Protein 9EP6 (pdb70)

Radius of gyration: 33.97 Å; Cα contacts (8 Å, |Δi|>4): 1975; chains: 3; bounding box: 86×92×75 Å

Structure (mmCIF, N/CA/C/O backbone):
data_9EP6
#
_entry.id   9EP6
#
_cell.length_a   95.569
_cell.length_b   95.569
_cell.length_c   231.428
_cell.angle_alpha   90
_cell.angle_beta   90
_cell.angle_gamma   120
#
_symmetry.space_group_name_H-M   'P 31 2 1'
#
loop_
_entity.id
_entity.type
_entity.pdbx_description
1 polymer alpha-galactosidase
2 non-polymer 1,2-ETHANEDIOL
3 non-polymer DI(HYDROXYETHYL)ETHER
4 water water
#
loop_
_atom_site.group_PDB
_atom_site.id
_atom_site.type_symbol
_atom_site.label_atom_id
_atom_site.label_alt_id
_atom_site.label_comp_id
_atom_site.label_as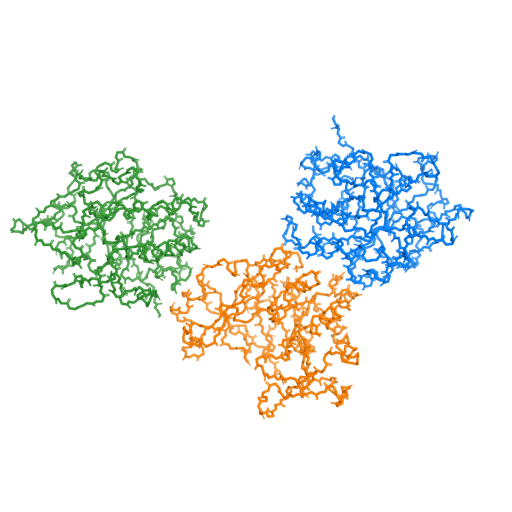ym_id
_atom_site.label_entity_id
_atom_site.label_seq_id
_atom_site.pdbx_PDB_ins_code
_atom_site.Cartn_x
_atom_site.Cartn_y
_atom_site.Cartn_z
_atom_site.occupancy
_atom_site.B_iso_or_equiv
_atom_site.auth_seq_id
_atom_site.auth_comp_id
_atom_site.auth_asym_id
_atom_site.auth_atom_id
_atom_site.pdbx_PDB_model_num
ATOM 1 N N . GLY A 1 10 ? 12.257 86.487 -4.188 1 54.029 31 GLY A N 1
ATOM 2 C CA . GLY A 1 10 ? 11.949 87.217 -2.95 1 56.147 31 GLY A CA 1
ATOM 3 C C . GLY A 1 10 ? 10.443 87.197 -2.741 1 53.954 31 GLY A C 1
ATOM 4 O O . GLY A 1 10 ? 9.735 87.978 -3.377 1 44.394 31 GLY A O 1
ATOM 8 N N . LEU A 1 11 ? 9.958 86.268 -1.892 1 49.362 32 LEU A N 1
ATOM 9 C CA . LEU A 1 11 ? 8.62 86.379 -1.31 1 49.413 32 LEU A CA 1
ATOM 10 C C . LEU A 1 11 ? 8.491 87.646 -0.46 1 51.237 32 LEU A C 1
ATOM 11 O O . LEU A 1 11 ? 7.378 88.157 -0.277 1 47.983 32 LEU A O 1
ATOM 27 N N . ALA A 1 12 ? 9.616 88.076 0.141 1 54.851 33 ALA A N 1
ATOM 28 C CA . ALA A 1 12 ? 9.68 89.304 0.928 1 57.753 33 ALA A CA 1
ATOM 29 C C . ALA A 1 12 ? 9.276 90.513 0.082 1 45.425 33 ALA A C 1
ATOM 30 O O . ALA A 1 12 ? 8.587 91.406 0.573 1 46.19 33 ALA A O 1
ATOM 37 N N . ASP A 1 13 ? 9.7 90.492 -1.188 1 39.9 34 ASP A N 1
ATOM 38 C CA . ASP A 1 13 ? 9.404 91.554 -2.109 1 40.584 34 ASP A CA 1
ATOM 39 C C . ASP A 1 13 ? 7.942 91.474 -2.575 1 31.598 34 ASP A C 1
ATOM 40 O O . ASP A 1 13 ? 7.536 92.407 -3.254 1 30.409 34 ASP A O 1
ATOM 49 N N . PHE A 1 14 ? 7.198 90.369 -2.304 1 28.369 35 PHE A N 1
ATOM 50 C CA . PHE A 1 14 ? 5.932 90.153 -2.984 1 24.592 35 PHE A CA 1
ATOM 51 C C . PHE A 1 14 ? 4.844 90.905 -2.224 1 26.507 35 PHE A C 1
ATOM 52 O O . PHE A 1 14 ? 4.051 90.327 -1.48 1 27.584 35 PHE A O 1
ATOM 69 N N . LYS A 1 15 ? 4.784 92.215 -2.457 1 24.952 36 LYS A N 1
ATOM 70 C CA . LYS A 1 15 ? 3.875 93.063 -1.708 1 25.645 36 LYS A CA 1
ATOM 71 C C . LYS A 1 15 ? 3.506 94.249 -2.578 1 23.896 36 LYS A C 1
ATOM 72 O O . LYS A 1 15 ? 4.189 94.526 -3.567 1 23.596 36 LYS A O 1
ATOM 91 N N . PRO A 1 16 ? 2.476 95.023 -2.179 1 23.405 37 PRO A N 1
ATOM 92 C CA . PRO A 1 16 ? 2.058 96.187 -2.966 1 23.26 37 PRO A CA 1
ATOM 93 C C . PRO A 1 16 ? 3.223 97.076 -3.387 1 23.931 37 PRO A C 1
ATOM 94 O O . PRO A 1 16 ? 4.093 97.394 -2.559 1 24.234 37 PRO A O 1
ATOM 105 N N . GLY A 1 17 ? 3.239 97.436 -4.681 1 24.139 38 GLY A N 1
ATOM 106 C CA . GLY A 1 17 ? 4.244 98.338 -5.207 1 24.231 38 GLY A CA 1
ATOM 107 C C . GLY A 1 17 ? 5.381 97.648 -5.956 1 24.146 38 GLY A C 1
ATOM 108 O O . GLY A 1 17 ? 6.158 98.334 -6.609 1 25.441 38 GLY A O 1
ATOM 112 N N . VAL A 1 18 ? 5.505 96.33 -5.81 1 22.772 39 VAL A N 1
ATOM 113 C CA . VAL A 1 18 ? 6.585 95.569 -6.435 1 24.228 39 VAL A CA 1
ATOM 114 C C . VAL A 1 18 ? 6.56 95.773 -7.959 1 23.192 39 VAL A C 1
ATOM 115 O O . VAL A 1 18 ? 5.479 95.822 -8.565 1 21.562 39 VAL A O 1
ATOM 128 N N . GLN A 1 19 ? 7.766 95.847 -8.572 1 23.836 40 GLN A N 1
ATOM 129 C CA . GLN A 1 19 ? 7.887 95.992 -10.021 1 23.527 40 GLN A CA 1
ATOM 130 C C . GLN A 1 19 ? 7.826 94.607 -10.674 1 21.323 40 GLN A C 1
ATOM 131 O O . GLN A 1 19 ? 8.336 93.624 -10.115 1 21.743 40 GLN A O 1
ATOM 145 N N . TRP A 1 20 ? 7.228 94.533 -11.87 1 22.077 41 TRP A N 1
ATOM 146 C CA . TRP A 1 20 ? 6.982 93.254 -12.518 1 20.112 41 TRP A CA 1
ATOM 147 C C . TRP A 1 20 ? 7.019 93.359 -14.047 1 20.104 41 TRP A C 1
ATOM 148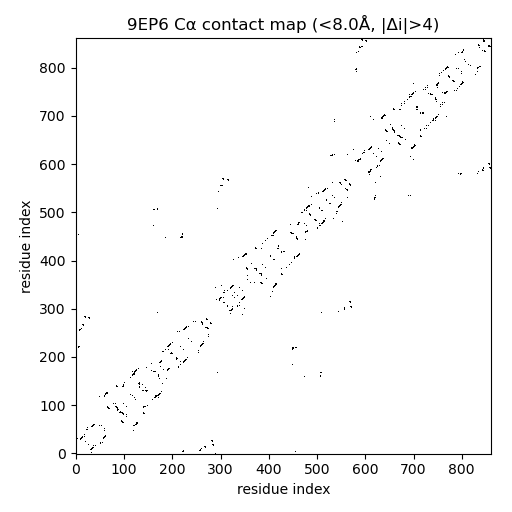 O O . TRP A 1 20 ? 6.939 94.433 -14.627 1 21.743 41 TRP A O 1
ATOM 169 N N . GLU A 1 21 ? 7.058 92.185 -14.662 1 20.113 42 GLU A N 1
ATOM 170 C CA . GLU A 1 21 ? 6.951 91.998 -16.112 1 22.622 42 GLU A CA 1
ATOM 171 C C . GLU A 1 21 ? 6.1 90.751 -16.337 1 21.985 42 GLU A C 1
ATOM 172 O O . GLU A 1 21 ? 6.198 89.779 -15.566 1 19.841 42 GLU A O 1
ATOM 184 N N . ILE A 1 22 ? 5.282 90.799 -17.374 1 21.434 43 ILE A N 1
ATOM 185 C CA . ILE A 1 22 ? 4.481 89.669 -17.826 1 20.764 43 ILE A CA 1
ATOM 186 C C . ILE A 1 22 ? 4.789 89.453 -19.296 1 20.96 43 ILE A C 1
ATOM 187 O O . ILE A 1 22 ? 4.866 90.404 -20.087 1 20.591 43 ILE A O 1
ATOM 203 N N . CYS A 1 23 ? 5.046 88.186 -19.67 1 20.145 44 CYS A N 1
ATOM 204 C CA . CYS A 1 23 ? 5.374 87.823 -21.041 1 21.645 44 CYS A CA 1
ATOM 205 C C . CYS A 1 23 ? 4.904 86.399 -21.252 1 21.822 44 CYS A C 1
ATOM 206 O O . CYS A 1 23 ? 5.631 85.484 -20.885 1 22.39 44 CYS A O 1
ATOM 213 N N . ILE A 1 24 ? 3.675 86.253 -21.744 1 21.689 45 ILE A N 1
ATOM 214 C CA . ILE A 1 24 ? 3.066 84.944 -21.929 1 22.281 45 ILE A CA 1
ATOM 215 C C . ILE A 1 24 ? 2.896 84.555 -23.394 1 23.054 45 ILE A C 1
ATOM 216 O O . ILE A 1 24 ? 2.637 83.386 -23.684 1 25.756 45 ILE A O 1
ATOM 232 N N . HIS A 1 25 ? 3.083 85.484 -24.344 1 23.085 46 HIS A N 1
ATOM 233 C CA . HIS A 1 25 ? 2.845 85.204 -25.743 1 26.247 46 HIS A CA 1
ATOM 234 C C . HIS A 1 25 ? 3.989 84.388 -26.341 1 25.935 46 HIS A C 1
ATOM 235 O O . HIS A 1 25 ? 3.785 83.74 -27.341 1 28.756 46 HIS A O 1
ATOM 248 N N . HIS A 1 26 ? 5.215 84.6 -25.834 1 25.798 47 HIS A N 1
ATOM 249 C CA . HIS A 1 26 ? 6.393 83.883 -26.271 1 25.751 47 HIS A CA 1
ATOM 250 C C . HIS A 1 26 ? 7.26 83.593 -25.054 1 24.887 47 HIS A C 1
ATOM 251 O O . HIS A 1 26 ? 7.177 84.311 -24.054 1 23.337 47 HIS A O 1
ATOM 264 N N . PRO A 1 27 ? 8.096 82.534 -25.089 1 25.403 48 PRO A N 1
ATOM 265 C CA . PRO A 1 27 ? 9.014 82.315 -23.974 1 23.963 48 PRO A CA 1
ATOM 266 C C . PRO A 1 27 ? 10.033 83.448 -23.867 1 25.556 48 PRO A C 1
ATOM 267 O O . PRO A 1 27 ? 10.524 83.964 -24.882 1 25.062 48 PRO A O 1
ATOM 278 N N . ILE A 1 28 ? 10.406 83.781 -22.629 1 24.141 49 ILE A N 1
ATOM 279 C CA . ILE A 1 28 ? 11.459 84.768 -22.421 1 24.577 49 ILE A CA 1
ATOM 280 C C . ILE A 1 28 ? 12.814 84.133 -22.685 1 25.593 49 ILE A C 1
ATOM 281 O O . ILE A 1 28 ? 13.014 82.948 -22.436 1 25.896 49 ILE A O 1
ATOM 297 N N . LYS A 1 29 ? 13.747 84.96 -23.18 1 27.386 50 LYS A N 1
ATOM 298 C CA . LYS A 1 29 ? 15.137 84.566 -23.307 1 28.574 50 LYS A CA 1
ATOM 299 C C . LYS A 1 29 ? 15.741 84.493 -21.907 1 28.311 50 LYS A C 1
ATOM 300 O O . LYS A 1 29 ? 15.409 85.317 -21.063 1 27.701 50 LYS A O 1
ATOM 319 N N . HIS A 1 30 ? 16.62 83.512 -21.676 1 27.226 51 HIS A N 1
ATOM 320 C CA . HIS A 1 30 ? 17.095 83.212 -20.335 1 27.826 51 HIS A CA 1
ATOM 321 C C . HIS A 1 30 ? 18.443 82.504 -20.338 1 30.104 51 HIS A C 1
ATOM 322 O O . HIS A 1 30 ? 18.706 81.648 -19.477 1 30.502 51 HIS A O 1
ATOM 335 N N . ASP A 1 31 ? 19.321 82.888 -21.271 1 31.785 52 ASP A N 1
ATOM 336 C CA . ASP A 1 31 ? 20.677 82.368 -21.3 1 35.493 52 ASP A CA 1
ATOM 337 C C . ASP A 1 31 ? 21.507 82.928 -20.141 1 36.05 52 ASP A C 1
ATOM 338 O O . ASP A 1 31 ? 22.415 82.271 -19.651 1 37.588 52 ASP A O 1
ATOM 347 N N . SER A 1 32 ? 21.236 84.165 -19.73 1 37.641 53 SER A N 1
ATOM 348 C CA . SER A 1 32 ? 21.886 84.754 -18.57 1 37.991 53 SER A CA 1
ATOM 349 C C . SER A 1 32 ? 20.969 85.795 -17.944 1 38.135 53 SER A C 1
ATOM 350 O O . SER A 1 32 ? 19.978 86.213 -18.539 1 35.6 53 SER A O 1
ATOM 357 N N . ALA A 1 33 ? 21.319 86.243 -16.735 1 36.806 54 ALA A N 1
ATOM 358 C CA . ALA A 1 33 ? 20.54 87.251 -16.04 1 36.159 54 ALA A CA 1
ATOM 359 C C . ALA A 1 33 ? 20.369 88.522 -16.877 1 34.957 54 ALA A C 1
ATOM 360 O O . ALA A 1 33 ? 19.355 89.201 -16.755 1 33.092 54 ALA A O 1
ATOM 367 N N . ALA A 1 34 ? 21.354 88.837 -17.738 1 34.953 55 ALA A N 1
ATOM 368 C CA . ALA A 1 34 ? 21.285 90.041 -18.564 1 35.911 55 ALA A CA 1
ATOM 369 C C . ALA A 1 34 ? 20.138 90.014 -19.585 1 33.768 55 ALA A C 1
ATOM 370 O O . ALA A 1 34 ? 19.703 91.092 -20.048 1 33.376 55 ALA A O 1
ATOM 377 N N . ASP A 1 35 ? 19.638 88.813 -19.925 1 31.413 56 ASP A N 1
ATOM 378 C CA . ASP A 1 35 ? 18.455 88.681 -20.78 1 31.686 56 ASP A CA 1
ATOM 379 C C . ASP A 1 35 ? 17.164 89.143 -20.116 1 30.194 56 ASP A C 1
ATOM 380 O O . ASP A 1 35 ? 16.184 89.378 -20.813 1 31.235 56 ASP A O 1
ATOM 389 N N . LEU A 1 36 ? 17.127 89.236 -18.763 1 29.746 57 LEU A N 1
ATOM 390 C CA . LEU A 1 36 ? 15.889 89.452 -18.016 1 28.835 57 LEU A CA 1
ATOM 391 C C . LEU A 1 36 ? 15.577 90.94 -17.966 1 30.37 57 LEU A C 1
ATOM 392 O O . LEU A 1 36 ? 15.496 91.561 -16.902 1 31.332 57 LEU A O 1
ATOM 408 N N . ILE A 1 37 ? 15.371 91.489 -19.163 1 28.11 58 ILE A N 1
ATOM 409 C CA . ILE A 1 37 ? 14.991 92.874 -19.368 1 29.343 58 ILE A CA 1
ATOM 410 C C . ILE A 1 37 ? 13.489 92.927 -19.193 1 28.017 58 ILE A C 1
ATOM 411 O O . ILE A 1 37 ? 12.8 92.124 -19.814 1 29.462 58 ILE A O 1
ATOM 427 N N . PRO A 1 38 ? 12.904 93.866 -18.413 1 27.022 59 PRO A N 1
ATOM 428 C CA . PRO A 1 38 ? 13.633 94.907 -17.668 1 27.667 59 PRO A CA 1
ATOM 429 C C . PRO A 1 38 ? 14.17 94.406 -16.331 1 26.588 59 PRO A C 1
ATOM 430 O O . PRO A 1 38 ? 13.443 93.718 -15.601 1 25.867 59 PRO A O 1
ATOM 441 N N . THR A 1 39 ? 15.419 94.785 -16.015 1 27.699 60 THR A N 1
ATOM 442 C CA . THR A 1 39 ? 16.132 94.252 -14.862 1 29.682 60 THR A CA 1
ATOM 443 C C . THR A 1 39 ? 15.474 94.697 -13.554 1 28.525 60 THR A C 1
ATOM 444 O O . THR A 1 39 ? 15.563 93.994 -12.546 1 28.334 60 THR A O 1
ATOM 454 N N . LYS A 1 40 ? 14.731 95.813 -13.558 1 28.19 61 LYS A N 1
ATOM 455 C CA . LYS A 1 40 ? 14.107 96.251 -12.317 1 29.446 61 LYS A CA 1
ATOM 456 C C . LYS A 1 40 ? 12.853 95.437 -11.998 1 26.76 61 LYS A C 1
ATOM 457 O O . LYS A 1 40 ? 12.334 95.545 -10.884 1 26.676 61 LYS A O 1
ATOM 476 N N . ALA A 1 41 ? 12.359 94.6 -12.927 1 24.604 62 ALA A N 1
ATOM 477 C CA . ALA A 1 41 ? 11.213 93.757 -12.603 1 23.497 62 ALA A CA 1
ATOM 478 C C . ALA A 1 41 ? 11.664 92.654 -11.644 1 23.385 62 ALA A C 1
ATOM 479 O O . ALA A 1 41 ? 12.571 91.894 -11.97 1 23.507 62 ALA A O 1
ATOM 486 N N . LYS A 1 42 ? 11.015 92.571 -10.47 1 23.149 63 LYS A N 1
ATOM 487 C CA . LYS A 1 42 ? 11.33 91.545 -9.49 1 24.9 63 LYS A CA 1
ATOM 488 C C . LYS A 1 42 ? 10.375 90.361 -9.615 1 22.947 63 LYS A C 1
ATOM 489 O O . LYS A 1 42 ? 10.745 89.238 -9.296 1 24.285 63 LYS A O 1
ATOM 508 N N . VAL A 1 43 ? 9.145 90.621 -10.051 1 21.724 64 VAL A N 1
ATOM 509 C CA . VAL A 1 43 ? 8.127 89.607 -10.277 1 21.284 64 VAL A CA 1
ATOM 510 C C . VAL A 1 43 ? 7.99 89.348 -11.778 1 21.447 64 VAL A C 1
ATOM 511 O O . VAL A 1 43 ? 7.858 90.299 -12.543 1 21.076 64 VAL A O 1
ATOM 524 N N . TRP A 1 44 ? 8.031 88.072 -12.173 1 20.343 65 TRP A N 1
ATOM 525 C CA . TRP A 1 44 ? 7.915 87.666 -13.567 1 21.142 65 TRP A CA 1
ATOM 526 C C . TRP A 1 44 ? 6.744 86.702 -13.714 1 20.405 65 TRP A C 1
ATOM 527 O O . TRP A 1 44 ? 6.709 85.668 -13.065 1 22.706 65 TRP A O 1
ATOM 548 N N . ASP A 1 45 ? 5.786 87.08 -14.568 1 19.952 66 ASP A N 1
ATOM 549 C CA . ASP A 1 45 ? 4.641 86.257 -14.901 1 19.931 66 ASP A CA 1
ATOM 550 C C . ASP A 1 45 ? 4.879 85.682 -16.297 1 20.958 66 ASP A C 1
ATOM 551 O O . ASP A 1 45 ? 4.917 86.408 -17.3 1 19.912 66 ASP A O 1
ATOM 560 N N . ILE A 1 46 ? 5.047 84.359 -16.325 1 20.717 67 ILE A N 1
ATOM 561 C CA . ILE A 1 46 ? 5.413 83.633 -17.54 1 20.458 67 ILE A CA 1
ATOM 562 C C . ILE A 1 46 ? 4.402 82.508 -17.734 1 18.963 67 ILE A C 1
ATOM 563 O O . ILE A 1 46 ? 3.794 82.035 -16.764 1 21.316 67 ILE A O 1
ATOM 579 N N . ASP A 1 47 ? 4.324 82.011 -18.963 1 20.764 68 ASP A N 1
ATOM 580 C CA . ASP A 1 47 ? 3.45 80.895 -19.272 1 20.554 68 ASP A CA 1
ATOM 581 C C . ASP A 1 47 ? 4.024 79.61 -18.656 1 22.405 68 ASP A C 1
ATOM 582 O O . ASP A 1 47 ? 5.195 79.291 -18.866 1 21.456 68 ASP A O 1
ATOM 591 N N . MET A 1 48 ? 3.188 78.87 -17.932 1 21.675 69 MET A N 1
ATOM 592 C CA . MET A 1 48 ? 3.642 77.643 -17.284 1 21.246 69 MET A CA 1
ATOM 593 C C . MET A 1 48 ? 4.169 76.636 -18.309 1 22.561 69 MET A C 1
ATOM 594 O O . MET A 1 48 ? 5.176 75.934 -18.081 1 22.273 69 MET A O 1
ATOM 608 N N . GLY A 1 49 ? 3.485 76.524 -19.457 1 22.644 70 GLY A N 1
ATOM 609 C CA . GLY A 1 49 ? 3.964 75.666 -20.534 1 23.958 70 GLY A CA 1
ATOM 610 C C . GLY A 1 49 ? 5.355 76.049 -21.044 1 23.743 70 GLY A C 1
ATOM 611 O O . GLY A 1 49 ? 6.209 75.171 -21.216 1 24.703 70 GLY A O 1
ATOM 615 N N . HIS A 1 50 ? 5.583 77.334 -21.305 1 22.25 71 HIS A N 1
ATOM 616 C CA . HIS A 1 50 ? 6.901 77.8 -21.752 1 22.66 71 HIS A CA 1
ATOM 617 C C . HIS A 1 50 ? 7.986 77.417 -20.733 1 21.687 71 HIS A C 1
ATOM 618 O O . HIS A 1 50 ? 9.08 77.008 -21.11 1 22.718 71 HIS A O 1
ATOM 631 N N . ALA A 1 51 ? 7.675 77.549 -19.44 1 21.419 72 ALA A N 1
ATOM 632 C CA . ALA A 1 51 ? 8.636 77.151 -18.408 1 22.501 72 ALA A CA 1
ATOM 633 C C . ALA A 1 51 ? 8.975 75.67 -18.485 1 25.824 72 ALA A C 1
ATOM 634 O O . ALA A 1 51 ? 10.116 75.291 -18.187 1 27.237 72 ALA A O 1
ATOM 641 N N . GLN A 1 52 ? 8.025 74.814 -18.863 1 24.242 73 GLN A N 1
ATOM 642 C CA . GLN A 1 52 ? 8.323 73.403 -19.033 1 24.544 73 GLN A CA 1
ATOM 643 C C . GLN A 1 52 ? 9.097 73.11 -20.311 1 25.435 73 GLN A C 1
ATOM 644 O O . GLN A 1 52 ? 9.842 72.137 -20.398 1 24.791 73 GLN A O 1
ATOM 658 N N . GLU A 1 53 ? 8.822 73.873 -21.395 1 23.529 74 GLU A N 1
ATOM 659 C CA . GLU A 1 53 ? 9.453 73.659 -22.686 1 23.944 74 GLU A CA 1
ATOM 660 C C . GLU A 1 53 ? 10.929 74.056 -22.649 1 24.545 74 GLU A C 1
ATOM 661 O O . GLU A 1 53 ? 11.711 73.601 -23.456 1 24.643 74 GLU A O 1
ATOM 673 N N . PHE A 1 54 ? 11.277 74.986 -21.742 1 24.689 75 PHE A N 1
ATOM 674 C CA . PHE A 1 54 ? 12.62 75.535 -21.611 1 25.527 75 PHE A CA 1
ATOM 675 C C . PHE A 1 54 ? 13.041 75.358 -20.15 1 24.805 75 PHE A C 1
ATOM 676 O O . PHE A 1 54 ? 12.867 76.245 -19.316 1 24.387 75 PHE A O 1
ATOM 693 N N . PRO A 1 55 ? 13.52 74.152 -19.776 1 26.939 76 PRO A N 1
ATOM 694 C CA . PRO A 1 55 ? 13.661 73.825 -18.357 1 27.39 76 PRO A CA 1
ATOM 695 C C . PRO A 1 55 ? 14.592 74.7 -17.512 1 28.567 76 PRO A C 1
ATOM 696 O O . PRO A 1 55 ? 14.465 74.682 -16.287 1 29.481 76 PRO A O 1
ATOM 707 N N . ASN A 1 56 ? 15.512 75.45 -18.121 1 28.6 77 ASN A N 1
ATOM 708 C CA . ASN A 1 56 ? 16.359 76.348 -17.336 1 29.356 77 ASN A CA 1
ATOM 709 C C . ASN A 1 56 ? 15.743 77.722 -17.129 1 26.377 77 ASN A C 1
ATOM 710 O O . ASN A 1 56 ? 16.375 78.549 -16.485 1 26.768 77 ASN A O 1
ATOM 721 N N . MET A 1 57 ? 14.506 77.977 -17.602 1 24.747 78 MET A N 1
ATOM 722 C CA . MET A 1 57 ? 13.917 79.291 -17.502 1 22.997 78 MET A CA 1
ATOM 723 C C . MET A 1 57 ? 13.671 79.678 -16.037 1 23.625 78 MET A C 1
ATOM 724 O O . MET A 1 57 ? 14.061 80.758 -15.587 1 23.397 78 MET A O 1
ATOM 738 N N . ILE A 1 58 ? 12.947 78.838 -15.294 1 22.743 79 ILE A N 1
ATOM 739 C CA . ILE A 1 58 ? 12.645 79.191 -13.9 1 22.753 79 ILE A CA 1
ATOM 740 C C . ILE A 1 58 ? 13.937 79.14 -13.077 1 23.625 79 ILE A C 1
ATOM 741 O O . ILE A 1 58 ? 14.187 80.066 -12.297 1 24.146 79 ILE A O 1
ATOM 757 N N . PRO A 1 59 ? 14.821 78.149 -13.231 1 25.339 80 PRO A N 1
ATOM 758 C CA . PRO A 1 59 ? 16.116 78.206 -12.548 1 27.42 80 PRO A CA 1
ATOM 759 C C . PRO A 1 59 ? 16.883 79.512 -12.765 1 29.438 80 PRO A C 1
ATOM 760 O O . PRO A 1 59 ? 17.453 80.062 -11.804 1 27.399 80 PRO A O 1
ATOM 771 N N . MET A 1 60 ? 16.866 80.02 -14.011 1 27.973 81 MET A N 1
ATOM 772 C CA . MET A 1 60 ? 17.531 81.281 -14.315 1 29.117 81 MET A CA 1
ATOM 773 C C . MET A 1 60 ? 16.856 82.419 -13.556 1 26.014 81 MET A C 1
ATOM 774 O O . MET A 1 60 ? 17.547 83.228 -12.94 1 28.304 81 MET A O 1
ATOM 788 N N . LEU A 1 61 ? 15.516 82.52 -13.626 1 25.109 82 LEU A N 1
ATOM 789 C CA . LEU A 1 61 ? 14.802 83.531 -12.878 1 24.514 82 LEU A CA 1
ATOM 790 C C . LEU A 1 61 ? 15.126 83.489 -11.372 1 25.925 82 LEU A C 1
ATOM 791 O O . LEU A 1 61 ? 15.373 84.538 -10.76 1 26.682 82 LEU A O 1
ATOM 807 N N A LYS A 1 62 ? 15.136 82.292 -10.78 0.5 25.714 83 LYS A N 1
ATOM 808 N N B LYS A 1 62 ? 15.136 82.292 -10.78 0.5 25.969 83 LYS A N 1
ATOM 809 C CA A LYS A 1 62 ? 15.398 82.157 -9.351 0.5 27.115 83 LYS A CA 1
ATOM 810 C CA B LYS A 1 62 ? 15.398 82.159 -9.352 0.5 27.6 83 LYS A CA 1
ATOM 811 C C A LYS A 1 62 ? 16.841 82.546 -9.028 0.5 28.034 83 LYS A C 1
ATOM 812 C C B LYS A 1 62 ? 16.841 82.545 -9.028 0.5 28.288 83 LYS A C 1
ATOM 813 O O A LYS A 1 62 ? 17.088 83.163 -7.987 0.5 28.167 83 LYS A O 1
ATOM 814 O O B LYS A 1 62 ? 17.088 83.163 -7.987 0.5 28.372 83 LYS A O 1
ATOM 851 N N . SER A 1 63 ? 17.794 82.218 -9.923 1 28.578 84 SER A N 1
ATOM 852 C CA . SER A 1 63 ? 19.189 82.57 -9.699 1 31.013 84 SER A CA 1
ATOM 853 C C . SER A 1 63 ? 19.368 84.096 -9.675 1 31.313 84 SER A C 1
ATOM 854 O O . SER A 1 63 ? 20.322 84.581 -9.061 1 32.432 84 SER A O 1
ATOM 862 N N . ALA A 1 64 ? 18.495 84.833 -10.376 1 29.64 85 ALA A N 1
ATOM 863 C CA . ALA A 1 64 ? 18.532 86.29 -10.434 1 30.385 85 ALA A CA 1
ATOM 864 C C . ALA A 1 64 ? 17.624 86.936 -9.388 1 29.293 85 ALA A C 1
ATOM 865 O O . ALA A 1 64 ? 17.36 88.15 -9.435 1 29.263 85 ALA A O 1
ATOM 872 N N . GLY A 1 65 ? 17.077 86.139 -8.476 1 29.855 86 GLY A N 1
ATOM 873 C CA . GLY A 1 65 ? 16.332 86.676 -7.344 1 28.614 86 GLY A CA 1
ATOM 874 C C . GLY A 1 65 ? 14.866 86.962 -7.648 1 26.995 86 GLY A C 1
ATOM 875 O O . GLY A 1 65 ? 14.226 87.691 -6.887 1 29.439 86 GLY A O 1
ATOM 879 N N . LYS A 1 66 ? 14.292 86.408 -8.718 1 24.377 87 LYS A N 1
ATOM 880 C CA . LYS A 1 66 ? 12.955 86.792 -9.14 1 22.789 87 LYS A CA 1
ATOM 881 C C . LYS A 1 66 ? 11.9 85.92 -8.451 1 22.746 87 LYS A C 1
ATOM 882 O O . LYS A 1 66 ? 12.153 84.772 -8.115 1 25.098 87 LYS A O 1
ATOM 901 N N . PHE A 1 67 ? 10.721 86.506 -8.255 1 22.04 88 PHE A N 1
ATOM 902 C CA . PHE A 1 67 ? 9.536 85.79 -7.842 1 21.191 88 PHE A CA 1
ATOM 903 C C . PHE A 1 67 ? 8.761 85.414 -9.091 1 21.733 88 PHE A C 1
ATOM 904 O O . PHE A 1 67 ? 8.457 86.292 -9.912 1 20.67 88 PHE A O 1
ATOM 921 N N . VAL A 1 68 ? 8.397 84.132 -9.206 1 21.815 89 VAL A N 1
ATOM 922 C CA . VAL A 1 68 ? 7.902 83.606 -10.471 1 21.151 89 VAL A CA 1
ATOM 923 C C . VAL A 1 68 ? 6.415 83.259 -10.334 1 20.577 89 VAL A C 1
ATOM 924 O O . VAL A 1 68 ? 6.023 82.389 -9.536 1 20.086 89 VAL A O 1
ATOM 937 N N . ILE A 1 69 ? 5.616 83.881 -11.198 1 18.513 90 ILE A N 1
ATOM 938 C CA . ILE A 1 69 ? 4.196 83.595 -11.336 1 19.305 90 ILE A CA 1
ATOM 939 C C . ILE A 1 69 ? 3.998 82.806 -12.631 1 19.559 90 ILE A C 1
ATOM 940 O O . ILE A 1 69 ? 4.525 83.208 -13.665 1 19.142 90 ILE A O 1
ATOM 956 N N . CYS A 1 70 ? 3.281 81.683 -12.549 1 18.606 91 CYS A N 1
ATOM 957 C CA . CYS A 1 70 ? 2.985 80.844 -13.707 1 20.13 91 CYS A CA 1
ATOM 958 C C . CYS A 1 70 ? 1.538 81.021 -14.169 1 19.607 91 CYS A C 1
ATOM 959 O O . CYS A 1 70 ? 0.6 80.656 -13.45 1 20.317 91 CYS A O 1
ATOM 966 N N . TYR A 1 71 ? 1.39 81.573 -15.363 1 19.737 92 TYR A N 1
ATOM 967 C CA . TYR A 1 71 ? 0.104 81.727 -16.016 1 18.961 92 TYR A CA 1
ATOM 968 C C . TYR A 1 71 ? -0.414 80.373 -16.492 1 20.565 92 TYR A C 1
ATOM 969 O O . TYR A 1 71 ? 0.328 79.609 -17.104 1 20.59 92 TYR A O 1
ATOM 986 N N . PHE A 1 72 ? -1.72 80.15 -16.319 1 19.557 93 PHE A N 1
ATOM 987 C CA . PHE A 1 72 ? -2.402 79.056 -16.98 1 21.753 93 PHE A CA 1
ATOM 988 C C . PHE A 1 72 ? -3.863 79.467 -17.141 1 21.968 93 PHE A C 1
ATOM 989 O O . PHE A 1 72 ? -4.302 80.467 -16.59 1 21.519 93 PHE A O 1
ATOM 1006 N N . ASN A 1 73 ? -4.606 78.679 -17.91 1 22.339 94 ASN A N 1
ATOM 1007 C CA . ASN A 1 73 ? -5.959 79.044 -18.286 1 23.244 94 ASN A CA 1
ATOM 1008 C C . ASN A 1 73 ? -6.91 78.182 -17.441 1 23.537 94 ASN A C 1
ATOM 1009 O O . ASN A 1 73 ? -7.095 77.005 -17.757 1 24.424 94 ASN A O 1
ATOM 1020 N N . ALA A 1 74 ? -7.498 78.762 -16.392 1 22.87 95 ALA A N 1
ATOM 1021 C CA . ALA A 1 74 ? -8.327 78.028 -15.444 1 23.9 95 ALA A CA 1
ATOM 1022 C C . ALA A 1 74 ? -9.769 77.873 -15.926 1 25.114 95 ALA A C 1
ATOM 1023 O O . ALA A 1 74 ? -10.457 76.934 -15.555 1 25.684 95 ALA A O 1
ATOM 1030 N N . GLY A 1 75 ? -10.261 78.845 -16.677 1 24.553 96 GLY A N 1
ATOM 1031 C CA . GLY A 1 75 ? -11.651 78.896 -17.051 1 25.398 96 GLY A CA 1
ATOM 1032 C C . GLY A 1 75 ? -11.917 78.486 -18.492 1 26.822 96 GLY A C 1
ATOM 1033 O O . GLY A 1 75 ? -13.086 78.469 -18.877 1 29.159 96 GLY A O 1
ATOM 1037 N N . ALA A 1 76 ? -10.869 78.207 -19.284 1 25.887 97 ALA A N 1
ATOM 1038 C CA . ALA A 1 76 ? -11.048 77.826 -20.682 1 27.205 97 ALA A CA 1
ATOM 1039 C C . ALA A 1 76 ? -10.006 76.789 -21.068 1 28.349 97 ALA A C 1
ATOM 1040 O O . ALA A 1 76 ? -8.886 76.77 -20.515 1 26.251 97 ALA A O 1
ATOM 1047 N N . LEU A 1 77 ? -10.426 75.899 -21.95 1 29.615 98 LEU A N 1
ATOM 1048 C CA . LEU A 1 77 ? -9.596 74.854 -22.521 1 32.292 98 LEU A CA 1
ATOM 1049 C C . LEU A 1 77 ? -9.059 75.36 -23.851 1 33.052 98 LEU A C 1
ATOM 1050 O O . LEU A 1 77 ? -9.79 76.023 -24.599 1 34.982 98 LEU A O 1
ATOM 1066 N N . GLN A 1 78 ? -7.818 74.966 -24.177 1 33.652 99 GLN A N 1
ATOM 1067 C CA . GLN A 1 78 ? -7.19 75.411 -25.422 1 34.901 99 GLN A CA 1
ATOM 1068 C C . GLN A 1 78 ? -6.82 74.194 -26.261 1 35.388 99 GLN A C 1
ATOM 1069 O O . GLN A 1 78 ? -6.423 73.159 -25.727 1 34.913 99 GLN A O 1
ATOM 1083 N N . ASP A 1 79 ? -6.897 74.36 -27.586 1 39.655 100 ASP A N 1
ATOM 1084 C CA . ASP A 1 79 ? -6.688 73.275 -28.53 1 43.207 100 ASP A CA 1
ATOM 1085 C C . ASP A 1 79 ? -5.304 72.641 -28.388 1 42.347 100 ASP A C 1
ATOM 1086 O O . ASP A 1 79 ? -5.169 71.458 -28.61 1 44.614 100 ASP A O 1
ATOM 1095 N N . TRP A 1 80 ? -4.3 73.411 -27.998 1 40.11 101 TRP A N 1
ATOM 1096 C CA . TRP A 1 80 ? -2.932 72.933 -27.838 1 41.175 101 TRP A CA 1
ATOM 1097 C C . TRP A 1 80 ? -2.612 72.391 -26.439 1 39.2 101 TRP A C 1
ATOM 1098 O O . TRP A 1 80 ? -1.465 72.004 -26.211 1 37.784 101 TRP A O 1
ATOM 1119 N N . ASP A 1 81 ? -3.555 72.411 -25.464 1 35.563 102 ASP A N 1
ATOM 1120 C CA . ASP A 1 81 ? -3.228 71.945 -24.119 1 33.606 102 ASP A CA 1
ATOM 1121 C C . ASP A 1 81 ? -2.832 70.466 -24.131 1 35.552 102 ASP A C 1
ATOM 1122 O O . ASP A 1 81 ? -3.499 69.649 -24.76 1 39.823 102 ASP A O 1
ATOM 1131 N N . ASP A 1 82 ? -1.746 70.13 -23.422 1 36.794 103 ASP A N 1
ATOM 1132 C CA . ASP A 1 82 ? -1.225 68.77 -23.353 1 39.032 103 ASP A CA 1
ATOM 1133 C C . ASP A 1 82 ? -2.288 67.8 -22.805 1 40.291 103 ASP A C 1
ATOM 1134 O O . ASP A 1 82 ? -2.272 66.621 -23.14 1 40.693 103 ASP A O 1
ATOM 1143 N N . ASP A 1 83 ? -3.179 68.296 -21.929 1 36.495 104 ASP A N 1
ATOM 1144 C CA . ASP A 1 83 ? -4.171 67.487 -21.241 1 36.853 104 ASP A CA 1
ATOM 1145 C C . ASP A 1 83 ? -5.572 67.596 -21.873 1 38.166 104 ASP A C 1
ATOM 1146 O O . ASP A 1 83 ? -6.548 67.144 -21.277 1 37.514 104 ASP A O 1
ATOM 1155 N N . LYS A 1 84 ? -5.681 68.134 -23.088 1 36.557 105 LYS A N 1
ATOM 1156 C CA . LYS A 1 84 ? -6.965 68.453 -23.682 1 38.581 105 LYS A CA 1
ATOM 1157 C C . LYS A 1 84 ? -7.839 67.198 -23.793 1 39.028 105 LYS A C 1
ATOM 1158 O O . LYS A 1 84 ? -9.025 67.261 -23.53 1 39.089 105 LYS A O 1
ATOM 1177 N N . SER A 1 85 ? -7.246 66.064 -24.148 1 39.121 106 SER A N 1
ATOM 1178 C CA . SER A 1 85 ? -7.996 64.839 -24.402 1 42.164 106 SER A CA 1
ATOM 1179 C C . SER A 1 85 ? -8.631 64.283 -23.12 1 42.763 106 SER A C 1
ATOM 1180 O O . SER A 1 85 ? -9.463 63.376 -23.188 1 40.983 106 SER A O 1
ATOM 1187 N N . LYS A 1 86 ? -8.2 64.781 -21.947 1 41.606 107 LYS A N 1
ATOM 1188 C CA . LYS A 1 86 ? -8.71 64.282 -20.671 1 42.333 107 LYS A CA 1
ATOM 1189 C C . LYS A 1 86 ? -10.009 64.975 -20.269 1 40.797 107 LYS A C 1
ATOM 1190 O O . LYS A 1 86 ? -10.661 64.547 -19.328 1 39.633 107 LYS A O 1
ATOM 1209 N N . PHE A 1 87 ? -10.341 66.104 -20.908 1 39.326 108 PHE A N 1
ATOM 1210 C CA . PHE A 1 87 ? -11.523 66.88 -20.561 1 39.251 108 PHE A CA 1
ATOM 1211 C C . PHE A 1 87 ? -12.724 66.307 -21.285 1 41.073 108 PHE A C 1
ATOM 1212 O O . PHE A 1 87 ? -12.666 66.167 -22.5 1 41.543 108 PHE A O 1
ATOM 1229 N N . PRO A 1 88 ? -13.809 65.889 -20.594 1 44.087 109 PRO A N 1
ATOM 1230 C CA . PRO A 1 88 ? -14.997 65.387 -21.287 1 44.73 109 PRO A CA 1
ATOM 1231 C C . PRO A 1 88 ? -15.688 66.48 -22.075 1 42.953 109 PRO A C 1
ATOM 1232 O O . PRO A 1 88 ? -15.715 67.619 -21.633 1 43.88 109 PRO A O 1
ATOM 1243 N N . LYS A 1 89 ? -16.347 66.097 -23.171 1 43.712 110 LYS A N 1
ATOM 1244 C CA . LYS A 1 89 ? -17.089 67.038 -23.993 1 44.548 110 LYS A CA 1
ATOM 1245 C C . LYS A 1 89 ? -18.141 67.776 -23.159 1 45.258 110 LYS A C 1
ATOM 1246 O O . LYS A 1 89 ? -18.386 68.952 -23.38 1 44.435 110 LYS A O 1
ATOM 1250 N N . GLU A 1 90 ? -18.724 67.115 -22.161 1 46.268 111 GLU A N 1
ATOM 1251 C CA . GLU A 1 90 ? -19.791 67.717 -21.381 1 47.546 111 GLU A CA 1
ATOM 1252 C C . GLU A 1 90 ? -19.378 68.944 -20.569 1 45.273 111 GLU A C 1
ATOM 1253 O O . GLU A 1 90 ? -20.253 69.732 -20.199 1 45.544 111 GLU A O 1
ATOM 1265 N N . VAL A 1 91 ? -18.075 69.133 -20.296 1 42.472 112 VAL A N 1
ATOM 1266 C CA . VAL A 1 91 ? -17.638 70.294 -19.524 1 40.78 112 VAL A CA 1
ATOM 1267 C C . VAL A 1 91 ? -17.061 71.391 -20.428 1 39.336 112 VAL A C 1
ATOM 1268 O O . VAL A 1 91 ? -16.606 72.399 -19.916 1 35.606 112 VAL A O 1
ATOM 1281 N N . ILE A 1 92 ? -17.086 71.192 -21.751 1 40.944 113 ILE A N 1
ATOM 1282 C CA . ILE A 1 92 ? -16.547 72.131 -22.717 1 40.273 113 ILE A CA 1
ATOM 1283 C C . ILE A 1 92 ? -17.724 72.887 -23.316 1 40.985 113 ILE A C 1
ATOM 1284 O O . ILE A 1 92 ? -18.598 72.29 -23.946 1 42.452 113 ILE A O 1
ATOM 1300 N N . GLY A 1 93 ? -17.718 74.207 -23.161 1 40.152 114 GLY A N 1
ATOM 1301 C CA . GLY A 1 93 ? -18.805 75.062 -23.589 1 43.85 114 GLY A CA 1
ATOM 1302 C C . GLY A 1 93 ? -18.425 75.887 -24.808 1 45.188 114 GLY A C 1
ATOM 1303 O O . GLY A 1 93 ? -17.641 75.446 -25.646 1 44.252 114 GLY A O 1
ATOM 1307 N N . HIS A 1 94 ? -18.989 77.089 -24.873 1 46.844 115 HIS A N 1
ATOM 1308 C CA . HIS A 1 94 ? -18.892 77.904 -26.061 1 49.015 115 HIS A CA 1
ATOM 1309 C C . HIS A 1 94 ? -17.446 78.344 -26.28 1 43.922 115 HIS A C 1
ATOM 1310 O O . HIS A 1 94 ? -16.674 78.647 -25.353 1 37.614 115 HIS A O 1
ATOM 1323 N N . SER A 1 95 ? -17.139 78.407 -27.579 1 44.876 116 SER A N 1
ATOM 1324 C CA . SER A 1 95 ? -15.946 79.036 -28.082 1 44.24 116 SER A CA 1
ATOM 1325 C C . SER A 1 95 ? -15.847 80.443 -27.517 1 44.606 116 SER A C 1
ATOM 1326 O O . SER A 1 95 ? -16.855 81.144 -27.402 1 46.186 116 SER A O 1
ATOM 1333 N N . LEU A 1 96 ? -14.623 80.91 -27.255 1 42.578 117 LEU A N 1
ATOM 1334 C CA . LEU A 1 96 ? -14.453 82.287 -26.824 1 43.593 117 LEU A CA 1
ATOM 1335 C C . LEU A 1 96 ? -14.798 83.266 -27.96 1 51.666 117 LEU A C 1
ATOM 1336 O O . LEU A 1 96 ? -14.87 84.445 -27.667 1 54.144 117 LEU A O 1
ATOM 1352 N N . SER A 1 97 ? -15.034 82.802 -29.214 1 60.012 118 SER A N 1
ATOM 1353 C CA . SER A 1 97 ? -15.685 83.562 -30.295 1 72.847 118 SER A CA 1
ATOM 1354 C C . SER A 1 97 ? -16.997 82.947 -30.843 1 78.109 118 SER A C 1
ATOM 1355 O O . SER A 1 97 ? -17.388 83.172 -31.994 1 89.797 118 SER A O 1
ATOM 1362 N N . TYR A 1 98 ? -17.735 82.228 -29.986 1 78.228 119 TYR A N 1
ATOM 1363 C CA . TYR A 1 98 ? -19.075 81.712 -30.266 1 81.28 119 TYR A CA 1
ATOM 1364 C C . TYR A 1 98 ? -19.885 82.788 -30.981 1 85.8 119 TYR A C 1
ATOM 1365 O O . TYR A 1 98 ? -19.889 83.929 -30.518 1 86.904 119 TYR A O 1
ATOM 1382 N N . PRO A 1 99 ? -20.598 82.5 -32.1 1 90.312 120 PRO A N 1
ATOM 1383 C CA . PRO A 1 99 ? -20.831 81.142 -32.615 1 91.341 120 PRO A CA 1
ATOM 1384 C C . PRO A 1 99 ? -19.745 80.475 -33.458 1 92.302 120 PRO A C 1
ATOM 1385 O O . PRO A 1 99 ? -19.943 79.335 -33.881 1 87.348 120 PRO A O 1
ATOM 1396 N N . TYR A 1 100 ? -18.619 81.172 -33.682 1 97.214 121 TYR A N 1
ATOM 1397 C CA . TYR A 1 100 ? -17.517 80.639 -34.475 1 97.718 121 TYR A CA 1
ATOM 1398 C C . TYR A 1 100 ? -16.691 79.658 -33.643 1 93.516 121 TYR A C 1
ATOM 1399 O O . TYR A 1 100 ? -16.357 79.967 -32.498 1 81.265 121 TYR A O 1
ATOM 1403 N N . ASP A 1 101 ? -16.369 78.495 -34.244 1 92.704 122 ASP A N 1
ATOM 1404 C CA . ASP A 1 101 ? -15.37 77.58 -33.718 1 90.798 122 ASP A CA 1
ATOM 1405 C C . ASP A 1 101 ? -14.052 78.34 -33.57 1 85.411 122 ASP A C 1
ATOM 1406 O O . ASP A 1 101 ? -13.781 79.28 -34.323 1 81.358 122 ASP A O 1
ATOM 1415 N N . SER A 1 102 ? -13.242 77.945 -32.577 1 76.776 123 SER A N 1
ATOM 1416 C CA . SER A 1 102 ? -11.938 78.552 -32.386 1 68.272 123 SER A CA 1
ATOM 1417 C C . SER A 1 102 ? -11.026 77.534 -31.711 1 65.89 123 SER A C 1
ATOM 1418 O O . SER A 1 102 ? -11.331 76.343 -31.737 1 73.199 123 SER A O 1
ATOM 1425 N N . GLU A 1 103 ? -9.904 77.995 -31.154 1 53.764 124 GLU A N 1
ATOM 1426 C CA . GLU A 1 103 ? -9 77.108 -30.448 1 53.749 124 GLU A CA 1
ATOM 1427 C C . GLU A 1 103 ? -9.19 77.24 -28.932 1 45.614 124 GLU A C 1
ATOM 1428 O O . GLU A 1 103 ? -8.388 76.675 -28.194 1 46.723 124 GLU A O 1
ATOM 1432 N N . GLU A 1 104 ? -10.219 77.971 -28.462 1 44.404 125 GLU A N 1
ATOM 1433 C CA . GLU A 1 104 ? -10.421 78.147 -27.026 1 41.53 125 GLU A CA 1
ATOM 1434 C C . GLU A 1 104 ? -11.904 78.12 -26.655 1 40.322 125 GLU A C 1
ATOM 1435 O O . GLU A 1 104 ? -12.721 78.766 -27.322 1 39.785 125 GLU A O 1
ATOM 1447 N N . TRP A 1 105 ? -12.229 77.364 -25.59 1 35.4 126 TRP A N 1
ATOM 1448 C CA . TRP A 1 105 ? -13.609 77.087 -25.198 1 36.996 126 TRP A CA 1
ATOM 1449 C C . TRP A 1 105 ? -13.728 77.208 -23.676 1 35.473 126 TRP A C 1
ATOM 1450 O O . TRP A 1 105 ? -12.894 76.673 -22.937 1 32.906 126 TRP A O 1
ATOM 1471 N N . TYR A 1 106 ? -14.806 77.837 -23.213 1 35.29 127 TYR A N 1
ATOM 1472 C CA . TYR A 1 106 ? -15.037 77.968 -21.779 1 33.643 127 TYR A CA 1
ATOM 1473 C C . TYR A 1 106 ? -15.329 76.599 -21.163 1 31.846 127 TYR A C 1
ATOM 1474 O O . TYR A 1 106 ? -15.91 75.715 -21.806 1 33.879 127 TYR A O 1
ATOM 1491 N N . LEU A 1 107 ? -14.909 76.444 -19.89 1 29.077 128 LEU A N 1
ATOM 1492 C CA . LEU A 1 107 ? -15.14 75.232 -19.117 1 30.503 128 LEU A CA 1
ATOM 1493 C C . LEU A 1 107 ? -16.275 75.419 -18.117 1 29.902 128 LEU A C 1
ATOM 1494 O O . LEU A 1 107 ? -16.461 76.504 -17.563 1 29.739 128 LEU A O 1
ATOM 1510 N N . ASP A 1 108 ? -16.974 74.322 -17.833 1 31.635 129 ASP A N 1
ATOM 1511 C CA . ASP A 1 108 ? -17.928 74.306 -16.744 1 32 129 ASP A CA 1
ATOM 1512 C C . ASP A 1 108 ? -17.159 74.14 -15.44 1 31.104 129 ASP A C 1
ATOM 1513 O O . ASP A 1 108 ? -16.918 73.02 -15.017 1 32.447 129 ASP A O 1
ATOM 1522 N N . ILE A 1 109 ? -16.826 75.261 -14.803 1 31.393 130 ILE A N 1
ATOM 1523 C CA . ILE A 1 109 ? -15.949 75.268 -13.634 1 30.973 130 ILE A CA 1
ATOM 1524 C C . ILE A 1 109 ? -16.713 74.908 -12.345 1 33.426 130 ILE A C 1
ATOM 1525 O O . ILE A 1 109 ? -16.11 74.853 -11.277 1 32.442 130 ILE A O 1
ATOM 1541 N N . ARG A 1 110 ? -17.991 74.532 -12.44 1 34.665 131 ARG A N 1
ATOM 1542 C CA . ARG A 1 110 ? -18.661 73.872 -11.322 1 35.354 131 ARG A CA 1
ATOM 1543 C C . ARG A 1 110 ? -18.276 72.402 -11.223 1 36.785 131 ARG A C 1
ATOM 1544 O O . ARG A 1 110 ? -18.514 71.769 -10.192 1 35.891 131 ARG A O 1
ATOM 1565 N N . ASP A 1 111 ? -17.764 71.808 -12.306 1 36.087 132 ASP A N 1
ATOM 1566 C CA . ASP A 1 111 ? -17.689 70.363 -12.424 1 37.169 132 ASP A CA 1
ATOM 1567 C C . ASP A 1 111 ? -16.453 69.807 -11.719 1 36.388 132 ASP A C 1
ATOM 1568 O O . ASP A 1 111 ? -15.351 70.327 -11.864 1 33.683 132 ASP A O 1
ATOM 1577 N N . SER A 1 112 ? -16.646 68.71 -10.96 1 36.165 133 SER A N 1
ATOM 1578 C CA . SER A 1 112 ? -15.574 68.112 -10.174 1 36.205 133 SER A CA 1
ATOM 1579 C C . SER A 1 112 ? -14.423 67.619 -11.057 1 36.439 133 SER A C 1
ATOM 1580 O O . SER A 1 112 ? -13.26 67.62 -10.625 1 34.368 133 SER A O 1
ATOM 1587 N N . ARG A 1 113 ? -14.749 67.207 -12.298 1 37.335 134 ARG A N 1
ATOM 1588 C CA . ARG A 1 113 ? -13.752 66.668 -13.209 1 36.57 134 ARG A CA 1
ATOM 1589 C C . ARG A 1 113 ? -12.828 67.799 -13.663 1 33.2 134 ARG A C 1
ATOM 1590 O O . ARG A 1 113 ? -11.617 67.597 -13.832 1 34.172 134 ARG A O 1
ATOM 1611 N N . VAL A 1 114 ? -13.389 69 -13.837 1 33.291 135 VAL A N 1
ATOM 1612 C CA . VAL A 1 114 ? -12.576 70.144 -14.228 1 31.326 135 VAL A CA 1
ATOM 1613 C C . VAL A 1 114 ? -11.629 70.504 -13.078 1 30.533 135 VAL A C 1
ATOM 1614 O O . VAL A 1 114 ? -10.434 70.723 -13.297 1 28.308 135 VAL A O 1
ATOM 1627 N N . LEU A 1 115 ? -12.164 70.551 -11.858 1 30.947 136 LEU A N 1
ATOM 1628 C CA . LEU A 1 115 ? -11.338 70.825 -10.691 1 29.955 136 LEU A CA 1
ATOM 1629 C C . LEU A 1 115 ? -10.167 69.848 -10.602 1 29.655 136 LEU A C 1
ATOM 1630 O O . LEU A 1 115 ? -9.058 70.294 -10.367 1 28.345 136 LEU A O 1
ATOM 1646 N N A GLU A 1 116 ? -10.408 68.543 -10.778 0.5 31.724 137 GLU A N 1
ATOM 1647 N N B GLU A 1 116 ? -10.412 68.544 -10.773 0.5 32.628 137 GLU A N 1
ATOM 1648 C CA A GLU A 1 116 ? -9.363 67.532 -10.648 0.5 31.998 137 GLU A CA 1
ATOM 1649 C CA B GLU A 1 116 ? -9.369 67.53 -10.646 0.5 33.565 137 GLU A CA 1
ATOM 1650 C C A GLU A 1 116 ? -8.256 67.802 -11.672 0.5 31.253 137 GLU A C 1
ATOM 1651 C C B GLU A 1 116 ? -8.259 67.802 -11.67 0.5 32.098 137 GLU A C 1
ATOM 1652 O O A GLU A 1 116 ? -7.073 67.764 -11.329 0.5 30.146 137 GLU A O 1
ATOM 1653 O O B GLU A 1 116 ? -7.076 67.765 -11.327 0.5 30.856 137 GLU A O 1
ATOM 1676 N N . LEU A 1 117 ? -8.649 68.077 -12.922 1 30.284 138 LEU A N 1
ATOM 1677 C CA . LEU A 1 117 ? -7.675 68.322 -13.972 1 31.195 138 LEU A CA 1
ATOM 1678 C C . LEU A 1 117 ? -6.876 69.599 -13.686 1 27.942 138 LEU A C 1
ATOM 1679 O O . LEU A 1 117 ? -5.668 69.631 -13.957 1 27.672 138 LEU A O 1
ATOM 1696 N N . GLN A 1 118 ? -7.545 70.641 -13.186 1 27.105 139 GLN A N 1
ATOM 1697 C CA . GLN A 1 118 ? -6.894 71.914 -12.92 1 26.498 139 GLN A CA 1
ATOM 1698 C C . GLN A 1 118 ? -5.951 71.791 -11.72 1 25.435 139 GLN A C 1
ATOM 1699 O O . GLN A 1 118 ? -4.876 72.381 -11.742 1 24.78 139 GLN A O 1
ATOM 1713 N N . THR A 1 119 ? -6.293 70.965 -10.726 1 26.403 140 THR A N 1
ATOM 1714 C CA . THR A 1 119 ? -5.39 70.777 -9.597 1 27.172 140 THR A CA 1
ATOM 1715 C C . THR A 1 119 ? -4.145 70.006 -10.023 1 27.438 140 THR A C 1
ATOM 1716 O O . THR A 1 119 ? -3.063 70.236 -9.486 1 27.567 140 THR A O 1
ATOM 1726 N N . ALA A 1 120 ? -4.241 69.125 -11.035 1 27.335 141 ALA A N 1
ATOM 1727 C CA . ALA A 1 120 ? -3.044 68.463 -11.527 1 26.932 141 ALA A CA 1
ATOM 1728 C C . ALA A 1 120 ? -2.107 69.49 -12.176 1 25.259 141 ALA A C 1
ATOM 1729 O O . ALA A 1 120 ? -0.884 69.344 -12.105 1 27.973 141 ALA A O 1
ATOM 1736 N N . ARG A 1 121 ? -2.669 70.55 -12.785 1 24.342 142 ARG A N 1
ATOM 1737 C CA . ARG A 1 121 ? -1.844 71.629 -13.319 1 22.402 142 ARG A CA 1
ATOM 1738 C C . ARG A 1 121 ? -1.156 72.39 -12.174 1 20.899 142 ARG A C 1
ATOM 1739 O O . ARG A 1 121 ? -0.019 72.828 -12.337 1 22.066 142 ARG A O 1
ATOM 1760 N N . LEU A 1 122 ? -1.848 72.624 -11.058 1 22.16 143 LEU A N 1
ATOM 1761 C CA . LEU A 1 122 ? -1.24 73.24 -9.884 1 21.287 143 LEU A CA 1
ATOM 1762 C C . LEU A 1 122 ? -0.079 72.397 -9.365 1 21.926 143 LEU A C 1
ATOM 1763 O O . LEU A 1 122 ? 0.923 72.967 -8.964 1 22.817 143 LEU A O 1
ATOM 1779 N N . ASP A 1 123 ? -0.209 71.07 -9.373 1 22.707 144 ASP A N 1
ATOM 1780 C CA . ASP A 1 123 ? 0.892 70.17 -9.009 1 24.844 144 ASP A CA 1
ATOM 1781 C C . ASP A 1 123 ? 2.119 70.423 -9.886 1 24.453 144 ASP A C 1
ATOM 1782 O O . ASP A 1 123 ? 3.232 70.477 -9.367 1 24.553 144 ASP A O 1
ATOM 1791 N N . ILE A 1 124 ? 1.916 70.598 -11.203 1 24.314 145 ILE A N 1
ATOM 1792 C CA . ILE A 1 124 ? 3.012 70.895 -12.107 1 23.305 145 ILE A CA 1
ATOM 1793 C C . ILE A 1 124 ? 3.649 72.227 -11.735 1 21.718 145 ILE A C 1
ATOM 1794 O O . ILE A 1 124 ? 4.87 72.312 -11.631 1 22.707 145 ILE A O 1
ATOM 1810 N N . ALA A 1 125 ? 2.828 73.259 -11.494 1 20.687 146 ALA A N 1
ATOM 1811 C CA . ALA A 1 125 ? 3.355 74.572 -11.143 1 21.48 146 ALA A CA 1
ATOM 1812 C C . ALA A 1 125 ? 4.274 74.467 -9.918 1 21.195 146 ALA A C 1
ATOM 1813 O O . ALA A 1 125 ? 5.384 75.036 -9.893 1 22.567 146 ALA A O 1
ATOM 1820 N N . ALA A 1 126 ? 3.817 73.726 -8.914 1 21.799 147 ALA A N 1
ATOM 1821 C CA . ALA A 1 126 ? 4.604 73.533 -7.695 1 23.433 147 ALA A CA 1
ATOM 1822 C C . ALA A 1 126 ? 5.899 72.767 -8.007 1 24.667 147 ALA A C 1
ATOM 1823 O O . ALA A 1 126 ? 6.976 73.127 -7.517 1 27.78 147 ALA A O 1
ATOM 1830 N N . LYS A 1 127 ? 5.82 71.711 -8.812 1 23.87 148 LYS A N 1
ATOM 1831 C CA . LYS A 1 127 ? 7.001 70.899 -9.112 1 24.442 148 LYS A CA 1
ATOM 1832 C C . LYS A 1 127 ? 8.076 71.692 -9.875 1 24.545 148 LYS A C 1
ATOM 1833 O O . LYS A 1 127 ? 9.276 71.41 -9.684 1 24.343 148 LYS A O 1
ATOM 1852 N N . ILE A 1 128 ? 7.681 72.59 -10.802 1 22.757 149 ILE A N 1
ATOM 1853 C CA . ILE A 1 128 ? 8.647 73.187 -11.73 1 23.468 149 ILE A CA 1
ATOM 1854 C C . ILE A 1 128 ? 9.294 74.461 -11.178 1 22.228 149 ILE A C 1
ATOM 1855 O O . ILE A 1 128 ? 10.217 74.978 -11.811 1 23.253 149 ILE A O 1
ATOM 1871 N N . GLY A 1 129 ? 8.851 74.951 -10.015 1 22.593 150 GLY A N 1
ATOM 1872 C CA . GLY A 1 129 ? 9.512 76.109 -9.407 1 23.171 150 GLY A CA 1
ATOM 1873 C C . GLY A 1 129 ? 8.671 77.378 -9.359 1 21.279 150 GLY A C 1
ATOM 1874 O O . GLY A 1 129 ? 9.165 78.434 -8.937 1 22.926 150 GLY A O 1
ATOM 1878 N N . CYS A 1 130 ? 7.428 77.352 -9.857 1 21.938 151 CYS A N 1
ATOM 1879 C CA . CYS A 1 130 ? 6.56 78.506 -9.749 1 21.381 151 CYS A CA 1
ATOM 1880 C C . CYS A 1 130 ? 6.344 78.846 -8.263 1 21.531 151 CYS A C 1
ATOM 1881 O O . CYS A 1 130 ? 6.166 77.928 -7.442 1 22.089 151 CYS A O 1
ATOM 1888 N N . ASP A 1 131 ? 6.378 80.143 -7.935 1 19.772 152 ASP A N 1
ATOM 1889 C CA . ASP A 1 131 ? 5.994 80.594 -6.603 1 20.098 152 ASP A CA 1
ATOM 1890 C C . ASP A 1 131 ? 4.487 80.812 -6.456 1 21.429 152 ASP A C 1
ATOM 1891 O O . ASP A 1 131 ? 3.958 80.861 -5.319 1 20.015 152 ASP A O 1
ATOM 1900 N N . ALA A 1 132 ? 3.825 81.046 -7.6 1 19.72 153 ALA A N 1
ATOM 1901 C CA . ALA A 1 132 ? 2.43 81.437 -7.647 1 20.793 153 ALA A CA 1
ATOM 1902 C C . ALA A 1 132 ? 1.868 81.067 -9.015 1 19.393 153 ALA A C 1
ATOM 1903 O O . ALA A 1 132 ? 2.644 80.825 -9.913 1 19.897 153 ALA A O 1
ATOM 1910 N N . VAL A 1 133 ? 0.539 81.083 -9.119 1 19.164 154 VAL A N 1
ATOM 1911 C CA . VAL A 1 133 ? -0.156 80.893 -10.375 1 19.631 154 VAL A CA 1
ATOM 1912 C C . VAL A 1 133 ? -1.12 82.055 -10.621 1 19.49 154 VAL A C 1
ATOM 1913 O O . VAL A 1 133 ? -1.695 82.6 -9.698 1 20.107 154 VAL A O 1
ATOM 1926 N N . ASP A 1 134 ? -1.304 82.339 -11.915 1 19.963 155 ASP A N 1
ATOM 1927 C CA . ASP A 1 134 ? -2.174 83.368 -12.444 1 18.646 155 ASP A CA 1
ATOM 1928 C C . ASP A 1 134 ? -3.251 82.725 -13.303 1 19.801 155 ASP A C 1
ATOM 1929 O O . ASP A 1 134 ? -3.031 82.505 -14.501 1 21.749 155 ASP A O 1
ATOM 1938 N N . PRO A 1 135 ? -4.4 82.323 -12.711 1 21.015 156 PRO A N 1
ATOM 1939 C CA . PRO A 1 135 ? -5.42 81.543 -13.426 1 20.839 156 PRO A CA 1
ATOM 1940 C C . PRO A 1 135 ? -6.348 82.428 -14.255 1 20.711 156 PRO A C 1
ATOM 1941 O O . PRO A 1 135 ? -7.055 83.272 -13.697 1 20.981 156 PRO A O 1
ATOM 1952 N N . ASP A 1 136 ? -6.438 82.127 -15.552 1 19.816 157 ASP A N 1
ATOM 1953 C CA . ASP A 1 136 ? -7.165 82.98 -16.479 1 21.05 157 ASP A CA 1
ATOM 1954 C C . ASP A 1 136 ? -8.636 82.59 -16.611 1 22.884 157 ASP A C 1
ATOM 1955 O O . ASP A 1 136 ? -9.017 81.451 -16.363 1 22.912 157 ASP A O 1
ATOM 1964 N N . ASN A 1 137 ? -9.434 83.539 -17.089 1 22.918 158 ASN A N 1
ATOM 1965 C CA . ASN A 1 137 ? -10.79 83.318 -17.576 1 24.213 158 ASN A CA 1
ATOM 1966 C C . ASN A 1 137 ? -11.734 82.838 -16.475 1 24.43 158 ASN A C 1
ATOM 1967 O O . ASN A 1 137 ? -12.485 81.902 -16.696 1 24.241 158 ASN A O 1
ATOM 1978 N N . VAL A 1 138 ? -11.759 83.558 -15.354 1 23.862 159 VAL A N 1
ATOM 1979 C CA . VAL A 1 138 ? -12.605 83.231 -14.214 1 25.487 159 VAL A CA 1
ATOM 1980 C C . VAL A 1 138 ? -13.674 84.301 -14.027 1 27.811 159 VAL A C 1
ATOM 1981 O O . VAL A 1 138 ? -14.082 84.583 -12.901 1 26.545 159 VAL A O 1
ATOM 1994 N N . ASP A 1 139 ? -14.195 84.835 -15.159 1 27.534 160 ASP A N 1
ATOM 1995 C CA . ASP A 1 139 ? -15.1 85.978 -15.135 1 28.221 160 ASP A CA 1
ATOM 1996 C C . ASP A 1 139 ? -16.275 85.834 -16.097 1 30.08 160 ASP A C 1
ATOM 1997 O O . ASP A 1 139 ? -16.896 86.836 -16.456 1 31.645 160 ASP A O 1
ATOM 2006 N N . ALA A 1 140 ? -16.602 84.613 -16.515 1 30.522 161 ALA A N 1
ATOM 2007 C CA . ALA A 1 140 ? -17.516 84.386 -17.629 1 31.761 161 ALA A CA 1
ATOM 2008 C C . ALA A 1 140 ? -18.899 83.896 -17.195 1 33.118 161 ALA A C 1
ATOM 2009 O O . ALA A 1 140 ? -19.567 83.152 -17.911 1 35.647 161 ALA A O 1
ATOM 2016 N N . TRP A 1 141 ? -19.387 84.4 -16.061 1 33.059 162 TRP A N 1
ATOM 2017 C CA . TRP A 1 141 ? -20.736 84.107 -15.622 1 34.765 162 TRP A CA 1
ATOM 2018 C C . TRP A 1 141 ? -21.742 84.836 -16.52 1 36.507 162 TRP A C 1
ATOM 2019 O O . TRP A 1 141 ? -21.414 85.824 -17.186 1 36.359 162 TRP A O 1
ATOM 2040 N N . GLN A 1 142 ? -22.965 84.334 -16.53 1 40.206 163 GLN A N 1
ATOM 2041 C CA . GLN A 1 142 ? -24.059 84.947 -17.279 1 44.905 163 GLN A CA 1
ATOM 2042 C C . GLN A 1 142 ? -24.328 86.332 -16.701 1 47.141 163 GLN A C 1
ATOM 2043 O O . GLN A 1 142 ? -24.403 86.477 -15.478 1 44.86 163 GLN A O 1
ATOM 2057 N N . GLN A 1 143 ? -24.408 87.346 -17.571 1 52.873 164 GLN A N 1
ATOM 2058 C CA . GLN A 1 143 ? -24.616 88.727 -17.16 1 63.45 164 GLN A CA 1
ATOM 2059 C C . GLN A 1 143 ? -25.626 89.349 -18.116 1 70.7 164 GLN A C 1
ATOM 2060 O O . GLN A 1 143 ? -25.414 89.252 -19.316 1 78.054 164 GLN A O 1
ATOM 2074 N N . ASP A 1 144 ? -26.703 89.942 -17.579 1 77.56 165 ASP A N 1
ATOM 2075 C CA . ASP A 1 144 ? -27.66 90.716 -18.364 1 82.624 165 ASP A CA 1
ATOM 2076 C C . ASP A 1 144 ? -28.194 89.877 -19.53 1 86.598 165 ASP A C 1
ATOM 2077 O O . ASP A 1 144 ? -28.223 90.335 -20.676 1 94.259 165 ASP A O 1
ATOM 2081 N N . ASP A 1 145 ? -28.577 88.626 -19.221 1 87.829 166 ASP A N 1
ATOM 2082 C CA . ASP A 1 145 ? -29.189 87.7 -20.169 1 91.129 166 ASP A CA 1
ATOM 2083 C C . ASP A 1 145 ? -28.275 87.374 -21.364 1 90.174 166 ASP A C 1
ATOM 2084 O O . ASP A 1 145 ? -28.779 86.984 -22.421 1 103.852 166 ASP A O 1
ATOM 2088 N N . GLU A 1 146 ? -26.941 87.501 -21.194 1 76.234 167 GLU A N 1
ATOM 2089 C CA . GLU A 1 146 ? -25.935 87.063 -22.157 1 65.693 167 GLU A CA 1
ATOM 2090 C C . GLU A 1 146 ? -25.023 86.065 -21.424 1 59.768 167 GLU A C 1
ATOM 2091 O O . GLU A 1 146 ? -24.543 86.363 -20.325 1 55.85 167 GLU A O 1
ATOM 2095 N N . ASP A 1 147 ? -24.851 84.868 -22.007 1 54.44 168 ASP A N 1
ATOM 2096 C CA . ASP A 1 147 ? -24.216 83.743 -21.349 1 51.871 168 ASP A CA 1
ATOM 2097 C C . ASP A 1 147 ? -22.97 83.346 -22.131 1 51.907 168 ASP A C 1
ATOM 2098 O O . ASP A 1 147 ? -23.076 82.611 -23.104 1 54.85 168 ASP A O 1
ATOM 2107 N N . PRO A 1 148 ? -21.757 83.761 -21.717 1 48.829 169 PRO A N 1
ATOM 2108 C CA . PRO A 1 148 ? -20.538 83.419 -22.463 1 45.824 169 PRO A CA 1
ATOM 2109 C C . PRO A 1 148 ? -20.236 81.931 -22.611 1 43.837 169 PRO A C 1
ATOM 2110 O O . PRO A 1 148 ? -19.655 81.528 -23.608 1 42.312 169 PRO A O 1
ATOM 2121 N N . THR A 1 149 ? -20.581 81.109 -21.607 1 40.718 170 THR A N 1
ATOM 2122 C CA . THR A 1 149 ? -20.059 79.753 -21.548 1 39.278 170 THR A CA 1
ATOM 2123 C C . THR A 1 149 ? -21.06 78.761 -22.116 1 41.436 170 THR A C 1
ATOM 2124 O O . THR A 1 149 ? -20.657 77.689 -22.567 1 40.132 170 THR A O 1
ATOM 2134 N N . GLY A 1 150 ? -22.36 79.077 -22.007 1 41.675 171 GLY A N 1
ATOM 2135 C CA . GLY A 1 150 ? -23.414 78.12 -22.272 1 45.679 171 GLY A CA 1
ATOM 2136 C C . GLY A 1 150 ? -23.896 77.353 -21.04 1 45.652 171 GLY A C 1
ATOM 2137 O O . GLY A 1 150 ? -24.901 76.652 -21.143 1 44.767 171 GLY A O 1
ATOM 2141 N N . PHE A 1 151 ? -23.192 77.481 -19.896 1 43.788 172 PHE A N 1
ATOM 2142 C CA . PHE A 1 151 ? -23.547 76.73 -18.699 1 44.302 172 PHE A CA 1
ATOM 2143 C C . PHE A 1 151 ? -24.368 77.575 -17.716 1 43.954 172 PHE A C 1
ATOM 2144 O O . PHE A 1 151 ? -24.687 77.077 -16.636 1 42.448 172 PHE A O 1
ATOM 2161 N N . LYS A 1 152 ? -24.7 78.828 -18.075 1 44.549 173 LYS A N 1
ATOM 2162 C CA . LYS A 1 152 ? -25.517 79.703 -17.243 1 46.526 173 LYS A CA 1
ATOM 2163 C C . LYS A 1 152 ? -24.914 79.833 -15.838 1 44.598 173 LYS A C 1
ATOM 2164 O O . LYS A 1 152 ? -25.617 79.754 -14.833 1 43.522 173 LYS A O 1
ATOM 2183 N N . LEU A 1 153 ? -23.601 80.05 -15.78 1 41.384 174 LEU A N 1
ATOM 2184 C CA . LEU A 1 153 ? -22.879 80.141 -14.519 1 38.931 174 LEU A CA 1
ATOM 2185 C C . LEU A 1 153 ? -23.206 81.444 -13.801 1 38.445 174 LEU A C 1
ATOM 2186 O O . LEU A 1 153 ? -23.571 82.445 -14.426 1 39.879 174 LEU A O 1
ATOM 2202 N N . LYS A 1 154 ? -23.125 81.396 -12.466 1 38.901 175 LYS A N 1
ATOM 2203 C CA . LYS A 1 154 ? -23.308 82.566 -11.614 1 39.111 175 LYS A CA 1
ATOM 2204 C C . LYS A 1 154 ? -21.94 83.062 -11.155 1 34.953 175 LYS A C 1
ATOM 2205 O O . LYS A 1 154 ? -20.975 82.288 -11.137 1 33.021 175 LYS A O 1
ATOM 2224 N N . SER A 1 155 ? -21.848 84.343 -10.776 1 33.781 176 SER A N 1
ATOM 2225 C CA . SER A 1 155 ? -20.568 84.841 -10.303 1 32.112 176 SER A CA 1
ATOM 2226 C C . SER A 1 155 ? -20.088 84.02 -9.105 1 30.384 176 SER A C 1
ATOM 2227 O O . SER A 1 155 ? -18.88 83.796 -8.955 1 28.857 176 SER A O 1
ATOM 2234 N N . SER A 1 156 ? -20.996 83.587 -8.233 1 32.316 177 SER A N 1
ATOM 2235 C CA . SER A 1 156 ? -20.605 82.784 -7.083 1 32.37 177 SER A CA 1
ATOM 2236 C C . SER A 1 156 ? -20.004 81.43 -7.474 1 32.992 177 SER A C 1
ATOM 2237 O O . SER A 1 156 ? -19.215 80.871 -6.71 1 32.227 177 SER A O 1
ATOM 2244 N N . ASP A 1 157 ? -20.352 80.877 -8.642 1 32.754 178 ASP A N 1
ATOM 2245 C CA . ASP A 1 157 ? -19.676 79.678 -9.122 1 32.204 178 ASP A CA 1
ATOM 2246 C C . ASP A 1 157 ? -18.18 79.908 -9.334 1 29.356 178 ASP A C 1
ATOM 2247 O O . ASP A 1 157 ? -17.373 79.015 -9.066 1 28.078 178 ASP A O 1
ATOM 2256 N N . TYR A 1 158 ? -17.8 81.083 -9.853 1 27.504 179 TYR A N 1
ATOM 2257 C CA . TYR A 1 158 ? -16.394 81.411 -10.03 1 26.241 179 TYR A CA 1
ATOM 2258 C C . TYR A 1 158 ? -15.728 81.655 -8.681 1 25.483 179 TYR A C 1
ATOM 2259 O O . TYR A 1 158 ? -14.602 81.192 -8.491 1 24.359 179 TYR A O 1
ATOM 2276 N N . THR A 1 159 ? -16.417 82.318 -7.743 1 26.566 180 THR A N 1
ATOM 2277 C CA . THR A 1 159 ? -15.872 82.481 -6.391 1 26.248 180 THR A CA 1
ATOM 2278 C C . THR A 1 159 ? -15.56 81.111 -5.782 1 26.187 180 THR A C 1
ATOM 2279 O O . THR A 1 159 ? -14.465 80.903 -5.266 1 24.85 180 THR A O 1
ATOM 2289 N N . ASN A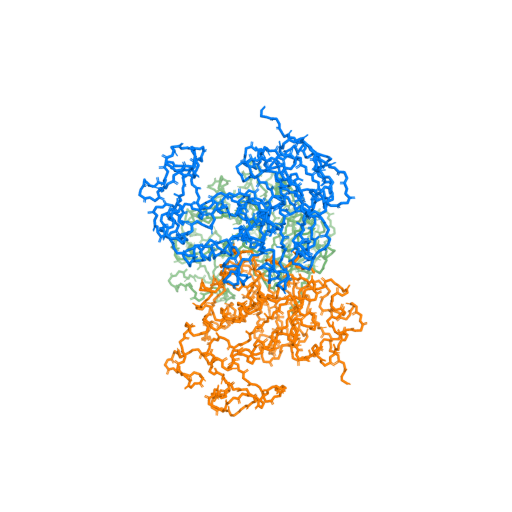 1 160 ? -16.515 80.172 -5.85 1 28.056 181 ASN A N 1
ATOM 2290 C CA . ASN A 1 160 ? -16.353 78.834 -5.294 1 28.681 181 ASN A CA 1
ATOM 2291 C C . ASN A 1 160 ? -15.204 78.067 -5.965 1 27.777 181 ASN A C 1
ATOM 2292 O O . ASN A 1 160 ? -14.43 77.353 -5.307 1 26.173 181 ASN A O 1
ATOM 2303 N N . TYR A 1 161 ? -15.118 78.17 -7.294 1 26.185 182 TYR A N 1
ATOM 2304 C CA . TYR A 1 161 ? -14.06 77.506 -8.026 1 26.272 182 TYR A CA 1
ATOM 2305 C C . TYR A 1 161 ? -12.692 78.032 -7.603 1 24.595 182 TYR A C 1
ATOM 2306 O O . TYR A 1 161 ? -11.75 77.264 -7.388 1 24.295 182 TYR A O 1
ATOM 2323 N N . LEU A 1 162 ? -12.553 79.366 -7.538 1 24.44 183 LEU A N 1
ATOM 2324 C CA . LEU A 1 162 ? -11.273 79.948 -7.156 1 23.769 183 LEU A CA 1
ATOM 2325 C C . LEU A 1 162 ? -10.93 79.576 -5.707 1 23.65 183 LEU A C 1
ATOM 2326 O O . LEU A 1 162 ? -9.776 79.303 -5.407 1 22.956 183 LEU A O 1
ATOM 2342 N N . LYS A 1 163 ? -11.929 79.534 -4.831 1 24.022 184 LYS A N 1
ATOM 2343 C CA . LYS A 1 163 ? -11.684 79.073 -3.472 1 25.266 184 LYS A CA 1
ATOM 2344 C C . LYS A 1 163 ? -11.177 77.64 -3.467 1 26.04 184 LYS A C 1
ATOM 2345 O O . LYS A 1 163 ? -10.306 77.302 -2.668 1 27.076 184 LYS A O 1
ATOM 2364 N N . ASN A 1 164 ? -11.714 76.781 -4.342 1 25.117 185 ASN A N 1
ATOM 2365 C CA . ASN A 1 164 ? -11.264 75.401 -4.451 1 25.954 185 ASN A CA 1
ATOM 2366 C C . ASN A 1 164 ? -9.835 75.291 -4.994 1 25.739 185 ASN A C 1
ATOM 2367 O O . ASN A 1 164 ? -9.044 74.459 -4.506 1 24.609 185 ASN A O 1
ATOM 2378 N N . LEU A 1 165 ? -9.504 76.103 -5.999 1 24.091 186 LEU A N 1
ATOM 2379 C CA . LEU A 1 165 ? -8.144 76.142 -6.535 1 23.321 186 LEU A CA 1
ATOM 2380 C C . LEU A 1 165 ? -7.189 76.606 -5.425 1 23.099 186 LEU A C 1
ATOM 2381 O O . LEU A 1 165 ? -6.129 75.998 -5.217 1 23.561 186 LEU A O 1
ATOM 2397 N N . ALA A 1 166 ? -7.586 77.656 -4.698 1 22.726 187 ALA A N 1
ATOM 2398 C CA . ALA A 1 166 ? -6.729 78.213 -3.653 1 23.377 187 ALA A CA 1
ATOM 2399 C C . ALA A 1 166 ? -6.531 77.22 -2.505 1 24.909 187 ALA A C 1
ATOM 2400 O O . ALA A 1 166 ? -5.42 77.114 -1.98 1 24.111 187 ALA A O 1
ATOM 2407 N N . LYS A 1 167 ? -7.6 76.525 -2.086 1 25.754 188 LYS A N 1
ATOM 2408 C CA . LYS A 1 167 ? -7.517 75.528 -1.029 1 28.313 188 LYS A CA 1
ATOM 2409 C C . LYS A 1 167 ? -6.468 74.478 -1.411 1 26.944 188 LYS A C 1
ATOM 2410 O O . LYS A 1 167 ? -5.699 73.994 -0.575 1 25.244 188 LYS A O 1
ATOM 2429 N N . TYR A 1 168 ? -6.468 74.052 -2.68 1 25.19 189 TYR A N 1
ATOM 2430 C CA . TYR A 1 168 ? -5.51 73.053 -3.134 1 25.266 189 TYR A CA 1
ATOM 2431 C C . TYR A 1 168 ? -4.078 73.631 -3.128 1 24.095 189 TYR A C 1
ATOM 2432 O O . TYR A 1 168 ? -3.142 73.021 -2.594 1 23.652 189 TYR A O 1
ATOM 2449 N N . ALA A 1 169 ? -3.884 74.778 -3.738 1 21.364 190 ALA A N 1
ATOM 2450 C CA . ALA A 1 169 ? -2.564 75.397 -3.86 1 22.166 190 ALA A CA 1
ATOM 2451 C C . ALA A 1 169 ? -1.969 75.684 -2.481 1 21.489 190 ALA A C 1
ATOM 2452 O O . ALA A 1 169 ? -0.78 75.439 -2.239 1 21.546 190 ALA A O 1
ATOM 2459 N N . HIS A 1 170 ? -2.825 76.121 -1.554 1 22.584 191 HIS A N 1
ATOM 2460 C CA . HIS A 1 170 ? -2.384 76.473 -0.205 1 22.92 191 HIS A CA 1
ATOM 2461 C C . HIS A 1 170 ? -2.074 75.251 0.646 1 22.961 191 HIS A C 1
ATOM 2462 O O . HIS A 1 170 ? -1.666 75.411 1.791 1 24.593 191 HIS A O 1
ATOM 2475 N N . SER A 1 171 ? -2.257 74.032 0.085 1 23.005 192 SER A N 1
ATOM 2476 C CA . SER A 1 171 ? -1.948 72.783 0.75 1 25.108 192 SER A CA 1
ATOM 2477 C C . SER A 1 171 ? -0.706 72.09 0.201 1 24.005 192 SER A C 1
ATOM 2478 O O . SER A 1 171 ? -0.349 71.019 0.738 1 24.295 192 SER A O 1
ATOM 2485 N N . ILE A 1 172 ? -0.027 72.692 -0.786 1 23.59 193 ILE A N 1
ATOM 2486 C CA . ILE A 1 172 ? 1.168 72.122 -1.387 1 24.372 193 ILE A CA 1
ATOM 2487 C C . ILE A 1 172 ? 2.296 73.152 -1.405 1 25.427 193 ILE A C 1
ATOM 2488 O O . ILE A 1 172 ? 2.085 74.344 -1.55 1 27.643 193 ILE A O 1
ATOM 2504 N N . LYS A 1 173 ? 3.53 72.683 -1.299 1 25.462 194 LYS A N 1
ATOM 2505 C CA . LYS A 1 173 ? 4.66 73.591 -1.226 1 24.941 194 LYS A CA 1
ATOM 2506 C C . LYS A 1 173 ? 5.323 73.751 -2.595 1 25.559 194 LYS A C 1
ATOM 2507 O O . LYS A 1 173 ? 5.297 72.858 -3.443 1 25.483 194 LYS A O 1
ATOM 2526 N N . THR A 1 174 ? 5.954 74.909 -2.746 1 23.994 195 THR A N 1
ATOM 2527 C CA . THR A 1 174 ? 6.765 75.26 -3.892 1 24.256 195 THR A CA 1
ATOM 2528 C C . THR A 1 174 ? 8.173 74.72 -3.689 1 26.088 195 THR A C 1
ATOM 2529 O O . THR A 1 174 ? 8.546 74.187 -2.629 1 24.488 195 THR A O 1
ATOM 2539 N N . LYS A 1 175 ? 8.993 74.894 -4.745 1 26.444 196 LYS A N 1
ATOM 2540 C CA . LYS A 1 175 ? 10.38 74.491 -4.639 1 29.399 196 LYS A CA 1
ATOM 2541 C C . LYS A 1 175 ? 11.168 75.33 -3.642 1 28.546 196 LYS A C 1
ATOM 2542 O O . LYS A 1 175 ? 12.159 74.82 -3.109 1 32.323 196 LYS A O 1
ATOM 2561 N N . ASP A 1 176 ? 10.714 76.538 -3.338 1 27.859 197 ASP A N 1
ATOM 2562 C CA . ASP A 1 176 ? 11.325 77.394 -2.344 1 31.496 197 ASP A CA 1
ATOM 2563 C C . ASP A 1 176 ? 10.746 77.119 -0.953 1 32.362 197 ASP A C 1
ATOM 2564 O O . ASP A 1 176 ? 11.035 77.874 -0.009 1 35.308 197 ASP A O 1
ATOM 2573 N N . GLY A 1 177 ? 9.882 76.096 -0.849 1 28.412 198 GLY A N 1
ATOM 2574 C CA . GLY A 1 177 ? 9.47 75.548 0.427 1 28.307 198 GLY A CA 1
ATOM 2575 C C . GLY A 1 177 ? 8.305 76.282 1.107 1 28.18 198 GLY A C 1
ATOM 2576 O O . GLY A 1 177 ? 8.072 76.005 2.301 1 27.878 198 GLY A O 1
ATOM 2580 N N . GLN A 1 178 ? 7.523 77.073 0.359 1 26.059 199 GLN A N 1
ATOM 2581 C CA . GLN A 1 178 ? 6.398 77.827 0.885 1 26.996 199 GLN A CA 1
ATOM 2582 C C . GLN A 1 178 ? 5.123 77.397 0.166 1 25.174 199 GLN A C 1
ATOM 2583 O O . GLN A 1 178 ? 5.18 76.721 -0.864 1 23.631 199 GLN A O 1
ATOM 2597 N N . PRO A 1 179 ? 3.93 77.783 0.662 1 23.655 200 PRO A N 1
ATOM 2598 C CA . PRO A 1 179 ? 2.675 77.445 -0.01 1 22.005 200 PRO A CA 1
ATOM 2599 C C . PRO A 1 179 ? 2.621 78.068 -1.395 1 21.863 200 PRO A C 1
ATOM 2600 O O . PRO A 1 179 ? 3.048 79.208 -1.575 1 23.087 200 PRO A O 1
ATOM 2611 N N . LEU A 1 180 ? 2.003 77.361 -2.366 1 21.837 201 LEU A N 1
ATOM 2612 C CA . LEU A 1 180 ? 1.78 77.937 -3.69 1 20.677 201 LEU A CA 1
ATOM 2613 C C . LEU A 1 180 ? 0.678 79.001 -3.633 1 21.407 201 LEU A C 1
ATOM 2614 O O . LEU A 1 180 ? -0.424 78.743 -3.138 1 21.534 201 LEU A O 1
ATOM 2630 N N . LEU A 1 181 ? 0.971 80.211 -4.161 1 20.25 202 LEU A N 1
ATOM 2631 C CA . LEU A 1 181 ? 0.037 81.338 -4.132 1 20.764 202 LEU A CA 1
ATOM 2632 C C . LEU A 1 181 ? -0.821 81.356 -5.388 1 19.937 202 LEU A C 1
ATOM 2633 O O . LEU A 1 181 ? -0.433 80.821 -6.435 1 20.235 202 LEU A O 1
ATOM 2649 N N . VAL A 1 182 ? -1.987 82.003 -5.284 1 19.973 203 VAL A N 1
ATOM 2650 C CA . VAL A 1 182 ? -3 82.021 -6.332 1 19.562 203 VAL A CA 1
ATOM 2651 C C . VAL A 1 182 ? -3.547 83.426 -6.481 1 19.979 203 VAL A C 1
ATOM 2652 O O . VAL A 1 182 ? -3.937 84.045 -5.474 1 20.002 203 VAL A O 1
ATOM 2665 N N . GLY A 1 183 ? -3.56 83.91 -7.722 1 18.754 204 GLY A N 1
ATOM 2666 C CA . GLY A 1 183 ? -4.067 85.243 -8.031 1 19.234 204 GLY A CA 1
ATOM 2667 C C . GLY A 1 183 ? -5.517 85.245 -8.495 1 20.339 204 GLY A C 1
ATOM 2668 O O . GLY A 1 183 ? -6.05 84.253 -8.974 1 21.358 204 GLY A O 1
ATOM 2672 N N . GLN A 1 184 ? -6.148 86.417 -8.36 1 19.775 205 GLN A N 1
ATOM 2673 C CA . GLN A 1 184 ? -7.416 86.739 -8.978 1 20.004 205 GLN A CA 1
ATOM 2674 C C . GLN A 1 184 ? -7.16 87.467 -10.286 1 21.529 205 GLN A C 1
ATOM 2675 O O . GLN A 1 184 ? -6.521 88.522 -10.285 1 21.561 205 GLN A O 1
ATOM 2689 N N . LYS A 1 185 ? -7.72 86.944 -11.381 1 21.885 206 LYS A N 1
ATOM 2690 C CA . LYS A 1 185 ? -7.608 87.596 -12.686 1 21.388 206 LYS A CA 1
ATOM 2691 C C . LYS A 1 185 ? -8.918 88.311 -13.004 1 22.864 206 LYS A C 1
ATOM 2692 O O . LYS A 1 185 ? -9.964 87.669 -13.193 1 21.364 206 LYS A O 1
ATOM 2711 N N . ASN A 1 186 ? -8.87 89.672 -13.038 1 21.653 207 ASN A N 1
ATOM 2712 C CA . ASN A 1 186 ? -10.069 90.454 -13.341 1 21.734 207 ASN A CA 1
ATOM 2713 C C . ASN A 1 186 ? -11.222 90.041 -12.401 1 22.12 207 ASN A C 1
ATOM 2714 O O . ASN A 1 186 ? -11.005 89.84 -11.188 1 22.24 207 ASN A O 1
ATOM 2725 N N . ALA A 1 187 ? -12.447 89.967 -12.931 1 21.795 208 ALA A N 1
ATOM 2726 C CA . ALA A 1 187 ? -13.63 89.628 -12.145 1 23.15 208 ALA A CA 1
ATOM 2727 C C . ALA A 1 187 ? -13.823 90.586 -10.967 1 24.184 208 ALA A C 1
ATOM 2728 O O . ALA A 1 187 ? -13.966 90.162 -9.808 1 24.275 208 ALA A O 1
ATOM 2735 N N . PRO A 1 188 ? -13.882 91.908 -11.203 1 24.928 209 PRO A N 1
ATOM 2736 C CA . PRO A 1 188 ? -14.003 92.857 -10.093 1 24.032 209 PRO A CA 1
ATOM 2737 C C . PRO A 1 188 ? -15.197 92.621 -9.172 1 25.816 209 PRO A C 1
ATOM 2738 O O . PRO A 1 188 ? -15.09 92.912 -8.001 1 25.396 209 PRO A O 1
ATOM 2749 N N . GLU A 1 189 ? -16.312 92.081 -9.706 1 26.687 210 GLU A N 1
ATOM 2750 C CA . GLU A 1 189 ? -17.532 91.929 -8.941 1 28.824 210 GLU A CA 1
ATOM 2751 C C . GLU A 1 189 ? -17.356 90.986 -7.749 1 27.919 210 GLU A C 1
ATOM 2752 O O . GLU A 1 189 ? -18.109 91.112 -6.778 1 27.973 210 GLU A O 1
ATOM 2764 N N . ILE A 1 190 ? -16.356 90.102 -7.804 1 25.808 211 ILE A N 1
ATOM 2765 C CA . ILE A 1 190 ? -16.135 89.117 -6.753 1 26.707 211 ILE A CA 1
ATOM 2766 C C . ILE A 1 190 ? -14.816 89.357 -6.02 1 25.589 211 ILE A C 1
ATOM 2767 O O . ILE A 1 190 ? -14.426 88.556 -5.192 1 25.064 211 ILE A O 1
ATOM 2783 N N . ALA A 1 191 ? -14.153 90.492 -6.25 1 25.653 212 ALA A N 1
ATOM 2784 C CA . ALA A 1 191 ? -12.951 90.801 -5.469 1 24.662 212 ALA A CA 1
ATOM 2785 C C . ALA A 1 191 ? -13.226 90.814 -3.97 1 27.35 212 ALA A C 1
ATOM 2786 O O . ALA A 1 191 ? -12.418 90.26 -3.208 1 27.524 212 ALA A O 1
ATOM 2793 N N A GLU A 1 192 ? -14.333 91.427 -3.519 0.5 28.416 213 GLU A N 1
ATOM 2794 N N B GLU A 1 192 ? -14.34 91.429 -3.531 0.5 28.855 213 GLU A N 1
ATOM 2795 C CA A GLU A 1 192 ? -14.579 91.515 -2.084 0.5 30.468 213 GLU A CA 1
ATOM 2796 C CA B GLU A 1 192 ? -14.644 91.529 -2.108 0.5 31.257 213 GLU A CA 1
ATOM 2797 C C A GLU A 1 192 ? -14.808 90.12 -1.5 0.5 30.672 213 GLU A C 1
ATOM 2798 C C B GLU A 1 192 ? -14.822 90.13 -1.508 0.5 31.047 213 GLU A C 1
ATOM 2799 O O A GLU A 1 192 ? -14.441 89.876 -0.349 0.5 31.758 213 GLU A O 1
ATOM 2800 O O B GLU A 1 192 ? -14.452 89.891 -0.358 0.5 31.939 213 GLU A O 1
ATOM 2823 N N . ASP A 1 193 ? -15.343 89.194 -2.308 1 29.369 214 ASP A N 1
ATOM 2824 C CA . ASP A 1 193 ? -15.584 87.83 -1.855 1 28.918 214 ASP A CA 1
ATOM 2825 C C . ASP A 1 193 ? -14.332 86.945 -1.844 1 25.917 214 ASP A C 1
ATOM 2826 O O . ASP A 1 193 ? -14.347 85.883 -1.208 1 26.645 214 ASP A O 1
ATOM 2836 N N . LEU A 1 194 ? -13.249 87.377 -2.528 1 24.889 215 LEU A N 1
ATOM 2837 C CA . LEU A 1 194 ? -12.058 86.566 -2.714 1 23.719 215 LEU A CA 1
ATOM 2838 C C . LEU A 1 194 ? -10.802 87.102 -2.035 1 22.561 215 LEU A C 1
ATOM 2839 O O . LEU A 1 194 ? -9.828 86.347 -1.924 1 22.792 215 LEU A O 1
ATOM 2855 N N . VAL A 1 195 ? -10.777 88.368 -1.63 1 23.131 216 VAL A N 1
ATOM 2856 C CA . VAL A 1 195 ? -9.56 88.996 -1.142 1 22.877 216 VAL A CA 1
ATOM 2857 C C . VAL A 1 195 ? -8.965 88.282 0.081 1 23.678 216 VAL A C 1
ATOM 2858 O O . VAL A 1 195 ? -7.759 88.282 0.241 1 25.281 216 VAL A O 1
ATOM 2871 N N A SER A 1 196 ? -9.794 87.701 0.944 0.5 22.985 217 SER A N 1
ATOM 2872 N N B SER A 1 196 ? -9.796 87.699 0.946 0.5 24.901 217 SER A N 1
ATOM 2873 C CA A SER A 1 196 ? -9.263 86.97 2.092 0.5 24.621 217 SER A CA 1
ATOM 2874 C CA B SER A 1 196 ? -9.245 86.986 2.095 0.5 28.548 217 SER A CA 1
ATOM 2875 C C A SER A 1 196 ? -8.585 85.675 1.656 0.5 27.705 217 SER A C 1
ATOM 2876 C C B SER A 1 196 ? -8.598 85.67 1.664 0.5 30.153 217 SER A C 1
ATOM 2877 O O A SER A 1 196 ? -7.657 85.178 2.309 0.5 32.383 217 SER A O 1
ATOM 2878 O O B SER A 1 196 ? -7.671 85.172 2.315 0.5 34.771 217 SER A O 1
ATOM 2891 N N . THR A 1 197 ? -9.079 85.097 0.558 1 24.911 218 THR A N 1
ATOM 2892 C CA . THR A 1 197 ? -8.633 83.785 0.121 1 24.433 218 THR A CA 1
ATOM 2893 C C . THR A 1 197 ? -7.398 83.883 -0.776 1 23.814 218 THR A C 1
ATOM 2894 O O . THR A 1 197 ? -6.421 83.164 -0.593 1 22.982 218 THR A O 1
ATOM 2905 N N . LEU A 1 198 ? -7.466 84.707 -1.807 1 21.242 219 LEU A N 1
ATOM 2906 C CA . LEU A 1 198 ? -6.439 84.772 -2.84 1 19.949 219 LEU A CA 1
ATOM 2907 C C . LEU A 1 198 ? -5.319 85.711 -2.433 1 20.803 219 LEU A C 1
ATOM 2908 O O . LEU A 1 198 ? -5.441 86.452 -1.459 1 20.878 219 LEU A O 1
ATOM 2924 N N . ASP A 1 199 ? -4.187 85.639 -3.135 1 19.93 220 ASP A N 1
ATOM 2925 C CA . ASP A 1 199 ? -2.915 86.174 -2.653 1 19.695 220 ASP A CA 1
ATOM 2926 C C . ASP A 1 199 ? -2.486 87.47 -3.354 1 19.091 220 ASP A C 1
ATOM 2927 O O . ASP A 1 199 ? -1.546 88.118 -2.925 1 20.145 220 ASP A O 1
ATOM 2936 N N . PHE A 1 200 ? -3.143 87.813 -4.468 1 19.051 221 PHE A N 1
ATOM 2937 C CA . PHE A 1 200 ? -2.803 88.957 -5.294 1 18.202 221 PHE A CA 1
ATOM 2938 C C . PHE A 1 200 ? -3.853 89.033 -6.384 1 19.082 221 PHE A C 1
ATOM 2939 O O . PHE A 1 200 ? -4.691 88.129 -6.521 1 18.55 221 PHE A O 1
ATOM 2956 N N . ALA A 1 201 ? -3.769 90.088 -7.202 1 20.083 222 ALA A N 1
ATOM 2957 C CA . ALA A 1 201 ? -4.666 90.254 -8.336 1 19.099 222 ALA A CA 1
ATOM 2958 C C . ALA A 1 201 ? -3.857 90.623 -9.557 1 19.212 222 ALA A C 1
ATOM 2959 O O . ALA A 1 201 ? -2.812 91.263 -9.425 1 21.459 222 ALA A O 1
ATOM 2966 N N . VAL A 1 202 ? -4.349 90.173 -10.725 1 19.234 223 VAL A N 1
ATOM 2967 C CA . VAL A 1 202 ? -3.822 90.578 -12.021 1 19.165 223 VAL A CA 1
ATOM 2968 C C . VAL A 1 202 ? -4.982 91.173 -12.801 1 19.374 223 VAL A C 1
ATOM 2969 O O . VAL A 1 202 ? -5.997 90.528 -12.941 1 19.72 223 VAL A O 1
ATOM 2982 N N . LEU A 1 203 ? -4.846 92.438 -13.233 1 18.515 224 LEU A N 1
ATOM 2983 C CA . LEU A 1 203 ? -5.939 93.143 -13.856 1 19.597 224 LEU A CA 1
ATOM 2984 C C . LEU A 1 203 ? -5.592 93.506 -15.301 1 19.714 224 LEU A C 1
ATOM 2985 O O . LEU A 1 203 ? -4.45 93.89 -15.578 1 20.892 224 LEU A O 1
ATOM 3001 N N . GLU A 1 204 ? -6.606 93.537 -16.161 1 21.155 225 GLU A N 1
ATOM 3002 C CA . GLU A 1 204 ? -6.495 94.085 -17.515 1 20.968 225 GLU A CA 1
ATOM 3003 C C . GLU A 1 204 ? -7.539 95.189 -17.666 1 22.331 225 GLU A C 1
ATOM 3004 O O . GLU A 1 204 ? -8.75 94.978 -17.497 1 23.179 225 GLU A O 1
ATOM 3016 N N . SER A 1 205 ? -7.063 96.377 -18.061 1 21.484 226 SER A N 1
ATOM 3017 C CA . SER A 1 205 ? -7.933 97.474 -18.405 1 22.66 226 SER A CA 1
ATOM 3018 C C . SER A 1 205 ? -8.846 97.867 -17.25 1 22.209 226 SER A C 1
ATOM 3019 O O . SER A 1 205 ? -9.959 98.323 -17.518 1 23.853 226 SER A O 1
ATOM 3026 N N . CYS A 1 206 ? -8.315 97.885 -16.007 1 22.279 227 CYS A N 1
ATOM 3027 C CA . CYS A 1 206 ? -9.09 98.42 -14.893 1 23.617 227 CYS A CA 1
ATOM 3028 C C . CYS A 1 206 ? -9.426 99.894 -15.118 1 25.084 227 CYS A C 1
ATOM 3029 O O . CYS A 1 206 ? -10.488 100.362 -14.687 1 24.976 227 CYS A O 1
ATOM 3036 N N . ARG A 1 207 ? -8.559 100.633 -15.826 1 24.888 228 ARG A N 1
ATOM 3037 C CA . ARG A 1 207 ? -8.847 102.027 -16.128 1 26.458 228 ARG A CA 1
ATOM 3038 C C . ARG A 1 207 ? -9.907 102.231 -17.207 1 25.607 228 ARG A C 1
ATOM 3039 O O . ARG A 1 207 ? -10.32 103.361 -17.438 1 26.588 228 ARG A O 1
ATOM 3060 N N . GLY A 1 208 ? -10.364 101.158 -17.847 1 24.658 229 GLY A N 1
ATOM 3061 C CA . GLY A 1 208 ? -11.396 101.223 -18.853 1 25.907 229 GLY A CA 1
ATOM 3062 C C . GLY A 1 208 ? -10.75 101.336 -20.227 1 27.578 229 GLY A C 1
ATOM 3063 O O . GLY A 1 208 ? -9.833 100.587 -20.528 1 29.058 229 GLY A O 1
ATOM 3067 N N . ASN A 1 209 ? -11.285 102.215 -21.054 1 27.417 230 ASN A N 1
ATOM 3068 C CA . ASN A 1 209 ? -10.806 102.381 -22.417 1 27.899 230 ASN A CA 1
ATOM 3069 C C . ASN A 1 209 ? -10.855 103.852 -22.795 1 28.016 230 ASN A C 1
ATOM 3070 O O . ASN A 1 209 ? -11.858 104.511 -22.568 1 27.877 230 ASN A O 1
ATOM 3081 N N . SER A 1 210 ? -9.772 104.381 -23.392 1 27.905 231 SER A N 1
ATOM 3082 C CA . SER A 1 210 ? -9.702 105.791 -23.75 1 28.282 231 SER A CA 1
ATOM 3083 C C . SER A 1 210 ? -10.675 106.132 -24.886 1 28.918 231 SER A C 1
ATOM 3084 O O . SER A 1 210 ? -10.965 107.303 -25.126 1 29.831 231 SER A O 1
ATOM 3091 N N . ASP A 1 211 ? -11.143 105.136 -25.653 1 29.001 232 ASP A N 1
ATOM 3092 C CA . ASP A 1 211 ? -12.286 105.323 -26.53 1 31.671 232 ASP A CA 1
ATOM 3093 C C . ASP A 1 211 ? -13.549 105.207 -25.68 1 30.695 232 ASP A C 1
ATOM 3094 O O . ASP A 1 211 ? -13.872 104.113 -25.215 1 29.965 232 ASP A O 1
ATOM 3103 N N . PRO A 1 212 ? -14.275 106.303 -25.394 1 31.313 233 PRO A N 1
ATOM 3104 C CA . PRO A 1 212 ? -15.409 106.193 -24.472 1 32.052 233 PRO A CA 1
ATOM 3105 C C . PRO A 1 212 ? -16.593 105.391 -25.025 1 33.88 233 PRO A C 1
ATOM 3106 O O . PRO A 1 212 ? -17.514 105.099 -24.287 1 35.312 233 PRO A O 1
ATOM 3117 N N . ASN A 1 213 ? -16.598 105.097 -26.35 1 34.538 234 ASN A N 1
ATOM 3118 C CA . ASN A 1 213 ? -17.637 104.289 -26.979 1 36.964 234 ASN A CA 1
ATOM 3119 C C . ASN A 1 213 ? -17.391 102.787 -26.809 1 38.081 234 ASN A C 1
ATOM 3120 O O . ASN A 1 213 ? -18.309 102.027 -27.067 1 40.695 234 ASN A O 1
ATOM 3131 N N . GLU A 1 214 ? -16.232 102.389 -26.324 1 36.887 235 GLU A N 1
ATOM 3132 C CA . GLU A 1 214 ? -15.99 100.994 -25.902 1 39.237 235 GLU A CA 1
ATOM 3133 C C . GLU A 1 214 ? -16.746 100.689 -24.6 1 43.143 235 GLU A C 1
ATOM 3134 O O . GLU A 1 214 ? -16.893 101.568 -23.754 1 45.692 235 GLU A O 1
ATOM 3146 N N . GLU A 1 215 ? -17.366 99.505 -24.502 1 46.57 236 GLU A N 1
ATOM 3147 C CA . GLU A 1 215 ? -18.063 99.126 -23.281 1 48.11 236 GLU A CA 1
ATOM 3148 C C . GLU A 1 215 ? -16.963 98.643 -22.339 1 47.268 236 GLU A C 1
ATOM 3149 O O . GLU A 1 215 ? -16.388 97.586 -22.559 1 54.981 236 GLU A O 1
ATOM 3153 N N . SER A 1 216 ? -16.547 99.494 -21.397 1 44.429 237 SER A N 1
ATOM 3154 C CA . SER A 1 216 ? -15.349 99.224 -20.623 1 41.069 237 SER A CA 1
ATOM 3155 C C . SER A 1 216 ? -15.401 100.007 -19.313 1 41.604 237 SER A C 1
ATOM 3156 O O . SER A 1 216 ? -14.606 100.928 -19.084 1 40.048 237 SER A O 1
ATOM 3163 N N . TRP A 1 217 ? -16.273 99.582 -18.378 1 35.575 238 TRP A N 1
ATOM 3164 C CA . TRP A 1 217 ? -16.463 100.376 -17.178 1 36.937 238 TRP A CA 1
ATOM 3165 C C . TRP A 1 217 ? -15.241 100.249 -16.307 1 32.081 238 TRP A C 1
ATOM 3166 O O . TRP A 1 217 ? -14.803 99.138 -16.072 1 32.103 238 TRP A O 1
ATOM 3187 N N . PRO A 1 218 ? -14.645 101.35 -15.818 1 30.358 239 PRO A N 1
ATOM 3188 C CA . PRO A 1 218 ? -13.46 101.237 -14.971 1 27.97 239 PRO A CA 1
ATOM 3189 C C . PRO A 1 218 ? -13.737 100.496 -13.667 1 27.121 239 PRO A C 1
ATOM 3190 O O . PRO A 1 218 ? -14.851 100.598 -13.132 1 27.616 239 PRO A O 1
ATOM 3201 N N . PHE A 1 219 ? -12.729 99.768 -13.166 1 25.477 240 PHE A N 1
ATOM 3202 C CA . PHE A 1 219 ? -12.92 98.951 -11.989 1 26.407 240 PHE A CA 1
ATOM 3203 C C . PHE A 1 219 ? -11.691 98.884 -11.103 1 25.937 240 PHE A C 1
ATOM 3204 O O . PHE A 1 219 ? -11.657 98.032 -10.21 1 25.803 240 PHE A O 1
ATOM 3221 N N . CYS A 1 220 ? -10.7 99.782 -11.289 1 25.249 241 CYS A N 1
ATOM 3222 C CA . CYS A 1 220 ? -9.501 99.725 -10.454 1 24.813 241 CYS A CA 1
ATOM 3223 C C . CYS A 1 220 ? -9.873 99.806 -8.961 1 25.113 241 CYS A C 1
ATOM 3224 O O . CYS A 1 220 ? -9.289 99.083 -8.139 1 22.556 241 CYS A O 1
ATOM 3231 N N . GLU A 1 221 ? -10.866 100.637 -8.626 1 26.295 242 GLU A N 1
ATOM 3232 C CA . GLU A 1 221 ? -11.228 100.867 -7.234 1 29.448 242 GLU A CA 1
ATOM 3233 C C . GLU A 1 221 ? -11.656 99.584 -6.518 1 26.853 242 GLU A C 1
ATOM 3234 O O . GLU A 1 221 ? -11.485 99.47 -5.3 1 27.904 242 GLU A O 1
ATOM 3246 N N . ASP A 1 222 ? -12.175 98.606 -7.259 1 26.446 243 ASP A N 1
ATOM 3247 C CA . ASP A 1 222 ? -12.627 97.347 -6.677 1 26.085 243 ASP A CA 1
ATOM 3248 C C . ASP A 1 222 ? -11.458 96.487 -6.168 1 23.597 243 ASP A C 1
ATOM 3249 O O . ASP A 1 222 ? -11.699 95.489 -5.461 1 24.316 243 ASP A O 1
ATOM 3258 N N . PHE A 1 223 ? -10.21 96.837 -6.517 1 22.068 244 PHE A N 1
ATOM 3259 C CA . PHE A 1 223 ? -9.073 96.058 -6.07 1 21.655 244 PHE A CA 1
ATOM 3260 C C . PHE A 1 223 ? -8.242 96.783 -5.018 1 22.318 244 PHE A C 1
ATOM 3261 O O . PHE A 1 223 ? -7.251 96.218 -4.559 1 21.922 244 PHE A O 1
ATOM 3278 N N . GLN A 1 224 ? -8.665 97.949 -4.55 1 22.777 245 GLN A N 1
ATOM 3279 C CA . GLN A 1 224 ? -8.005 98.596 -3.408 1 23.683 245 GLN A CA 1
ATOM 3280 C C . GLN A 1 224 ? -8.033 97.686 -2.166 1 24.241 245 GLN A C 1
ATOM 3281 O O . GLN A 1 224 ? -7.113 97.745 -1.35 1 23.052 245 GLN A O 1
ATOM 3295 N N . THR A 1 225 ? -9.063 96.826 -2.06 1 23.792 246 THR A N 1
ATOM 3296 C CA . THR A 1 225 ? -9.17 95.894 -0.955 1 23.774 246 THR A CA 1
ATOM 3297 C C . THR A 1 225 ? -7.97 94.954 -0.904 1 23.357 246 THR A C 1
ATOM 3298 O O . THR A 1 225 ? -7.564 94.584 0.208 1 22.969 246 THR A O 1
ATOM 3308 N N . TYR A 1 226 ? -7.379 94.595 -2.055 1 21.515 247 TYR A N 1
ATOM 3309 C CA . TYR A 1 226 ? -6.154 93.799 -2.041 1 20.53 247 TYR A CA 1
ATOM 3310 C C . TYR A 1 226 ? -4.961 94.573 -1.472 1 21.009 247 TYR A C 1
ATOM 3311 O O . TYR A 1 226 ? -4.198 94.039 -0.644 1 19.807 247 TYR A O 1
ATOM 3328 N N . ILE A 1 227 ? -4.808 95.839 -1.881 1 22.22 248 ILE A N 1
ATOM 3329 C CA . ILE A 1 227 ? -3.746 96.688 -1.324 1 22.076 248 ILE A CA 1
ATOM 3330 C C . ILE A 1 227 ? -3.891 96.796 0.205 1 22.877 248 ILE A C 1
ATOM 3331 O O . ILE A 1 227 ? -2.9 96.739 0.967 1 23.941 248 ILE A O 1
ATOM 3347 N N . ASP A 1 228 ? -5.14 96.94 0.693 1 23.04 249 ASP A N 1
ATOM 3348 C CA . ASP A 1 228 ? -5.455 97.025 2.11 1 23.668 249 ASP A CA 1
ATOM 3349 C C . ASP A 1 228 ? -4.998 95.762 2.865 1 23.204 249 ASP A C 1
ATOM 3350 O O . ASP A 1 228 ? -4.701 95.871 4.061 1 24.427 249 ASP A O 1
ATOM 3359 N N . ALA A 1 229 ? -5.022 94.619 2.159 1 22.592 250 ALA A N 1
ATOM 3360 C CA . ALA A 1 229 ? -4.645 93.323 2.715 1 22.205 250 ALA A CA 1
ATOM 3361 C C . ALA A 1 229 ? -3.149 93.072 2.604 1 23.28 250 ALA A C 1
ATOM 3362 O O . ALA A 1 229 ? -2.674 92.009 3.019 1 24.501 250 ALA A O 1
ATOM 3369 N N . GLY A 1 230 ? -2.371 94.008 2.018 1 22.046 251 GLY A N 1
ATOM 3370 C CA . GLY A 1 230 ? -0.943 93.759 1.858 1 23.163 251 GLY A CA 1
ATOM 3371 C C . GLY A 1 230 ? -0.665 92.787 0.705 1 23.244 251 GLY A C 1
ATOM 3372 O O . GLY A 1 230 ? 0.34 92.09 0.708 1 23.222 251 GLY A O 1
ATOM 3376 N N . LYS A 1 231 ? -1.539 92.781 -0.313 1 20.586 252 LYS A N 1
ATOM 3377 C CA . LYS A 1 231 ? -1.446 91.868 -1.448 1 20.209 252 LYS A CA 1
ATOM 3378 C C . LYS A 1 231 ? -1.26 92.7 -2.718 1 22.048 252 LYS A C 1
ATOM 3379 O O . LYS A 1 231 ? -1.996 93.647 -2.969 1 20.853 252 LYS A O 1
ATOM 3398 N N . PRO A 1 232 ? -0.259 92.376 -3.567 1 21.088 253 PRO A N 1
ATOM 3399 C CA . PRO A 1 232 ? -0.023 93.181 -4.766 1 21.98 253 PRO A CA 1
ATOM 3400 C C . PRO A 1 232 ? -1.165 93.13 -5.761 1 19.967 253 PRO A C 1
ATOM 3401 O O . PRO A 1 232 ? -1.817 92.094 -5.921 1 19.719 253 PRO A O 1
ATOM 3412 N N . VAL A 1 233 ? -1.328 94.239 -6.498 1 20.025 254 VAL A N 1
ATOM 3413 C CA . VAL A 1 233 ? -2.255 94.323 -7.614 1 20.98 254 VAL A CA 1
ATOM 3414 C C . VAL A 1 233 ? -1.412 94.606 -8.844 1 21.525 254 VAL A C 1
ATOM 3415 O O . VAL A 1 233 ? -0.853 95.693 -8.953 1 21.219 254 VAL A O 1
ATOM 3428 N N . LEU A 1 234 ? -1.336 93.607 -9.725 1 19.086 255 LEU A N 1
ATOM 3429 C CA . LEU A 1 234 ? -0.472 93.649 -10.89 1 19.12 255 LEU A CA 1
ATOM 3430 C C . LEU A 1 234 ? -1.354 94.105 -12.037 1 19.42 255 LEU A C 1
ATOM 3431 O O . LEU A 1 234 ? -2.187 93.349 -12.53 1 20.064 255 LEU A O 1
ATOM 3447 N N . GLN A 1 235 ? -1.149 95.351 -12.474 1 19.673 256 GLN A N 1
ATOM 3448 C CA . GLN A 1 235 ? -2.12 96.055 -13.314 1 19.599 256 GLN A CA 1
ATOM 3449 C C . GLN A 1 235 ? -1.601 96.207 -14.746 1 20.199 256 GLN A C 1
ATOM 3450 O O . GLN A 1 235 ? -0.588 96.874 -14.948 1 21.544 256 GLN A O 1
ATOM 3464 N N . ILE A 1 236 ? -2.312 95.598 -15.714 1 20.568 257 ILE A N 1
ATOM 3465 C CA . ILE A 1 236 ? -1.982 95.689 -17.132 1 20.495 257 ILE A CA 1
ATOM 3466 C C . ILE A 1 236 ? -2.923 96.672 -17.813 1 21.641 257 ILE A C 1
ATOM 3467 O O . ILE A 1 236 ? -4.145 96.554 -17.663 1 21.847 257 ILE A O 1
ATOM 3483 N N . GLU A 1 237 ? -2.353 97.625 -18.548 1 21.701 258 GLU A N 1
ATOM 3484 C CA . GLU A 1 237 ? -3.138 98.498 -19.409 1 22.795 258 GLU A CA 1
ATOM 3485 C C . GLU A 1 237 ? -2.659 98.349 -20.859 1 23.104 258 GLU A C 1
ATOM 3486 O O . GLU A 1 237 ? -1.466 98.162 -21.113 1 23.615 258 GLU A O 1
ATOM 3498 N N . TYR A 1 238 ? -3.622 98.406 -21.785 1 22.978 259 TYR A N 1
ATOM 3499 C CA . TYR A 1 238 ? -3.425 98.222 -23.219 1 24.438 259 TYR A CA 1
ATOM 3500 C C . TYR A 1 238 ? -3.918 99.48 -23.934 1 25.634 259 TYR A C 1
ATOM 3501 O O . TYR A 1 238 ? -5.041 99.551 -24.449 1 27.667 259 TYR A O 1
ATOM 3518 N N . PRO A 1 239 ? -3.102 100.542 -24.001 1 25.929 260 PRO A N 1
ATOM 3519 C CA . PRO A 1 239 ? -3.515 101.749 -24.717 1 28.046 260 PRO A CA 1
ATOM 3520 C C . PRO A 1 239 ? -3.814 101.379 -26.161 1 28.454 260 PRO A C 1
ATOM 3521 O O . PRO A 1 239 ? -2.96 100.804 -26.821 1 28.398 260 PRO A O 1
ATOM 3532 N N . PRO A 1 240 ? -5.002 101.694 -26.724 1 29.634 261 PRO A N 1
ATOM 3533 C CA . PRO A 1 240 ? -5.355 101.295 -28.087 1 30.002 261 PRO A CA 1
ATOM 3534 C C . PRO A 1 240 ? -4.356 101.715 -29.161 1 32.077 261 PRO A C 1
ATOM 3535 O O . PRO A 1 240 ? -4.22 101.041 -30.187 1 33.573 261 PRO A O 1
ATOM 3546 N N . SER A 1 241 ? -3.712 102.865 -28.946 1 30.941 262 SER A N 1
ATOM 3547 C CA . SER A 1 241 ? -2.715 103.387 -29.871 1 32.468 262 SER A CA 1
ATOM 3548 C C . SER A 1 241 ? -1.549 102.419 -30.092 1 33.179 262 SER A C 1
ATOM 3549 O O . SER A 1 241 ? -0.929 102.472 -31.16 1 34.851 262 SER A O 1
ATOM 3556 N N . VAL A 1 242 ? -1.215 101.569 -29.128 1 31.981 263 VAL A N 1
ATOM 3557 C CA . VAL A 1 242 ? -0.042 100.711 -29.281 1 32.893 263 VAL A CA 1
ATOM 3558 C C . VAL A 1 242 ? -0.316 99.669 -30.368 1 33.935 263 VAL A C 1
ATOM 3559 O O . VAL A 1 242 ? 0.478 99.524 -31.283 1 33.977 263 VAL A O 1
ATOM 3572 N N . GLU A 1 243 ? -1.418 98.936 -30.262 1 34.673 264 GLU A N 1
ATOM 3573 C CA . GLU A 1 243 ? -1.752 97.923 -31.254 1 40.513 264 GLU A CA 1
ATOM 3574 C C . GLU A 1 243 ? -1.874 98.54 -32.647 1 43.726 264 GLU A C 1
ATOM 3575 O O . GLU A 1 243 ? -1.461 97.928 -33.627 1 44.111 264 GLU A O 1
ATOM 3587 N N . LYS A 1 244 ? -2.391 99.77 -32.731 1 41.922 265 LYS A N 1
ATOM 3588 C CA . LYS A 1 244 ? -2.595 100.437 -34.004 1 46.46 265 LYS A CA 1
ATOM 3589 C C . LYS A 1 244 ? -1.323 101.019 -34.616 1 46.038 265 LYS A C 1
ATOM 3590 O O . LYS A 1 244 ? -1.209 100.999 -35.842 1 46.005 265 LYS A O 1
ATOM 3609 N N . THR A 1 245 ? -0.449 101.627 -33.797 1 43.02 266 THR A N 1
ATOM 3610 C CA . THR A 1 245 ? 0.648 102.46 -34.296 1 46.068 266 THR A CA 1
ATOM 3611 C C . THR A 1 245 ? 2.027 101.982 -33.831 1 43.031 266 THR A C 1
ATOM 3612 O O . THR A 1 245 ? 3.022 102.491 -34.338 1 45.439 266 THR A O 1
ATOM 3622 N N . GLY A 1 246 ? 2.078 101.102 -32.834 1 41.694 267 GLY A N 1
ATOM 3623 C CA . GLY A 1 246 ? 3.316 100.63 -32.222 1 40.704 267 GLY A CA 1
ATOM 3624 C C . GLY A 1 246 ? 3.832 101.545 -31.111 1 41.747 267 GLY A C 1
ATOM 3625 O O . GLY A 1 246 ? 4.853 101.208 -30.518 1 38.863 267 GLY A O 1
ATOM 3629 N N . LYS A 1 247 ? 3.104 102.637 -30.779 1 40.715 268 LYS A N 1
ATOM 3630 C CA . LYS A 1 247 ? 3.543 103.605 -29.774 1 42.238 268 LYS A CA 1
ATOM 3631 C C . LYS A 1 247 ? 2.339 104.113 -28.96 1 38.006 268 LYS A C 1
ATOM 3632 O O . LYS A 1 247 ? 1.22 104.155 -29.464 1 37.221 268 LYS A O 1
ATOM 3651 N N . VAL A 1 248 ? 2.596 104.512 -27.711 1 34.957 269 VAL A N 1
ATOM 3652 C CA . VAL A 1 248 ? 1.556 105.052 -26.842 1 34.198 269 VAL A CA 1
ATOM 3653 C C . VAL A 1 248 ? 1.37 106.515 -27.242 1 35.931 269 VAL A C 1
ATOM 3654 O O . VAL A 1 248 ? 2.313 107.311 -27.153 1 36.336 269 VAL A O 1
ATOM 3667 N N . SER A 1 249 ? 0.167 106.891 -27.7 1 35.494 270 SER A N 1
ATOM 3668 C CA . SER A 1 249 ? -0.105 108.275 -28.038 1 38.396 270 SER A CA 1
ATOM 3669 C C . SER A 1 249 ? -0.041 109.162 -26.8 1 37.232 270 SER A C 1
ATOM 3670 O O . SER A 1 249 ? -0.178 108.686 -25.668 1 35.848 270 SER A O 1
ATOM 3677 N N . ALA A 1 250 ? 0.1 110.466 -27.035 1 37.755 271 ALA A N 1
ATOM 3678 C CA . ALA A 1 250 ? 0.149 111.433 -25.945 1 38.513 271 ALA A CA 1
ATOM 3679 C C . ALA A 1 250 ? -1.156 111.376 -25.136 1 38.001 271 ALA A C 1
ATOM 3680 O O . ALA A 1 250 ? -1.119 111.368 -23.907 1 37.019 271 ALA A O 1
ATOM 3687 N N . SER A 1 251 ? -2.299 111.296 -25.843 1 37.712 272 SER A N 1
ATOM 3688 C CA . SER A 1 251 ? -3.592 111.252 -25.177 1 37.649 272 SER A CA 1
ATOM 3689 C C . SER A 1 251 ? -3.75 109.955 -24.381 1 35.242 272 SER A C 1
ATOM 3690 O O . SER A 1 251 ? -4.279 109.992 -23.273 1 34.806 272 SER A O 1
ATOM 3697 N N . ASP A 1 252 ? -3.243 108.828 -24.899 1 36.133 273 ASP A N 1
ATOM 3698 C CA . ASP A 1 252 ? -3.334 107.557 -24.176 1 33.258 273 ASP A CA 1
ATOM 3699 C C . ASP A 1 252 ? -2.428 107.566 -22.942 1 33.763 273 ASP A C 1
ATOM 3700 O O . ASP A 1 252 ? -2.741 106.994 -21.899 1 32.774 273 ASP A O 1
ATOM 3709 N N . ASN A 1 253 ? -1.257 108.204 -23.047 1 35.35 274 ASN A N 1
ATOM 3710 C CA . ASN A 1 253 ? -0.402 108.32 -21.877 1 33.837 274 ASN A CA 1
ATOM 3711 C C . ASN A 1 253 ? -1.123 109.085 -20.766 1 35.101 274 ASN A C 1
ATOM 3712 O O . ASN A 1 253 ? -1.061 108.676 -19.604 1 33.703 274 ASN A O 1
ATOM 3723 N N . LYS A 1 254 ? -1.832 110.163 -21.112 1 34.935 275 LYS A N 1
ATOM 3724 C CA . LYS A 1 254 ? -2.592 110.905 -20.12 1 36.393 275 LYS A CA 1
ATOM 3725 C C . LYS A 1 254 ? -3.674 110.021 -19.506 1 33.073 275 LYS A C 1
ATOM 3726 O O . LYS A 1 254 ? -3.867 110.002 -18.291 1 33.373 275 LYS A O 1
ATOM 3745 N N . TYR A 1 255 ? -4.407 109.281 -20.35 1 31.997 276 TYR A N 1
ATOM 3746 C CA . TYR A 1 255 ? -5.539 108.477 -19.88 1 30.647 276 TYR A CA 1
ATOM 3747 C C . TYR A 1 255 ? -5.088 107.371 -18.922 1 28.99 276 TYR A C 1
ATOM 3748 O O . TYR A 1 255 ? -5.747 107.141 -17.888 1 29.659 276 TYR A O 1
ATOM 3765 N N . TYR A 1 256 ? -4.006 106.674 -19.278 1 28.423 277 TYR A N 1
ATOM 3766 C CA . TYR A 1 256 ? -3.581 105.482 -18.554 1 26.706 277 TYR A CA 1
ATOM 3767 C C . TYR A 1 256 ? -2.54 105.751 -17.471 1 26.534 277 TYR A C 1
ATOM 3768 O O . TYR A 1 256 ? -2.476 104.941 -16.546 1 25.393 277 TYR A O 1
ATOM 3785 N N . CYS A 1 257 ? -1.737 106.829 -17.561 1 28.092 278 CYS A N 1
ATOM 3786 C CA . CYS A 1 257 ? -0.612 107.032 -16.646 1 29.274 278 CYS A CA 1
ATOM 3787 C C . CYS A 1 257 ? -0.816 108.177 -15.65 1 31.647 278 CYS A C 1
ATOM 3788 O O . CYS A 1 257 ? -0.147 108.181 -14.631 1 31.794 278 CYS A O 1
ATOM 3795 N N . THR A 1 258 ? -1.703 109.151 -15.91 1 33.352 279 THR A N 1
ATOM 3796 C CA . THR A 1 258 ? -1.886 110.256 -14.962 1 35.984 279 THR A CA 1
ATOM 3797 C C . THR A 1 258 ? -2.399 109.705 -13.622 1 36.557 279 THR A C 1
ATOM 3798 O O . THR A 1 258 ? -3.327 108.919 -13.586 1 34.263 279 THR A O 1
ATOM 3808 N N . ALA A 1 259 ? -1.745 110.102 -12.525 1 38.223 280 ALA A N 1
ATOM 3809 C CA . ALA A 1 259 ? -2.039 109.614 -11.187 1 38.101 280 ALA A CA 1
ATOM 3810 C C . ALA A 1 259 ? -3.516 109.795 -10.87 1 36.789 280 ALA A C 1
ATOM 3811 O O . ALA A 1 259 ? -4.058 110.896 -11.095 1 37.807 280 ALA A O 1
ATOM 3818 N N . GLU A 1 260 ? -4.119 108.749 -10.307 1 37.27 281 GLU A N 1
ATOM 3819 C CA . GLU A 1 260 ? -5.513 108.768 -9.899 1 37.727 281 GLU A CA 1
ATOM 3820 C C . GLU A 1 260 ? -5.615 107.918 -8.635 1 34.955 281 GLU A C 1
ATOM 3821 O O . GLU A 1 260 ? -4.851 106.973 -8.442 1 33.876 281 GLU A O 1
ATOM 3833 N N . ASP A 1 261 ? -6.58 108.243 -7.766 1 33.388 282 ASP A N 1
ATOM 3834 C CA . ASP A 1 261 ? -6.74 107.489 -6.529 1 33.708 282 ASP A CA 1
ATOM 3835 C C . ASP A 1 261 ? -7.069 106.01 -6.75 1 31.54 282 ASP A C 1
ATOM 3836 O O . ASP A 1 261 ? -6.65 105.149 -5.965 1 31.069 282 ASP A O 1
ATOM 3845 N N . GLU A 1 262 ? -7.848 105.711 -7.786 1 30.139 283 GLU A N 1
ATOM 3846 C CA . GLU A 1 262 ? -8.465 104.393 -7.913 1 30.545 283 GLU A CA 1
ATOM 3847 C C . GLU A 1 262 ? -7.449 103.253 -8.086 1 29.214 283 GLU A C 1
ATOM 3848 O O . GLU A 1 262 ? -7.714 102.135 -7.613 1 27.39 283 GLU A O 1
ATOM 3860 N N . ASP A 1 263 ? -6.31 103.527 -8.765 1 27.554 284 ASP A N 1
ATOM 3861 C CA . ASP A 1 263 ? -5.248 102.531 -8.939 1 25.859 284 ASP A CA 1
ATOM 3862 C C . ASP A 1 263 ? -3.978 102.911 -8.174 1 27.234 284 ASP A C 1
ATOM 3863 O O . ASP A 1 263 ? -2.909 102.388 -8.446 1 25.921 284 ASP A O 1
ATOM 3872 N N . LYS A 1 264 ? -4.086 103.811 -7.196 1 27.253 285 LYS A N 1
ATOM 3873 C CA . LYS A 1 264 ? -2.948 104.125 -6.348 1 29.555 285 LYS A CA 1
ATOM 3874 C C . LYS A 1 264 ? -2.44 102.86 -5.657 1 26.868 285 LYS A C 1
ATOM 3875 O O . LYS A 1 264 ? -3.205 102.095 -5.086 1 26.36 285 LYS A O 1
ATOM 3894 N N . GLY A 1 265 ? -1.124 102.641 -5.735 1 26.825 286 GLY A N 1
ATOM 3895 C CA . GLY A 1 265 ? -0.486 101.512 -5.079 1 25.518 286 GLY A CA 1
ATOM 3896 C C . GLY A 1 265 ? -0.426 100.245 -5.92 1 23.979 286 GLY A C 1
ATOM 3897 O O . GLY A 1 265 ? 0.274 99.292 -5.548 1 23.54 286 GLY A O 1
ATOM 3901 N N . PHE A 1 266 ? -1.086 100.266 -7.087 1 22.797 287 PHE A N 1
ATOM 3902 C CA . PHE A 1 266 ? -1.015 99.131 -7.998 1 21.384 287 PHE A CA 1
ATOM 3903 C C . PHE A 1 266 ? 0.347 99.153 -8.672 1 21.166 287 PHE A C 1
ATOM 3904 O O . PHE A 1 266 ? 1.029 100.194 -8.716 1 22.573 287 PHE A O 1
ATOM 3921 N N . SER A 1 267 ? 0.714 97.984 -9.194 1 21.018 288 SER A N 1
ATOM 3922 C CA . SER A 1 267 ? 1.929 97.825 -9.988 1 22.097 288 SER A CA 1
ATOM 3923 C C . SER A 1 267 ? 1.572 97.894 -11.471 1 22.363 288 SER A C 1
ATOM 3924 O O . SER A 1 267 ? 1.201 96.864 -12.052 1 20.972 288 SER A O 1
ATOM 3931 N N . LYS A 1 268 ? 1.655 99.09 -12.079 1 21.417 289 LYS A N 1
ATOM 3932 C CA . LYS A 1 268 ? 1.125 99.287 -13.424 1 22.457 289 LYS A CA 1
ATOM 3933 C C . LYS A 1 268 ? 2.183 99.048 -14.513 1 21.443 289 LYS A C 1
ATOM 3934 O O . LYS A 1 268 ? 3.333 99.498 -14.406 1 23.252 289 LYS A O 1
ATOM 3953 N N . ILE A 1 269 ? 1.771 98.338 -15.556 1 21.854 290 ILE A N 1
ATOM 3954 C CA . ILE A 1 269 ? 2.587 98.133 -16.749 1 22.06 290 ILE A CA 1
ATOM 3955 C C . ILE A 1 269 ? 1.702 98.318 -17.979 1 24.025 290 ILE A C 1
ATOM 3956 O O . ILE A 1 269 ? 0.549 97.891 -17.977 1 23.005 290 ILE A O 1
ATOM 3972 N N . ILE A 1 270 ? 2.28 98.936 -19.016 1 23.994 291 ILE A N 1
ATOM 3973 C CA . ILE A 1 270 ? 1.659 99.064 -20.325 1 24.066 291 ILE A CA 1
ATOM 3974 C C . ILE A 1 270 ? 2.184 97.944 -21.231 1 24.156 291 ILE A C 1
ATOM 3975 O O . ILE A 1 270 ? 3.396 97.72 -21.298 1 23.945 291 ILE A O 1
ATOM 3991 N N . LYS A 1 271 ? 1.253 97.265 -21.888 1 22.974 292 LYS A N 1
ATOM 3992 C CA . LYS A 1 271 ? 1.542 96.156 -22.784 1 23.393 292 LYS A CA 1
ATOM 3993 C C . LYS A 1 271 ? 0.803 96.357 -24.11 1 24.242 292 LYS A C 1
ATOM 3994 O O . LYS A 1 271 ? 0.012 97.295 -24.259 1 24.259 292 LYS A O 1
ATOM 4013 N N . TRP A 1 272 ? 1.14 95.498 -25.091 1 24.185 293 TRP A N 1
ATOM 4014 C CA . TRP A 1 272 ? 0.744 95.72 -26.482 1 26.142 293 TRP A CA 1
ATOM 4015 C C . TRP A 1 272 ? -0.752 95.475 -26.701 1 27.251 293 TRP A C 1
ATOM 4016 O O . TRP A 1 272 ? -1.431 96.376 -27.227 1 28.91 293 TRP A O 1
ATOM 4037 N N . ALA A 1 273 ? -1.266 94.297 -26.301 1 27.188 294 ALA A N 1
ATOM 4038 C CA . ALA A 1 273 ? -2.648 93.877 -26.521 1 29.198 294 ALA A CA 1
ATOM 4039 C C . ALA A 1 273 ? -2.881 92.604 -25.714 1 29.362 294 ALA A C 1
ATOM 4040 O O . ALA A 1 273 ? -1.933 91.918 -25.39 1 28.437 294 ALA A O 1
ATOM 4047 N N A SER A 1 274 ? -4.128 92.334 -25.315 0.5 31.402 295 SER A N 1
ATOM 4048 N N B SER A 1 274 ? -4.132 92.326 -25.307 0.5 30.358 295 SER A N 1
ATOM 4049 C CA A SER A 1 274 ? -4.434 91.176 -24.487 0.5 31.046 295 SER A CA 1
ATOM 4050 C CA B SER A 1 274 ? -4.418 91.158 -24.478 0.5 29.253 295 SER A CA 1
ATOM 4051 C C A SER A 1 274 ? -4.095 89.878 -25.226 0.5 30.794 295 SER A C 1
ATOM 4052 C C B SER A 1 274 ? -4.079 89.87 -25.228 0.5 29.859 295 SER A C 1
ATOM 4053 O O A SER A 1 274 ? -3.615 88.921 -24.613 0.5 32.672 295 SER A O 1
ATOM 4054 O O B SER A 1 274 ? -3.601 88.909 -24.619 0.5 31.72 295 SER A O 1
ATOM 4067 N N . ALA A 1 275 ? -4.258 89.883 -26.554 1 30.932 296 ALA A N 1
ATOM 4068 C CA . ALA A 1 275 ? -3.884 88.739 -27.397 1 32.916 296 ALA A CA 1
ATOM 4069 C C . ALA A 1 275 ? -2.413 88.795 -27.82 1 31.96 296 ALA A C 1
ATOM 4070 O O . ALA A 1 275 ? -1.983 87.999 -28.649 1 31.477 296 ALA A O 1
ATOM 4078 N N . GLN A 1 276 ? -1.616 89.749 -27.315 1 29.46 297 GLN A N 1
ATOM 4079 C CA . GLN A 1 276 ? -0.197 89.832 -27.651 1 30.253 297 GLN A CA 1
ATOM 4080 C C . GLN A 1 276 ? 0.612 90.333 -26.441 1 28.457 297 GLN A C 1
ATOM 4081 O O . GLN A 1 276 ? 1.245 91.396 -26.483 1 25.584 297 GLN A O 1
ATOM 4095 N N . LEU A 1 277 ? 0.572 89.546 -25.353 1 24.813 298 LEU A N 1
ATOM 4096 C CA . LEU A 1 277 ? 1.301 89.819 -24.141 1 23.966 298 LEU A CA 1
ATOM 4097 C C . LEU A 1 277 ? 2.724 89.298 -24.327 1 23.417 298 LEU A C 1
ATOM 4098 O O . LEU A 1 277 ? 3.157 88.327 -23.691 1 23.388 298 LEU A O 1
ATOM 4114 N N . ASP A 1 278 ? 3.43 89.969 -25.235 1 23.9 299 ASP A N 1
ATOM 4115 C CA . ASP A 1 278 ? 4.774 89.617 -25.64 1 25.413 299 ASP A CA 1
ATOM 4116 C C . ASP A 1 278 ? 5.748 90.411 -24.771 1 24.245 299 ASP A C 1
ATOM 4117 O O . ASP A 1 278 ? 5.377 90.877 -23.71 1 24.919 299 ASP A O 1
ATOM 4126 N N . GLY A 1 279 ? 7.003 90.519 -25.204 1 24.747 300 GLY A N 1
ATOM 4127 C CA . GLY A 1 279 ? 8.043 91.128 -24.394 1 25.28 300 GLY A CA 1
ATOM 4128 C C . GLY A 1 279 ? 8.008 92.654 -24.374 1 24.858 300 GLY A C 1
ATOM 4129 O O . GLY A 1 279 ? 8.655 93.259 -23.529 1 25.56 300 GLY A O 1
ATOM 4133 N N . TRP A 1 280 ? 7.285 93.278 -25.309 1 24.549 301 TRP A N 1
ATOM 4134 C CA . TRP A 1 280 ? 7.202 94.717 -25.369 1 24.668 301 TRP A CA 1
ATOM 4135 C C . TRP A 1 280 ? 6.491 95.196 -24.113 1 23.488 301 TRP A C 1
ATOM 4136 O O . TRP A 1 280 ? 5.53 94.577 -23.648 1 23.77 301 TRP A O 1
ATOM 4157 N N . GLY A 1 281 ? 6.97 96.302 -23.553 1 24.969 302 GLY A N 1
ATOM 4158 C CA . GLY A 1 281 ? 6.286 96.87 -22.401 1 23.967 302 GLY A CA 1
ATOM 4159 C C . GLY A 1 281 ? 6.788 98.26 -22.094 1 25.675 302 GLY A C 1
ATOM 4160 O O . GLY A 1 281 ? 7.755 98.73 -22.703 1 23.884 302 GLY A O 1
ATOM 4164 N N . GLN A 1 282 ? 6.062 98.946 -21.21 1 25.734 303 GLN A N 1
ATOM 4165 C CA . GLN A 1 282 ? 6.45 100.287 -20.835 1 26.48 303 GLN A CA 1
ATOM 4166 C C . GLN A 1 282 ? 5.933 100.59 -19.44 1 26.741 303 GLN A C 1
ATOM 4167 O O . GLN A 1 282 ? 4.775 100.258 -19.123 1 25.397 303 GLN A O 1
ATOM 4181 N N . TYR A 1 283 ? 6.777 101.262 -18.653 1 26.035 304 TYR A N 1
ATOM 4182 C CA . TYR A 1 283 ? 6.344 101.818 -17.379 1 27.033 304 TYR A CA 1
ATOM 4183 C C . TYR A 1 283 ? 6.008 103.291 -17.609 1 27.834 304 TYR A C 1
ATOM 4184 O O . TYR A 1 283 ? 6.646 103.995 -18.41 1 28.213 304 TYR A O 1
ATOM 4201 N N . CYS A 1 284 ? 5.01 103.763 -16.853 1 27.981 305 CYS A N 1
ATOM 4202 C CA . CYS A 1 284 ? 4.669 105.179 -16.873 1 30.765 305 CYS A CA 1
ATOM 4203 C C . CYS A 1 284 ? 5.908 105.997 -16.507 1 32.922 305 CYS A C 1
ATOM 4204 O O . CYS A 1 284 ? 6.661 105.636 -15.612 1 34.819 305 CYS A O 1
ATOM 4211 N N . GLY A 1 285 ? 6.149 107.039 -17.289 1 32.311 306 GLY A N 1
ATOM 4212 C CA . GLY A 1 285 ? 7.258 107.971 -17.111 1 35.029 306 GLY A CA 1
ATOM 4213 C C . GLY A 1 285 ? 8.572 107.443 -17.693 1 34.532 306 GLY A C 1
ATOM 4214 O O . GLY A 1 285 ? 9.62 108.012 -17.414 1 38.662 306 GLY A O 1
ATOM 4218 N N . GLU A 1 286 ? 8.525 106.381 -18.51 1 32.163 307 GLU A N 1
ATOM 4219 C CA . GLU A 1 286 ? 9.738 105.808 -19.071 1 34.163 307 GLU A CA 1
ATOM 4220 C C . GLU A 1 286 ? 9.494 105.489 -20.547 1 34.158 307 GLU A C 1
ATOM 4221 O O . GLU A 1 286 ? 8.36 105.361 -20.992 1 31.527 307 GLU A O 1
ATOM 4233 N N . GLU A 1 287 ? 10.597 105.387 -21.304 1 35.035 308 GLU A N 1
ATOM 4234 C CA . GLU A 1 287 ? 10.579 104.806 -22.633 1 34.911 308 GLU A CA 1
ATOM 4235 C C . GLU A 1 287 ? 10.253 103.329 -22.551 1 31.559 308 GLU A C 1
ATOM 4236 O O . GLU A 1 287 ? 10.532 102.658 -21.549 1 31.799 308 GLU A O 1
ATOM 4248 N N . PRO A 1 288 ? 9.742 102.727 -23.65 1 30.933 309 PRO A N 1
ATOM 4249 C CA . PRO A 1 288 ? 9.49 101.295 -23.664 1 29.118 309 PRO A CA 1
ATOM 4250 C C . PRO A 1 288 ? 10.764 100.457 -23.513 1 29.352 309 PRO A C 1
ATOM 4251 O O . PRO A 1 288 ? 11.907 100.939 -23.694 1 29.387 309 PRO A O 1
ATOM 4262 N N . PHE A 1 289 ? 10.531 99.177 -23.225 1 27.865 310 PHE A N 1
ATOM 4263 C CA . PHE A 1 289 ? 11.528 98.127 -23.239 1 28.946 310 PHE A CA 1
ATOM 4264 C C . PHE A 1 289 ? 10.993 96.948 -24.048 1 28.496 310 PHE A C 1
ATOM 4265 O O . PHE A 1 289 ? 9.817 96.914 -24.427 1 28.297 310 PHE A O 1
ATOM 4282 N N . ARG A 1 290 ? 11.848 95.934 -24.233 1 26.571 311 ARG A N 1
ATOM 4283 C CA . ARG A 1 290 ? 11.402 94.682 -24.815 1 27.204 311 ARG A CA 1
ATOM 4284 C C . ARG A 1 290 ? 12.141 93.528 -24.158 1 25.741 311 ARG A C 1
ATOM 4285 O O . ARG A 1 290 ? 13.344 93.422 -24.312 1 28.869 311 ARG A O 1
ATOM 4306 N N . THR A 1 291 ? 11.405 92.655 -23.479 1 25.237 312 THR A N 1
ATOM 4307 C CA . THR A 1 291 ? 11.955 91.384 -23.033 1 25.164 312 THR A CA 1
ATOM 4308 C C . THR A 1 291 ? 12.23 90.543 -24.279 1 26.616 312 THR A C 1
ATOM 4309 O O . THR A 1 291 ? 11.301 90.224 -25.031 1 24.705 312 THR A O 1
ATOM 4319 N N . PRO A 1 292 ? 13.488 90.111 -24.518 1 26.766 313 PRO A N 1
ATOM 4320 C CA . PRO A 1 292 ? 13.789 89.278 -25.676 1 27.817 313 PRO A CA 1
ATOM 4321 C C . PRO A 1 292 ? 13.147 87.899 -25.567 1 28.654 313 PRO A C 1
ATOM 4322 O O . PRO A 1 292 ? 12.82 87.443 -24.484 1 26.736 313 PRO A O 1
ATOM 4333 N N . ALA A 1 293 ? 12.959 87.253 -26.724 1 29.543 314 ALA A N 1
ATOM 4334 C CA . ALA A 1 293 ? 12.375 85.93 -26.819 1 29.075 314 ALA A CA 1
ATOM 4335 C C . ALA A 1 293 ? 13.452 84.845 -26.9 1 29.462 314 ALA A C 1
ATOM 4336 O O . ALA A 1 293 ? 14.487 84.987 -27.569 1 30.443 314 ALA A O 1
ATOM 4343 N N . ALA A 1 294 ? 13.162 83.714 -26.261 1 29.501 315 ALA A N 1
ATOM 4344 C CA . ALA A 1 294 ? 13.866 82.468 -26.515 1 33.351 315 ALA A CA 1
ATOM 4345 C C . ALA A 1 294 ? 13.555 81.972 -27.933 1 35.878 315 ALA A C 1
ATOM 4346 O O . ALA A 1 294 ? 12.485 82.221 -28.458 1 34.442 315 ALA A O 1
ATOM 4353 N N . LYS A 1 295 ? 14.472 81.205 -28.512 1 39.114 316 LYS A N 1
ATOM 4354 C CA . LYS A 1 295 ? 14.291 80.638 -29.843 1 42.718 316 LYS A CA 1
ATOM 4355 C C . LYS A 1 295 ? 13.977 79.151 -29.719 1 41.025 316 LYS A C 1
ATOM 4356 O O . LYS A 1 295 ? 14.636 78.476 -28.942 1 38.391 316 LYS A O 1
ATOM 4375 N N . TYR A 1 296 ? 12.95 78.665 -30.433 1 40.971 317 TYR A N 1
ATOM 4376 C CA . TYR A 1 296 ? 12.653 77.237 -30.522 1 41.234 317 TYR A CA 1
ATOM 4377 C C . TYR A 1 296 ? 13.675 76.536 -31.479 1 44.907 317 TYR A C 1
ATOM 4378 O O . TYR A 1 296 ? 14.292 77.199 -32.317 1 45.5 317 TYR A O 1
ATOM 4396 N N . GLY B 1 10 ? 12.037 88.528 8.371 1 57.265 31 GLY B N 1
ATOM 4397 C CA . GLY B 1 10 ? 12.08 87.627 7.215 1 59.006 31 GLY B CA 1
ATOM 4398 C C . GLY B 1 10 ? 10.829 86.752 7.2 1 60.584 31 GLY B C 1
ATOM 4399 O O . GLY B 1 10 ? 10.802 85.721 7.88 1 53.039 31 GLY B O 1
ATOM 4403 N N . LEU B 1 11 ? 9.803 87.177 6.431 1 49.827 32 LEU B N 1
ATOM 4404 C CA . LEU B 1 11 ? 8.76 86.274 5.956 1 50.795 32 LEU B CA 1
ATOM 4405 C C . LEU B 1 11 ? 9.356 85.177 5.08 1 52.009 32 LEU B C 1
ATOM 4406 O O . LEU B 1 11 ? 8.757 84.104 4.954 1 49.093 32 LEU B O 1
ATOM 4422 N N . ALA B 1 12 ? 10.46 85.495 4.379 1 53.768 33 ALA B N 1
ATOM 4423 C CA . ALA B 1 12 ? 11.175 84.537 3.544 1 57.237 33 ALA B CA 1
ATOM 4424 C C . ALA B 1 12 ? 11.649 83.351 4.38 1 48.022 33 ALA B C 1
ATOM 4425 O O . ALA B 1 12 ? 11.649 82.218 3.916 1 47.614 33 ALA B O 1
ATOM 4432 N N . ASP B 1 13 ? 12.075 83.641 5.614 1 44.896 34 ASP B N 1
ATOM 4433 C CA . ASP B 1 13 ? 12.533 82.614 6.519 1 41.996 34 ASP B CA 1
ATOM 4434 C C . ASP B 1 13 ? 11.353 81.827 7.111 1 29.645 34 ASP B C 1
ATOM 4435 O O . ASP B 1 13 ? 11.638 80.831 7.757 1 27.57 34 ASP B O 1
ATOM 4444 N N . PHE B 1 14 ? 10.084 82.261 6.931 1 26.474 35 PHE B N 1
ATOM 4445 C CA . PHE B 1 14 ? 8.979 81.663 7.689 1 23.546 35 PHE B CA 1
ATOM 4446 C C . PHE B 1 14 ? 8.512 80.396 6.954 1 26.204 35 PHE B C 1
ATOM 4447 O O . PHE B 1 14 ? 7.508 80.361 6.232 1 27.27 35 PHE B O 1
ATOM 4464 N N . LYS B 1 15 ? 9.277 79.328 7.116 1 25.159 36 LYS B N 1
ATOM 4465 C CA . LYS B 1 15 ? 8.968 78.086 6.422 1 25.294 36 LYS B CA 1
ATOM 4466 C C . LYS B 1 15 ? 9.442 76.923 7.271 1 22.93 36 LYS B C 1
ATOM 4467 O O . LYS B 1 15 ? 10.193 77.138 8.198 1 22.004 36 LYS B O 1
ATOM 4486 N N . PRO B 1 16 ? 9.057 75.676 6.927 1 22.409 37 PRO B N 1
ATOM 4487 C CA . PRO B 1 16 ? 9.474 74.523 7.695 1 22.57 37 PRO B CA 1
ATOM 4488 C C . PRO B 1 16 ? 10.958 74.531 8.021 1 20.821 37 PRO B C 1
ATOM 4489 O O . PRO B 1 16 ? 11.786 74.76 7.124 1 21.628 37 PRO B O 1
ATOM 4500 N N . GLY B 1 17 ? 11.248 74.249 9.285 1 21.242 38 GLY B N 1
ATOM 4501 C CA . GLY B 1 17 ? 12.608 74.081 9.79 1 23.082 38 GLY B CA 1
ATOM 4502 C C . GLY B 1 17 ? 13.151 75.337 10.471 1 22.575 38 GLY B C 1
ATOM 4503 O O . GLY B 1 17 ? 14.228 75.267 11.078 1 23.966 38 GLY B O 1
ATOM 4507 N N . VAL B 1 18 ? 12.447 76.47 10.331 1 21.703 39 VAL B N 1
ATOM 4508 C CA . VAL B 1 18 ? 12.911 77.731 10.898 1 23.506 39 VAL B CA 1
ATOM 4509 C C . VAL B 1 18 ? 13.088 77.577 12.421 1 23.214 39 VAL B C 1
ATOM 4510 O O . VAL B 1 18 ? 12.307 76.891 13.086 1 21.422 39 VAL B O 1
ATOM 4523 N N . GLN B 1 19 ? 14.129 78.231 12.976 1 22.407 40 GLN B N 1
ATOM 4524 C CA . GLN B 1 19 ? 14.378 78.166 14.408 1 21.891 40 GLN B CA 1
ATOM 4525 C C . GLN B 1 19 ? 13.572 79.258 15.122 1 20.555 40 GLN B C 1
ATOM 4526 O O . GLN B 1 19 ? 13.336 80.333 14.566 1 19.909 40 GLN B O 1
ATOM 4540 N N . TRP B 1 20 ? 13.127 78.934 16.34 1 19.888 41 TRP B N 1
ATOM 4541 C CA . TRP B 1 20 ? 12.196 79.814 17.056 1 19.624 41 TRP B CA 1
ATOM 4542 C C . TRP B 1 20 ? 12.39 79.779 18.566 1 20.523 41 TRP B C 1
ATOM 4543 O O . TRP B 1 20 ? 13.031 78.881 19.131 1 20.405 41 TRP B O 1
ATOM 4564 N N . GLU B 1 21 ? 11.777 80.766 19.222 1 20.174 42 GLU B N 1
ATOM 4565 C CA . GLU B 1 21 ? 11.67 80.86 20.692 1 19.841 42 GLU B CA 1
ATOM 4566 C C . GLU B 1 21 ? 10.261 81.348 20.99 1 20.806 42 GLU B C 1
ATOM 4567 O O . GLU B 1 21 ? 9.73 82.188 20.252 1 20.589 42 GLU B O 1
ATOM 4579 N N . ILE B 1 22 ? 9.68 80.82 22.063 1 19.023 43 ILE B N 1
ATOM 4580 C CA . ILE B 1 22 ? 8.421 81.286 22.609 1 20.088 43 ILE B CA 1
ATOM 4581 C C . ILE B 1 22 ? 8.658 81.668 24.068 1 19.636 43 ILE B C 1
ATOM 4582 O O . ILE B 1 22 ? 9.295 80.928 24.851 1 19.785 43 ILE B O 1
ATOM 4598 N N . CYS B 1 23 ? 8.133 82.844 24.451 1 19.773 44 CYS B N 1
ATOM 4599 C CA . CYS B 1 23 ? 8.284 83.361 25.81 1 20.581 44 CYS B CA 1
ATOM 4600 C C . CYS B 1 23 ? 7.097 84.266 26.087 1 21.62 44 CYS B C 1
ATOM 4601 O O . CYS B 1 23 ? 7.105 85.441 25.687 1 21.633 44 CYS B O 1
ATOM 4608 N N . ILE B 1 24 ? 6.04 83.683 26.643 1 20.969 45 ILE B N 1
ATOM 4609 C CA . ILE B 1 24 ? 4.786 84.407 26.852 1 22.539 45 ILE B CA 1
ATOM 4610 C C . ILE B 1 24 ? 4.504 84.623 28.333 1 22.303 45 ILE B C 1
ATOM 4611 O O . ILE B 1 24 ? 3.609 85.425 28.669 1 23.227 45 ILE B O 1
ATOM 4627 N N . HIS B 1 25 ? 5.23 83.958 29.248 1 21.087 46 HIS B N 1
ATOM 4628 C CA . HIS B 1 25 ? 4.952 84.115 30.68 1 21.42 46 HIS B CA 1
ATOM 4629 C C . HIS B 1 25 ? 5.407 85.463 31.221 1 22.265 46 HIS B C 1
ATOM 4630 O O . HIS B 1 25 ? 4.805 85.992 32.161 1 24.695 46 HIS B O 1
ATOM 4643 N N . HIS B 1 26 ? 6.498 86.004 30.656 1 22.496 47 HIS B N 1
ATOM 4644 C CA . HIS B 1 26 ? 7.035 87.299 31.036 1 23.444 47 HIS B CA 1
ATOM 4645 C C . HIS B 1 26 ? 7.488 88.021 29.77 1 24.002 47 HIS B C 1
ATOM 4646 O O . HIS B 1 26 ? 7.779 87.372 28.756 1 21.359 47 HIS B O 1
ATOM 4659 N N . PRO B 1 27 ? 7.537 89.365 29.768 1 23.725 48 PRO B N 1
ATOM 4660 C CA . PRO B 1 27 ? 8.064 90.078 28.603 1 23.999 48 PRO B CA 1
ATOM 4661 C C . PRO B 1 27 ? 9.546 89.79 28.401 1 24.351 48 PRO B C 1
ATOM 4662 O O . PRO B 1 27 ? 10.297 89.639 29.376 1 27.145 48 PRO B O 1
ATOM 4673 N N . ILE B 1 28 ? 9.968 89.695 27.136 1 24.07 49 ILE B N 1
ATOM 4674 C CA . ILE B 1 28 ? 11.378 89.497 26.834 1 24.273 49 ILE B CA 1
ATOM 4675 C C . ILE B 1 28 ? 12.127 90.816 26.995 1 25.617 49 ILE B C 1
ATOM 4676 O O . ILE B 1 28 ? 11.591 91.899 26.748 1 26.673 49 ILE B O 1
ATOM 4692 N N . LYS B 1 29 ? 13.382 90.704 27.416 1 25.831 50 LYS B N 1
ATOM 4693 C CA . LYS B 1 29 ? 14.284 91.843 27.469 1 28.717 50 LYS B CA 1
ATOM 4694 C C . LYS B 1 29 ? 14.648 92.242 26.037 1 29.393 50 LYS B C 1
ATOM 4695 O O . LYS B 1 29 ? 14.801 91.367 25.18 1 26.755 50 LYS B O 1
ATOM 4714 N N . HIS B 1 30 ? 14.758 93.553 25.791 1 30.15 51 HIS B N 1
ATOM 4715 C CA . HIS B 1 30 ? 14.851 94.029 24.407 1 31.397 51 HIS B CA 1
ATOM 4716 C C . HIS B 1 30 ? 15.632 95.336 24.304 1 32.659 51 HIS B C 1
ATOM 4717 O O . HIS B 1 30 ? 15.317 96.179 23.463 1 34.383 51 HIS B O 1
ATOM 4730 N N . ASP B 1 31 ? 16.673 95.477 25.126 1 35.111 52 ASP B N 1
ATOM 4731 C CA . ASP B 1 31 ? 17.525 96.656 25.084 1 37.456 52 ASP B CA 1
ATOM 4732 C C . ASP B 1 31 ? 18.456 96.6 23.868 1 39.255 52 ASP B C 1
ATOM 4733 O O . ASP B 1 31 ? 18.847 97.641 23.349 1 42.234 52 ASP B O 1
ATOM 4742 N N . SER B 1 32 ? 18.83 95.402 23.42 1 37.271 53 SER B N 1
ATOM 4743 C CA . SER B 1 32 ? 19.679 95.228 22.249 1 36.53 53 SER B CA 1
ATOM 4744 C C . SER B 1 32 ? 19.48 93.834 21.658 1 35.478 53 SER B C 1
ATOM 4745 O O . SER B 1 32 ? 18.91 92.951 22.31 1 34.839 53 SER B O 1
ATOM 4752 N N . ALA B 1 33 ? 19.991 93.622 20.44 1 33.378 54 ALA B N 1
ATOM 4753 C CA . ALA B 1 33 ? 19.884 92.318 19.792 1 33.254 54 ALA B CA 1
ATOM 4754 C C . ALA B 1 33 ? 20.518 91.206 20.641 1 31.711 54 ALA B C 1
ATOM 4755 O O . ALA B 1 33 ? 20.064 90.075 20.573 1 30.113 54 ALA B O 1
ATOM 4762 N N . ALA B 1 34 ? 21.528 91.531 21.447 1 33.003 55 ALA B N 1
ATOM 4763 C CA . ALA B 1 34 ? 22.191 90.535 22.28 1 35.6 55 ALA B CA 1
ATOM 4764 C C . ALA B 1 34 ? 21.29 89.995 23.406 1 33.34 55 ALA B C 1
ATOM 4765 O O . ALA B 1 34 ? 21.564 88.915 23.94 1 35.119 55 ALA B O 1
ATOM 4772 N N . ASP B 1 35 ? 20.209 90.702 23.747 1 30.896 56 ASP B N 1
ATOM 4773 C CA . ASP B 1 35 ? 19.213 90.221 24.704 1 31.399 56 ASP B CA 1
ATOM 4774 C C . ASP B 1 35 ? 18.354 89.108 24.114 1 27.581 56 ASP B C 1
ATOM 4775 O O . ASP B 1 35 ? 17.68 88.376 24.849 1 27.81 56 ASP B O 1
ATOM 4784 N N . LEU B 1 36 ? 18.319 88.98 22.783 1 27.891 57 LEU B N 1
ATOM 4785 C CA . LEU B 1 36 ? 17.411 88.083 22.083 1 26.822 57 LEU B CA 1
ATOM 4786 C C . LEU B 1 36 ? 18.028 86.692 22.047 1 26.717 57 LEU B C 1
ATOM 4787 O O . LEU B 1 36 ? 18.312 86.132 20.987 1 27.821 57 LEU B O 1
ATOM 4803 N N . ILE B 1 37 ? 18.188 86.141 23.242 1 26.361 58 ILE B N 1
ATOM 4804 C CA . ILE B 1 37 ? 18.738 84.819 23.447 1 27.765 58 ILE B CA 1
ATOM 4805 C C . ILE B 1 37 ? 17.566 83.886 23.313 1 25.235 58 ILE B C 1
ATOM 4806 O O . ILE B 1 37 ? 16.553 84.113 24.016 1 27.055 58 ILE B O 1
ATOM 4822 N N . PRO B 1 38 ? 17.646 82.807 22.501 1 26.055 59 PRO B N 1
ATOM 4823 C CA . PRO B 1 38 ? 18.82 82.398 21.719 1 26.976 59 PRO B CA 1
ATOM 4824 C C . PRO B 1 38 ? 18.934 83.122 20.38 1 25.946 59 PRO B C 1
ATOM 4825 O O . PRO B 1 38 ? 17.91 83.259 19.687 1 24.864 59 PRO B O 1
ATOM 4836 N N . THR B 1 39 ? 20.146 83.572 20.019 1 27.003 60 THR B N 1
ATOM 4837 C CA . THR B 1 39 ? 20.339 84.429 18.85 1 29.696 60 THR B CA 1
ATOM 4838 C C . THR B 1 39 ? 19.965 83.705 17.547 1 28.165 60 THR B C 1
ATOM 4839 O O . THR B 1 39 ? 19.536 84.357 16.592 1 27.859 60 THR B O 1
ATOM 4849 N N . LYS B 1 40 ? 20.076 82.377 17.512 1 27.901 61 LYS B N 1
ATOM 4850 C CA . LYS B 1 40 ? 19.716 81.61 16.327 1 29.788 61 LYS B CA 1
ATOM 4851 C C . LYS B 1 40 ? 18.208 81.567 16.061 1 25.778 61 LYS B C 1
ATOM 4852 O O . LYS B 1 40 ? 17.804 81.185 14.952 1 26.176 61 LYS B O 1
ATOM 4871 N N . ALA B 1 41 ? 17.37 81.922 17.041 1 23.748 62 ALA B N 1
ATOM 4872 C CA . ALA B 1 41 ? 15.926 81.943 16.819 1 22.84 62 ALA B CA 1
ATOM 4873 C C . ALA B 1 41 ? 15.585 83.08 15.857 1 23.315 62 ALA B C 1
ATOM 4874 O O . ALA B 1 41 ? 15.902 84.23 16.145 1 23.721 62 ALA B O 1
ATOM 4881 N N . LYS B 1 42 ? 14.915 82.745 14.751 1 22.002 63 LYS B N 1
ATOM 4882 C CA . LYS B 1 42 ? 14.498 83.746 13.768 1 23.098 63 LYS B CA 1
ATOM 4883 C C . LYS B 1 42 ? 13.046 84.154 14.001 1 22.074 63 LYS B C 1
ATOM 4884 O O . LYS B 1 42 ? 12.662 85.271 13.678 1 23.85 63 LYS B O 1
ATOM 4903 N N . VAL B 1 43 ? 12.236 83.227 14.512 1 20.815 64 VAL B N 1
ATOM 4904 C CA . VAL B 1 43 ? 10.833 83.438 14.819 1 22.088 64 VAL B CA 1
ATOM 4905 C C . VAL B 1 43 ? 10.679 83.558 16.337 1 21.307 64 VAL B C 1
ATOM 4906 O O . VAL B 1 43 ? 11.159 82.705 17.09 1 20.201 64 VAL B O 1
ATOM 4919 N N . TRP B 1 44 ? 9.985 84.617 16.773 1 20.18 65 TRP B N 1
ATOM 4920 C CA . TRP B 1 44 ? 9.728 84.89 18.175 1 19.612 65 TRP B CA 1
ATOM 4921 C C . TRP B 1 44 ? 8.223 84.951 18.438 1 20.747 65 TRP B C 1
ATOM 4922 O O . TRP B 1 44 ? 7.528 85.742 17.78 1 20.86 65 TRP B O 1
ATOM 4943 N N . ASP B 1 45 ? 7.741 84.096 19.337 1 19.222 66 ASP B N 1
ATOM 4944 C CA . ASP B 1 45 ? 6.347 84.08 19.761 1 19.975 66 ASP B CA 1
ATOM 4945 C C . ASP B 1 45 ? 6.27 84.719 21.153 1 20.004 66 ASP B C 1
ATOM 4946 O O . ASP B 1 45 ? 6.803 84.169 22.147 1 19.176 66 ASP B O 1
ATOM 4955 N N . ILE B 1 46 ? 5.643 85.896 21.202 1 19.293 67 ILE B N 1
ATOM 4956 C CA . ILE B 1 46 ? 5.554 86.746 22.383 1 20.438 67 ILE B CA 1
ATOM 4957 C C . ILE B 1 46 ? 4.099 87.106 22.658 1 20.57 67 ILE B C 1
ATOM 4958 O O . ILE B 1 46 ? 3.24 87.061 21.782 1 21.098 67 ILE B O 1
ATOM 4974 N N . ASP B 1 47 ? 3.802 87.459 23.913 1 20.987 68 ASP B N 1
ATOM 4975 C CA . ASP B 1 47 ? 2.458 87.834 24.3 1 21.096 68 ASP B CA 1
ATOM 4976 C C . ASP B 1 47 ? 2.116 89.209 23.73 1 21.364 68 ASP B C 1
ATOM 4977 O O . ASP B 1 47 ? 2.876 90.178 23.883 1 22.256 68 ASP B O 1
ATOM 4986 N N . MET B 1 48 ? 0.962 89.289 23.042 1 22.004 69 MET B N 1
ATOM 4987 C CA . MET B 1 48 ? 0.549 90.565 22.447 1 21.946 69 MET B CA 1
ATOM 4988 C C . MET B 1 48 ? 0.428 91.673 23.501 1 23.298 69 MET B C 1
ATOM 4989 O O . MET B 1 48 ? 0.747 92.84 23.239 1 24.33 69 MET B O 1
ATOM 5003 N N . GLY B 1 49 ? -0.084 91.334 24.689 1 22.921 70 GLY B N 1
ATOM 5004 C CA . GLY B 1 49 ? -0.186 92.316 25.768 1 23.285 70 GLY B CA 1
ATOM 5005 C C . GLY B 1 49 ? 1.173 92.88 26.196 1 24.134 70 GLY B C 1
ATOM 5006 O O . GLY B 1 49 ? 1.321 94.094 26.392 1 26.238 70 GLY B O 1
ATOM 5010 N N . HIS B 1 50 ? 2.175 91.991 26.363 1 22.711 71 HIS B N 1
ATOM 5011 C CA . HIS B 1 50 ? 3.527 92.415 26.662 1 22.715 71 HIS B CA 1
ATOM 5012 C C . HIS B 1 50 ? 4.036 93.395 25.603 1 24.335 71 HIS B C 1
ATOM 5013 O O . HIS B 1 50 ? 4.684 94.388 25.92 1 24.755 71 HIS B O 1
ATOM 5026 N N . ALA B 1 51 ? 3.769 93.104 24.327 1 24.085 72 ALA B N 1
ATOM 5027 C CA . ALA B 1 51 ? 4.224 93.978 23.265 1 24.905 72 ALA B CA 1
ATOM 5028 C C . ALA B 1 51 ? 3.554 95.35 23.357 1 25.665 72 ALA B C 1
ATOM 5029 O O . ALA B 1 51 ? 4.192 96.346 23.028 1 26.983 72 ALA B O 1
ATOM 5036 N N . GLN B 1 52 ? 2.297 95.42 23.816 1 25.929 73 GLN B N 1
ATOM 5037 C CA . GLN B 1 52 ? 1.644 96.712 24.009 1 28.203 73 GLN B CA 1
ATOM 5038 C C . GLN B 1 52 ? 2.214 97.471 25.203 1 29.478 73 GLN B C 1
ATOM 5039 O O . GLN B 1 52 ? 2.303 98.702 25.158 1 30.694 73 GLN B O 1
ATOM 5053 N N . GLU B 1 53 ? 2.593 96.747 26.274 1 29.336 74 GLU B N 1
ATOM 5054 C CA . GLU B 1 53 ? 3.169 97.356 27.465 1 31.091 74 GLU B CA 1
ATOM 5055 C C . GLU B 1 53 ? 4.563 97.93 27.185 1 29.533 74 GLU B C 1
ATOM 5056 O O . GLU B 1 53 ? 5.006 98.82 27.882 1 30.454 74 GLU B O 1
ATOM 5068 N N . PHE B 1 54 ? 5.277 97.351 26.207 1 28.229 75 PHE B N 1
ATOM 5069 C CA . PHE B 1 54 ? 6.666 97.662 25.924 1 28.829 75 PHE B CA 1
ATOM 5070 C C . PHE B 1 54 ? 6.798 98.034 24.448 1 29.984 75 PHE B C 1
ATOM 5071 O O . PHE B 1 54 ? 7.159 97.195 23.597 1 27.716 75 PHE B O 1
ATOM 5088 N N . PRO B 1 55 ? 6.464 99.279 24.062 1 31.823 76 PRO B N 1
ATOM 5089 C CA . PRO B 1 55 ? 6.497 99.635 22.644 1 32.725 76 PRO B CA 1
ATOM 5090 C C . PRO B 1 55 ? 7.833 99.566 21.908 1 32.648 76 PRO B C 1
ATOM 5091 O O . PRO B 1 55 ? 7.809 99.607 20.688 1 33.633 76 PRO B O 1
ATOM 5102 N N . ASN B 1 56 ? 8.974 99.437 22.594 1 30.831 77 ASN B N 1
ATOM 5103 C CA . ASN B 1 56 ? 10.229 99.2 21.892 1 31.979 77 ASN B CA 1
ATOM 5104 C C . ASN B 1 56 ? 10.483 97.73 21.541 1 27.816 77 ASN B C 1
ATOM 5105 O O . ASN B 1 56 ? 11.457 97.417 20.835 1 27.556 77 ASN B O 1
ATOM 5116 N N . MET B 1 57 ? 9.661 96.819 22.071 1 27.426 78 MET B N 1
ATOM 5117 C CA . MET B 1 57 ? 9.938 95.392 21.979 1 25.068 78 MET B CA 1
ATOM 5118 C C . MET B 1 57 ? 9.86 94.879 20.529 1 24.417 78 MET B C 1
ATOM 5119 O O . MET B 1 57 ? 10.807 94.237 20.018 1 23.186 78 MET B O 1
ATOM 5133 N N . ILE B 1 58 ? 8.723 95.097 19.869 1 23.649 79 ILE B N 1
ATOM 5134 C CA . ILE B 1 58 ? 8.595 94.597 18.498 1 24.39 79 ILE B CA 1
ATOM 5135 C C . ILE B 1 58 ? 9.568 95.358 17.586 1 25.169 79 ILE B C 1
ATOM 5136 O O . ILE B 1 58 ? 10.239 94.732 16.746 1 24.875 79 ILE B O 1
ATOM 5152 N N . PRO B 1 59 ? 9.725 96.684 17.687 1 26.741 80 PRO B N 1
ATOM 5153 C CA . PRO B 1 59 ? 10.756 97.377 16.916 1 28.791 80 PRO B CA 1
ATOM 5154 C C . PRO B 1 59 ? 12.144 96.759 17.05 1 28.451 80 PRO B C 1
ATOM 5155 O O . PRO B 1 59 ? 12.842 96.627 16.039 1 28.29 80 PRO B O 1
ATOM 5166 N N . MET B 1 60 ? 12.522 96.367 18.276 1 28.866 81 MET B N 1
ATOM 5167 C CA . MET B 1 60 ? 13.802 95.697 18.479 1 29.098 81 MET B CA 1
ATOM 5168 C C . MET B 1 60 ? 13.856 94.369 17.732 1 26.765 81 MET B C 1
ATOM 5169 O O . MET B 1 60 ? 14.83 94.106 17.035 1 26.493 81 MET B O 1
ATOM 5183 N N . LEU B 1 61 ? 12.829 93.533 17.87 1 24.792 82 LEU B N 1
ATOM 5184 C CA . LEU B 1 61 ? 12.771 92.276 17.139 1 24.441 82 LEU B CA 1
ATOM 5185 C C . LEU B 1 61 ? 12.917 92.504 15.62 1 25.342 82 LEU B C 1
ATOM 5186 O O . LEU B 1 61 ? 13.678 91.79 14.946 1 26.426 82 LEU B O 1
ATOM 5202 N N A LYS B 1 62 ? 12.185 93.479 15.071 0.5 25.309 83 LYS B N 1
ATOM 5203 N N B LYS B 1 62 ? 12.191 93.481 15.075 0.5 25.786 83 LYS B N 1
ATOM 5204 C CA A LYS B 1 62 ? 12.215 93.705 13.636 0.5 26.123 83 LYS B CA 1
ATOM 5205 C CA B LYS B 1 62 ? 12.225 93.686 13.638 0.5 26.991 83 LYS B CA 1
ATOM 5206 C C A LYS B 1 62 ? 13.584 94.228 13.197 0.5 27.335 83 LYS B C 1
ATOM 5207 C C B LYS B 1 62 ? 13.587 94.224 13.199 0.5 27.796 83 LYS B C 1
ATOM 5208 O O A LYS B 1 62 ? 14.08 93.847 12.138 0.5 28.394 83 LYS B O 1
ATOM 5209 O O B LYS B 1 62 ? 14.082 93.841 12.142 0.5 28.819 83 LYS B O 1
ATOM 5246 N N . SER B 1 63 ? 14.206 95.096 14.009 1 28.868 84 SER B N 1
ATOM 5247 C CA . SER B 1 63 ? 15.539 95.613 13.707 1 30.378 84 SER B CA 1
ATOM 5248 C C . SER B 1 63 ? 16.581 94.482 13.635 1 30.216 84 SER B C 1
ATOM 5249 O O . SER B 1 63 ? 17.584 94.596 12.901 1 29.69 84 SER B O 1
ATOM 5257 N N . ALA B 1 64 ? 16.371 93.417 14.415 1 29.223 85 ALA B N 1
ATOM 5258 C CA . ALA B 1 64 ? 17.26 92.259 14.446 1 31.012 85 ALA B CA 1
ATOM 5259 C C . ALA B 1 64 ? 16.861 91.179 13.433 1 29.845 85 ALA B C 1
ATOM 5260 O O . ALA B 1 64 ? 17.404 90.087 13.462 1 30.914 85 ALA B O 1
ATOM 5267 N N . GLY B 1 65 ? 15.876 91.448 12.576 1 28.787 86 GLY B N 1
ATOM 5268 C CA . GLY B 1 65 ? 15.528 90.576 11.473 1 28.445 86 GLY B CA 1
ATOM 5269 C C . GLY B 1 65 ? 14.552 89.47 11.85 1 28.181 86 GLY B C 1
ATOM 5270 O O . GLY B 1 65 ? 14.373 88.526 11.077 1 30.05 86 GLY B O 1
ATOM 5274 N N . LYS B 1 66 ? 13.837 89.594 12.974 1 25.13 87 LYS B N 1
ATOM 5275 C CA . LYS B 1 66 ? 13.005 88.507 13.435 1 23.079 87 LYS B CA 1
ATOM 5276 C C . LYS B 1 66 ? 11.599 88.608 12.834 1 23.354 87 LYS B C 1
ATOM 5277 O O . LYS B 1 66 ? 11.099 89.692 12.529 1 25.127 87 LYS B O 1
ATOM 5296 N N . PHE B 1 67 ? 10.963 87.44 12.726 1 22.658 88 PHE B N 1
ATOM 5297 C CA . PHE B 1 67 ? 9.564 87.316 12.391 1 22.274 88 PHE B CA 1
ATOM 5298 C C . PHE B 1 67 ? 8.803 87.174 13.701 1 21.532 88 PHE B C 1
ATOM 5299 O O . PHE B 1 67 ? 9.113 86.289 14.529 1 21.073 88 PHE B O 1
ATOM 5316 N N . VAL B 1 68 ? 7.769 88.017 13.875 1 21.523 89 VAL B N 1
ATOM 5317 C CA . VAL B 1 68 ? 7.107 88.149 15.161 1 22.326 89 VAL B CA 1
ATOM 5318 C C . VAL B 1 68 ? 5.709 87.542 15.156 1 21.644 89 VAL B C 1
ATOM 5319 O O . VAL B 1 68 ? 4.84 87.986 14.403 1 21.623 89 VAL B O 1
ATOM 5332 N N . ILE B 1 69 ? 5.496 86.595 16.06 1 20.112 90 ILE B N 1
ATOM 5333 C CA . ILE B 1 69 ? 4.192 85.962 16.296 1 19.827 90 ILE B CA 1
ATOM 5334 C C . ILE B 1 69 ? 3.653 86.494 17.618 1 19.922 90 ILE B C 1
ATOM 5335 O O . ILE B 1 69 ? 4.367 86.457 18.612 1 20.286 90 ILE B O 1
ATOM 5351 N N . CYS B 1 70 ? 2.406 86.965 17.604 1 19.54 91 CYS B N 1
ATOM 5352 C CA . CYS B 1 70 ? 1.744 87.498 18.787 1 20.309 91 CYS B CA 1
ATOM 5353 C C . CYS B 1 70 ? 0.707 86.497 19.319 1 19.478 91 CYS B C 1
ATOM 5354 O O . CYS B 1 70 ? -0.296 86.209 18.678 1 20.042 91 CYS B O 1
ATOM 5361 N N . TYR B 1 71 ? 0.995 85.966 20.502 1 20.584 92 TYR B N 1
ATOM 5362 C CA . TYR B 1 71 ? 0.102 85.111 21.244 1 20.468 92 TYR B CA 1
ATOM 5363 C C . TYR B 1 71 ? -1.091 85.916 21.755 1 19.075 92 TYR B C 1
ATOM 5364 O O . TYR B 1 71 ? -0.923 86.996 22.319 1 19.865 92 TYR B O 1
ATOM 5381 N N . PHE B 1 72 ? -2.286 85.311 21.653 1 20.048 93 PHE B N 1
ATOM 5382 C CA . PHE B 1 72 ? -3.446 85.8 22.381 1 20.541 93 PHE B CA 1
ATOM 5383 C C . PHE B 1 72 ? -4.36 84.618 22.645 1 20.741 93 PHE B C 1
ATOM 5384 O O . PHE B 1 72 ? -4.131 83.536 22.095 1 21.207 93 PHE B O 1
ATOM 5401 N N . ASN B 1 73 ? -5.414 84.845 23.446 1 20.637 94 ASN B N 1
ATOM 5402 C CA . ASN B 1 73 ? -6.31 83.762 23.858 1 20.414 94 ASN B CA 1
ATOM 5403 C C . ASN B 1 73 ? -7.626 83.906 23.074 1 20.653 94 ASN B C 1
ATOM 5404 O O . ASN B 1 73 ? -8.427 84.773 23.364 1 22.012 94 ASN B O 1
ATOM 5415 N N . ALA B 1 74 ? -7.814 83.089 22.035 1 19.923 95 ALA B N 1
ATOM 5416 C CA . ALA B 1 74 ? -8.984 83.204 21.154 1 20.686 95 ALA B CA 1
ATOM 5417 C C . ALA B 1 74 ? -10.19 82.456 21.715 1 21.096 95 ALA B C 1
ATOM 5418 O O . ALA B 1 74 ? -11.334 82.836 21.452 1 23.763 95 ALA B O 1
ATOM 5425 N N . GLY B 1 75 ? -9.947 81.374 22.453 1 20.873 96 GLY B N 1
ATOM 5426 C CA . GLY B 1 75 ? -11.029 80.517 22.928 1 21.882 96 GLY B CA 1
ATOM 5427 C C . GLY B 1 75 ? -11.468 80.786 24.356 1 22.739 96 GLY B C 1
ATOM 5428 O O . GLY B 1 75 ? -12.464 80.196 24.803 1 22.722 96 GLY B O 1
ATOM 5432 N N . ALA B 1 76 ? -10.766 81.685 25.072 1 21.485 97 ALA B N 1
ATOM 5433 C CA . ALA B 1 76 ? -11.111 81.968 26.453 1 22.694 97 ALA B CA 1
ATOM 5434 C C . ALA B 1 76 ? -10.87 83.44 26.765 1 22.621 97 ALA B C 1
ATOM 5435 O O . ALA B 1 76 ? -9.939 84.055 26.243 1 22.622 97 ALA B O 1
ATOM 5442 N N . LEU B 1 77 ? -11.738 83.967 27.624 1 23.423 98 LEU B N 1
ATOM 5443 C CA . LEU B 1 77 ? -11.64 85.311 28.16 1 24.208 98 LEU B CA 1
ATOM 5444 C C . LEU B 1 77 ? -10.796 85.269 29.425 1 26.637 98 LEU B C 1
ATOM 5445 O O . LEU B 1 77 ? -10.889 84.305 30.184 1 26.843 98 LEU B O 1
ATOM 5461 N N . GLN B 1 78 ? -10.048 86.349 29.685 1 25.285 99 GLN B N 1
ATOM 5462 C CA . GLN B 1 78 ? -9.144 86.388 30.828 1 25.234 99 GLN B CA 1
ATOM 5463 C C . GLN B 1 78 ? -9.502 87.594 31.679 1 26.834 99 GLN B C 1
ATOM 5464 O O . GLN B 1 78 ? -9.867 88.651 31.157 1 27.14 99 GLN B O 1
ATOM 5478 N N . ASP B 1 79 ? -9.32 87.45 33.009 1 27.74 100 ASP B N 1
ATOM 5479 C CA . ASP B 1 79 ? -9.709 88.486 33.945 1 30.807 100 ASP B CA 1
ATOM 5480 C C . ASP B 1 79 ? -8.999 89.813 33.665 1 29.484 100 ASP B C 1
ATOM 5481 O O . ASP B 1 79 ? -9.569 90.87 33.912 1 33.896 100 ASP B O 1
ATOM 5490 N N . TRP B 1 80 ? -7.777 89.744 33.176 1 30.522 101 TRP B N 1
ATOM 5491 C CA . TRP B 1 80 ? -6.958 90.932 32.946 1 34.281 101 TRP B CA 1
ATOM 5492 C C . TRP B 1 80 ? -7.13 91.497 31.526 1 32.969 101 TRP B C 1
ATOM 5493 O O . TRP B 1 80 ? -6.431 92.449 31.189 1 32.65 101 TRP B O 1
ATOM 5514 N N . ASP B 1 81 ? -7.982 90.896 30.659 1 30.88 102 ASP B N 1
ATOM 5515 C CA . ASP B 1 81 ? -8.138 91.419 29.311 1 28.048 102 ASP B CA 1
ATOM 5516 C C . ASP B 1 81 ? -8.676 92.851 29.341 1 28.173 102 ASP B C 1
ATOM 5517 O O . ASP B 1 81 ? -9.644 93.162 30.021 1 29.68 102 ASP B O 1
ATOM 5526 N N . ASP B 1 82 ? -8.06 93.711 28.516 1 27.871 103 ASP B N 1
ATOM 5527 C CA . ASP B 1 82 ? -8.447 95.104 28.378 1 30.591 103 ASP B CA 1
ATOM 5528 C C . ASP B 1 82 ? -9.892 95.261 27.926 1 30.468 103 ASP B C 1
ATOM 5529 O O . ASP B 1 82 ? -10.541 96.236 28.269 1 31.589 103 ASP B O 1
ATOM 5538 N N . ASP B 1 83 ? -10.386 94.305 27.151 1 28.944 104 ASP B N 1
ATOM 5539 C CA . ASP B 1 83 ? -11.712 94.349 26.552 1 29.363 104 ASP B CA 1
ATOM 5540 C C . ASP B 1 83 ? -12.72 93.45 27.278 1 29.468 104 ASP B C 1
ATOM 5541 O O . ASP B 1 83 ? -13.822 93.22 26.76 1 27.776 104 ASP B O 1
ATOM 5550 N N . LYS B 1 84 ? -12.382 92.971 28.487 1 29.287 105 LYS B N 1
ATOM 5551 C CA . LYS B 1 84 ? -13.224 92.023 29.206 1 31.059 105 LYS B CA 1
ATOM 5552 C C . LYS B 1 84 ? -14.658 92.519 29.356 1 32.321 105 LYS B C 1
ATOM 5553 O O . LYS B 1 84 ? -15.598 91.761 29.163 1 32.607 105 LYS B O 1
ATOM 5572 N N . SER B 1 85 ? -14.821 93.804 29.673 1 32.635 106 SER B N 1
ATOM 5573 C CA . SER B 1 85 ? -16.13 94.344 29.988 1 36.017 106 SER B CA 1
ATOM 5574 C C . SER B 1 85 ? -17.048 94.399 28.765 1 34.87 106 SER B C 1
ATOM 5575 O O . SER B 1 85 ? -18.253 94.617 28.928 1 35.525 106 SER B O 1
ATOM 5582 N N . LYS B 1 86 ? -16.497 94.215 27.557 1 32.048 107 LYS B N 1
ATOM 5583 C CA . LYS B 1 86 ? -17.278 94.281 26.328 1 32.774 107 LYS B CA 1
ATOM 5584 C C . LYS B 1 86 ? -17.946 92.947 26.001 1 32.261 107 LYS B C 1
ATOM 5585 O O . LYS B 1 86 ? -18.769 92.875 25.089 1 33.161 107 LYS B O 1
ATOM 5604 N N . PHE B 1 87 ? -17.525 91.849 26.651 1 30.413 108 PHE B N 1
ATOM 5605 C CA . PHE B 1 87 ? -18.056 90.526 26.347 1 29.807 108 PHE B CA 1
ATOM 5606 C C . PHE B 1 87 ? -19.382 90.332 27.077 1 33.409 108 PHE B C 1
ATOM 5607 O O . PHE B 1 87 ? -19.431 90.533 28.282 1 34.117 108 PHE B O 1
ATOM 5624 N N . PRO B 1 88 ? -20.479 89.947 26.385 1 33.75 109 PRO B N 1
ATOM 5625 C CA . PRO B 1 88 ? -21.746 89.67 27.057 1 36.144 109 PRO B CA 1
ATOM 5626 C C . PRO B 1 88 ? -21.641 88.462 27.986 1 34.423 109 PRO B C 1
ATOM 5627 O O . PRO B 1 88 ? -20.944 87.502 27.671 1 30.965 109 PRO B O 1
ATOM 5638 N N . LYS B 1 89 ? -22.413 88.482 29.087 1 33.59 110 LYS B N 1
ATOM 5639 C CA . LYS B 1 89 ? -22.319 87.422 30.095 1 32.893 110 LYS B CA 1
ATOM 5640 C C . LYS B 1 89 ? -22.666 86.077 29.451 1 33.411 110 LYS B C 1
ATOM 5641 O O . LYS B 1 89 ? -22.077 85.044 29.764 1 31.17 110 LYS B O 1
ATOM 5645 N N . GLU B 1 90 ? -23.605 86.122 28.494 1 34.567 111 GLU B N 1
ATOM 5646 C CA . GLU B 1 90 ? -24.179 84.952 27.847 1 37.16 111 GLU B CA 1
ATOM 5647 C C . GLU B 1 90 ? -23.133 84.151 27.059 1 33.18 111 GLU B C 1
ATOM 5648 O O . GLU B 1 90 ? -23.397 82.988 26.761 1 32.757 111 GLU B O 1
ATOM 5660 N N . VAL B 1 91 ? -21.999 84.746 26.671 1 30.002 112 VAL B N 1
ATOM 5661 C CA . VAL B 1 91 ? -20.99 84.016 25.899 1 29.248 112 VAL B CA 1
ATOM 5662 C C . VAL B 1 91 ? -19.822 83.519 26.771 1 27.816 112 VAL B C 1
ATOM 5663 O O . VAL B 1 91 ? -18.848 82.99 26.222 1 27.578 112 VAL B O 1
ATOM 5676 N N . ILE B 1 92 ? -19.885 83.732 28.093 1 29.02 113 ILE B N 1
ATOM 5677 C CA . ILE B 1 92 ? -18.801 83.333 28.987 1 27.646 113 ILE B CA 1
ATOM 5678 C C . ILE B 1 92 ? -19.207 82.045 29.697 1 27.439 113 ILE B C 1
ATOM 5679 O O . ILE B 1 92 ? -20.227 82.023 30.394 1 28.395 113 ILE B O 1
ATOM 5695 N N . GLY B 1 93 ? -18.393 81.004 29.551 1 26.396 114 GLY B N 1
ATOM 5696 C CA . GLY B 1 93 ? -18.697 79.679 30.063 1 28.12 114 GLY B CA 1
ATOM 5697 C C . GLY B 1 93 ? -17.716 79.27 31.173 1 28.659 114 GLY B C 1
ATOM 5698 O O . GLY B 1 93 ? -17.327 80.113 31.984 1 26.84 114 GLY B O 1
ATOM 5702 N N . HIS B 1 94 ? -17.425 77.959 31.251 1 26.776 115 HIS B N 1
ATOM 5703 C CA . HIS B 1 94 ? -16.764 77.426 32.431 1 28.739 115 HIS B CA 1
ATOM 5704 C C . HIS B 1 94 ? -15.317 77.926 32.538 1 26.332 115 HIS B C 1
ATOM 5705 O O . HIS B 1 94 ? -14.612 78.153 31.553 1 25.786 115 HIS B O 1
ATOM 5718 N N . SER B 1 95 ? -14.879 78.05 33.811 1 26.961 116 SER B N 1
ATOM 5719 C CA . SER B 1 95 ? -13.464 78.178 34.124 1 25.688 116 SER B CA 1
ATOM 5720 C C . SER B 1 95 ? -12.633 77.12 33.41 1 24.871 116 SER B C 1
ATOM 5721 O O . SER B 1 95 ? -13.019 75.954 33.366 1 25.456 116 SER B O 1
ATOM 5728 N N . LEU B 1 96 ? -11.457 77.519 32.897 1 24.941 117 LEU B N 1
ATOM 5729 C CA . LEU B 1 96 ? -10.541 76.559 32.304 1 25.28 117 LEU B CA 1
ATOM 5730 C C . LEU B 1 96 ? -10.024 75.549 33.309 1 24.773 117 LEU B C 1
ATOM 5731 O O . LEU B 1 96 ? -9.512 74.5 32.882 1 27.394 117 LEU B O 1
ATOM 5747 N N . SER B 1 97 ? -10.111 75.869 34.603 1 25.203 118 SER B N 1
ATOM 5748 C CA . SER B 1 97 ? -9.648 75 35.679 1 26.268 118 SER B CA 1
ATOM 5749 C C . SER B 1 97 ? -10.8 74.253 36.348 1 26.591 118 SER B C 1
ATOM 5750 O O . SER B 1 97 ? -10.592 73.709 37.435 1 27.082 118 SER B O 1
ATOM 5757 N N . TYR B 1 98 ? -12.017 74.297 35.768 1 27.439 119 TYR B N 1
ATOM 5758 C CA . TYR B 1 98 ? -13.2 73.625 36.291 1 30.033 119 TYR B CA 1
ATOM 5759 C C . TYR B 1 98 ? -12.823 72.267 36.879 1 30.208 119 TYR B C 1
ATOM 5760 O O . TYR B 1 98 ? -12.128 71.507 36.187 1 29.179 119 TYR B O 1
ATOM 5777 N N . PRO B 1 99 ? -13.219 71.905 38.123 1 32.201 120 PRO B N 1
ATOM 5778 C CA . PRO B 1 99 ? -14.182 72.659 38.944 1 31.998 120 PRO B CA 1
ATOM 5779 C C . PRO B 1 99 ? -13.677 73.866 39.742 1 30.291 120 PRO B C 1
ATOM 5780 O O . PRO B 1 99 ? -14.455 74.467 40.441 1 32.809 120 PRO B O 1
ATOM 5791 N N . TYR B 1 100 ? -12.394 74.177 39.656 1 30.015 121 TYR B N 1
ATOM 5792 C CA . TYR B 1 100 ? -11.8 75.329 40.343 1 30.648 121 TYR B CA 1
ATOM 5793 C C . TYR B 1 100 ? -12.132 76.629 39.617 1 30.62 121 TYR B C 1
ATOM 5794 O O . TYR B 1 100 ? -12.011 76.704 38.392 1 30.205 121 TYR B O 1
ATOM 5811 N N . ASP B 1 101 ? -12.518 77.647 40.381 1 29.784 122 ASP B N 1
ATOM 5812 C CA . ASP B 1 101 ? -12.598 79.011 39.88 1 30.248 122 ASP B CA 1
ATOM 5813 C C . ASP B 1 101 ? -11.223 79.441 39.411 1 29.023 122 ASP B C 1
ATOM 5814 O O . ASP B 1 101 ? -10.216 78.948 39.898 1 28.86 122 ASP B O 1
ATOM 5823 N N . SER B 1 102 ? -11.172 80.345 38.423 1 28.155 123 SER B N 1
ATOM 5824 C CA . SER B 1 102 ? -9.912 80.836 37.9 1 28.009 123 SER B CA 1
ATOM 5825 C C . SER B 1 102 ? -10.144 82.199 37.229 1 28.583 123 SER B C 1
ATOM 5826 O O . SER B 1 102 ? -11.214 82.775 37.318 1 30.481 123 SER B O 1
ATOM 5833 N N . GLU B 1 103 ? -9.1 82.705 36.607 1 29.952 124 GLU B N 1
ATOM 5834 C CA . GLU B 1 103 ? -9.161 83.979 35.898 1 33.727 124 GLU B CA 1
ATOM 5835 C C . GLU B 1 103 ? -9.313 83.76 34.385 1 31.09 124 GLU B C 1
ATOM 5836 O O . GLU B 1 103 ? -9.13 84.718 33.622 1 28.775 124 GLU B O 1
ATOM 5848 N N . GLU B 1 104 ? -9.585 82.517 33.927 1 29.43 125 GLU B N 1
ATOM 5849 C CA . GLU B 1 104 ? -9.832 82.257 32.517 1 26.65 125 GLU B CA 1
ATOM 5850 C C . GLU B 1 104 ? -11.094 81.399 32.316 1 27.945 125 GLU B C 1
ATOM 5851 O O . GLU B 1 104 ? -11.281 80.37 33.003 1 25.477 125 GLU B O 1
ATOM 5863 N N . TRP B 1 105 ? -11.943 81.826 31.365 1 24.79 126 TRP B N 1
ATOM 5864 C CA . TRP B 1 105 ? -13.24 81.226 31.12 1 26.264 126 TRP B CA 1
ATOM 5865 C C . TRP B 1 105 ? -13.442 81.017 29.62 1 23.806 126 TRP B C 1
ATOM 5866 O O . TRP B 1 105 ? -13.18 81.908 28.828 1 23.301 126 TRP B O 1
ATOM 5887 N N . TYR B 1 106 ? -13.913 79.84 29.233 1 24.345 127 TYR B N 1
ATOM 5888 C CA . TYR B 1 106 ? -14.165 79.532 27.837 1 22.86 127 TYR B CA 1
ATOM 5889 C C . TYR B 1 106 ? -15.27 80.415 27.267 1 23.278 127 TYR B C 1
ATOM 5890 O O . TYR B 1 106 ? -16.206 80.785 27.952 1 26.007 127 TYR B O 1
ATOM 5907 N N . LEU B 1 107 ? -15.091 80.788 25.991 1 22.258 128 LEU B N 1
ATOM 5908 C CA . LEU B 1 107 ? -16.047 81.589 25.243 1 22.366 128 LEU B CA 1
ATOM 5909 C C . LEU B 1 107 ? -16.875 80.72 24.315 1 22.575 128 LEU B C 1
ATOM 5910 O O . LEU B 1 107 ? -16.415 79.703 23.79 1 22.157 128 LEU B O 1
ATOM 5926 N N . ASP B 1 108 ? -18.099 81.194 24.089 1 23.451 129 ASP B N 1
ATOM 5927 C CA . ASP B 1 108 ? -18.922 80.632 23.041 1 24.968 129 ASP B CA 1
ATOM 5928 C C . ASP B 1 108 ? -18.449 81.169 21.703 1 24.611 129 ASP B C 1
ATOM 5929 O O . ASP B 1 108 ? -18.929 82.243 21.266 1 24.552 129 ASP B O 1
ATOM 5938 N N . ILE B 1 109 ? -17.562 80.402 21.06 1 23.101 130 ILE B N 1
ATOM 5939 C CA . ILE B 1 109 ? -16.903 80.874 19.846 1 24.036 130 ILE B CA 1
ATOM 5940 C C . ILE B 1 109 ? -17.778 80.723 18.592 1 25.514 130 ILE B C 1
ATOM 5941 O O . ILE B 1 109 ? -17.341 81.109 17.5 1 25.403 130 ILE B O 1
ATOM 5957 N N . ARG B 1 110 ? -19.031 80.295 18.763 1 26.14 131 ARG B N 1
ATOM 5958 C CA . ARG B 1 110 ? -20.006 80.392 17.68 1 27.221 131 ARG B CA 1
ATOM 5959 C C . ARG B 1 110 ? -20.528 81.821 17.537 1 28.473 131 ARG B C 1
ATOM 5960 O O . ARG B 1 110 ? -21.112 82.14 16.499 1 30.185 131 ARG B O 1
ATOM 5981 N N . ASP B 1 111 ? -20.439 82.635 18.594 1 26.559 132 ASP B N 1
ATOM 5982 C CA . ASP B 1 111 ? -21.213 83.867 18.675 1 28.811 132 ASP B CA 1
ATOM 5983 C C . ASP B 1 111 ? -20.548 84.999 17.89 1 29.253 132 ASP B C 1
ATOM 5984 O O . ASP B 1 111 ? -19.334 85.242 17.983 1 27.297 132 ASP B O 1
ATOM 5993 N N . SER B 1 112 ? -21.368 85.721 17.107 1 30.066 133 SER B N 1
ATOM 5994 C CA . SER B 1 112 ? -20.84 86.746 16.214 1 29.577 133 SER B CA 1
ATOM 5995 C C . SER B 1 112 ? -20.218 87.915 16.989 1 29.174 133 SER B C 1
ATOM 5996 O O . SER B 1 112 ? -19.302 88.58 16.49 1 29.166 133 SER B O 1
ATOM 6003 N N . ARG B 1 113 ? -20.709 88.172 18.194 1 29.077 134 ARG B N 1
ATOM 6004 C CA . ARG B 1 113 ? -20.178 89.241 19.03 1 29.706 134 ARG B CA 1
ATOM 6005 C C . ARG B 1 113 ? -18.769 88.895 19.51 1 28.862 134 ARG B C 1
ATOM 6006 O O . ARG B 1 113 ? -17.927 89.785 19.594 1 27.609 134 ARG B O 1
ATOM 6027 N N . VAL B 1 114 ? -18.515 87.609 19.761 1 27.043 135 VAL B N 1
ATOM 6028 C CA . VAL B 1 114 ? -17.181 87.18 20.139 1 25.078 135 VAL B CA 1
ATOM 6029 C C . VAL B 1 114 ? -16.235 87.403 18.954 1 24.921 135 VAL B C 1
ATOM 6030 O O . VAL B 1 114 ? -15.124 87.914 19.104 1 25.193 135 VAL B O 1
ATOM 6043 N N . LEU B 1 115 ? -16.658 86.967 17.763 1 26.151 136 LEU B N 1
ATOM 6044 C CA . LEU B 1 115 ? -15.835 87.147 16.577 1 24.791 136 LEU B CA 1
ATOM 6045 C C . LEU B 1 115 ? -15.481 88.625 16.386 1 26.039 136 LEU B C 1
ATOM 6046 O O . LEU B 1 115 ? -14.325 88.926 16.1 1 24.065 136 LEU B O 1
ATOM 6062 N N . GLU B 1 116 ? -16.458 89.531 16.509 1 27.477 137 GLU B N 1
ATOM 6063 C CA . GLU B 1 116 ? -16.207 90.95 16.288 1 30.706 137 GLU B CA 1
ATOM 6064 C C . GLU B 1 116 ? -15.164 91.452 17.288 1 29.05 137 GLU B C 1
ATOM 6065 O O . GLU B 1 116 ? -14.26 92.199 16.912 1 27.44 137 GLU B O 1
ATOM 6077 N N . LEU B 1 117 ? -15.283 91.057 18.566 1 24.717 138 LEU B N 1
ATOM 6078 C CA . LEU B 1 117 ? -14.316 91.471 19.574 1 26.828 138 LEU B CA 1
ATOM 6079 C C . LEU B 1 117 ? -12.914 90.938 19.249 1 25.684 138 LEU B C 1
ATOM 6080 O O . LEU B 1 117 ? -11.918 91.644 19.444 1 25.881 138 LEU B O 1
ATOM 6096 N N . GLN B 1 118 ? -12.834 89.688 18.798 1 23.976 139 GLN B N 1
ATOM 6097 C CA . GLN B 1 118 ? -11.55 89.067 18.484 1 23.729 139 GLN B CA 1
ATOM 6098 C C . GLN B 1 118 ? -10.934 89.733 17.253 1 25.754 139 GLN B C 1
ATOM 6099 O O . GLN B 1 118 ? -9.724 89.899 17.211 1 23.346 139 GLN B O 1
ATOM 6113 N N . THR B 1 119 ? -11.747 90.185 16.263 1 24.466 140 THR B N 1
ATOM 6114 C CA . THR B 1 119 ? -11.167 90.876 15.116 1 25.173 140 THR B CA 1
ATOM 6115 C C . THR B 1 119 ? -10.573 92.225 15.53 1 24.742 140 THR B C 1
ATOM 6116 O O . THR B 1 119 ? -9.575 92.661 14.933 1 23.618 140 THR B O 1
ATOM 6126 N N . ALA B 1 120 ? -11.107 92.89 16.575 1 24.706 141 ALA B N 1
ATOM 6127 C CA . ALA B 1 120 ? -10.492 94.108 17.055 1 24.686 141 ALA B CA 1
ATOM 6128 C C . ALA B 1 120 ? -9.094 93.822 17.616 1 24.582 141 ALA B C 1
ATOM 6129 O O . ALA B 1 120 ? -8.192 94.662 17.481 1 24.626 141 ALA B O 1
ATOM 6136 N N . ARG B 1 121 ? -8.903 92.645 18.201 1 24.077 142 ARG B N 1
ATOM 6137 C CA . ARG B 1 121 ? -7.599 92.235 18.713 1 23.266 142 ARG B CA 1
ATOM 6138 C C . ARG B 1 121 ? -6.641 91.978 17.545 1 23.555 142 ARG B C 1
ATOM 6139 O O . ARG B 1 121 ? -5.457 92.287 17.647 1 23.673 142 ARG B O 1
ATOM 6160 N N . LEU B 1 122 ? -7.144 91.395 16.445 1 22.563 143 LEU B N 1
ATOM 6161 C CA . LEU B 1 122 ? -6.336 91.235 15.239 1 22.462 143 LEU B CA 1
ATOM 6162 C C . LEU B 1 122 ? -5.892 92.585 14.706 1 22.942 143 LEU B C 1
ATOM 6163 O O . LEU B 1 122 ? -4.754 92.693 14.247 1 23.066 143 LEU B O 1
ATOM 6179 N N . ASP B 1 123 ? -6.76 93.603 14.734 1 22.928 144 ASP B N 1
ATOM 6180 C CA . ASP B 1 123 ? -6.388 94.957 14.339 1 23.295 144 ASP B CA 1
ATOM 6181 C C . ASP B 1 123 ? -5.205 95.449 15.164 1 24.343 144 ASP B C 1
ATOM 6182 O O . ASP B 1 123 ? -4.303 96.089 14.612 1 24.417 144 ASP B O 1
ATOM 6191 N N . ILE B 1 124 ? -5.231 95.203 16.497 1 23.875 145 ILE B N 1
ATOM 6192 C CA . ILE B 1 124 ? -4.132 95.621 17.366 1 24.217 145 ILE B CA 1
ATOM 6193 C C . ILE B 1 124 ? -2.859 94.895 16.936 1 23.281 145 ILE B C 1
ATOM 6194 O O . ILE B 1 124 ? -1.816 95.556 16.764 1 23.966 145 ILE B O 1
ATOM 6210 N N . ALA B 1 125 ? -2.943 93.587 16.696 1 23.612 146 ALA B N 1
ATOM 6211 C CA . ALA B 1 125 ? -1.761 92.806 16.312 1 23.197 146 ALA B CA 1
ATOM 6212 C C . ALA B 1 125 ? -1.132 93.429 15.057 1 24.262 146 ALA B C 1
ATOM 6213 O O . ALA B 1 125 ? 0.095 93.637 14.983 1 24.311 146 ALA B O 1
ATOM 6220 N N . ALA B 1 126 ? -1.98 93.762 14.073 1 22.481 147 ALA B N 1
ATOM 6221 C CA . ALA B 1 126 ? -1.494 94.365 12.834 1 23.097 147 ALA B CA 1
ATOM 6222 C C . ALA B 1 126 ? -0.86 95.722 13.095 1 25.496 147 ALA B C 1
ATOM 6223 O O . ALA B 1 126 ? 0.189 96.053 12.529 1 27.078 147 ALA B O 1
ATOM 6230 N N . LYS B 1 127 ? -1.508 96.562 13.916 1 24.623 148 LYS B N 1
ATOM 6231 C CA . LYS B 1 127 ? -1.028 97.906 14.185 1 25.915 148 LYS B CA 1
ATOM 6232 C C . LYS B 1 127 ? 0.323 97.915 14.897 1 24.911 148 LYS B C 1
ATOM 6233 O O . LYS B 1 127 ? 1.143 98.779 14.574 1 25.146 148 LYS B O 1
ATOM 6252 N N . ILE B 1 128 ? 0.552 96.991 15.847 1 24.007 149 ILE B N 1
ATOM 6253 C CA . ILE B 1 128 ? 1.734 97.061 16.705 1 24.784 149 ILE B CA 1
ATOM 6254 C C . ILE B 1 128 ? 2.968 96.387 16.104 1 24.732 149 ILE B C 1
ATOM 6255 O O . ILE B 1 128 ? 4.05 96.507 16.678 1 25.66 149 ILE B O 1
ATOM 6271 N N . GLY B 1 129 ? 2.829 95.676 14.973 1 23.347 150 GLY B N 1
ATOM 6272 C CA . GLY B 1 129 ? 3.999 95.143 14.272 1 23.876 150 GLY B CA 1
ATOM 6273 C C . GLY B 1 129 ? 4.065 93.62 14.25 1 22.493 150 GLY B C 1
ATOM 6274 O O . GLY B 1 129 ? 5.046 93.089 13.724 1 24.853 150 GLY B O 1
ATOM 6278 N N . CYS B 1 130 ? 3.053 92.91 14.794 1 21.275 151 CYS B N 1
ATOM 6279 C CA . CYS B 1 130 ? 3.024 91.47 14.692 1 21.91 151 CYS B CA 1
ATOM 6280 C C . CYS B 1 130 ? 2.955 91.047 13.213 1 21.1 151 CYS B C 1
ATOM 6281 O O . CYS B 1 130 ? 2.248 91.669 12.424 1 21.569 151 CYS B O 1
ATOM 6288 N N . ASP B 1 131 ? 3.726 90.015 12.844 1 20.309 152 ASP B N 1
ATOM 6289 C CA . ASP B 1 131 ? 3.603 89.411 11.529 1 21.504 152 ASP B CA 1
ATOM 6290 C C . ASP B 1 131 ? 2.525 88.319 11.462 1 21.009 152 ASP B C 1
ATOM 6291 O O . ASP B 1 131 ? 2.085 87.95 10.36 1 20.75 152 ASP B O 1
ATOM 6300 N N . ALA B 1 132 ? 2.141 87.796 12.625 1 20.891 153 ALA B N 1
ATOM 6301 C CA . ALA B 1 132 ? 1.263 86.648 12.76 1 20.105 153 ALA B CA 1
ATOM 6302 C C . ALA B 1 132 ? 0.685 86.637 14.157 1 19.188 153 ALA B C 1
ATOM 6303 O O . ALA B 1 132 ? 1.22 87.299 15.039 1 20.541 153 ALA B O 1
ATOM 6310 N N . VAL B 1 133 ? -0.369 85.842 14.338 1 18.964 154 VAL B N 1
ATOM 6311 C CA . VAL B 1 133 ? -0.964 85.58 15.634 1 19.772 154 VAL B CA 1
ATOM 6312 C C . VAL B 1 133 ? -1.025 84.081 15.905 1 20.102 154 VAL B C 1
ATOM 6313 O O . VAL B 1 133 ? -1.226 83.281 14.971 1 19.87 154 VAL B O 1
ATOM 6326 N N . ASP B 1 134 ? -0.92 83.754 17.211 1 19.187 155 ASP B N 1
ATOM 6327 C CA . ASP B 1 134 ? -0.964 82.409 17.767 1 19.529 155 ASP B CA 1
ATOM 6328 C C . ASP B 1 134 ? -2.171 82.306 18.705 1 19.253 155 ASP B C 1
ATOM 6329 O O . ASP B 1 134 ? -2.058 82.638 19.88 1 20.028 155 ASP B O 1
ATOM 6338 N N . PRO B 1 135 ? -3.365 81.915 18.181 1 20.459 156 PRO B N 1
ATOM 6339 C CA . PRO B 1 135 ? -4.614 81.992 18.955 1 20.105 156 PRO B CA 1
ATOM 6340 C C . PRO B 1 135 ? -4.795 80.745 19.809 1 19.295 156 PRO B C 1
ATOM 6341 O O . PRO B 1 135 ? -4.89 79.61 19.289 1 20.168 156 PRO B O 1
ATOM 6352 N N . ASP B 1 136 ? -4.978 80.947 21.109 1 19.514 157 ASP B N 1
ATOM 6353 C CA . ASP B 1 136 ? -4.998 79.84 22.055 1 19.969 157 ASP B CA 1
ATOM 6354 C C . ASP B 1 136 ? -6.414 79.299 22.284 1 20.112 157 ASP B C 1
ATOM 6355 O O . ASP B 1 136 ? -7.408 79.997 22.077 1 20.327 157 ASP B O 1
ATOM 6364 N N . ASN B 1 137 ? -6.464 78.042 22.759 1 18.985 158 ASN B N 1
ATOM 6365 C CA . ASN B 1 137 ? -7.662 77.429 23.327 1 20.249 158 ASN B CA 1
ATOM 6366 C C . ASN B 1 137 ? -8.775 77.24 22.287 1 20.633 158 ASN B C 1
ATOM 6367 O O . ASN B 1 137 ? -9.921 77.609 22.517 1 21.893 158 ASN B O 1
ATOM 6378 N N . VAL B 1 138 ? -8.422 76.586 21.181 1 19.485 159 VAL B N 1
ATOM 6379 C CA . VAL B 1 138 ? -9.352 76.317 20.091 1 21.581 159 VAL B CA 1
ATOM 6380 C C . VAL B 1 138 ? -9.627 74.821 19.985 1 21.692 159 VAL B C 1
ATOM 6381 O O . VAL B 1 138 ? -9.866 74.299 18.874 1 22.296 159 VAL B O 1
ATOM 6394 N N . ASP B 1 139 ? -9.703 74.137 21.154 1 20.812 160 ASP B N 1
ATOM 6395 C CA . ASP B 1 139 ? -9.744 72.689 21.194 1 22.654 160 ASP B CA 1
ATOM 6396 C C . ASP B 1 139 ? -10.749 72.156 22.218 1 23.17 160 ASP B C 1
ATOM 6397 O O . ASP B 1 139 ? -10.647 70.988 22.615 1 23.062 160 ASP B O 1
ATOM 6406 N N . ALA B 1 140 ? -11.727 72.977 22.625 1 22.61 161 ALA B N 1
ATOM 6407 C CA . ALA B 1 140 ? -12.532 72.671 23.794 1 23.453 161 ALA B CA 1
ATOM 6408 C C . ALA B 1 140 ? -13.966 72.26 23.445 1 22.889 161 ALA B C 1
ATOM 6409 O O . ALA B 1 140 ? -14.886 72.445 24.223 1 24.894 161 ALA B O 1
ATOM 6416 N N . TRP B 1 141 ? -14.118 71.516 22.356 1 23.323 162 TRP B N 1
ATOM 6417 C CA . TRP B 1 141 ? -15.393 70.929 22.014 1 24.279 162 TRP B CA 1
ATOM 6418 C C . TRP B 1 141 ? -15.721 69.781 22.963 1 25.834 162 TRP B C 1
ATOM 6419 O O . TRP B 1 141 ? -14.832 69.204 23.612 1 24.931 162 TRP B O 1
ATOM 6440 N N . GLN B 1 142 ? -17.013 69.463 23.05 1 27.86 163 GLN B N 1
ATOM 6441 C CA . GLN B 1 142 ? -17.507 68.351 23.858 1 30.392 163 GLN B CA 1
ATOM 6442 C C . GLN B 1 142 ? -16.82 67.059 23.422 1 31.601 163 GLN B C 1
ATOM 6443 O O . GLN B 1 142 ? -16.8 66.747 22.252 1 34.479 163 GLN B O 1
ATOM 6457 N N . GLN B 1 143 ? -16.306 66.278 24.376 1 34.079 164 GLN B N 1
ATOM 6458 C CA . GLN B 1 143 ? -15.444 65.136 24.046 1 37.524 164 GLN B CA 1
ATOM 6459 C C . GLN B 1 143 ? -15.244 64.313 25.309 1 40.795 164 GLN B C 1
ATOM 6460 O O . GLN B 1 143 ? -15.288 64.862 26.398 1 35.967 164 GLN B O 1
ATOM 6474 N N . ASP B 1 144 ? -15.035 62.98 25.147 1 38.72 165 ASP B N 1
ATOM 6475 C CA . ASP B 1 144 ? -14.78 62.082 26.26 1 39.963 165 ASP B CA 1
ATOM 6476 C C . ASP B 1 144 ? -15.883 62.219 27.307 1 39.658 165 ASP B C 1
ATOM 6477 O O . ASP B 1 144 ? -15.599 62.279 28.512 1 38.025 165 ASP B O 1
ATOM 6486 N N . ASP B 1 145 ? -17.146 62.273 26.83 1 36.81 166 ASP B N 1
ATOM 6487 C CA . ASP B 1 145 ? -18.326 62.333 27.671 1 39.958 166 ASP B CA 1
ATOM 6488 C C . ASP B 1 145 ? -18.353 63.556 28.602 1 39.303 166 ASP B C 1
ATOM 6489 O O . ASP B 1 145 ? -19.09 63.506 29.587 1 40.155 166 ASP B O 1
ATOM 6498 N N . GLU B 1 146 ? -17.638 64.653 28.262 1 38.74 167 GLU B N 1
ATOM 6499 C CA . GLU B 1 146 ? -17.622 65.881 29.057 1 38.869 167 GLU B CA 1
ATOM 6500 C C . GLU B 1 146 ? -17.721 67.104 28.139 1 35.914 167 GLU B C 1
ATOM 6501 O O . GLU B 1 146 ? -17.374 67.031 26.969 1 33.349 167 GLU B O 1
ATOM 6513 N N . ASP B 1 147 ? -18.151 68.239 28.694 1 32.033 168 ASP B N 1
ATOM 6514 C CA . ASP B 1 147 ? -18.28 69.481 27.944 1 30.247 168 ASP B CA 1
ATOM 6515 C C . ASP B 1 147 ? -17.419 70.543 28.614 1 28.369 168 ASP B C 1
ATOM 6516 O O . ASP B 1 147 ? -17.858 71.136 29.578 1 30.514 168 ASP B O 1
ATOM 6525 N N . PRO B 1 148 ? -16.211 70.849 28.127 1 27.68 169 PRO B N 1
ATOM 6526 C CA . PRO B 1 148 ? -15.347 71.834 28.771 1 26.591 169 PRO B CA 1
ATOM 6527 C C . PRO B 1 148 ? -15.906 73.259 28.89 1 27.502 169 PRO B C 1
ATOM 6528 O O . PRO B 1 148 ? -15.607 73.949 29.854 1 25.945 169 PRO B O 1
ATOM 6539 N N . THR B 1 149 ? -16.712 73.71 27.919 1 26.919 170 THR B N 1
ATOM 6540 C CA . THR B 1 149 ? -17.071 75.122 27.867 1 26.995 170 THR B CA 1
ATOM 6541 C C . THR B 1 149 ? -18.425 75.375 28.509 1 28.228 170 THR B C 1
ATOM 6542 O O . THR B 1 149 ? -18.685 76.467 29.03 1 28.53 170 THR B O 1
ATOM 6552 N N . GLY B 1 150 ? -19.32 74.379 28.433 1 29.599 171 GLY B N 1
ATOM 6553 C CA . GLY B 1 150 ? -20.708 74.543 28.807 1 30.594 171 GLY B CA 1
ATOM 6554 C C . GLY B 1 150 ? -21.615 74.87 27.623 1 30.384 171 GLY B C 1
ATOM 6555 O O . GLY B 1 150 ? -22.84 74.863 27.806 1 32.116 171 GLY B O 1
ATOM 6559 N N . PHE B 1 151 ? -21.044 75.115 26.431 1 28.615 172 PHE B N 1
ATOM 6560 C CA . PHE B 1 151 ? -21.847 75.483 25.269 1 28.837 172 PHE B CA 1
ATOM 6561 C C . PHE B 1 151 ? -22.071 74.301 24.331 1 30.024 172 PHE B C 1
ATOM 6562 O O . PHE B 1 151 ? -22.662 74.501 23.277 1 29.884 172 PHE B O 1
ATOM 6579 N N . LYS B 1 152 ? -21.607 73.096 24.701 1 30.975 173 LYS B N 1
ATOM 6580 C CA . LYS B 1 152 ? -21.816 71.894 23.888 1 32.425 173 LYS B CA 1
ATOM 6581 C C . LYS B 1 152 ? -21.298 72.098 22.457 1 30.166 173 LYS B C 1
ATOM 6582 O O . LYS B 1 152 ? -21.949 71.744 21.482 1 30.005 173 LYS B O 1
ATOM 6601 N N . LEU B 1 153 ? -20.117 72.677 22.34 1 27.56 174 LEU B N 1
ATOM 6602 C CA . LEU B 1 153 ? -19.513 72.97 21.049 1 25.875 174 LEU B CA 1
ATOM 6603 C C . LEU B 1 153 ? -19.033 71.678 20.37 1 26.852 174 LEU B C 1
ATOM 6604 O O . LEU B 1 153 ? -18.728 70.672 21.032 1 26.795 174 LEU B O 1
ATOM 6620 N N . LYS B 1 154 ? -19.042 71.716 19.031 1 27.655 175 LYS B N 1
ATOM 6621 C CA . LYS B 1 154 ? -18.56 70.625 18.19 1 27.718 175 LYS B CA 1
ATOM 6622 C C . LYS B 1 154 ? -17.203 71.016 17.622 1 24.788 175 LYS B C 1
ATOM 6623 O O . LYS B 1 154 ? -16.871 72.186 17.555 1 24.533 175 LYS B O 1
ATOM 6642 N N . SER B 1 155 ? -16.394 70.024 17.227 1 24.257 176 SER B N 1
ATOM 6643 C CA . SER B 1 155 ? -15.088 70.334 16.673 1 23.805 176 SER B CA 1
ATOM 6644 C C . SER B 1 155 ? -15.229 71.289 15.47 1 25.252 176 SER B C 1
ATOM 6645 O O . SER B 1 155 ? -14.384 72.187 15.285 1 25.653 176 SER B O 1
ATOM 6652 N N . SER B 1 156 ? -16.269 71.094 14.653 1 25.472 177 SER B N 1
ATOM 6653 C CA . SER B 1 156 ? -16.485 71.971 13.494 1 25.763 177 SER B CA 1
ATOM 6654 C C . SER B 1 156 ? -16.757 73.422 13.881 1 24.798 177 SER B C 1
ATOM 6655 O O . SER B 1 156 ? -16.526 74.319 13.077 1 23.662 177 SER B O 1
ATOM 6662 N N . ASP B 1 157 ? -17.28 73.677 15.092 1 24.77 178 ASP B N 1
ATOM 6663 C CA . ASP B 1 157 ? -17.432 75.046 15.563 1 25.202 178 ASP B CA 1
ATOM 6664 C C . ASP B 1 157 ? -16.082 75.755 15.643 1 23.157 178 ASP B C 1
ATOM 6665 O O . ASP B 1 157 ? -15.972 76.945 15.326 1 22.628 178 ASP B O 1
ATOM 6674 N N . TYR B 1 158 ? -15.054 75.04 16.128 1 24.041 179 TYR B N 1
ATOM 6675 C CA . TYR B 1 158 ? -13.728 75.623 16.218 1 21.804 179 TYR B CA 1
ATOM 6676 C C . TYR B 1 158 ? -13.13 75.791 14.824 1 20.362 179 TYR B C 1
ATOM 6677 O O . TYR B 1 158 ? -12.481 76.805 14.58 1 21.901 179 TYR B O 1
ATOM 6694 N N . THR B 1 159 ? -13.337 74.81 13.912 1 20.823 180 THR B N 1
ATOM 6695 C CA . THR B 1 159 ? -12.864 74.972 12.541 1 21.685 180 THR B CA 1
ATOM 6696 C C . THR B 1 159 ? -13.437 76.25 11.922 1 21.798 180 THR B C 1
ATOM 6697 O O . THR B 1 159 ? -12.703 77.072 11.354 1 22.572 180 THR B O 1
ATOM 6707 N N . ASN B 1 160 ? -14.747 76.44 12.062 1 22.828 181 ASN B N 1
ATOM 6708 C CA . ASN B 1 160 ? -15.423 77.595 11.487 1 23.273 181 ASN B CA 1
ATOM 6709 C C . ASN B 1 160 ? -14.941 78.902 12.104 1 23.628 181 ASN B C 1
ATOM 6710 O O . ASN B 1 160 ? -14.782 79.924 11.403 1 24.905 181 ASN B O 1
ATOM 6721 N N . TYR B 1 161 ? -14.732 78.899 13.42 1 22.657 182 TYR B N 1
ATOM 6722 C CA . TYR B 1 161 ? -14.238 80.077 14.101 1 22.12 182 TYR B CA 1
ATOM 6723 C C . TYR B 1 161 ? -12.854 80.458 13.616 1 22.21 182 TYR B C 1
ATOM 6724 O O . TYR B 1 161 ? -12.597 81.637 13.311 1 22.13 182 TYR B O 1
ATOM 6741 N N . LEU B 1 162 ? -11.955 79.481 13.539 1 21.616 183 LEU B N 1
ATOM 6742 C CA . LEU B 1 162 ? -10.599 79.774 13.072 1 22.277 183 LEU B CA 1
ATOM 6743 C C . LEU B 1 162 ? -10.615 80.235 11.607 1 24.439 183 LEU B C 1
ATOM 6744 O O . LEU B 1 162 ? -9.855 81.126 11.234 1 23.903 183 LEU B O 1
ATOM 6760 N N . LYS B 1 163 ? -11.472 79.631 10.778 1 23.547 184 LYS B N 1
ATOM 6761 C CA . LYS B 1 163 ? -11.6 80.116 9.406 1 25.034 184 LYS B CA 1
ATOM 6762 C C . LYS B 1 163 ? -12.044 81.572 9.385 1 26.212 184 LYS B C 1
ATOM 6763 O O . LYS B 1 163 ? -11.599 82.331 8.513 1 26.385 184 LYS B O 1
ATOM 6782 N N . ASN B 1 164 ? -12.93 81.965 10.301 1 23.272 185 ASN B N 1
ATOM 6783 C CA . ASN B 1 164 ? -13.416 83.34 10.334 1 24.843 185 ASN B CA 1
ATOM 6784 C C . ASN B 1 164 ? -12.308 84.293 10.819 1 24.058 185 ASN B C 1
ATOM 6785 O O . ASN B 1 164 ? -12.221 85.425 10.322 1 23.884 185 ASN B O 1
ATOM 6796 N N . LEU B 1 165 ? -11.523 83.872 11.833 1 22.605 186 LEU B N 1
ATOM 6797 C CA . LEU B 1 165 ? -10.397 84.671 12.285 1 21.491 186 LEU B CA 1
ATOM 6798 C C . LEU B 1 165 ? -9.388 84.849 11.137 1 21.592 186 LEU B C 1
ATOM 6799 O O . LEU B 1 165 ? -8.916 85.966 10.882 1 21.045 186 LEU B O 1
ATOM 6815 N N . ALA B 1 166 ? -9.134 83.773 10.396 1 22.099 187 ALA B N 1
ATOM 6816 C CA . ALA B 1 166 ? -8.168 83.813 9.299 1 22.673 187 ALA B CA 1
ATOM 6817 C C . ALA B 1 166 ? -8.659 84.68 8.161 1 23.267 187 ALA B C 1
ATOM 6818 O O . ALA B 1 166 ? -7.865 85.429 7.57 1 24.779 187 ALA B O 1
ATOM 6825 N N . LYS B 1 167 ? -9.959 84.608 7.846 1 23.847 188 LYS B N 1
ATOM 6826 C CA . LYS B 1 167 ? -10.542 85.435 6.794 1 24.775 188 LYS B CA 1
ATOM 6827 C C . LYS B 1 167 ? -10.3 86.919 7.128 1 24.74 188 LYS B C 1
ATOM 6828 O O . LYS B 1 167 ? -9.977 87.727 6.264 1 25.126 188 LYS B O 1
ATOM 6847 N N . TYR B 1 168 ? -10.467 87.284 8.394 1 22.059 189 TYR B N 1
ATOM 6848 C CA . TYR B 1 168 ? -10.248 88.666 8.794 1 22.652 189 TYR B CA 1
ATOM 6849 C C . TYR B 1 168 ? -8.747 89.025 8.699 1 21.813 189 TYR B C 1
ATOM 6850 O O . TYR B 1 168 ? -8.382 90.042 8.129 1 22.767 189 TYR B O 1
ATOM 6867 N N . ALA B 1 169 ? -7.883 88.224 9.331 1 21.478 190 ALA B N 1
ATOM 6868 C CA . ALA B 1 169 ? -6.453 88.501 9.336 1 21.367 190 ALA B CA 1
ATOM 6869 C C . ALA B 1 169 ? -5.89 88.623 7.909 1 21.892 190 ALA B C 1
ATOM 6870 O O . ALA B 1 169 ? -5.077 89.517 7.639 1 22.973 190 ALA B O 1
ATOM 6877 N N . HIS B 1 170 ? -6.361 87.744 6.994 1 22.302 191 HIS B N 1
ATOM 6878 C CA . HIS B 1 170 ? -5.869 87.695 5.626 1 22.814 191 HIS B CA 1
ATOM 6879 C C . HIS B 1 170 ? -6.399 88.847 4.777 1 22.434 191 HIS B C 1
ATOM 6880 O O . HIS B 1 170 ? -5.965 88.989 3.64 1 23.349 191 HIS B O 1
ATOM 6893 N N . SER B 1 171 ? -7.227 89.736 5.372 1 21.541 192 SER B N 1
ATOM 6894 C CA . SER B 1 171 ? -7.768 90.919 4.732 1 22.411 192 SER B CA 1
ATOM 6895 C C . SER B 1 171 ? -7.131 92.229 5.23 1 21.638 192 SER B C 1
ATOM 6896 O O . SER B 1 171 ? -7.457 93.264 4.676 1 22.854 192 SER B O 1
ATOM 6903 N N . ILE B 1 172 ? -6.17 92.159 6.176 1 22.93 193 ILE B N 1
ATOM 6904 C CA . ILE B 1 172 ? -5.513 93.342 6.716 1 24.826 193 ILE B CA 1
ATOM 6905 C C . ILE B 1 172 ? -3.99 93.168 6.644 1 26.471 193 ILE B C 1
ATOM 6906 O O . ILE B 1 172 ? -3.46 92.07 6.796 1 28.717 193 ILE B O 1
ATOM 6922 N N . LYS B 1 173 ? -3.28 94.276 6.507 1 27.505 194 LYS B N 1
ATOM 6923 C CA . LYS B 1 173 ? -1.846 94.24 6.331 1 26.936 194 LYS B CA 1
ATOM 6924 C C . LYS B 1 173 ? -1.138 94.527 7.659 1 25.851 194 LYS B C 1
ATOM 6925 O O . LYS B 1 173 ? -1.642 95.272 8.514 1 25.232 194 LYS B O 1
ATOM 6944 N N . THR B 1 174 ? 0.046 93.942 7.775 1 25.776 195 THR B N 1
ATOM 6945 C CA . THR B 1 174 ? 0.974 94.177 8.856 1 25.369 195 THR B CA 1
ATOM 6946 C C . THR B 1 174 ? 1.803 95.435 8.572 1 27.439 195 THR B C 1
ATOM 6947 O O . THR B 1 174 ? 1.747 96.063 7.512 1 27.908 195 THR B O 1
ATOM 6957 N N . LYS B 1 175 ? 2.644 95.766 9.556 1 29.6 196 LYS B N 1
ATOM 6958 C CA . LYS B 1 175 ? 3.595 96.853 9.43 1 33.281 196 LYS B CA 1
ATOM 6959 C C . LYS B 1 175 ? 4.656 96.578 8.373 1 33.36 196 LYS B C 1
ATOM 6960 O O . LYS B 1 175 ? 5.169 97.53 7.807 1 36.114 196 LYS B O 1
ATOM 6979 N N . ASP B 1 176 ? 4.948 95.31 8.076 1 32.63 197 ASP B N 1
ATOM 6980 C CA . ASP B 1 176 ? 5.855 94.967 6.988 1 34.592 197 ASP B CA 1
ATOM 6981 C C . ASP B 1 176 ? 5.129 94.887 5.65 1 33.557 197 ASP B C 1
ATOM 6982 O O . ASP B 1 176 ? 5.762 94.534 4.636 1 33.577 197 ASP B O 1
ATOM 6991 N N . GLY B 1 177 ? 3.83 95.204 5.645 1 28.844 198 GLY B N 1
ATOM 6992 C CA . GLY B 1 177 ? 3.089 95.427 4.403 1 30.493 198 GLY B CA 1
ATOM 6993 C C . GLY B 1 177 ? 2.539 94.141 3.765 1 29.114 198 GLY B C 1
ATOM 6994 O O . GLY B 1 177 ? 2.193 94.186 2.573 1 30.325 198 GLY B O 1
ATOM 6998 N N . GLN B 1 178 ? 2.422 93.059 4.55 1 26.945 199 GLN B N 1
ATOM 6999 C CA . GLN B 1 178 ? 1.941 91.765 4.075 1 28.439 199 GLN B CA 1
ATOM 7000 C C . GLN B 1 178 ? 0.699 91.386 4.869 1 26.676 199 GLN B C 1
ATOM 7001 O O . GLN B 1 178 ? 0.392 92.001 5.898 1 24.625 199 GLN B O 1
ATOM 7015 N N . PRO B 1 179 ? -0.071 90.369 4.435 1 24.169 200 PRO B N 1
ATOM 7016 C CA . PRO B 1 179 ? -1.24 89.924 5.198 1 24.316 200 PRO B CA 1
ATOM 7017 C C . PRO B 1 179 ? -0.82 89.408 6.565 1 23.22 200 PRO B C 1
ATOM 7018 O O . PRO B 1 179 ? 0.203 88.734 6.685 1 23.173 200 PRO B O 1
ATOM 7029 N N . LEU B 1 180 ? -1.686 89.604 7.58 1 21.848 201 LEU B N 1
ATOM 7030 C CA . LEU B 1 180 ? -1.468 89.019 8.893 1 21.253 201 LEU B CA 1
ATOM 7031 C C . LEU B 1 180 ? -1.75 87.518 8.875 1 22.221 201 LEU B C 1
ATOM 7032 O O . LEU B 1 180 ? -2.808 87.08 8.41 1 22.169 201 LEU B O 1
ATOM 7048 N N . LEU B 1 181 ? -0.788 86.716 9.359 1 21.062 202 LEU B N 1
ATOM 7049 C CA . LEU B 1 181 ? -0.91 85.26 9.365 1 20.624 202 LEU B CA 1
ATOM 7050 C C . LEU B 1 181 ? -1.495 84.747 10.676 1 21.292 202 LEU B C 1
ATOM 7051 O O . LEU B 1 181 ? -1.454 85.443 11.696 1 20.153 202 LEU B O 1
ATOM 7067 N N . VAL B 1 182 ? -2.077 83.54 10.616 1 19.694 203 VAL B N 1
ATOM 7068 C CA . VAL B 1 182 ? -2.802 82.945 11.727 1 19.912 203 VAL B CA 1
ATOM 7069 C C . VAL B 1 182 ? -2.415 81.483 11.878 1 19.669 203 VAL B C 1
ATOM 7070 O O . VAL B 1 182 ? -2.428 80.734 10.883 1 19.288 203 VAL B O 1
ATOM 7083 N N . GLY B 1 183 ? -2.077 81.091 13.115 1 19.52 204 GLY B N 1
ATOM 7084 C CA . GLY B 1 183 ? -1.661 79.713 13.403 1 19.618 204 GLY B CA 1
ATOM 7085 C C . GLY B 1 183 ? -2.79 78.85 13.966 1 20.108 204 GLY B C 1
ATOM 7086 O O . GLY B 1 183 ? -3.806 79.332 14.46 1 20.491 204 GLY B O 1
ATOM 7090 N N . GLN B 1 184 ? -2.587 77.537 13.872 1 19.362 205 GLN B N 1
ATOM 7091 C CA . GLN B 1 184 ? -3.388 76.538 14.552 1 18.6 205 GLN B CA 1
ATOM 7092 C C . GLN B 1 184 ? -2.647 76.127 15.824 1 20.061 205 GLN B C 1
ATOM 7093 O O . GLN B 1 184 ? -1.506 75.679 15.769 1 21.374 205 GLN B O 1
ATOM 7107 N N . LYS B 1 185 ? -3.337 76.204 16.96 1 18.949 206 LYS B N 1
ATOM 7108 C CA . LYS B 1 185 ? -2.786 75.78 18.24 1 18.7 206 LYS B CA 1
ATOM 7109 C C . LYS B 1 185 ? -3.397 74.434 18.609 1 19.518 206 LYS B C 1
ATOM 7110 O O . LYS B 1 185 ? -4.598 74.337 18.908 1 18.789 206 LYS B O 1
ATOM 7129 N N . ASN B 1 186 ? -2.573 73.379 18.599 1 18.815 207 ASN B N 1
ATOM 7130 C CA . ASN B 1 186 ? -3.017 72.042 18.982 1 19.511 207 ASN B CA 1
ATOM 7131 C C . ASN B 1 186 ? -4.241 71.661 18.131 1 20.085 207 ASN B C 1
ATOM 7132 O O . ASN B 1 186 ? -4.269 71.925 16.927 1 19.815 207 ASN B O 1
ATOM 7143 N N . ALA B 1 187 ? -5.236 71.003 18.749 1 19.285 208 ALA B N 1
ATOM 7144 C CA . ALA B 1 187 ? -6.424 70.525 18.052 1 20.909 208 ALA B CA 1
ATOM 7145 C C . ALA B 1 187 ? -6.053 69.663 16.831 1 21.674 208 ALA B C 1
ATOM 7146 O O . ALA B 1 187 ? -6.508 69.913 15.712 1 20.609 208 ALA B O 1
ATOM 7153 N N . PRO B 1 188 ? -5.311 68.553 17.021 1 20.481 209 PRO B N 1
ATOM 7154 C CA . PRO B 1 188 ? -4.943 67.708 15.888 1 20.889 209 PRO B CA 1
ATOM 7155 C C . PRO B 1 188 ? -6.116 67.237 15.062 1 21.585 209 PRO B C 1
ATOM 7156 O O . PRO B 1 188 ? -5.96 67.04 13.851 1 22.201 209 PRO B O 1
ATOM 7167 N N . GLU B 1 189 ? -7.28 66.981 15.705 1 20.54 210 GLU B N 1
ATOM 7168 C CA . GLU B 1 189 ? -8.424 66.397 15.029 1 24.383 210 GLU B CA 1
ATOM 7169 C C . GLU B 1 189 ? -8.917 67.257 13.856 1 22.907 210 GLU B C 1
ATOM 7170 O O . GLU B 1 189 ? -9.507 66.711 12.912 1 24.788 210 GLU B O 1
ATOM 7182 N N . ILE B 1 190 ? -8.636 68.567 13.886 1 21.504 211 ILE B N 1
ATOM 7183 C CA . ILE B 1 190 ? -9.133 69.474 12.849 1 22.363 211 ILE B CA 1
ATOM 7184 C C . ILE B 1 190 ? -7.981 70.033 11.993 1 21.947 211 ILE B C 1
ATOM 7185 O O . ILE B 1 190 ? -8.213 70.915 11.157 1 22.111 211 ILE B O 1
ATOM 7201 N N . ALA B 1 191 ? -6.748 69.53 12.162 1 21.015 212 ALA B N 1
ATOM 7202 C CA . ALA B 1 191 ? -5.644 69.969 11.308 1 21.965 212 ALA B CA 1
ATOM 7203 C C . ALA B 1 191 ? -5.952 69.787 9.812 1 23.291 212 ALA B C 1
ATOM 7204 O O . ALA B 1 191 ? -5.651 70.681 9.019 1 24.19 212 ALA B O 1
ATOM 7211 N N A GLU B 1 192 ? -6.522 68.64 9.412 0.5 24.644 213 GLU B N 1
ATOM 7212 N N B GLU B 1 192 ? -6.542 68.635 9.444 0.5 24.132 213 GLU B N 1
ATOM 7213 C CA A GLU B 1 192 ? -6.72 68.402 7.99 0.5 26.341 213 GLU B CA 1
ATOM 7214 C CA B GLU B 1 192 ? -6.792 68.312 8.05 0.5 25.395 213 GLU B CA 1
ATOM 7215 C C A GLU B 1 192 ? -7.753 69.382 7.439 0.5 26.239 213 GLU B C 1
ATOM 7216 C C B GLU B 1 192 ? -7.77 69.326 7.456 0.5 25.607 213 GLU B C 1
ATOM 7217 O O A GLU B 1 192 ? -7.689 69.748 6.274 0.5 28.337 213 GLU B O 1
ATOM 7218 O O B GLU B 1 192 ? -7.696 69.642 6.274 0.5 27.37 213 GLU B O 1
ATOM 7241 N N . ASP B 1 193 ? -8.684 69.831 8.284 1 24.683 214 ASP B N 1
ATOM 7242 C CA . ASP B 1 193 ? -9.714 70.777 7.863 1 23.711 214 ASP B CA 1
ATOM 7243 C C . ASP B 1 193 ? -9.227 72.226 7.821 1 23.948 214 ASP B C 1
ATOM 7244 O O . ASP B 1 193 ? -9.934 73.059 7.253 1 23.703 214 ASP B O 1
ATOM 7254 N N . LEU B 1 194 ? -8.08 72.528 8.431 1 21.263 215 LEU B N 1
ATOM 7255 C CA . LEU B 1 194 ? -7.584 73.885 8.597 1 20.953 215 LEU B CA 1
ATOM 7256 C C . LEU B 1 194 ? -6.322 74.184 7.801 1 21.695 215 LEU B C 1
ATOM 7257 O O . LEU B 1 194 ? -6.04 75.347 7.6 1 21.124 215 LEU B O 1
ATOM 7273 N N . VAL B 1 195 ? -5.569 73.154 7.38 1 21.176 216 VAL B N 1
ATOM 7274 C CA . VAL B 1 195 ? -4.25 73.384 6.806 1 22.832 216 VAL B CA 1
ATOM 7275 C C . VAL B 1 195 ? -4.288 74.273 5.56 1 22.53 216 VAL B C 1
ATOM 7276 O O . VAL B 1 195 ? -3.307 74.967 5.322 1 24.601 216 VAL B O 1
ATOM 7289 N N A SER B 1 196 ? -5.344 74.228 4.739 0.5 21.042 217 SER B N 1
ATOM 7290 N N B SER B 1 196 ? -5.37 74.212 4.774 0.5 21.651 217 SER B N 1
ATOM 7291 C CA A SER B 1 196 ? -5.384 75.108 3.571 0.5 22.784 217 SER B CA 1
ATOM 7292 C CA B SER B 1 196 ? -5.473 74.99 3.554 0.5 24.025 217 SER B CA 1
ATOM 7293 C C A SER B 1 196 ? -5.559 76.574 3.981 0.5 23.162 217 SER B C 1
ATOM 7294 C C B SER B 1 196 ? -5.906 76.429 3.81 0.5 24.695 217 SER B C 1
ATOM 7295 O O A SER B 1 196 ? -5.108 77.53 3.305 0.5 23.124 217 SER B O 1
ATOM 7296 O O B SER B 1 196 ? -6.018 77.154 2.805 0.5 23.893 217 SER B O 1
ATOM 7309 N N . THR B 1 197 ? -6.278 76.757 5.061 1 22.091 218 THR B N 1
ATOM 7310 C CA . THR B 1 197 ? -6.642 78.099 5.524 1 23.504 218 THR B CA 1
ATOM 7311 C C . THR B 1 197 ? -5.541 78.735 6.382 1 24.374 218 THR B C 1
ATOM 7312 O O . THR B 1 197 ? -5.199 79.893 6.162 1 23.957 218 THR B O 1
ATOM 7323 N N . LEU B 1 198 ? -5.055 78.036 7.399 1 20.733 219 LEU B N 1
ATOM 7324 C CA . LEU B 1 198 ? -4.126 78.61 8.363 1 20.655 219 LEU B CA 1
ATOM 7325 C C . LEU B 1 198 ? -2.679 78.527 7.88 1 20.656 219 LEU B C 1
ATOM 7326 O O . LEU B 1 198 ? -2.406 77.853 6.903 1 20.883 219 LEU B O 1
ATOM 7342 N N . ASP B 1 199 ? -1.778 79.272 8.533 1 19.349 220 ASP B N 1
ATOM 7343 C CA . ASP B 1 199 ? -0.47 79.577 7.985 1 19.739 220 ASP B CA 1
ATOM 7344 C C . ASP B 1 199 ? 0.677 78.789 8.63 1 19.426 220 ASP B C 1
ATOM 7345 O O . ASP B 1 199 ? 1.779 78.827 8.104 1 19.597 220 ASP B O 1
ATOM 7354 N N . PHE B 1 200 ? 0.417 78.148 9.772 1 18.824 221 PHE B N 1
ATOM 7355 C CA . PHE B 1 200 ? 1.419 77.454 10.566 1 17.893 221 PHE B CA 1
ATOM 7356 C C . PHE B 1 200 ? 0.695 76.778 11.695 1 18.329 221 PHE B C 1
ATOM 7357 O O . PHE B 1 200 ? -0.516 77.016 11.889 1 19.078 221 PHE B O 1
ATOM 7374 N N . ALA B 1 201 ? 1.425 75.969 12.464 1 17.426 222 ALA B N 1
ATOM 7375 C CA . ALA B 1 201 ? 0.851 75.359 13.655 1 18.288 222 ALA B CA 1
ATOM 7376 C C . ALA B 1 201 ? 1.823 75.522 14.819 1 19.157 222 ALA B C 1
ATOM 7377 O O . ALA B 1 201 ? 3.035 75.622 14.609 1 19.123 222 ALA B O 1
ATOM 7384 N N . VAL B 1 202 ? 1.252 75.592 16.031 1 18.899 223 VAL B N 1
ATOM 7385 C CA . VAL B 1 202 ? 2.001 75.579 17.284 1 19.311 223 VAL B CA 1
ATOM 7386 C C . VAL B 1 202 ? 1.485 74.394 18.079 1 18.43 223 VAL B C 1
ATOM 7387 O O . VAL B 1 202 ? 0.266 74.315 18.34 1 18.831 223 VAL B O 1
ATOM 7400 N N . LEU B 1 203 ? 2.384 73.472 18.447 1 17.886 224 LEU B N 1
ATOM 7401 C CA . LEU B 1 203 ? 1.986 72.228 19.102 1 19.409 224 LEU B CA 1
ATOM 7402 C C . LEU B 1 203 ? 2.617 72.109 20.482 1 18.825 224 LEU B C 1
ATOM 7403 O O . LEU B 1 203 ? 3.752 72.522 20.697 1 18.285 224 LEU B O 1
ATOM 7419 N N . GLU B 1 204 ? 1.865 71.502 21.41 1 17.775 225 GLU B N 1
ATOM 7420 C CA . GLU B 1 204 ? 2.385 71.153 22.726 1 19.142 225 GLU B CA 1
ATOM 7421 C C . GLU B 1 204 ? 2.287 69.649 22.943 1 18.814 225 GLU B C 1
ATOM 7422 O O . GLU B 1 204 ? 1.211 69.059 22.884 1 19.45 225 GLU B O 1
ATOM 7434 N N . SER B 1 205 ? 3.427 69.005 23.243 1 19.83 226 SER B N 1
ATOM 7435 C CA . SER B 1 205 ? 3.47 67.596 23.588 1 20.304 226 SER B CA 1
ATOM 7436 C C . SER B 1 205 ? 2.872 66.713 22.498 1 20.086 226 SER B C 1
ATOM 7437 O O . SER B 1 205 ? 2.262 65.672 22.81 1 20.503 226 SER B O 1
ATOM 7444 N N . CYS B 1 206 ? 3.174 67.019 21.222 1 19.239 227 CYS B N 1
ATOM 7445 C CA . CYS B 1 206 ? 2.754 66.106 20.177 1 19.691 227 CYS B CA 1
ATOM 7446 C C . CYS B 1 206 ? 3.404 64.73 20.326 1 20.247 227 CYS B C 1
ATOM 7447 O O . CYS B 1 206 ? 2.806 63.746 19.965 1 21.28 227 CYS B O 1
ATOM 7454 N N . ARG B 1 207 ? 4.605 64.643 20.885 1 21.274 228 ARG B N 1
ATOM 7455 C CA . ARG B 1 207 ? 5.252 63.356 21.131 1 21.696 228 ARG B CA 1
ATOM 7456 C C . ARG B 1 207 ? 4.646 62.565 22.295 1 24.626 228 ARG B C 1
ATOM 7457 O O . ARG B 1 207 ? 5.027 61.409 22.505 1 26.837 228 ARG B O 1
ATOM 7478 N N . GLY B 1 208 ? 3.75 63.183 23.063 1 24.39 229 GLY B N 1
ATOM 7479 C CA . GLY B 1 208 ? 3.192 62.575 24.261 1 27.518 229 GLY B CA 1
ATOM 7480 C C . GLY B 1 208 ? 4.101 62.792 25.472 1 30.147 229 GLY B C 1
ATOM 7481 O O . GLY B 1 208 ? 5.139 63.449 25.428 1 31.815 229 GLY B O 1
ATOM 7485 N N . ASN B 1 209 ? 3.784 62.058 26.517 1 33.123 230 ASN B N 1
ATOM 7486 C CA . ASN B 1 209 ? 4.535 62.014 27.756 1 37.075 230 ASN B CA 1
ATOM 7487 C C . ASN B 1 209 ? 5.393 60.736 27.79 1 38.032 230 ASN B C 1
ATOM 7488 O O . ASN B 1 209 ? 4.958 59.628 27.405 1 40.862 230 ASN B O 1
ATOM 7499 N N . SER B 1 210 ? 6.655 60.914 28.229 1 33.047 231 SER B N 1
ATOM 7500 C CA . SER B 1 210 ? 7.652 59.85 28.177 1 35.216 231 SER B CA 1
ATOM 7501 C C . SER B 1 210 ? 7.364 58.689 29.126 1 42.384 231 SER B C 1
ATOM 7502 O O . SER B 1 210 ? 7.967 57.615 28.985 1 44.603 231 SER B O 1
ATOM 7509 N N . ASP B 1 211 ? 6.486 58.904 30.098 1 38.8 232 ASP B N 1
ATOM 7510 C CA . ASP B 1 211 ? 6.021 57.794 30.917 1 45.409 232 ASP B CA 1
ATOM 7511 C C . ASP B 1 211 ? 5.132 56.843 30.097 1 46.498 232 ASP B C 1
ATOM 7512 O O . ASP B 1 211 ? 4.031 57.242 29.687 1 44.496 232 ASP B O 1
ATOM 7521 N N . PRO B 1 212 ? 5.528 55.57 29.847 1 47.785 233 PRO B N 1
ATOM 7522 C CA . PRO B 1 212 ? 4.674 54.654 29.075 1 49.317 233 PRO B CA 1
ATOM 7523 C C . PRO B 1 212 ? 3.356 54.283 29.778 1 54.324 233 PRO B C 1
ATOM 7524 O O . PRO B 1 212 ? 2.454 53.749 29.12 1 46.487 233 PRO B O 1
ATOM 7535 N N . ASN B 1 213 ? 3.277 54.523 31.108 1 51.876 234 ASN B N 1
ATOM 7536 C CA . ASN B 1 213 ? 2.085 54.243 31.886 1 58 234 ASN B CA 1
ATOM 7537 C C . ASN B 1 213 ? 1.089 55.395 31.841 1 60.042 234 ASN B C 1
ATOM 7538 O O . ASN B 1 213 ? -0.08 55.167 32.167 1 61.714 234 ASN B O 1
ATOM 7549 N N . GLU B 1 214 ? 1.55 56.602 31.473 1 61.12 235 GLU B N 1
ATOM 7550 C CA . GLU B 1 214 ? 0.718 57.798 31.512 1 67.678 235 GLU B CA 1
ATOM 7551 C C . GLU B 1 214 ? -0.235 57.755 30.308 1 73.053 235 GLU B C 1
ATOM 7552 O O . GLU B 1 214 ? 0.098 57.192 29.252 1 55.872 235 GLU B O 1
ATOM 7556 N N . GLU B 1 215 ? -1.456 58.266 30.526 1 75.459 236 GLU B N 1
ATOM 7557 C CA . GLU B 1 215 ? -2.4 58.469 29.447 1 75.83 236 GLU B CA 1
ATOM 7558 C C . GLU B 1 215 ? -1.946 59.751 28.752 1 66.781 236 GLU B C 1
ATOM 7559 O O . GLU B 1 215 ? -2.156 60.847 29.242 1 65.003 236 GLU B O 1
ATOM 7571 N N . SER B 1 216 ? -1.224 59.592 27.656 1 61.755 237 SER B N 1
ATOM 7572 C CA . SER B 1 216 ? -1.158 60.604 26.631 1 58.92 237 SER B CA 1
ATOM 7573 C C . SER B 1 216 ? -1.334 59.85 25.324 1 49.658 237 SER B C 1
ATOM 7574 O O . SER B 1 216 ? -1.364 58.611 25.297 1 51.322 237 SER B O 1
ATOM 7581 N N . TRP B 1 217 ? -1.501 60.592 24.238 1 39.035 238 TRP B N 1
ATOM 7582 C CA . TRP B 1 217 ? -1.374 59.957 22.936 1 37.431 238 TRP B CA 1
ATOM 7583 C C . TRP B 1 217 ? -0.571 60.91 22.071 1 29.889 238 TRP B C 1
ATOM 7584 O O . TRP B 1 217 ? -0.805 62.096 22.088 1 26.663 238 TRP B O 1
ATOM 7605 N N . PRO B 1 218 ? 0.402 60.414 21.287 1 31.816 239 PRO B N 1
ATOM 7606 C CA . PRO B 1 218 ? 1.096 61.312 20.364 1 29.995 239 PRO B CA 1
ATOM 7607 C C . PRO B 1 218 ? 0.176 61.751 19.224 1 28.745 239 PRO B C 1
ATOM 7608 O O . PRO B 1 218 ? -0.713 61.02 18.8 1 29.176 239 PRO B O 1
ATOM 7619 N N . PHE B 1 219 ? 0.453 62.921 18.67 1 24.368 240 PHE B N 1
ATOM 7620 C CA . PHE B 1 219 ? -0.28 63.438 17.524 1 22.576 240 PHE B CA 1
ATOM 7621 C C . PHE B 1 219 ? 0.601 64.207 16.545 1 22.068 240 PHE B C 1
ATOM 7622 O O . PHE B 1 219 ? 0.056 64.941 15.688 1 22.082 240 PHE B O 1
ATOM 7639 N N . CYS B 1 220 ? 1.929 64.054 16.611 1 22.37 241 CYS B N 1
ATOM 7640 C CA . CYS B 1 220 ? 2.783 64.812 15.684 1 22.766 241 CYS B CA 1
ATOM 7641 C C . CYS B 1 220 ? 2.39 64.548 14.233 1 22 241 CYS B C 1
ATOM 7642 O O . CYS B 1 220 ? 2.349 65.47 13.416 1 21.41 241 CYS B O 1
ATOM 7649 N N . GLU B 1 221 ? 2.069 63.285 13.902 1 22.787 242 GLU B N 1
ATOM 7650 C CA . GLU B 1 221 ? 1.8 62.859 12.53 1 24.597 242 GLU B CA 1
ATOM 7651 C C . GLU B 1 221 ? 0.645 63.667 11.917 1 24.143 242 GLU B C 1
ATOM 7652 O O . GLU B 1 221 ? 0.609 63.849 10.703 1 24.593 242 GLU B O 1
ATOM 7664 N N . ASP B 1 222 ? -0.293 64.171 12.738 1 21.662 243 ASP B N 1
ATOM 7665 C CA . ASP B 1 222 ? -1.45 64.891 12.233 1 23.355 243 ASP B CA 1
ATOM 7666 C C . ASP B 1 222 ? -1.057 66.271 11.685 1 22.694 243 ASP B C 1
ATOM 7667 O O . ASP B 1 222 ? -1.897 66.942 11.07 1 22.925 243 ASP B O 1
ATOM 7676 N N . PHE B 1 223 ? 0.176 66.733 11.957 1 19.055 244 PHE B N 1
ATOM 7677 C CA . PHE B 1 223 ? 0.616 68.024 11.462 1 20.792 244 PHE B CA 1
ATOM 7678 C C . PHE B 1 223 ? 1.65 67.912 10.341 1 18.743 244 PHE B C 1
ATOM 7679 O O . PHE B 1 223 ? 2.107 68.942 9.841 1 20.264 244 PHE B O 1
ATOM 7696 N N . GLN B 1 224 ? 1.957 66.712 9.855 1 19.331 245 GLN B N 1
ATOM 7697 C CA . GLN B 1 224 ? 2.789 66.571 8.656 1 19.324 245 GLN B CA 1
ATOM 7698 C C . GLN B 1 224 ? 2.124 67.26 7.452 1 20.009 245 GLN B C 1
ATOM 7699 O O . GLN B 1 224 ? 2.828 67.74 6.576 1 22.436 245 GLN B O 1
ATOM 7713 N N . THR B 1 225 ? 0.805 67.354 7.441 1 20.49 246 THR B N 1
ATOM 7714 C CA . THR B 1 225 ? 0.084 68.021 6.365 1 20.564 246 THR B CA 1
ATOM 7715 C C . THR B 1 225 ? 0.508 69.49 6.267 1 21.613 246 THR B C 1
ATOM 7716 O O . THR B 1 225 ? 0.545 70.029 5.157 1 20.931 246 THR B O 1
ATOM 7726 N N . TYR B 1 226 ? 0.854 70.146 7.4 1 20.501 247 TYR B N 1
ATOM 7727 C CA . TYR B 1 226 ? 1.354 71.51 7.336 1 19.514 247 TYR B CA 1
ATOM 7728 C C . TYR B 1 226 ? 2.729 71.578 6.669 1 19.87 247 TYR B C 1
ATOM 7729 O O . TYR B 1 226 ? 2.993 72.424 5.829 1 20.113 247 TYR B O 1
ATOM 7746 N N . ILE B 1 227 ? 3.622 70.662 7.051 1 20.539 248 ILE B N 1
ATOM 7747 C CA . ILE B 1 227 ? 4.935 70.572 6.411 1 20.726 248 ILE B CA 1
ATOM 7748 C C . ILE B 1 227 ? 4.806 70.36 4.892 1 22.32 248 ILE B C 1
ATOM 7749 O O . ILE B 1 227 ? 5.52 70.984 4.091 1 22.967 248 ILE B O 1
ATOM 7765 N N . ASP B 1 228 ? 3.852 69.504 4.46 1 22.09 249 ASP B N 1
ATOM 7766 C CA . ASP B 1 228 ? 3.563 69.234 3.07 1 24.245 249 ASP B CA 1
ATOM 7767 C C . ASP B 1 228 ? 3.122 70.506 2.318 1 22.934 249 ASP B C 1
ATOM 7768 O O . ASP B 1 228 ? 3.386 70.589 1.121 1 23.723 249 ASP B O 1
ATOM 7777 N N . ALA B 1 229 ? 2.49 71.445 3.055 1 22.474 250 ALA B N 1
ATOM 7778 C CA . ALA B 1 229 ? 2.008 72.707 2.498 1 22.662 250 ALA B CA 1
ATOM 7779 C C . ALA B 1 229 ? 3.072 73.801 2.549 1 23.256 250 ALA B C 1
ATOM 7780 O O . ALA B 1 229 ? 2.799 74.937 2.147 1 22.581 250 ALA B O 1
ATOM 7787 N N . GLY B 1 230 ? 4.277 73.504 3.06 1 21.505 251 GLY B N 1
ATOM 7788 C CA . GLY B 1 230 ? 5.295 74.543 3.169 1 21.468 251 GLY B CA 1
ATOM 7789 C C . GLY B 1 230 ? 5.011 75.523 4.31 1 21.77 251 GLY B C 1
ATOM 7790 O O . GLY B 1 230 ? 5.439 76.692 4.262 1 21.625 251 GLY B O 1
ATOM 7794 N N . LYS B 1 231 ? 4.339 75.037 5.358 1 19.847 252 LYS B N 1
ATOM 7795 C CA . LYS B 1 231 ? 3.972 75.834 6.518 1 19.859 252 LYS B CA 1
ATOM 7796 C C . LYS B 1 231 ? 4.689 75.31 7.746 1 20.452 252 LYS B C 1
ATOM 7797 O O . LYS B 1 231 ? 4.634 74.119 8.03 1 20.398 252 LYS B O 1
ATOM 7816 N N . PRO B 1 232 ? 5.358 76.162 8.546 1 20.661 253 PRO B N 1
ATOM 7817 C CA . PRO B 1 232 ? 6.125 75.661 9.687 1 19.407 253 PRO B CA 1
ATOM 7818 C C . PRO B 1 232 ? 5.222 75.08 10.779 1 19.557 253 PRO B C 1
ATOM 7819 O O . PRO B 1 232 ? 4.077 75.494 10.964 1 19.574 253 PRO B O 1
ATOM 7830 N N . VAL B 1 233 ? 5.776 74.118 11.492 1 19.09 254 VAL B N 1
ATOM 7831 C CA . VAL B 1 233 ? 5.134 73.514 12.663 1 18.798 254 VAL B CA 1
ATOM 7832 C C . VAL B 1 233 ? 6.073 73.768 13.819 1 19.169 254 VAL B C 1
ATOM 7833 O O . VAL B 1 233 ? 7.191 73.24 13.844 1 20.209 254 VAL B O 1
ATOM 7846 N N . LEU B 1 234 ? 5.628 74.66 14.719 1 18.256 255 LEU B N 1
ATOM 7847 C CA . LEU B 1 234 ? 6.433 75.113 15.831 1 18.875 255 LEU B CA 1
ATOM 7848 C C . LEU B 1 234 ? 6.074 74.215 17.009 1 18.547 255 LEU B C 1
ATOM 7849 O O . LEU B 1 234 ? 5.007 74.332 17.606 1 18.058 255 LEU B O 1
ATOM 7865 N N . GLN B 1 235 ? 7.005 73.328 17.364 1 17.487 256 GLN B N 1
ATOM 7866 C CA . GLN B 1 235 ? 6.724 72.176 18.212 1 18.956 256 GLN B CA 1
ATOM 7867 C C . GLN B 1 235 ? 7.374 72.36 19.581 1 18.413 256 GLN B C 1
ATOM 7868 O O . GLN B 1 235 ? 8.616 72.472 19.681 1 20.027 256 GLN B O 1
ATOM 7882 N N . ILE B 1 236 ? 6.531 72.426 20.631 1 17.694 257 ILE B N 1
ATOM 7883 C CA . ILE B 1 236 ? 7.006 72.527 22.014 1 18.143 257 ILE B CA 1
ATOM 7884 C C . ILE B 1 236 ? 6.895 71.16 22.668 1 18.953 257 ILE B C 1
ATOM 7885 O O . ILE B 1 236 ? 5.832 70.534 22.654 1 20.125 257 ILE B O 1
ATOM 7901 N N . GLU B 1 237 ? 7.985 70.719 23.304 1 19.724 258 GLU B N 1
ATOM 7902 C CA . GLU B 1 237 ?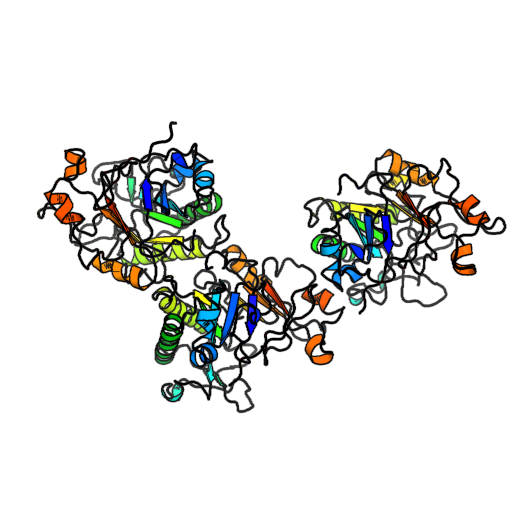 7.962 69.525 24.131 1 18.721 258 GLU B CA 1
ATOM 7903 C C . GLU B 1 237 ? 8.381 69.903 25.545 1 20.533 258 GLU B C 1
ATOM 7904 O O . GLU B 1 237 ? 9.219 70.799 25.723 1 19.574 258 GLU B O 1
ATOM 7916 N N . TYR B 1 238 ? 7.744 69.251 26.527 1 20.717 259 TYR B N 1
ATOM 7917 C CA . TYR B 1 238 ? 7.919 69.508 27.943 1 21.216 259 TYR B CA 1
ATOM 7918 C C . TYR B 1 238 ? 8.398 68.225 28.61 1 20.774 259 TYR B C 1
ATOM 7919 O O . TYR B 1 238 ? 7.628 67.511 29.263 1 21.506 259 TYR B O 1
ATOM 7936 N N . PRO B 1 239 ? 9.698 67.884 28.504 1 20.516 260 PRO B N 1
ATOM 7937 C CA . PRO B 1 239 ? 10.202 66.652 29.109 1 22.023 260 PRO B CA 1
ATOM 7938 C C . PRO B 1 239 ? 9.969 66.723 30.62 1 22.754 260 PRO B C 1
ATOM 7939 O O . PRO B 1 239 ? 10.374 67.687 31.271 1 20.703 260 PRO B O 1
ATOM 7950 N N . PRO B 1 240 ? 9.314 65.703 31.226 1 23.828 261 PRO B N 1
ATOM 7951 C CA . PRO B 1 240 ? 8.966 65.817 32.658 1 25.894 261 PRO B CA 1
ATOM 7952 C C . PRO B 1 240 ? 10.192 65.954 33.563 1 24.802 261 PRO B C 1
ATOM 7953 O O . PRO B 1 240 ? 10.103 66.442 34.683 1 24.941 261 PRO B O 1
ATOM 7964 N N . SER B 1 241 ? 11.353 65.44 33.123 1 24.3 262 SER B N 1
ATOM 7965 C CA . SER B 1 241 ? 12.596 65.576 33.861 1 24.909 262 SER B CA 1
ATOM 7966 C C . SER B 1 241 ? 12.993 67.022 34.174 1 24.518 262 SER B C 1
ATOM 7967 O O . SER B 1 241 ? 13.719 67.226 35.157 1 26.535 262 SER B O 1
ATOM 7974 N N . VAL B 1 242 ? 12.572 67.984 33.35 1 25.355 263 VAL B N 1
ATOM 7975 C CA . VAL B 1 242 ? 13.018 69.352 33.59 1 24.746 263 VAL B CA 1
ATOM 7976 C C . VAL B 1 242 ? 12.402 69.89 34.898 1 27.211 263 VAL B C 1
ATOM 7977 O O . VAL B 1 242 ? 13.107 70.39 35.773 1 28.364 263 VAL B O 1
ATOM 7990 N N . GLU B 1 243 ? 11.078 69.797 34.999 1 27.969 264 GLU B N 1
ATOM 7991 C CA . GLU B 1 243 ? 10.403 70.224 36.228 1 28.003 264 GLU B CA 1
ATOM 7992 C C . GLU B 1 243 ? 10.961 69.503 37.454 1 30.17 264 GLU B C 1
ATOM 7993 O O . GLU B 1 243 ? 11.093 70.1 38.54 1 33.044 264 GLU B O 1
ATOM 8005 N N . LYS B 1 244 ? 11.301 68.211 37.336 1 30.213 265 LYS B N 1
ATOM 8006 C CA . LYS B 1 244 ? 11.719 67.416 38.468 1 34.497 265 LYS B CA 1
ATOM 8007 C C . LYS B 1 244 ? 13.169 67.638 38.863 1 34.95 265 LYS B C 1
ATOM 8008 O O . LYS B 1 244 ? 13.456 67.585 40.067 1 34.315 265 LYS B O 1
ATOM 8027 N N . THR B 1 245 ? 14.079 67.805 37.886 1 33.06 266 THR B N 1
ATOM 8028 C CA . THR B 1 245 ? 15.522 67.771 38.128 1 33.727 266 THR B CA 1
ATOM 8029 C C . THR B 1 245 ? 16.232 69.057 37.683 1 33.12 266 THR B C 1
ATOM 8030 O O . THR B 1 245 ? 17.407 69.216 38.008 1 37.164 266 THR B O 1
ATOM 8040 N N . GLY B 1 246 ? 15.568 69.923 36.931 1 32.077 267 GLY B N 1
ATOM 8041 C CA . GLY B 1 246 ? 16.179 71.129 36.386 1 33.267 267 GLY B CA 1
ATOM 8042 C C . GLY B 1 246 ? 16.894 70.913 35.046 1 31.79 267 GLY B C 1
ATOM 8043 O O . GLY B 1 246 ? 17.436 71.857 34.477 1 33.864 267 GLY B O 1
ATOM 8047 N N . LYS B 1 247 ? 16.901 69.679 34.522 1 30.665 268 LYS B N 1
ATOM 8048 C CA . LYS B 1 247 ? 17.562 69.396 33.249 1 29.907 268 LYS B CA 1
ATOM 8049 C C . LYS B 1 247 ? 16.836 68.273 32.52 1 27.864 268 LYS B C 1
ATOM 8050 O O . LYS B 1 247 ? 16.087 67.501 33.125 1 28.186 268 LYS B O 1
ATOM 8069 N N . VAL B 1 248 ? 17.086 68.178 31.217 1 26.358 269 VAL B N 1
ATOM 8070 C CA . VAL B 1 248 ? 16.561 67.085 30.419 1 26.209 269 VAL B CA 1
ATOM 8071 C C . VAL B 1 248 ? 17.363 65.829 30.732 1 26.166 269 VAL B C 1
ATOM 8072 O O . VAL B 1 248 ? 18.567 65.815 30.565 1 26.919 269 VAL B O 1
ATOM 8085 N N . SER B 1 249 ? 16.71 64.77 31.207 1 24.691 270 SER B N 1
ATOM 8086 C CA . SER B 1 249 ? 17.386 63.53 31.532 1 25.608 270 SER B CA 1
ATOM 8087 C C . SER B 1 249 ? 17.894 62.849 30.255 1 24.095 270 SER B C 1
ATOM 8088 O O . SER B 1 249 ? 17.383 63.103 29.171 1 24.357 270 SER B O 1
ATOM 8095 N N . ALA B 1 250 ? 18.833 61.931 30.447 1 25.113 271 ALA B N 1
ATOM 8096 C CA . ALA B 1 250 ? 19.298 61.093 29.331 1 24.732 271 ALA B CA 1
ATOM 8097 C C . ALA B 1 250 ? 18.127 60.348 28.674 1 24.815 271 ALA B C 1
ATOM 8098 O O . ALA B 1 250 ? 18.025 60.29 27.442 1 23.75 271 ALA B O 1
ATOM 8105 N N A SER B 1 251 ? 17.245 59.751 29.491 0.5 25.766 272 SER B N 1
ATOM 8106 N N B SER B 1 251 ? 17.239 59.758 29.494 0.5 25.031 272 SER B N 1
ATOM 8107 C CA A SER B 1 251 ? 16.1 59.015 28.98 0.5 26.004 272 SER B CA 1
ATOM 8108 C CA B SER B 1 251 ? 16.107 59.013 28.968 0.5 24.715 272 SER B CA 1
ATOM 8109 C C A SER B 1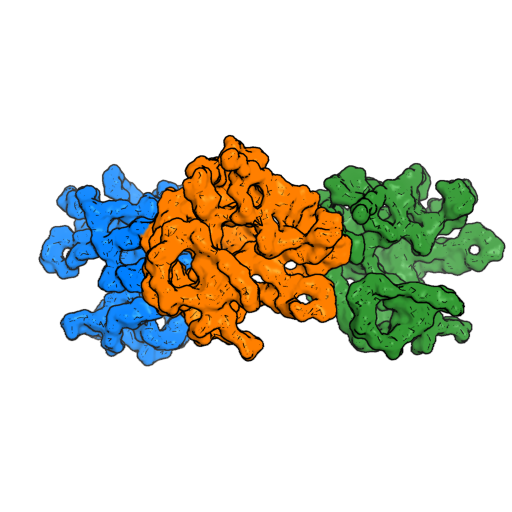 251 ? 15.149 59.93 28.214 0.5 24.145 272 SER B C 1
ATOM 8110 C C B SER B 1 251 ? 15.149 59.93 28.213 0.5 23.477 272 SER B C 1
ATOM 8111 O O A SER B 1 251 ? 14.585 59.526 27.198 0.5 24.688 272 SER B O 1
ATOM 8112 O O B SER B 1 251 ? 14.594 59.525 27.191 0.5 24.007 272 SER B O 1
ATOM 8125 N N . ASP B 1 252 ? 14.945 61.173 28.691 1 22.911 273 ASP B N 1
ATOM 8126 C CA . ASP B 1 252 ? 14.066 62.105 28.008 1 22.333 273 ASP B CA 1
ATOM 8127 C C . ASP B 1 252 ? 14.705 62.565 26.691 1 21.883 273 ASP B C 1
ATOM 8128 O O . ASP B 1 252 ? 14.006 62.805 25.719 1 22.067 273 ASP B O 1
ATOM 8138 N N . ASN B 1 253 ? 16.025 62.711 26.656 1 22.504 274 ASN B N 1
ATOM 8139 C CA . ASN B 1 253 ? 16.685 62.967 25.367 1 22.563 274 ASN B CA 1
ATOM 8140 C C . ASN B 1 253 ? 16.374 61.866 24.342 1 22.415 274 ASN B C 1
ATOM 8141 O O . ASN B 1 253 ? 16.042 62.154 23.182 1 21.917 274 ASN B O 1
ATOM 8152 N N . LYS B 1 254 ? 16.423 60.607 24.766 1 23.165 275 LYS B N 1
ATOM 8153 C CA . LYS B 1 254 ? 16.082 59.49 23.88 1 23.548 275 LYS B CA 1
ATOM 8154 C C . LYS B 1 254 ? 14.632 59.61 23.399 1 25.441 275 LYS B C 1
ATOM 8155 O O . LYS B 1 254 ? 14.329 59.478 22.212 1 24.837 275 LYS B O 1
ATOM 8174 N N . TYR B 1 255 ? 13.706 59.921 24.33 1 23.748 276 TYR B N 1
ATOM 8175 C CA . TYR B 1 255 ? 12.294 59.951 23.967 1 23.833 276 TYR B CA 1
ATOM 8176 C C . TYR B 1 255 ? 11.955 61.135 23.075 1 22.121 276 TYR B C 1
ATOM 8177 O O . TYR B 1 255 ? 11.173 60.984 22.134 1 22.605 276 TYR B O 1
ATOM 8194 N N . TYR B 1 256 ? 12.474 62.331 23.389 1 20.743 277 TYR B N 1
ATOM 8195 C CA . TYR B 1 256 ? 12.029 63.554 22.745 1 19.847 277 TYR B CA 1
ATOM 8196 C C . TYR B 1 256 ? 12.896 63.992 21.566 1 20.863 277 TYR B C 1
ATOM 8197 O O . TYR B 1 256 ? 12.377 64.72 20.723 1 21.545 277 TYR B O 1
ATOM 8214 N N . CYS B 1 257 ? 14.179 63.595 21.521 1 21.267 278 CYS B N 1
ATOM 8215 C CA . CYS B 1 257 ? 15.143 64.142 20.563 1 21.992 278 CYS B CA 1
ATOM 8216 C C . CYS B 1 257 ? 15.529 63.138 19.469 1 22.908 278 CYS B C 1
ATOM 8217 O O . CYS B 1 257 ? 16.105 63.579 18.457 1 24.808 278 CYS B O 1
ATOM 8224 N N . THR B 1 258 ? 15.252 61.85 19.639 1 21.073 279 THR B N 1
ATOM 8225 C CA . THR B 1 258 ? 15.581 60.851 18.625 1 21.614 279 THR B CA 1
ATOM 8226 C C . THR B 1 258 ? 14.669 61.105 17.415 1 22.566 279 THR B C 1
ATOM 8227 O O . THR B 1 258 ? 13.46 61.11 17.55 1 21.645 279 THR B O 1
ATOM 8237 N N . ALA B 1 259 ? 15.258 61.362 16.223 1 21.608 280 ALA B N 1
ATOM 8238 C CA . ALA B 1 259 ? 14.481 61.696 15.038 1 21.883 280 ALA B CA 1
ATOM 8239 C C . ALA B 1 259 ? 13.48 60.586 14.748 1 21.542 280 ALA B C 1
ATOM 8240 O O . ALA B 1 259 ? 13.803 59.408 14.79 1 22.505 280 ALA B O 1
ATOM 8247 N N . GLU B 1 260 ? 12.266 61.022 14.387 1 22.325 281 GLU B N 1
ATOM 8248 C CA . GLU B 1 260 ? 11.196 60.104 14.037 1 23.568 281 GLU B CA 1
ATOM 8249 C C . GLU B 1 260 ? 10.449 60.7 12.855 1 23.706 281 GLU B C 1
ATOM 8250 O O . GLU B 1 260 ? 10.393 61.899 12.758 1 22.309 281 GLU B O 1
ATOM 8262 N N . ASP B 1 261 ? 9.832 59.87 12.025 1 24.549 282 ASP B N 1
ATOM 8263 C CA . ASP B 1 261 ? 9.086 60.382 10.87 1 26.291 282 ASP B CA 1
ATOM 8264 C C . ASP B 1 261 ? 7.976 61.346 11.267 1 23.566 282 ASP B C 1
ATOM 8265 O O . ASP B 1 261 ? 7.657 62.316 10.538 1 23.725 282 ASP B O 1
ATOM 8274 N N . GLU B 1 262 ? 7.323 61.082 12.413 1 23.8 283 GLU B N 1
ATOM 8275 C CA . GLU B 1 262 ? 6.096 61.796 12.748 1 24.02 283 GLU B CA 1
ATOM 8276 C C . GLU B 1 262 ? 6.27 63.306 12.932 1 22.153 283 GLU B C 1
ATOM 8277 O O . GLU B 1 262 ? 5.353 64.061 12.589 1 22.408 283 GLU B O 1
ATOM 8289 N N . ASP B 1 263 ? 7.418 63.751 13.467 1 20.949 284 ASP B N 1
ATOM 8290 C CA . ASP B 1 263 ? 7.706 65.165 13.639 1 20.162 284 ASP B CA 1
ATOM 8291 C C . ASP B 1 263 ? 8.848 65.622 12.742 1 20.132 284 ASP B C 1
ATOM 8292 O O . ASP B 1 263 ? 9.438 66.664 12.983 1 21.324 284 ASP B O 1
ATOM 8301 N N . LYS B 1 264 ? 9.139 64.88 11.684 1 21.174 285 LYS B N 1
ATOM 8302 C CA . LYS B 1 264 ? 10.189 65.281 10.752 1 21.377 285 LYS B CA 1
ATOM 8303 C C . LYS B 1 264 ? 9.827 66.645 10.144 1 21.062 285 LYS B C 1
ATOM 8304 O O . LYS B 1 264 ? 8.712 66.855 9.685 1 21.028 285 LYS B O 1
ATOM 8323 N N . GLY B 1 265 ? 10.788 67.58 10.168 1 21.224 286 GLY B N 1
ATOM 8324 C CA . GLY B 1 265 ? 10.603 68.887 9.582 1 20.81 286 GLY B CA 1
ATOM 8325 C C . GLY B 1 265 ? 10.019 69.908 10.542 1 19.412 286 GLY B C 1
ATOM 8326 O O . GLY B 1 265 ? 9.947 71.094 10.173 1 21.054 286 GLY B O 1
ATOM 8330 N N . PHE B 1 266 ? 9.541 69.474 11.723 1 18.729 287 PHE B N 1
ATOM 8331 C CA . PHE B 1 266 ? 9.034 70.41 12.716 1 18.237 287 PHE B CA 1
ATOM 8332 C C . PHE B 1 266 ? 10.2 71.208 13.282 1 18.713 287 PHE B C 1
ATOM 8333 O O . PHE B 1 266 ? 11.37 70.778 13.228 1 19.982 287 PHE B O 1
ATOM 8350 N N . SER B 1 267 ? 9.834 72.334 13.876 1 17.667 288 SER B N 1
ATOM 8351 C CA . SER B 1 267 ? 10.783 73.21 14.576 1 19.397 288 SER B CA 1
ATOM 8352 C C . SER B 1 267 ? 10.649 72.918 16.073 1 18.814 288 SER B C 1
ATOM 8353 O O . SER B 1 267 ? 9.783 73.496 16.747 1 18.421 288 SER B O 1
ATOM 8360 N N . LYS B 1 268 ? 11.523 72.04 16.585 1 18.685 289 LYS B N 1
ATOM 8361 C CA . LYS B 1 268 ? 11.354 71.538 17.949 1 18.943 289 LYS B CA 1
ATOM 8362 C C . LYS B 1 268 ? 12.123 72.371 18.968 1 19.656 289 LYS B C 1
ATOM 8363 O O . LYS B 1 268 ? 13.301 72.706 18.781 1 19.241 289 LYS B O 1
ATOM 8382 N N . ILE B 1 269 ? 11.425 72.719 20.064 1 19.172 290 ILE B N 1
ATOM 8383 C CA . ILE B 1 269 ? 12.04 73.363 21.207 1 18.848 290 ILE B CA 1
ATOM 8384 C C . ILE B 1 269 ? 11.57 72.65 22.475 1 20.1 290 ILE B C 1
ATOM 8385 O O . ILE B 1 269 ? 10.42 72.215 22.542 1 19.954 290 ILE B O 1
ATOM 8401 N N . ILE B 1 270 ? 12.495 72.514 23.428 1 19.405 291 ILE B N 1
ATOM 8402 C CA . ILE B 1 270 ? 12.201 72.012 24.757 1 19.51 291 ILE B CA 1
ATOM 8403 C C . ILE B 1 270 ? 11.97 73.211 25.681 1 19.144 291 ILE B C 1
ATOM 8404 O O . ILE B 1 270 ? 12.785 74.123 25.756 1 19.513 291 ILE B O 1
ATOM 8420 N N . LYS B 1 271 ? 10.86 73.137 26.406 1 19.551 292 LYS B N 1
ATOM 8421 C CA . LYS B 1 271 ? 10.515 74.089 27.464 1 20.384 292 LYS B CA 1
ATOM 8422 C C . LYS B 1 271 ? 10.139 73.271 28.703 1 20.057 292 LYS B C 1
ATOM 8423 O O . LYS B 1 271 ? 10.059 72.054 28.652 1 22.182 292 LYS B O 1
ATOM 8442 N N . TRP B 1 272 ? 9.921 73.909 29.858 1 21.302 293 TRP B N 1
ATOM 8443 C CA . TRP B 1 272 ? 9.768 73.095 31.068 1 22.483 293 TRP B CA 1
ATOM 8444 C C . TRP B 1 272 ? 8.324 72.912 31.515 1 22.609 293 TRP B C 1
ATOM 8445 O O . TRP B 1 272 ? 8.054 71.94 32.218 1 24.27 293 TRP B O 1
ATOM 8466 N N . ALA B 1 273 ? 7.418 73.835 31.168 1 23.588 294 ALA B N 1
ATOM 8467 C CA . ALA B 1 273 ? 6.039 73.743 31.661 1 23.652 294 ALA B CA 1
ATOM 8468 C C . ALA B 1 273 ? 5.057 74.533 30.811 1 22.457 294 ALA B C 1
ATOM 8469 O O . ALA B 1 273 ? 5.266 75.725 30.55 1 21.679 294 ALA B O 1
ATOM 8476 N N A SER B 1 274 ? 3.96 73.863 30.438 0.5 23.516 295 SER B N 1
ATOM 8477 N N B SER B 1 274 ? 3.954 73.876 30.431 0.5 23.062 295 SER B N 1
ATOM 8478 C CA A SER B 1 274 ? 2.91 74.468 29.646 0.5 23.964 295 SER B CA 1
ATOM 8479 C CA B SER B 1 274 ? 2.927 74.519 29.633 0.5 23.093 295 SER B CA 1
ATOM 8480 C C A SER B 1 274 ? 2.294 75.672 30.354 0.5 24.679 295 SER B C 1
ATOM 8481 C C B SER B 1 274 ? 2.316 75.712 30.358 0.5 24.195 295 SER B C 1
ATOM 8482 O O A SER B 1 274 ? 1.946 76.637 29.684 0.5 24.687 295 SER B O 1
ATOM 8483 O O B SER B 1 274 ? 1.949 76.685 29.709 0.5 24.325 295 SER B O 1
ATOM 8496 N N . ALA B 1 275 ? 2.216 75.614 31.693 1 24.608 296 ALA B N 1
ATOM 8497 C CA . ALA B 1 275 ? 1.614 76.686 32.494 1 25.681 296 ALA B CA 1
ATOM 8498 C C . ALA B 1 275 ? 2.601 77.82 32.765 1 24.953 296 ALA B C 1
ATOM 8499 O O . ALA B 1 275 ? 2.229 78.832 33.39 1 25.815 296 ALA B O 1
ATOM 8507 N N . GLN B 1 276 ? 3.871 77.686 32.345 1 23.11 297 GLN B N 1
ATOM 8508 C CA . GLN B 1 276 ? 4.856 78.74 32.58 1 22.691 297 GLN B CA 1
ATOM 8509 C C . GLN B 1 276 ? 5.864 78.735 31.421 1 21.19 297 GLN B C 1
ATOM 8510 O O . GLN B 1 276 ? 7.01 78.309 31.58 1 21.825 297 GLN B O 1
ATOM 8524 N N . LEU B 1 277 ? 5.434 79.301 30.294 1 20.245 298 LEU B N 1
ATOM 8525 C CA . LEU B 1 277 ? 6.268 79.42 29.105 1 21.025 298 LEU B CA 1
ATOM 8526 C C . LEU B 1 277 ? 7.133 80.667 29.236 1 19.677 298 LEU B C 1
ATOM 8527 O O . LEU B 1 277 ? 6.918 81.709 28.592 1 20.394 298 LEU B O 1
ATOM 8543 N N . ASP B 1 278 ? 8.135 80.521 30.103 1 20.77 299 ASP B N 1
ATOM 8544 C CA . ASP B 1 278 ? 9.099 81.569 30.412 1 20.733 299 ASP B CA 1
ATOM 8545 C C . ASP B 1 278 ? 10.29 81.469 29.469 1 20.785 299 ASP B C 1
ATOM 8546 O O . ASP B 1 278 ? 10.213 80.817 28.44 1 22.183 299 ASP B O 1
ATOM 8555 N N . GLY B 1 279 ? 11.399 82.118 29.835 1 21.67 300 GLY B N 1
ATOM 8556 C CA . GLY B 1 279 ? 12.527 82.236 28.927 1 22.706 300 GLY B CA 1
ATOM 8557 C C . GLY B 1 279 ? 13.416 80.995 28.841 1 23.859 300 GLY B C 1
ATOM 8558 O O . GLY B 1 279 ? 14.24 80.925 27.923 1 23.474 300 GLY B O 1
ATOM 8562 N N . TRP B 1 280 ? 13.279 80.047 29.764 1 21.93 301 TRP B N 1
ATOM 8563 C CA . TRP B 1 280 ? 14.113 78.866 29.758 1 22.709 301 TRP B CA 1
ATOM 8564 C C . TRP B 1 280 ? 13.792 78.037 28.521 1 20.885 301 TRP B C 1
ATOM 8565 O O . TRP B 1 280 ? 12.641 77.889 28.145 1 20.666 301 TRP B O 1
ATOM 8586 N N . GLY B 1 281 ? 14.819 77.488 27.879 1 21.244 302 GLY B N 1
ATOM 8587 C CA . GLY B 1 281 ? 14.571 76.578 26.773 1 20.496 302 GLY B CA 1
ATOM 8588 C C . GLY B 1 281 ? 15.831 75.836 26.359 1 20.105 302 GLY B C 1
ATOM 8589 O O . GLY B 1 281 ? 16.908 76.086 26.857 1 22.677 302 GLY B O 1
ATOM 8593 N N . GLN B 1 282 ? 15.639 74.881 25.468 1 20.893 303 GLN B N 1
ATOM 8594 C CA . GLN B 1 282 ? 16.743 74.086 24.977 1 22.014 303 GLN B CA 1
ATOM 8595 C C . GLN B 1 282 ? 16.397 73.499 23.617 1 21.196 303 GLN B C 1
ATOM 8596 O O . GLN B 1 282 ? 15.269 73.109 23.394 1 21.569 303 GLN B O 1
ATOM 8610 N N . TYR B 1 283 ? 17.388 73.463 22.7 1 19.577 304 TYR B N 1
ATOM 8611 C CA . TYR B 1 283 ? 17.269 72.704 21.474 1 20.221 304 TYR B CA 1
ATOM 8612 C C . TYR B 1 283 ? 17.974 71.365 21.656 1 20.585 304 TYR B C 1
ATOM 8613 O O . TYR B 1 283 ? 18.943 71.254 22.426 1 21.893 304 TYR B O 1
ATOM 8630 N N . CYS B 1 284 ? 17.517 70.33 20.945 1 21.685 305 CYS B N 1
ATOM 8631 C CA . CYS B 1 284 ? 18.067 69.001 21.109 1 21.546 305 CYS B CA 1
ATOM 8632 C C . CYS B 1 284 ? 19.576 69.006 20.856 1 24.819 305 CYS B C 1
ATOM 8633 O O . CYS B 1 284 ? 20.024 69.545 19.85 1 26.37 305 CYS B O 1
ATOM 8640 N N . GLY B 1 285 ? 20.326 68.446 21.805 1 27.594 306 GLY B N 1
ATOM 8641 C CA . GLY B 1 285 ? 21.77 68.324 21.72 1 30.418 306 GLY B CA 1
ATOM 8642 C C . GLY B 1 285 ? 22.535 69.6 22.104 1 34.167 306 GLY B C 1
ATOM 8643 O O . GLY B 1 285 ? 23.755 69.659 21.949 1 37.979 306 GLY B O 1
ATOM 8647 N N . GLU B 1 286 ? 21.86 70.621 22.618 1 28.264 307 GLU B N 1
ATOM 8648 C CA . GLU B 1 286 ? 22.51 71.894 22.88 1 30.42 307 GLU B CA 1
ATOM 8649 C C . GLU B 1 286 ? 22.349 72.236 24.352 1 30.363 307 GLU B C 1
ATOM 8650 O O . GLU B 1 286 ? 21.476 71.718 25.025 1 26.335 307 GLU B O 1
ATOM 8662 N N . GLU B 1 287 ? 23.243 73.098 24.852 1 31.186 308 GLU B N 1
ATOM 8663 C CA . GLU B 1 287 ? 23.135 73.572 26.215 1 32.297 308 GLU B CA 1
ATOM 8664 C C . GLU B 1 287 ? 21.864 74.411 26.323 1 27.786 308 GLU B C 1
ATOM 8665 O O . GLU B 1 287 ? 21.507 75.16 25.406 1 26.401 308 GLU B O 1
ATOM 8677 N N . PRO B 1 288 ? 21.141 74.323 27.446 1 26.669 309 PRO B N 1
ATOM 8678 C CA . PRO B 1 288 ? 19.978 75.18 27.642 1 26.94 309 PRO B CA 1
ATOM 8679 C C . PRO B 1 288 ? 20.357 76.662 27.669 1 26.704 309 PRO B C 1
ATOM 8680 O O . PRO B 1 288 ? 21.498 77.029 27.967 1 26.811 309 PRO B O 1
ATOM 8691 N N . PHE B 1 289 ? 19.359 77.479 27.368 1 24.628 310 PHE B N 1
ATOM 8692 C CA . PHE B 1 289 ? 19.481 78.922 27.381 1 24.74 310 PHE B CA 1
ATOM 8693 C C . PHE B 1 289 ? 18.356 79.506 28.223 1 25.862 310 PHE B C 1
ATOM 8694 O O . PHE B 1 289 ? 17.424 78.816 28.605 1 25.68 310 PHE B O 1
ATOM 8711 N N . ARG B 1 290 ? 18.415 80.822 28.44 1 26.448 311 ARG B N 1
ATOM 8712 C CA . ARG B 1 290 ? 17.325 81.521 29.091 1 27.537 311 ARG B CA 1
ATOM 8713 C C . ARG B 1 290 ? 17.177 82.895 28.456 1 26.228 311 ARG B C 1
ATOM 8714 O O . ARG B 1 290 ? 18.086 83.7 28.549 1 27.293 311 ARG B O 1
ATOM 8735 N N . THR B 1 291 ? 16.031 83.13 27.826 1 24.466 312 THR B N 1
ATOM 8736 C CA . THR B 1 291 ? 15.683 84.439 27.347 1 24.014 312 THR B CA 1
ATOM 8737 C C . THR B 1 291 ? 15.473 85.324 28.574 1 25.027 312 THR B C 1
ATOM 8738 O O . THR B 1 291 ? 14.581 85.056 29.381 1 24.537 312 THR B O 1
ATOM 8748 N N . PRO B 1 292 ? 16.235 86.424 28.71 1 26.352 313 PRO B N 1
ATOM 8749 C CA . PRO B 1 292 ? 16.096 87.293 29.884 1 28.431 313 PRO B CA 1
ATOM 8750 C C . PRO B 1 292 ? 14.761 88.038 29.829 1 28.283 313 PRO B C 1
ATOM 8751 O O . PRO B 1 292 ? 14.145 88.183 28.776 1 26.509 313 PRO B O 1
ATOM 8762 N N . ALA B 1 293 ? 14.319 88.506 30.995 1 28.94 314 ALA B N 1
ATOM 8763 C CA . ALA B 1 293 ? 13.067 89.233 31.154 1 29.214 314 ALA B CA 1
ATOM 8764 C C . ALA B 1 293 ? 13.283 90.747 31.128 1 29.497 314 ALA B C 1
ATOM 8765 O O . ALA B 1 293 ? 14.254 91.265 31.653 1 29.733 314 ALA B O 1
ATOM 8772 N N . ALA B 1 294 ? 12.318 91.461 30.554 1 27.722 315 ALA B N 1
ATOM 8773 C CA . ALA B 1 294 ? 12.215 92.9 30.71 1 30.795 315 ALA B CA 1
ATOM 8774 C C . ALA B 1 294 ? 11.862 93.262 32.148 1 34.533 315 ALA B C 1
ATOM 8775 O O . ALA B 1 294 ? 11.232 92.483 32.85 1 34.623 315 ALA B O 1
ATOM 8782 N N . LYS B 1 295 ? 12.242 94.479 32.538 1 37.543 316 LYS B N 1
ATOM 8783 C CA . LYS B 1 295 ? 11.956 95.005 33.863 1 39.841 316 LYS B CA 1
ATOM 8784 C C . LYS B 1 295 ? 10.742 95.938 33.788 1 43.284 316 LYS B C 1
ATOM 8785 O O . LYS B 1 295 ? 10.688 96.795 32.913 1 41.866 316 LYS B O 1
ATOM 8789 N N . TYR B 1 296 ? 9.76 95.753 34.693 1 45.737 317 TYR B N 1
ATOM 8790 C CA . TYR B 1 296 ? 8.685 96.721 34.872 1 47.038 317 TYR B CA 1
ATOM 8791 C C . TYR B 1 296 ? 9.2 97.926 35.703 1 49.385 317 TYR B C 1
ATOM 8792 O O . TYR B 1 296 ? 10.209 97.798 36.392 1 51.411 317 TYR B O 1
ATOM 8810 N N . GLY C 1 10 ? 33.598 59.827 5.986 1 59.767 31 GLY C N 1
ATOM 8811 C CA . GLY C 1 10 ? 33.948 59.347 4.63 1 64.983 31 GLY C CA 1
ATOM 8812 C C . GLY C 1 10 ? 33.648 57.858 4.493 1 61.59 31 GLY C C 1
ATOM 8813 O O . GLY C 1 10 ? 34.277 57.058 5.167 1 70.407 31 GLY C O 1
ATOM 8817 N N . LEU C 1 11 ? 32.65 57.505 3.683 1 63.399 32 LEU C N 1
ATOM 8818 C CA . LEU C 1 11 ? 32.441 56.116 3.287 1 60.631 32 LEU C CA 1
ATOM 8819 C C . LEU C 1 11 ? 33.584 55.656 2.373 1 64.878 32 LEU C C 1
ATOM 8820 O O . LEU C 1 11 ? 33.857 54.447 2.281 1 45.589 32 LEU C O 1
ATOM 8836 N N . ALA C 1 12 ? 34.18 56.597 1.614 1 73.687 33 ALA C N 1
ATOM 8837 C CA . ALA C 1 12 ? 35.326 56.269 0.763 1 72.945 33 ALA C CA 1
ATOM 8838 C C . ALA C 1 12 ? 36.506 55.823 1.629 1 56.71 33 ALA C C 1
ATOM 8839 O O . ALA C 1 12 ? 37.271 54.958 1.22 1 52.061 33 ALA C O 1
ATOM 8846 N N . ASP C 1 13 ? 36.624 56.414 2.824 1 50.684 34 ASP C N 1
ATOM 8847 C CA . ASP C 1 13 ? 37.639 56.045 3.784 1 47.56 34 ASP C CA 1
ATOM 8848 C C . ASP C 1 13 ? 37.313 54.719 4.478 1 35.507 34 ASP C C 1
ATOM 8849 O O . ASP C 1 13 ? 38.186 54.227 5.201 1 30.266 34 ASP C O 1
ATOM 8858 N N . PHE C 1 14 ? 36.076 54.173 4.322 1 27.512 35 PHE C N 1
ATOM 8859 C CA . PHE C 1 14 ? 35.716 53.01 5.119 1 23.175 35 PHE C CA 1
ATOM 8860 C C . PHE C 1 14 ? 36.208 51.771 4.374 1 24.575 35 PHE C C 1
ATOM 8861 O O . PHE C 1 14 ? 35.465 51.097 3.65 1 26.399 35 PHE C O 1
ATOM 8878 N N . LYS C 1 15 ? 37.51 51.512 4.515 1 24.522 36 LYS C N 1
ATOM 8879 C CA . LYS C 1 15 ? 38.112 50.417 3.777 1 23.808 36 LYS C CA 1
ATOM 8880 C C . LYS C 1 15 ? 39.245 49.857 4.598 1 22.358 36 LYS C C 1
ATOM 8881 O O . LYS C 1 15 ? 39.656 50.5 5.579 1 21.605 36 LYS C O 1
ATOM 8900 N N . PRO C 1 16 ? 39.782 48.68 4.222 1 20.17 37 PRO C N 1
ATOM 8901 C CA . PRO C 1 16 ? 40.86 48.084 5.016 1 20.232 37 PRO C CA 1
ATOM 8902 C C . PRO C 1 16 ? 41.971 49.072 5.349 1 21.253 37 PRO C C 1
ATOM 8903 O O . PRO C 1 16 ? 42.404 49.841 4.471 1 20.978 37 PRO C O 1
ATOM 8914 N N . GLY C 1 17 ? 42.389 49.042 6.624 1 20.104 38 GLY C N 1
ATOM 8915 C CA . GLY C 1 17 ? 43.508 49.826 7.138 1 21.642 38 GLY C CA 1
ATOM 8916 C C . GLY C 1 17 ? 43.06 51.114 7.832 1 23.268 38 GLY C C 1
ATOM 8917 O O . GLY C 1 17 ? 43.897 51.761 8.451 1 24.293 38 GLY C O 1
ATOM 8921 N N . VAL C 1 18 ? 41.776 51.486 7.712 1 21.597 39 VAL C N 1
ATOM 8922 C CA . VAL C 1 18 ? 41.283 52.731 8.312 1 20.452 39 VAL C CA 1
ATOM 8923 C C . VAL C 1 18 ? 41.561 52.712 9.824 1 21.028 39 VAL C C 1
ATOM 8924 O O . VAL C 1 18 ? 41.408 51.665 10.468 1 19.452 39 VAL C O 1
ATOM 8937 N N . GLN C 1 19 ? 41.843 53.891 10.41 1 21.272 40 GLN C N 1
ATOM 8938 C CA . GLN C 1 19 ? 42.104 54.02 11.829 1 21.598 40 GLN C CA 1
ATOM 8939 C C . GLN C 1 19 ? 40.771 54.25 12.553 1 21.008 40 GLN C C 1
ATOM 8940 O O . GLN C 1 19 ? 39.869 54.883 12.019 1 21.282 40 GLN C O 1
ATOM 8954 N N . TRP C 1 20 ? 40.644 53.685 13.755 1 20.112 41 TRP C N 1
ATOM 8955 C CA . TRP C 1 20 ? 39.379 53.699 14.468 1 19.386 41 TRP C CA 1
ATOM 8956 C C . TRP C 1 20 ? 39.558 53.785 15.983 1 19.826 41 TRP C C 1
ATOM 8957 O O . TRP C 1 20 ? 40.631 53.516 16.528 1 20.037 41 TRP C O 1
ATOM 8978 N N . GLU C 1 21 ? 38.449 54.087 16.672 1 19.632 42 GLU C N 1
ATOM 8979 C CA . GLU C 1 21 ? 38.323 54.019 18.129 1 18.406 42 GLU C CA 1
ATOM 8980 C C . GLU C 1 21 ? 36.96 53.387 18.432 1 18.86 42 GLU C C 1
ATOM 8981 O O . GLU C 1 21 ? 35.986 53.655 17.732 1 19.327 42 GLU C O 1
ATOM 8993 N N . ILE C 1 22 ? 36.888 52.631 19.515 1 19.219 43 ILE C N 1
ATOM 8994 C CA . ILE C 1 22 ? 35.65 52.094 20.052 1 18.771 43 ILE C CA 1
ATOM 8995 C C . ILE C 1 22 ? 35.555 52.526 21.514 1 18.795 43 ILE C C 1
ATOM 8996 O O . ILE C 1 22 ? 36.522 52.418 22.284 1 18.038 43 ILE C O 1
ATOM 9012 N N . CYS C 1 23 ? 34.378 53.036 21.898 1 18.18 44 CYS C N 1
ATOM 9013 C CA . CYS C 1 23 ? 34.119 53.486 23.246 1 18.863 44 CYS C CA 1
ATOM 9014 C C . CYS C 1 23 ? 32.62 53.333 23.506 1 19.796 44 CYS C C 1
ATOM 9015 O O . CYS C 1 23 ? 31.847 54.213 23.14 1 20.157 44 CYS C O 1
ATOM 9022 N N . ILE C 1 24 ? 32.245 52.152 24.003 1 18.759 45 ILE C N 1
ATOM 9023 C CA . ILE C 1 24 ? 30.855 51.81 24.23 1 19.094 45 ILE C CA 1
ATOM 9024 C C . ILE C 1 24 ? 30.481 51.78 25.696 1 20.469 45 ILE C C 1
ATOM 9025 O O . ILE C 1 24 ? 29.274 51.717 25.984 1 20.777 45 ILE C O 1
ATOM 9041 N N . HIS C 1 25 ? 31.459 51.773 26.62 1 19.992 46 HIS C N 1
ATOM 9042 C CA . HIS C 1 25 ? 31.164 51.664 28.038 1 21.254 46 HIS C CA 1
ATOM 9043 C C . HIS C 1 25 ? 30.581 52.953 28.601 1 20.659 46 HIS C C 1
ATOM 9044 O O . HIS C 1 25 ? 29.747 52.909 29.498 1 21.651 46 HIS C O 1
ATOM 9057 N N . HIS C 1 26 ? 31.05 54.105 28.085 1 20.704 47 HIS C N 1
ATOM 9058 C CA . HIS C 1 26 ? 30.569 55.397 28.496 1 20.934 47 HIS C CA 1
ATOM 9059 C C . HIS C 1 26 ? 30.373 56.273 27.27 1 20.876 47 HIS C C 1
ATOM 9060 O O . HIS C 1 26 ? 31.047 56.054 26.247 1 20.09 47 HIS C O 1
ATOM 9073 N N . PRO C 1 27 ? 29.497 57.293 27.335 1 21.893 48 PRO C N 1
ATOM 9074 C CA . PRO C 1 27 ? 29.393 58.232 26.203 1 21.661 48 PRO C CA 1
ATOM 9075 C C . PRO C 1 27 ? 30.693 58.996 25.996 1 21.215 48 PRO C C 1
ATOM 9076 O O . PRO C 1 27 ? 31.371 59.364 26.956 1 22.004 48 PRO C O 1
ATOM 9087 N N . ILE C 1 28 ? 31.062 59.248 24.742 1 21.267 49 ILE C N 1
ATOM 9088 C CA . ILE C 1 28 ? 32.218 60.064 24.457 1 22.352 49 ILE C CA 1
ATOM 9089 C C . ILE C 1 28 ? 31.872 61.535 24.67 1 23.3 49 ILE C C 1
ATOM 9090 O O . ILE C 1 28 ? 30.743 61.972 24.448 1 24.555 49 ILE C O 1
ATOM 9106 N N . LYS C 1 29 ? 32.884 62.296 25.101 1 24.005 50 LYS C N 1
ATOM 9107 C CA . LYS C 1 29 ? 32.767 63.74 25.215 1 25.718 50 LYS C CA 1
ATOM 9108 C C . LYS C 1 29 ? 32.747 64.337 23.805 1 25.128 50 LYS C C 1
ATOM 9109 O O . LYS C 1 29 ? 33.432 63.812 22.922 1 25.312 50 LYS C O 1
ATOM 9128 N N . HIS C 1 30 ? 31.953 65.378 23.602 1 25.225 51 HIS C N 1
ATOM 9129 C CA . HIS C 1 30 ? 31.7 65.872 22.245 1 26.51 51 HIS C CA 1
ATOM 9130 C C . HIS C 1 30 ? 31.298 67.341 22.218 1 29.437 51 HIS C C 1
ATOM 9131 O O . HIS C 1 30 ? 30.455 67.759 21.412 1 30.156 51 HIS C O 1
ATOM 9144 N N . ASP C 1 31 ? 31.904 68.147 23.086 1 30.013 52 ASP C N 1
ATOM 9145 C CA . ASP C 1 31 ? 31.649 69.584 23.102 1 32.479 52 ASP C CA 1
ATOM 9146 C C . ASP C 1 31 ? 32.309 70.26 21.903 1 33.443 52 ASP C C 1
ATOM 9147 O O . ASP C 1 31 ? 31.804 71.266 21.424 1 35.385 52 ASP C O 1
ATOM 9156 N N . SER C 1 32 ? 33.438 69.73 21.442 1 32.801 53 SER C N 1
ATOM 9157 C CA . SER C 1 32 ? 34.09 70.202 20.236 1 34.812 53 SER C CA 1
ATOM 9158 C C . SER C 1 32 ? 34.909 69.076 19.616 1 34.942 53 SER C C 1
ATOM 9159 O O . SER C 1 32 ? 35.13 68.022 20.217 1 32.557 53 SER C O 1
ATOM 9166 N N . ALA C 1 33 ? 35.395 69.299 18.392 1 35.486 54 ALA C N 1
ATOM 9167 C CA . ALA C 1 33 ? 36.15 68.261 17.689 1 34.262 54 ALA C CA 1
ATOM 9168 C C . ALA C 1 33 ? 37.416 67.895 18.467 1 32.63 54 ALA C C 1
ATOM 9169 O O . ALA C 1 33 ? 37.896 66.775 18.352 1 30.31 54 ALA C O 1
ATOM 9176 N N . ALA C 1 34 ? 37.934 68.816 19.291 1 34.729 55 ALA C N 1
ATOM 9177 C CA . ALA C 1 34 ? 39.134 68.544 20.082 1 36.4 55 ALA C CA 1
ATOM 9178 C C . ALA C 1 34 ? 38.911 67.468 21.159 1 33.215 55 ALA C C 1
ATOM 9179 O O . ALA C 1 34 ? 39.872 66.89 21.67 1 33.582 55 ALA C O 1
ATOM 9186 N N . ASP C 1 35 ? 37.649 67.186 21.508 1 30.535 56 ASP C N 1
ATOM 9187 C CA . ASP C 1 35 ? 37.324 66.111 22.427 1 29.325 56 ASP C CA 1
ATOM 9188 C C . ASP C 1 35 ? 37.512 64.738 21.804 1 28.294 56 ASP C C 1
ATOM 9189 O O . ASP C 1 35 ? 37.566 63.754 22.542 1 29.112 56 ASP C O 1
ATOM 9198 N N . LEU C 1 36 ? 37.518 64.653 20.462 1 26.903 57 LEU C N 1
ATOM 9199 C CA . LEU C 1 36 ? 37.493 63.383 19.748 1 27.79 57 LEU C CA 1
ATOM 9200 C C . LEU C 1 36 ? 38.897 62.795 19.668 1 29.452 57 LEU C C 1
ATOM 9201 O O . LEU C 1 36 ? 39.448 62.569 18.588 1 30.402 57 LEU C O 1
ATOM 9217 N N . ILE C 1 37 ? 39.442 62.515 20.847 1 27.35 58 ILE C N 1
ATOM 9218 C CA . ILE C 1 37 ? 40.73 61.882 21.012 1 28.477 58 ILE C CA 1
ATOM 9219 C C . ILE C 1 37 ? 40.488 60.387 20.908 1 27.256 58 ILE C C 1
ATOM 9220 O O . ILE C 1 37 ? 39.605 59.88 21.605 1 25.556 58 ILE C O 1
ATOM 9236 N N . PRO C 1 38 ? 41.239 59.608 20.109 1 25.809 59 PRO C N 1
ATOM 9237 C CA . PRO C 1 38 ? 42.369 60.093 19.288 1 27.267 59 PRO C CA 1
ATOM 9238 C C . PRO C 1 38 ? 41.94 60.71 17.964 1 26.364 59 PRO C C 1
ATOM 9239 O O . PRO C 1 38 ? 41.097 60.1 17.272 1 24.754 59 PRO C O 1
ATOM 9250 N N . THR C 1 39 ? 42.544 61.86 17.598 1 27.359 60 THR C N 1
ATOM 9251 C CA . THR C 1 39 ? 42.108 62.625 16.437 1 29.354 60 THR C CA 1
ATOM 9252 C C . THR C 1 39 ? 42.371 61.842 15.143 1 27.515 60 THR C C 1
ATOM 9253 O O . THR C 1 39 ? 41.659 62.027 14.172 1 27.72 60 THR C O 1
ATOM 9263 N N . LYS C 1 40 ? 43.344 60.94 15.142 1 26.728 61 LYS C N 1
ATOM 9264 C CA . LYS C 1 40 ? 43.631 60.157 13.944 1 28.512 61 LYS C CA 1
ATOM 9265 C C . LYS C 1 40 ? 42.573 59.094 13.663 1 26.554 61 LYS C C 1
ATOM 9266 O O . LYS C 1 40 ? 42.571 58.554 12.554 1 24.409 61 LYS C O 1
ATOM 9285 N N . ALA C 1 41 ? 41.69 58.775 14.63 1 23.526 62 ALA C N 1
ATOM 9286 C CA . ALA C 1 41 ? 40.654 57.786 14.386 1 23.039 62 ALA C CA 1
ATOM 9287 C C . ALA C 1 41 ? 39.622 58.387 13.448 1 22.528 62 ALA C C 1
ATOM 9288 O O . ALA C 1 41 ? 39.073 59.451 13.714 1 22.884 62 ALA C O 1
ATOM 9295 N N . LYS C 1 42 ? 39.394 57.701 12.311 1 21.435 63 LYS C N 1
ATOM 9296 C CA . LYS C 1 42 ? 38.395 58.162 11.344 1 22.282 63 LYS C CA 1
ATOM 9297 C C . LYS C 1 42 ? 37.055 57.49 11.572 1 20.46 63 LYS C C 1
ATOM 9298 O O . LYS C 1 42 ? 36.02 58.083 11.272 1 23.549 63 LYS C O 1
ATOM 9317 N N . VAL C 1 43 ? 37.097 56.248 12.029 1 19.747 64 VAL C N 1
ATOM 9318 C CA . VAL C 1 43 ? 35.921 55.467 12.358 1 19.636 64 VAL C CA 1
ATOM 9319 C C . VAL C 1 43 ? 35.733 55.441 13.867 1 19.706 64 VAL C C 1
ATOM 9320 O O . VAL C 1 43 ? 36.671 55.163 14.607 1 19.356 64 VAL C O 1
ATOM 9333 N N . TRP C 1 44 ? 34.499 55.714 14.315 1 19.181 65 TRP C N 1
ATOM 9334 C CA . TRP C 1 44 ? 34.142 55.726 15.718 1 19.124 65 TRP C CA 1
ATOM 9335 C C . TRP C 1 44 ? 33.009 54.728 15.934 1 20.564 65 TRP C C 1
ATOM 9336 O O . TRP C 1 44 ? 31.951 54.869 15.305 1 19.345 65 TRP C O 1
ATOM 9357 N N . ASP C 1 45 ? 33.221 53.779 16.85 1 18.495 66 ASP C N 1
ATOM 9358 C CA . ASP C 1 45 ? 32.22 52.786 17.215 1 17.775 66 ASP C CA 1
ATOM 9359 C C . ASP C 1 45 ? 31.729 53.161 18.608 1 19.387 66 ASP C C 1
ATOM 9360 O O . ASP C 1 45 ? 32.493 53.118 19.59 1 19.106 66 ASP C O 1
ATOM 9369 N N . ILE C 1 46 ? 30.454 53.595 18.679 1 18.191 67 ILE C N 1
ATOM 9370 C CA . ILE C 1 46 ? 29.881 54.155 19.886 1 18.11 67 ILE C CA 1
ATOM 9371 C C . ILE C 1 46 ? 28.571 53.415 20.161 1 18.304 67 ILE C C 1
ATOM 9372 O O . ILE C 1 46 ? 27.963 52.831 19.264 1 18.82 67 ILE C O 1
ATOM 9388 N N . ASP C 1 47 ? 28.106 53.493 21.407 1 18.721 68 ASP C N 1
ATOM 9389 C CA . ASP C 1 47 ? 26.838 52.849 21.754 1 17.44 68 ASP C CA 1
ATOM 9390 C C . ASP C 1 47 ? 25.669 53.658 21.177 1 17.349 68 ASP C C 1
ATOM 9391 O O . ASP C 1 47 ? 25.582 54.887 21.333 1 18.251 68 ASP C O 1
ATOM 9400 N N . MET C 1 48 ? 24.773 52.95 20.495 1 17.94 69 MET C N 1
ATOM 9401 C CA . MET C 1 48 ? 23.618 53.617 19.86 1 18.798 69 MET C CA 1
ATOM 9402 C C . MET C 1 48 ? 22.775 54.382 20.902 1 18.805 69 MET C C 1
ATOM 9403 O O . MET C 1 48 ? 22.244 55.489 20.633 1 19.12 69 MET C O 1
ATOM 9417 N N . GLY C 1 49 ? 22.582 53.777 22.092 1 18.075 70 GLY C N 1
ATOM 9418 C CA . GLY C 1 49 ? 21.853 54.432 23.16 1 18.819 70 GLY C CA 1
ATOM 9419 C C . GLY C 1 49 ? 22.483 55.735 23.624 1 19.111 70 GLY C C 1
ATOM 9420 O O . GLY C 1 49 ? 21.788 56.739 23.775 1 19.973 70 GLY C O 1
ATOM 9424 N N . HIS C 1 50 ? 23.819 55.734 23.832 1 19.03 71 HIS C N 1
ATOM 9425 C CA . HIS C 1 50 ? 24.537 56.947 24.198 1 19.386 71 HIS C CA 1
ATOM 9426 C C . HIS C 1 50 ? 24.332 58.04 23.154 1 18.968 71 HIS C C 1
ATOM 9427 O O . HIS C 1 50 ? 24.141 59.198 23.519 1 20.123 71 HIS C O 1
ATOM 9440 N N . ALA C 1 51 ? 24.324 57.665 21.864 1 18.569 72 ALA C N 1
ATOM 9441 C CA . ALA C 1 51 ? 24.095 58.653 20.82 1 19.691 72 ALA C CA 1
ATOM 9442 C C . ALA C 1 51 ? 22.711 59.292 20.933 1 21.593 72 ALA C C 1
ATOM 9443 O O . ALA C 1 51 ? 22.549 60.454 20.616 1 22.63 72 ALA C O 1
ATOM 9450 N N . GLN C 1 52 ? 21.696 58.558 21.397 1 19.61 73 GLN C N 1
ATOM 9451 C CA . GLN C 1 52 ? 20.369 59.11 21.597 1 20.45 73 GLN C CA 1
ATOM 9452 C C . GLN C 1 52 ? 20.277 59.95 22.87 1 20.488 73 GLN C C 1
ATOM 9453 O O . GLN C 1 52 ? 19.535 60.897 22.937 1 20.454 73 GLN C O 1
ATOM 9467 N N . GLU C 1 53 ? 21.012 59.557 23.917 1 20.371 74 GLU C N 1
ATOM 9468 C CA . GLU C 1 53 ? 21.015 60.271 25.191 1 20.706 74 GLU C CA 1
ATOM 9469 C C . GLU C 1 53 ? 21.683 61.637 25.099 1 20.866 74 GLU C C 1
ATOM 9470 O O . GLU C 1 53 ? 21.373 62.576 25.879 1 21.529 74 GLU C O 1
ATOM 9482 N N . PHE C 1 54 ? 22.599 61.76 24.129 1 20.557 75 PHE C N 1
ATOM 9483 C CA . PHE C 1 54 ? 23.41 62.943 23.939 1 22.422 75 PHE C CA 1
ATOM 9484 C C . PHE C 1 54 ? 23.281 63.377 22.477 1 22.231 75 PHE C C 1
ATOM 9485 O O . PHE C 1 54 ? 24.081 62.985 21.616 1 22.398 75 PHE C O 1
ATOM 9502 N N . PRO C 1 55 ? 22.19 64.087 22.139 1 21.994 76 PRO C N 1
ATOM 9503 C CA . PRO C 1 55 ? 21.816 64.222 20.72 1 22.566 76 PRO C CA 1
ATOM 9504 C C . PRO C 1 55 ? 22.809 64.922 19.792 1 24.048 76 PRO C C 1
ATOM 9505 O O . PRO C 1 55 ? 22.712 64.709 18.595 1 26.124 76 PRO C O 1
ATOM 9516 N N . ASN C 1 56 ? 23.742 65.705 20.33 1 23.362 77 ASN C N 1
ATOM 9517 C CA . ASN C 1 56 ? 24.746 66.344 19.497 1 26.584 77 ASN C CA 1
ATOM 9518 C C . ASN C 1 56 ? 25.96 65.464 19.251 1 23.878 77 ASN C C 1
ATOM 9519 O O . ASN C 1 56 ? 26.885 65.899 18.539 1 24.091 77 ASN C O 1
ATOM 9530 N N . MET C 1 57 ? 26.019 64.251 19.799 1 21.146 78 MET C N 1
ATOM 9531 C CA . MET C 1 57 ? 27.196 63.398 19.676 1 20.503 78 MET C CA 1
ATOM 9532 C C . MET C 1 57 ? 27.487 63.039 18.197 1 20.96 78 MET C C 1
ATOM 9533 O O . MET C 1 57 ? 28.604 63.234 17.704 1 20.468 78 MET C O 1
ATOM 9547 N N . ILE C 1 58 ? 26.493 62.462 17.511 1 21.043 79 ILE C N 1
ATOM 9548 C CA . ILE C 1 58 ? 26.724 62.064 16.129 1 20.849 79 ILE C CA 1
ATOM 9549 C C . ILE C 1 58 ? 26.898 63.312 15.265 1 20.879 79 ILE C C 1
ATOM 9550 O O . ILE C 1 58 ? 27.828 63.349 14.448 1 22.193 79 ILE C O 1
ATOM 9566 N N . PRO C 1 59 ? 26.095 64.387 15.386 1 21.714 80 PRO C N 1
ATOM 9567 C CA . PRO C 1 59 ? 26.388 65.623 14.647 1 23.145 80 PRO C CA 1
ATOM 9568 C C . PRO C 1 59 ? 27.823 66.125 14.803 1 25.189 80 PRO C C 1
ATOM 9569 O O . PRO C 1 59 ? 28.451 66.535 13.818 1 24.46 80 PRO C O 1
ATOM 9580 N N . MET C 1 60 ? 28.352 66.07 16.037 1 24.281 81 MET C N 1
ATOM 9581 C CA . MET C 1 60 ? 29.737 66.473 16.27 1 25.464 81 MET C CA 1
ATOM 9582 C C . MET C 1 60 ? 30.711 65.558 15.528 1 23.313 81 MET C C 1
ATOM 9583 O O . MET C 1 60 ? 31.611 66.062 14.843 1 24.523 81 MET C O 1
ATOM 9597 N N . LEU C 1 61 ? 30.531 64.24 15.615 1 21.1 82 LEU C N 1
ATOM 9598 C CA . LEU C 1 61 ? 31.359 63.297 14.885 1 22.211 82 LEU C CA 1
ATOM 9599 C C . LEU C 1 61 ? 31.335 63.578 13.374 1 23.199 82 LEU C C 1
ATOM 9600 O O . LEU C 1 61 ? 32.372 63.593 12.697 1 23.154 82 LEU C O 1
ATOM 9616 N N A LYS C 1 62 ? 30.14 63.804 12.825 0.5 23.774 83 LYS C N 1
ATOM 9617 N N B LYS C 1 62 ? 30.139 63.81 12.832 0.5 24.097 83 LYS C N 1
ATOM 9618 C CA A LYS C 1 62 ? 30.016 64.027 11.385 0.5 24.555 83 LYS C CA 1
ATOM 9619 C CA B LYS C 1 62 ? 30.015 64.047 11.395 0.5 25.194 83 LYS C CA 1
ATOM 9620 C C A LYS C 1 62 ? 30.641 65.367 10.991 0.5 26.17 83 LYS C C 1
ATOM 9621 C C B LYS C 1 62 ? 30.671 65.368 11.002 0.5 26.513 83 LYS C C 1
ATOM 9622 O O A LYS C 1 62 ? 31.241 65.464 9.922 0.5 26.797 83 LYS C O 1
ATOM 9623 O O B LYS C 1 62 ? 31.33 65.452 9.961 0.5 26.977 83 LYS C O 1
ATOM 9660 N N . SER C 1 63 ? 30.54 66.391 11.847 1 26.28 84 SER C N 1
ATOM 9661 C CA . SER C 1 63 ? 31.171 67.676 11.576 1 27.873 84 SER C CA 1
ATOM 9662 C C . SER C 1 63 ? 32.7 67.554 11.477 1 27.755 84 SER C C 1
ATOM 9663 O O . SER C 1 63 ? 33.332 68.365 10.809 1 28.389 84 SER C O 1
ATOM 9671 N N . ALA C 1 64 ? 33.286 66.575 12.173 1 26.135 85 ALA C N 1
ATOM 9672 C CA . ALA C 1 64 ? 34.718 66.322 12.159 1 27.798 85 ALA C CA 1
ATOM 9673 C C . ALA C 1 64 ? 35.117 65.27 11.115 1 28.435 85 ALA C C 1
ATOM 9674 O O . ALA C 1 64 ? 36.242 64.788 11.117 1 27.593 85 ALA C O 1
ATOM 9681 N N . GLY C 1 65 ? 34.185 64.891 10.235 1 26.715 86 GLY C N 1
ATOM 9682 C CA . GLY C 1 65 ? 34.461 63.98 9.135 1 28.012 86 GLY C CA 1
ATOM 9683 C C . GLY C 1 65 ? 34.529 62.51 9.516 1 25.826 86 GLY C C 1
ATOM 9684 O O . GLY C 1 65 ? 35.065 61.711 8.741 1 26.533 86 GLY C O 1
ATOM 9688 N N . LYS C 1 66 ? 33.904 62.093 10.643 1 22.977 87 LYS C N 1
ATOM 9689 C CA . LYS C 1 66 ? 34.061 60.724 11.091 1 22.614 87 LYS C CA 1
ATOM 9690 C C . LYS C 1 66 ? 32.965 59.825 10.508 1 22.738 87 LYS C C 1
ATOM 9691 O O . LYS C 1 66 ? 31.863 60.283 10.201 1 23.964 87 LYS C O 1
ATOM 9710 N N . PHE C 1 67 ? 33.314 58.558 10.346 1 20.213 88 PHE C N 1
ATOM 9711 C CA . PHE C 1 67 ? 32.376 57.503 10.002 1 20.142 88 PHE C CA 1
ATOM 9712 C C . PHE C 1 67 ? 31.908 56.87 11.298 1 18.725 88 PHE C C 1
ATOM 9713 O O . PHE C 1 67 ? 32.726 56.433 12.093 1 19.754 88 PHE C O 1
ATOM 9730 N N . VAL C 1 68 ? 30.588 56.749 11.463 1 19.47 89 VAL C N 1
ATOM 9731 C CA . VAL C 1 68 ? 30.01 56.395 12.753 1 19.027 89 VAL C CA 1
ATOM 9732 C C . VAL C 1 68 ? 29.384 55.009 12.692 1 18.091 89 VAL C C 1
ATOM 9733 O O . VAL C 1 68 ? 28.451 54.764 11.922 1 18.236 89 VAL C O 1
ATOM 9746 N N . ILE C 1 69 ? 29.893 54.123 13.545 1 17.736 90 ILE C N 1
ATOM 9747 C CA . ILE C 1 69 ? 29.344 52.792 13.752 1 18.141 90 ILE C CA 1
ATOM 9748 C C . ILE C 1 69 ? 28.609 52.796 15.09 1 19.11 90 ILE C C 1
ATOM 9749 O O . ILE C 1 69 ? 29.18 53.231 16.088 1 19.063 90 ILE C O 1
ATOM 9765 N N . CYS C 1 70 ? 27.368 52.286 15.092 1 17.389 91 CYS C N 1
ATOM 9766 C CA . CYS C 1 70 ? 26.539 52.213 16.269 1 17.747 91 CYS C CA 1
ATOM 9767 C C . CYS C 1 70 ? 26.434 50.771 16.755 1 16.962 91 CYS C C 1
ATOM 9768 O O . CYS C 1 70 ? 25.894 49.877 16.084 1 17.374 91 CYS C O 1
ATOM 9775 N N . TYR C 1 71 ? 26.997 50.561 17.94 1 16.911 92 TYR C N 1
ATOM 9776 C CA . TYR C 1 71 ? 26.914 49.289 18.646 1 16.196 92 TYR C CA 1
ATOM 9777 C C . TYR C 1 71 ? 25.505 49.058 19.157 1 16.355 92 TYR C C 1
ATOM 9778 O O . TYR C 1 71 ? 24.908 49.972 19.738 1 17.649 92 TYR C O 1
ATOM 9795 N N . PHE C 1 72 ? 25.047 47.82 19.03 1 16.266 93 PHE C N 1
ATOM 9796 C CA . PHE C 1 72 ? 23.885 47.328 19.758 1 17.248 93 PHE C CA 1
ATOM 9797 C C . PHE C 1 72 ? 24.056 45.818 19.933 1 17.86 93 PHE C C 1
ATOM 9798 O O . PHE C 1 72 ? 24.936 45.186 19.376 1 18.481 93 PHE C O 1
ATOM 9815 N N . ASN C 1 73 ? 23.204 45.255 20.787 1 17.192 94 ASN C N 1
ATOM 9816 C CA . ASN C 1 73 ? 23.31 43.868 21.209 1 18.225 94 ASN C CA 1
ATOM 9817 C C . ASN C 1 73 ? 22.245 43.092 20.427 1 18.867 94 ASN C C 1
ATOM 9818 O O . ASN C 1 73 ? 21.059 43.135 20.808 1 19.072 94 ASN C O 1
ATOM 9829 N N . ALA C 1 74 ? 22.673 42.358 19.379 1 17.499 95 ALA C N 1
ATOM 9830 C CA . ALA C 1 74 ? 21.745 41.655 18.498 1 17.806 95 ALA C CA 1
ATOM 9831 C C . ALA C 1 74 ? 21.355 40.285 19.046 1 18.702 95 ALA C C 1
ATOM 9832 O O . ALA C 1 74 ? 20.259 39.775 18.792 1 20.02 95 ALA C O 1
ATOM 9839 N N . GLY C 1 75 ? 22.269 39.657 19.784 1 17.22 96 GLY C N 1
ATOM 9840 C CA . GLY C 1 75 ? 22.084 38.271 20.213 1 19.115 96 GLY C CA 1
ATOM 9841 C C . GLY C 1 75 ? 21.668 38.145 21.67 1 18.067 96 GLY C C 1
ATOM 9842 O O . GLY C 1 75 ? 21.432 37.035 22.129 1 18.98 96 GLY C O 1
ATOM 9846 N N . ALA C 1 76 ? 21.565 39.276 22.401 1 18.06 97 ALA C N 1
ATOM 9847 C CA . ALA C 1 76 ? 21.206 39.241 23.81 1 18.154 97 ALA C CA 1
ATOM 9848 C C . ALA C 1 76 ? 20.395 40.475 24.181 1 17.987 97 ALA C C 1
ATOM 9849 O O . ALA C 1 76 ? 20.582 41.545 23.59 1 19.388 97 ALA C O 1
ATOM 9856 N N . LEU C 1 77 ? 19.451 40.253 25.071 1 18.592 98 LEU C N 1
ATOM 9857 C CA . LEU C 1 77 ? 18.647 41.301 25.677 1 18.39 98 LEU C CA 1
ATOM 9858 C C . LEU C 1 77 ? 19.361 41.838 26.902 1 20.794 98 LEU C C 1
ATOM 9859 O O . LEU C 1 77 ? 19.986 41.068 27.652 1 20.157 98 LEU C O 1
ATOM 9875 N N . GLN C 1 78 ? 19.161 43.126 27.185 1 20.789 99 GLN C N 1
ATOM 9876 C CA . GLN C 1 78 ? 19.796 43.763 28.341 1 20.899 99 GLN C CA 1
ATOM 9877 C C . GLN C 1 78 ? 18.737 44.381 29.226 1 22.525 99 GLN C C 1
ATOM 9878 O O . GLN C 1 78 ? 17.731 44.924 28.743 1 21.17 99 GLN C O 1
ATOM 9892 N N . ASP C 1 79 ? 19.012 44.384 30.54 1 21.216 100 ASP C N 1
ATOM 9893 C CA . ASP C 1 79 ? 18.07 44.872 31.514 1 24.897 100 ASP C CA 1
ATOM 9894 C C . ASP C 1 79 ? 17.711 46.35 31.266 1 24.188 100 ASP C C 1
ATOM 9895 O O . ASP C 1 79 ? 16.61 46.737 31.576 1 26.122 100 ASP C O 1
ATOM 9904 N N . TRP C 1 80 ? 18.634 47.124 30.719 1 24.269 101 TRP C N 1
ATOM 9905 C CA . TRP C 1 80 ? 18.433 48.566 30.548 1 25.621 101 TRP C CA 1
ATOM 9906 C C . TRP C 1 80 ? 17.884 48.892 29.154 1 25.934 101 TRP C C 1
ATOM 9907 O O . TRP C 1 80 ? 17.727 50.069 28.829 1 24.762 101 TRP C O 1
ATOM 9928 N N . ASP C 1 81 ? 17.619 47.888 28.294 1 21.246 102 ASP C N 1
ATOM 9929 C CA . ASP C 1 81 ? 17.05 48.18 26.977 1 20.422 102 ASP C CA 1
ATOM 9930 C C . ASP C 1 81 ? 15.69 48.862 27.08 1 20.976 102 ASP C C 1
ATOM 9931 O O . ASP C 1 81 ? 14.796 48.408 27.801 1 22.841 102 ASP C O 1
ATOM 9940 N N . ASP C 1 82 ? 15.527 49.941 26.306 1 23.276 103 ASP C N 1
ATOM 9941 C CA . ASP C 1 82 ? 14.263 50.694 26.259 1 24.348 103 ASP C CA 1
ATOM 9942 C C . ASP C 1 82 ? 13.094 49.819 25.803 1 23.201 103 ASP C C 1
ATOM 9943 O O . ASP C 1 82 ? 11.943 50.072 26.17 1 24.949 103 ASP C O 1
ATOM 9952 N N . ASP C 1 83 ? 13.372 48.817 24.98 1 21.259 104 ASP C N 1
ATOM 9953 C CA . ASP C 1 83 ? 12.36 47.93 24.407 1 22.623 104 ASP C CA 1
ATOM 9954 C C . ASP C 1 83 ? 12.267 46.574 25.118 1 22.712 104 ASP C C 1
ATOM 9955 O O . ASP C 1 83 ? 11.618 45.646 24.601 1 21.303 104 ASP C O 1
ATOM 9964 N N . LYS C 1 84 ? 12.857 46.442 26.302 1 22.745 105 LYS C N 1
ATOM 9965 C CA . LYS C 1 84 ? 12.937 45.139 26.971 1 23.063 105 LYS C CA 1
ATOM 9966 C C . LYS C 1 84 ? 11.546 44.535 27.181 1 23.487 105 LYS C C 1
ATOM 9967 O O . LYS C 1 84 ? 11.36 43.343 26.982 1 24.135 105 LYS C O 1
ATOM 9986 N N . SER C 1 85 ? 10.576 45.362 27.537 1 23.842 106 SER C N 1
ATOM 9987 C CA . SER C 1 85 ? 9.243 44.874 27.897 1 25.496 106 SER C CA 1
ATOM 9988 C C . SER C 1 85 ? 8.512 44.261 26.69 1 24.491 106 SER C C 1
ATOM 9989 O O . SER C 1 85 ? 7.471 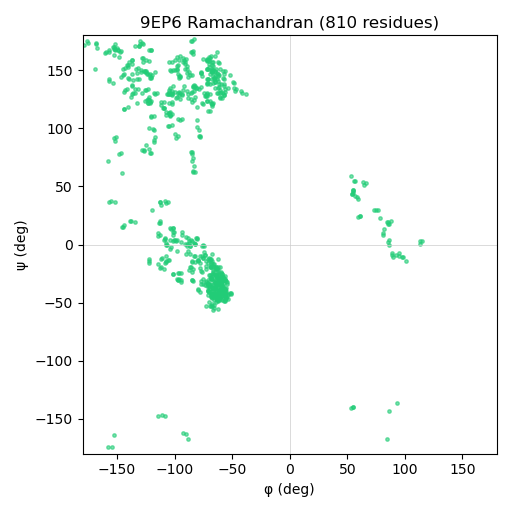43.626 26.858 1 25.72 106 SER C O 1
ATOM 9996 N N . LYS C 1 86 ? 8.99 44.548 25.479 1 22.617 107 LYS C N 1
ATOM 9997 C CA . LYS C 1 86 ? 8.357 44.11 24.243 1 22.706 107 LYS C CA 1
ATOM 9998 C C . LYS C 1 86 ? 8.73 42.677 23.877 1 22.695 107 LYS C C 1
ATOM 9999 O O . LYS C 1 86 ? 8.089 42.093 23 1 23.25 107 LYS C O 1
ATOM 10018 N N . PHE C 1 87 ? 9.776 42.13 24.51 1 20.952 108 PHE C N 1
ATOM 10019 C CA . PHE C 1 87 ? 10.288 40.812 24.181 1 21.311 108 PHE C CA 1
ATOM 10020 C C . PHE C 1 87 ? 9.544 39.757 25.003 1 22.512 108 PHE C C 1
ATOM 10021 O O . PHE C 1 87 ? 9.394 39.885 26.209 1 24.009 108 PHE C O 1
ATOM 10038 N N . PRO C 1 88 ? 9.024 38.689 24.361 1 23.118 109 PRO C N 1
ATOM 10039 C CA . PRO C 1 88 ? 8.401 37.592 25.093 1 24.246 109 PRO C CA 1
ATOM 10040 C C . PRO C 1 88 ? 9.415 36.812 25.927 1 23.044 109 PRO C C 1
ATOM 10041 O O . PRO C 1 88 ? 10.491 36.545 25.437 1 22.768 109 PRO C O 1
ATOM 10052 N N . LYS C 1 89 ? 8.928 36.269 27.047 1 24.281 110 LYS C N 1
ATOM 10053 C CA . LYS C 1 89 ? 9.733 35.412 27.907 1 26.059 110 LYS C CA 1
ATOM 10054 C C . LYS C 1 89 ? 10.226 34.191 27.133 1 26.79 110 LYS C C 1
ATOM 10055 O O . LYS C 1 89 ? 11.34 33.715 27.318 1 26.505 110 LYS C O 1
ATOM 10065 N N . GLU C 1 90 ? 9.42 33.706 26.202 1 27.295 111 GLU C N 1
ATOM 10066 C CA . GLU C 1 90 ? 9.699 32.527 25.401 1 30.298 111 GLU C CA 1
ATOM 10067 C C . GLU C 1 90 ? 10.979 32.629 24.564 1 25.935 111 GLU C C 1
ATOM 10068 O O . GLU C 1 90 ? 11.54 31.6 24.193 1 26.134 111 GLU C O 1
ATOM 10080 N N . VAL C 1 91 ? 11.452 33.841 24.248 1 23.026 112 VAL C N 1
ATOM 10081 C CA . VAL C 1 91 ? 12.623 34.021 23.41 1 21.853 112 VAL C CA 1
ATOM 10082 C C . VAL C 1 91 ? 13.852 34.413 24.247 1 21.159 112 VAL C C 1
ATOM 10083 O O . VAL C 1 91 ? 14.904 34.722 23.675 1 20.127 112 VAL C O 1
ATOM 10096 N N . ILE C 1 92 ? 13.716 34.457 25.558 1 21.388 113 ILE C N 1
ATOM 10097 C CA . ILE C 1 92 ? 14.8 34.909 26.44 1 21.196 113 ILE C CA 1
ATOM 10098 C C . ILE C 1 92 ? 15.379 33.668 27.108 1 21.386 113 ILE C C 1
ATOM 10099 O O . ILE C 1 92 ? 14.663 32.97 27.831 1 23.235 113 ILE C O 1
ATOM 10115 N N . GLY C 1 93 ? 16.68 33.458 26.902 1 21.465 114 GLY C N 1
ATOM 10116 C CA . GLY C 1 93 ? 17.376 32.283 27.375 1 23.414 114 GLY C CA 1
ATOM 10117 C C . GLY C 1 93 ? 18.354 32.633 28.496 1 24.643 114 GLY C C 1
ATOM 10118 O O . GLY C 1 93 ? 18.07 33.509 29.337 1 24.197 114 GLY C O 1
ATOM 10122 N N . HIS C 1 94 ? 19.463 31.883 28.527 1 24.291 115 HIS C N 1
ATOM 10123 C CA . HIS C 1 94 ? 20.343 31.933 29.695 1 24.388 115 HIS C CA 1
ATOM 10124 C C . HIS C 1 94 ? 21.028 33.299 29.83 1 22.102 115 HIS C C 1
ATOM 10125 O O . HIS C 1 94 ? 21.387 33.947 28.855 1 21.388 115 HIS C O 1
ATOM 10138 N N . SER C 1 95 ? 21.278 33.664 31.084 1 23.844 116 SER C N 1
ATOM 10139 C CA . SER C 1 95 ? 22.226 34.708 31.432 1 22.232 116 SER C CA 1
ATOM 10140 C C . SER C 1 95 ? 23.555 34.498 30.708 1 22.225 116 SER C C 1
ATOM 10141 O O . SER C 1 95 ? 24.071 33.378 30.663 1 23.189 116 SER C O 1
ATOM 10148 N N . LEU C 1 96 ? 24.139 35.588 30.237 1 21.588 117 LEU C N 1
ATOM 10149 C CA . LEU C 1 96 ? 25.468 35.549 29.645 1 21.892 117 LEU C CA 1
ATOM 10150 C C . LEU C 1 96 ? 26.526 35.145 30.668 1 23.982 117 LEU C C 1
ATOM 10151 O O . LEU C 1 96 ? 27.635 34.801 30.239 1 26.576 117 LEU C O 1
ATOM 10167 N N . SER C 1 97 ? 26.226 35.268 31.966 1 23.076 118 SER C N 1
ATOM 10168 C CA . SER C 1 97 ? 27.142 34.923 33.042 1 24.496 118 SER C CA 1
ATOM 10169 C C . SER C 1 97 ? 26.776 33.596 33.702 1 25.541 118 SER C C 1
ATOM 10170 O O . SER C 1 97 ? 27.263 33.306 34.801 1 24.585 118 SER C O 1
ATOM 10177 N N . TYR C 1 98 ? 25.908 32.801 33.062 1 24.408 119 TYR C N 1
ATOM 10178 C CA . TYR C 1 98 ? 25.466 31.517 33.562 1 25.971 119 TYR C CA 1
ATOM 10179 C C . TYR C 1 98 ? 26.65 30.76 34.171 1 26.078 119 TYR C C 1
ATOM 10180 O O . TYR C 1 98 ? 27.707 30.688 33.512 1 26.163 119 TYR C O 1
ATOM 10197 N N . PRO C 1 99 ? 26.551 30.224 35.395 1 26.315 120 PRO C N 1
ATOM 10198 C CA . PRO C 1 99 ? 25.321 30.077 36.181 1 27.137 120 PRO C CA 1
ATOM 10199 C C . PRO C 1 99 ? 24.845 31.277 37 1 26.856 120 PRO C C 1
ATOM 10200 O O . PRO C 1 99 ? 23.836 31.156 37.685 1 28.486 120 PRO C O 1
ATOM 10211 N N . TYR C 1 100 ? 25.565 32.392 36.934 1 27.117 121 TYR C N 1
ATOM 10212 C CA . TYR C 1 100 ? 25.218 33.61 37.678 1 26.879 121 TYR C CA 1
ATOM 10213 C C . TYR C 1 100 ? 24.124 34.381 36.953 1 25.322 121 TYR C C 1
ATOM 10214 O O . TYR C 1 100 ? 24.2 34.542 35.738 1 27.568 121 TYR C O 1
ATOM 10231 N N . ASP C 1 101 ? 23.131 34.835 37.72 1 25.156 122 ASP C N 1
ATOM 10232 C CA . ASP C 1 101 ? 22.159 35.819 37.234 1 25.329 122 ASP C CA 1
ATOM 10233 C C . ASP C 1 101 ? 22.891 37.068 36.787 1 24.683 122 ASP C C 1
ATOM 10234 O O . ASP C 1 101 ? 23.969 37.368 37.299 1 25.84 122 ASP C O 1
ATOM 10243 N N . SER C 1 102 ? 22.353 37.785 35.794 1 23.622 123 SER C N 1
ATOM 10244 C CA . SER C 1 102 ? 23.02 38.975 35.282 1 23.008 123 SER C CA 1
ATOM 10245 C C . SER C 1 102 ? 21.963 39.909 34.659 1 22.958 123 SER C C 1
ATOM 10246 O O . SER C 1 102 ? 20.784 39.63 34.764 1 23.957 123 SER C O 1
ATOM 10253 N N . GLU C 1 103 ? 22.44 40.978 34.049 1 24.65 124 GLU C N 1
ATOM 10254 C CA . GLU C 1 103 ? 21.563 41.898 33.322 1 27.278 124 GLU C CA 1
ATOM 10255 C C . GLU C 1 103 ? 21.548 41.647 31.816 1 24.873 124 GLU C C 1
ATOM 10256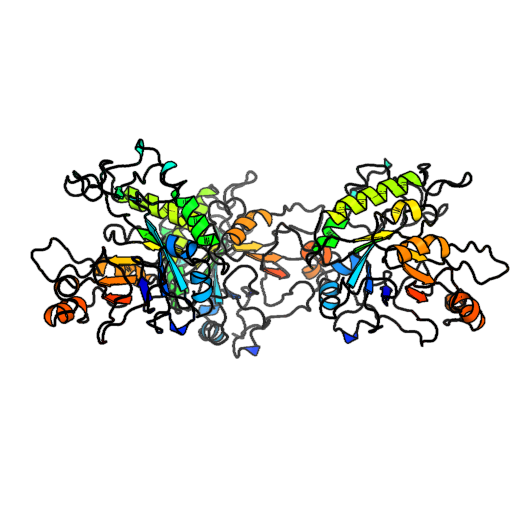 O O . GLU C 1 103 ? 21.054 42.515 31.08 1 22.746 124 GLU C O 1
ATOM 10268 N N A GLU C 1 104 ? 22.163 40.542 31.328 0.5 22.955 125 GLU C N 1
ATOM 10269 N N B GLU C 1 104 ? 22.023 40.472 31.35 0.5 23.174 125 GLU C N 1
ATOM 10270 C CA A GLU C 1 104 ? 22.168 40.208 29.905 0.5 22.904 125 GLU C CA 1
ATOM 10271 C CA B GLU C 1 104 ? 22.175 40.2 29.931 0.5 23.213 125 GLU C CA 1
ATOM 10272 C C A GLU C 1 104 ? 21.808 38.735 29.7 0.5 21.909 125 GLU C C 1
ATOM 10273 C C B GLU C 1 104 ? 21.842 38.734 29.664 0.5 21.965 125 GLU C C 1
ATOM 10274 O O A GLU C 1 104 ? 22.347 37.851 30.376 0.5 22.393 125 GLU C O 1
ATOM 10275 O O B GLU C 1 104 ? 22.399 37.852 30.306 0.5 22.337 125 GLU C O 1
ATOM 10298 N N . TRP C 1 105 ? 20.904 38.49 28.735 1 19.648 126 TRP C N 1
ATOM 10299 C CA . TRP C 1 105 ? 20.335 37.165 28.499 1 20.245 126 TRP C CA 1
ATOM 10300 C C . TRP C 1 105 ? 20.298 36.905 26.993 1 20.457 126 TRP C C 1
ATOM 10301 O O . TRP C 1 105 ? 19.85 37.757 26.231 1 18.73 126 TRP C O 1
ATOM 10323 N N . TYR C 1 106 ? 20.677 35.714 26.575 1 20.279 127 TYR C N 1
ATOM 10324 C CA . TYR C 1 106 ? 20.708 35.379 25.167 1 18.94 127 TYR C CA 1
ATOM 10325 C C . TYR C 1 106 ? 19.281 35.287 24.621 1 19.203 127 TYR C C 1
ATOM 10326 O O . TYR C 1 106 ? 18.348 34.909 25.333 1 21.083 127 TYR C O 1
ATOM 10343 N N . LEU C 1 107 ? 19.14 35.672 23.343 1 19.289 128 LEU C N 1
ATOM 10344 C CA . LEU C 1 107 ? 17.868 35.63 22.644 1 19.217 128 LEU C CA 1
ATOM 10345 C C . LEU C 1 107 ? 17.808 34.451 21.68 1 19.352 128 LEU C C 1
ATOM 10346 O O . LEU C 1 107 ? 18.79 34.066 21.079 1 19.426 128 LEU C O 1
ATOM 10362 N N . ASP C 1 108 ? 16.586 33.955 21.477 1 19.518 129 ASP C N 1
ATOM 10363 C CA . ASP C 1 108 ? 16.317 33.019 20.402 1 19.236 129 ASP C CA 1
ATOM 10364 C C . ASP C 1 108 ? 16.21 33.784 19.091 1 20.481 129 ASP C C 1
ATOM 10365 O O . ASP C 1 108 ? 15.117 34.221 18.717 1 20.159 129 ASP C O 1
ATOM 10374 N N . ILE C 1 109 ? 17.353 33.881 18.391 1 19.776 130 ILE C N 1
ATOM 10375 C CA . ILE C 1 109 ? 17.445 34.709 17.203 1 20.419 130 ILE C CA 1
ATOM 10376 C C . ILE C 1 109 ? 16.872 34.012 15.955 1 20.802 130 ILE C C 1
ATOM 10377 O O . ILE C 1 109 ? 16.877 34.628 14.88 1 20.955 130 ILE C O 1
ATOM 10393 N N . ARG C 1 110 ? 16.27 32.835 16.116 1 20.68 131 ARG C N 1
ATOM 10394 C CA . ARG C 1 110 ? 15.455 32.253 15.054 1 22.055 131 ARG C CA 1
ATOM 10395 C C . ARG C 1 110 ? 14.084 32.944 14.972 1 23.225 131 ARG C C 1
ATOM 10396 O O . ARG C 1 110 ? 13.397 32.822 13.944 1 22.274 131 ARG C O 1
ATOM 10417 N N . ASP C 1 111 ? 13.623 33.555 16.071 1 21.046 132 ASP C N 1
ATOM 10418 C CA . ASP C 1 111 ? 12.2 33.861 16.232 1 23.531 132 ASP C CA 1
ATOM 10419 C C . ASP C 1 111 ? 11.867 35.194 15.534 1 22.924 132 ASP C C 1
ATOM 10420 O O . ASP C 1 111 ? 12.609 36.183 15.649 1 22.278 132 ASP C O 1
ATOM 10429 N N . SER C 1 112 ? 10.734 35.214 14.795 1 22.588 133 SER C N 1
ATOM 10430 C CA . SER C 1 112 ? 10.385 36.378 13.996 1 21.573 133 SER C CA 1
ATOM 10431 C C . SER C 1 112 ? 10.155 37.614 14.847 1 22.314 133 SER C C 1
ATOM 10432 O O . SER C 1 112 ? 10.337 38.733 14.357 1 24.284 133 SER C O 1
ATOM 10439 N N . ARG C 1 113 ? 9.706 37.423 16.114 1 20.525 134 ARG C N 1
ATOM 10440 C CA . ARG C 1 113 ? 9.438 38.549 16.994 1 21.928 134 ARG C CA 1
ATOM 10441 C C . ARG C 1 113 ? 10.733 39.264 17.36 1 21.252 134 ARG C C 1
ATOM 10442 O O . ARG C 1 113 ? 10.769 40.501 17.49 1 21.804 134 ARG C O 1
ATOM 10463 N N . VAL C 1 114 ? 11.807 38.485 17.539 1 20.588 135 VAL C N 1
ATOM 10464 C CA . VAL C 1 114 ? 13.104 39.064 17.811 1 19.737 135 VAL C CA 1
ATOM 10465 C C . VAL C 1 114 ? 13.583 39.861 16.594 1 19.331 135 VAL C C 1
ATOM 10466 O O . VAL C 1 114 ? 14.07 40.985 16.727 1 19.622 135 VAL C O 1
ATOM 10479 N N . LEU C 1 115 ? 13.439 39.265 15.413 1 19.45 136 LEU C N 1
ATOM 10480 C CA . LEU C 1 115 ? 13.853 39.951 14.189 1 18.936 136 LEU C CA 1
ATOM 10481 C C . LEU C 1 115 ? 13.135 41.3 14.074 1 19.947 136 LEU C C 1
ATOM 10482 O O . LEU C 1 115 ? 13.784 42.294 13.739 1 19.771 136 LEU C O 1
ATOM 10498 N N A GLU C 1 116 ? 11.819 41.323 14.303 0.5 20.979 137 GLU C N 1
ATOM 10499 N N B GLU C 1 116 ? 11.811 41.301 14.293 0.5 20.437 137 GLU C N 1
ATOM 10500 C CA A GLU C 1 116 ? 11.042 42.542 14.143 0.5 22.165 137 GLU C CA 1
ATOM 10501 C CA B GLU C 1 116 ? 10.979 42.501 14.194 0.5 21.164 137 GLU C CA 1
ATOM 10502 C C A GLU C 1 116 ? 11.55 43.611 15.103 0.5 21.288 137 GLU C C 1
ATOM 10503 C C B GLU C 1 116 ? 11.512 43.596 15.121 0.5 20.869 137 GLU C C 1
ATOM 10504 O O A GLU C 1 116 ? 11.73 44.76 14.685 0.5 21.086 137 GLU C O 1
ATOM 10505 O O B GLU C 1 116 ? 11.67 44.751 14.716 0.5 20.942 137 GLU C O 1
ATOM 10528 N N . LEU C 1 117 ? 11.786 43.236 16.38 1 18.906 138 LEU C N 1
ATOM 10529 C CA . LEU C 1 117 ? 12.269 44.193 17.355 1 18.28 138 LEU C CA 1
ATOM 10530 C C . LEU C 1 117 ? 13.656 44.718 16.949 1 17.821 138 LEU C C 1
ATOM 10531 O O . LEU C 1 117 ? 13.947 45.887 17.185 1 18.831 138 LEU C O 1
ATOM 10548 N N . GLN C 1 118 ? 14.525 43.831 16.458 1 18.664 139 GLN C N 1
ATOM 10549 C CA . GLN C 1 118 ? 15.89 44.223 16.122 1 20.267 139 GLN C CA 1
ATOM 10550 C C . GLN C 1 118 ? 15.889 45.122 14.872 1 22.239 139 GLN C C 1
ATOM 10551 O O . GLN C 1 118 ? 16.676 46.07 14.806 1 18.841 139 GLN C O 1
ATOM 10565 N N . THR C 1 119 ? 14.967 44.883 13.914 1 20.186 140 THR C N 1
ATOM 10566 C CA . THR C 1 119 ? 14.906 45.765 12.737 1 22.315 140 THR C CA 1
ATOM 10567 C C . THR C 1 119 ? 14.412 47.157 13.136 1 21.76 140 THR C C 1
ATOM 10568 O O . THR C 1 119 ? 14.817 48.164 12.543 1 23.086 140 THR C O 1
ATOM 10578 N N . ALA C 1 120 ? 13.58 47.27 14.162 1 20.481 141 ALA C N 1
ATOM 10579 C CA . ALA C 1 120 ? 13.176 48.582 14.637 1 19.982 141 ALA C CA 1
ATOM 10580 C C . ALA C 1 120 ? 14.38 49.353 15.182 1 19.371 141 ALA C C 1
ATOM 10581 O O . ALA C 1 120 ? 14.428 50.582 15.062 1 20.162 141 ALA C O 1
ATOM 10588 N N . ARG C 1 121 ? 15.342 48.637 15.791 1 18.259 142 ARG C N 1
ATOM 10589 C CA . ARG C 1 121 ? 16.564 49.242 16.273 1 17.677 142 ARG C CA 1
ATOM 10590 C C . ARG C 1 121 ? 17.409 49.741 15.086 1 18.46 142 ARG C C 1
ATOM 10591 O O . ARG C 1 121 ? 18.019 50.811 15.191 1 18.281 142 ARG C O 1
ATOM 10612 N N . LEU C 1 122 ? 17.418 48.984 13.976 1 17.187 143 LEU C N 1
ATOM 10613 C CA . LEU C 1 122 ? 18.096 49.429 12.766 1 16.658 143 LEU C CA 1
ATOM 10614 C C . LEU C 1 122 ? 17.483 50.718 12.235 1 18.042 143 LEU C C 1
ATOM 10615 O O . LEU C 1 122 ? 18.211 51.586 11.765 1 17.929 143 LEU C O 1
ATOM 10631 N N . ASP C 1 123 ? 16.157 50.85 12.272 1 17.421 144 ASP C N 1
ATOM 10632 C CA . ASP C 1 123 ? 15.487 52.084 11.885 1 18.69 144 ASP C CA 1
ATOM 10633 C C . ASP C 1 123 ? 15.985 53.274 12.721 1 19.887 144 ASP C C 1
ATOM 10634 O O . ASP C 1 123 ? 16.2 54.371 12.181 1 19.292 144 ASP C O 1
ATOM 10643 N N . ILE C 1 124 ? 16.16 53.07 14.029 1 18.39 145 ILE C N 1
ATOM 10644 C CA . ILE C 1 124 ? 16.677 54.129 14.909 1 19.371 145 ILE C CA 1
ATOM 10645 C C . ILE C 1 124 ? 18.102 54.495 14.473 1 18.567 145 ILE C C 1
ATOM 10646 O O . ILE C 1 124 ? 18.403 55.683 14.311 1 18.882 145 ILE C O 1
ATOM 10662 N N . ALA C 1 125 ? 18.935 53.491 14.232 1 17.75 146 ALA C N 1
ATOM 10663 C CA . ALA C 1 125 ? 20.312 53.738 13.826 1 18.292 146 ALA C CA 1
ATOM 10664 C C . ALA C 1 125 ? 20.35 54.622 12.57 1 18.682 146 ALA C C 1
ATOM 10665 O O . ALA C 1 125 ? 21.104 55.575 12.485 1 17.91 146 ALA C O 1
ATOM 10672 N N . ALA C 1 126 ? 19.513 54.289 11.592 1 18.474 147 ALA C N 1
ATOM 10673 C CA . ALA C 1 126 ? 19.401 55.066 10.366 1 18.833 147 ALA C CA 1
ATOM 10674 C C . ALA C 1 126 ? 18.922 56.492 10.655 1 20.703 147 ALA C C 1
ATOM 10675 O O . ALA C 1 126 ? 19.447 57.457 10.108 1 22.082 147 ALA C O 1
ATOM 10682 N N . LYS C 1 127 ? 17.914 56.638 11.503 1 19.063 148 LYS C N 1
ATOM 10683 C CA . LYS C 1 127 ? 17.37 57.95 11.786 1 20.642 148 LYS C CA 1
ATOM 10684 C C . LYS C 1 127 ? 18.378 58.875 12.494 1 19.55 148 LYS C C 1
ATOM 10685 O O . LYS C 1 127 ? 18.314 60.09 12.261 1 21.337 148 LYS C O 1
ATOM 10704 N N . ILE C 1 128 ? 19.228 58.34 13.376 1 19.542 149 ILE C N 1
ATOM 10705 C CA . ILE C 1 128 ? 20.021 59.204 14.271 1 20.114 149 ILE C CA 1
ATOM 10706 C C . ILE C 1 128 ? 21.367 59.606 13.666 1 20.741 149 ILE C C 1
ATOM 10707 O O . ILE C 1 128 ? 22.069 60.425 14.26 1 20.129 149 ILE C O 1
ATOM 10723 N N . GLY C 1 129 ? 21.735 59.015 12.522 1 18.331 150 GLY C N 1
ATOM 10724 C CA . GLY C 1 129 ? 22.972 59.398 11.86 1 19.256 150 GLY C CA 1
ATOM 10725 C C . GLY C 1 129 ? 24.041 58.322 11.837 1 20.028 150 GLY C C 1
ATOM 10726 O O . GLY C 1 129 ? 25.142 58.58 11.326 1 20.027 150 GLY C O 1
ATOM 10730 N N . CYS C 1 130 ? 23.76 57.119 12.342 1 18.239 151 CYS C N 1
ATOM 10731 C CA . CYS C 1 130 ? 24.744 56.048 12.231 1 17.876 151 CYS C CA 1
ATOM 10732 C C . CYS C 1 130 ? 25.006 55.727 10.74 1 18.57 151 CYS C C 1
ATOM 10733 O O . CYS C 1 130 ? 24.063 55.74 9.968 1 18.681 151 CYS C O 1
ATOM 10740 N N . ASP C 1 131 ? 26.256 55.47 10.385 1 18.362 152 ASP C N 1
ATOM 10741 C CA . ASP C 1 131 ? 26.596 54.967 9.041 1 18.602 152 ASP C CA 1
ATOM 10742 C C . ASP C 1 131 ? 26.528 53.457 8.971 1 18.818 152 ASP C C 1
ATOM 10743 O O . ASP C 1 131 ? 26.431 52.898 7.852 1 17.692 152 ASP C O 1
ATOM 10752 N N . ALA C 1 132 ? 26.637 52.79 10.131 1 17.819 153 ALA C N 1
ATOM 10753 C CA . ALA C 1 132 ? 26.763 51.342 10.206 1 17.139 153 ALA C CA 1
ATOM 10754 C C . ALA C 1 132 ? 26.356 50.901 11.593 1 17.614 153 ALA C C 1
ATOM 10755 O O . ALA C 1 132 ? 26.278 51.747 12.494 1 17.285 153 ALA C O 1
ATOM 10762 N N . VAL C 1 133 ? 26.126 49.605 11.742 1 16.423 154 VAL C N 1
ATOM 10763 C CA . VAL C 1 133 ? 25.864 48.992 13.046 1 17.668 154 VAL C CA 1
ATOM 10764 C C . VAL C 1 133 ? 26.82 47.84 13.285 1 18.652 154 VAL C C 1
ATOM 10765 O O . VAL C 1 133 ? 27.192 47.122 12.346 1 17.962 154 VAL C O 1
ATOM 10778 N N . ASP C 1 134 ? 27.139 47.651 14.572 1 18.191 155 ASP C N 1
ATOM 10779 C CA . ASP C 1 134 ? 28.028 46.626 15.096 1 17.833 155 ASP C CA 1
ATOM 10780 C C . ASP C 1 134 ? 27.211 45.717 16.014 1 18.111 155 ASP C C 1
ATOM 10781 O O . ASP C 1 134 ? 27.093 46.037 17.216 1 18.417 155 ASP C O 1
ATOM 10790 N N . PRO C 1 135 ? 26.642 44.602 15.493 1 16.496 156 PRO C N 1
ATOM 10791 C CA . PRO C 1 135 ? 25.674 43.812 16.261 1 16.335 156 PRO C CA 1
ATOM 10792 C C . PRO C 1 135 ? 26.401 42.77 17.091 1 16.676 156 PRO C C 1
ATOM 10793 O O . PRO C 1 135 ? 27.012 41.86 16.535 1 18.286 156 PRO C O 1
ATOM 10804 N N . ASP C 1 136 ? 26.14 42.753 18.396 1 16.537 157 ASP C N 1
ATOM 10805 C CA . ASP C 1 136 ? 26.912 41.905 19.304 1 16.517 157 ASP C CA 1
ATOM 10806 C C . ASP C 1 136 ? 26.253 40.536 19.509 1 17.348 157 ASP C C 1
ATOM 10807 O O . ASP C 1 136 ? 25.045 40.379 19.326 1 18.009 157 ASP C O 1
ATOM 10816 N N . ASN C 1 137 ? 27.054 39.576 19.973 1 17.923 158 ASN C N 1
ATOM 10817 C CA . ASN C 1 137 ? 26.594 38.302 20.503 1 17.695 158 ASN C CA 1
ATOM 10818 C C . ASN C 1 137 ? 25.88 37.459 19.436 1 18.864 158 ASN C C 1
ATOM 10819 O O . ASN C 1 137 ? 24.821 36.896 19.713 1 19.357 158 ASN C O 1
ATOM 10830 N N . VAL C 1 138 ? 26.554 37.239 18.307 1 18.495 159 VAL C N 1
ATOM 10831 C CA . VAL C 1 138 ? 26.039 36.43 17.223 1 18.546 159 VAL C CA 1
ATOM 10832 C C . VAL C 1 138 ? 26.851 35.144 17.073 1 19.485 159 VAL C C 1
ATOM 10833 O O . VAL C 1 138 ? 26.985 34.61 15.953 1 20.712 159 VAL C O 1
ATOM 10846 N N . ASP C 1 139 ? 27.346 34.609 18.215 1 18.791 160 ASP C N 1
ATOM 10847 C CA . ASP C 1 139 ? 28.301 33.516 18.2 1 20.613 160 ASP C CA 1
ATOM 10848 C C . ASP C 1 139 ? 27.958 32.414 19.205 1 21.123 160 ASP C C 1
ATOM 10849 O O . ASP C 1 139 ? 28.832 31.61 19.544 1 23.557 160 ASP C O 1
ATOM 10858 N N . ALA C 1 140 ? 26.705 32.335 19.669 1 20.254 161 ALA C N 1
ATOM 10859 C CA . ALA C 1 140 ? 26.348 31.53 20.816 1 20.962 161 ALA C CA 1
ATOM 10860 C C . ALA C 1 140 ? 25.568 30.257 20.465 1 21.209 161 ALA C C 1
ATOM 10861 O O . ALA C 1 140 ? 24.809 29.737 21.278 1 21.448 161 ALA C O 1
ATOM 10868 N N . TRP C 1 141 ? 25.912 29.647 19.331 1 20.951 162 TRP C N 1
ATOM 10869 C CA . TRP C 1 141 ? 25.346 28.357 18.976 1 22.082 162 TRP C CA 1
ATOM 10870 C C . TRP C 1 141 ? 25.927 27.263 19.86 1 23.816 162 TRP C C 1
ATOM 10871 O O . TRP C 1 141 ? 26.999 27.416 20.457 1 24.009 162 TRP C O 1
ATOM 10892 N N . GLN C 1 142 ? 25.171 26.165 19.95 1 25.512 163 GLN C N 1
ATOM 10893 C CA . GLN C 1 142 ? 25.581 25.005 20.704 1 28.058 163 GLN C CA 1
ATOM 10894 C C . GLN C 1 142 ? 26.819 24.42 20.032 1 30.338 163 GLN C C 1
ATOM 10895 O O . GLN C 1 142 ? 26.842 24.281 18.81 1 29.442 163 GLN C O 1
ATOM 10909 N N . GLN C 1 143 ? 27.827 24.084 20.839 1 31.889 164 GLN C N 1
ATOM 10910 C CA . GLN C 1 143 ? 29.089 23.541 20.34 1 39.924 164 GLN C CA 1
ATOM 10911 C C . GLN C 1 143 ? 29.564 22.504 21.347 1 44.186 164 GLN C C 1
ATOM 10912 O O . GLN C 1 143 ? 29.616 22.843 22.512 1 43.515 164 GLN C O 1
ATOM 10926 N N . ASP C 1 144 ? 29.944 21.3 20.892 1 49.661 165 ASP C N 1
ATOM 10927 C CA . ASP C 1 144 ? 30.634 20.321 21.732 1 52.887 165 ASP C CA 1
ATOM 10928 C C . ASP C 1 144 ? 29.827 20.045 23.008 1 54.66 165 ASP C C 1
ATOM 10929 O O . ASP C 1 144 ? 30.371 20.063 24.116 1 58.576 165 ASP C O 1
ATOM 10933 N N . ASP C 1 145 ? 28.512 19.825 22.832 1 57.55 166 ASP C N 1
ATOM 10934 C CA . ASP C 1 145 ? 27.589 19.488 23.91 1 58.413 166 ASP C CA 1
ATOM 10935 C C . ASP C 1 145 ? 27.5 20.582 24.992 1 53.971 166 ASP C C 1
ATOM 10936 O O . ASP C 1 145 ? 27.127 20.283 26.127 1 63.14 166 ASP C O 1
ATOM 10945 N N . GLU C 1 146 ? 27.805 21.844 24.644 1 44.837 167 GLU C N 1
ATOM 10946 C CA . GLU C 1 146 ? 27.65 23.002 25.52 1 42.211 167 GLU C CA 1
ATOM 10947 C C . GLU C 1 146 ? 26.761 24.007 24.781 1 33.784 167 GLU C C 1
ATOM 10948 O O . GLU C 1 146 ? 27.077 24.355 23.655 1 32.631 167 GLU C O 1
ATOM 10960 N N . ASP C 1 147 ? 25.653 24.42 25.42 1 30.728 168 ASP C N 1
ATOM 10961 C CA . ASP C 1 147 ? 24.645 25.27 24.797 1 27.683 168 ASP C CA 1
ATOM 10962 C C . ASP C 1 147 ? 24.556 26.593 25.559 1 25.847 168 ASP C C 1
ATOM 10963 O O . ASP C 1 147 ? 23.865 26.653 26.57 1 27.827 168 ASP C O 1
ATOM 10972 N N . PRO C 1 148 ? 25.197 27.67 25.102 1 25.186 169 PRO C N 1
ATOM 10973 C CA . PRO C 1 148 ? 25.138 28.953 25.817 1 25.833 169 PRO C CA 1
ATOM 10974 C C . PRO C 1 148 ? 23.75 29.561 26.006 1 25.401 169 PRO C C 1
ATOM 10975 O O . PRO C 1 148 ? 23.518 30.209 27.021 1 23.522 169 PRO C O 1
ATOM 10986 N N . THR C 1 149 ? 22.84 29.385 25.032 1 24.281 170 THR C N 1
ATOM 10987 C CA . THR C 1 149 ? 21.589 30.139 25.071 1 22.861 170 THR C CA 1
ATOM 10988 C C . THR C 1 149 ? 20.466 29.354 25.744 1 24.015 170 THR C C 1
ATOM 10989 O O . THR C 1 149 ? 19.548 29.942 26.289 1 24.013 170 THR C O 1
ATOM 10999 N N . GLY C 1 150 ? 20.494 28.027 25.634 1 23.9 171 GLY C N 1
ATOM 11000 C CA . GLY C 1 150 ? 19.385 27.181 25.999 1 25.124 171 GLY C CA 1
ATOM 11001 C C . GLY C 1 150 ? 18.449 26.8 24.846 1 26.322 171 GLY C C 1
ATOM 11002 O O . GLY C 1 150 ? 17.596 25.927 25.048 1 26.876 171 GLY C O 1
ATOM 11006 N N . PHE C 1 151 ? 18.621 27.431 23.679 1 24.62 172 PHE C N 1
ATOM 11007 C CA . PHE C 1 151 ? 17.755 27.171 22.533 1 25.383 172 PHE C CA 1
ATOM 11008 C C . PHE C 1 151 ? 18.38 26.182 21.542 1 27.423 172 PHE C C 1
ATOM 11009 O O . PHE C 1 151 ? 17.78 25.959 20.48 1 27.21 172 PHE C O 1
ATOM 11026 N N . LYS C 1 152 ? 19.558 25.619 21.86 1 27.089 173 LYS C N 1
ATOM 11027 C CA . LYS C 1 152 ? 20.211 24.638 20.998 1 27.88 173 LYS C CA 1
ATOM 11028 C C . LYS C 1 152 ? 20.386 25.151 19.566 1 26.234 173 LYS C C 1
ATOM 11029 O O . LYS C 1 152 ? 20.143 24.428 18.61 1 27.575 173 LYS C O 1
ATOM 11048 N N . LEU C 1 153 ? 20.796 26.395 19.429 1 24.215 174 LEU C N 1
ATOM 11049 C CA . LEU C 1 153 ? 20.941 27.051 18.133 1 24.481 174 LEU C CA 1
ATOM 11050 C C . LEU C 1 153 ? 22.129 26.465 17.371 1 25.849 174 LEU C C 1
ATOM 11051 O O . LEU C 1 153 ? 23.087 25.915 17.965 1 24.264 174 LEU C O 1
ATOM 11067 N N . LYS C 1 154 ? 22.008 26.507 16.03 1 24.425 175 LYS C N 1
ATOM 11068 C CA . LYS C 1 154 ? 23.077 26.107 15.126 1 25.58 175 LYS C CA 1
ATOM 11069 C C . LYS C 1 154 ? 23.807 27.34 14.625 1 21.706 175 LYS C C 1
ATOM 11070 O O . LYS C 1 154 ? 23.235 28.423 14.585 1 20.926 175 LYS C O 1
ATOM 11089 N N . SER C 1 155 ? 25.045 27.157 14.156 1 21.179 176 SER C N 1
ATOM 11090 C CA . SER C 1 155 ? 25.781 28.282 13.603 1 20.452 176 SER C CA 1
ATOM 11091 C C . SER C 1 155 ? 25.009 28.878 12.425 1 20.103 176 SER C C 1
ATOM 11092 O O . SER C 1 155 ? 25.008 30.096 12.276 1 19.839 176 SER C O 1
ATOM 11099 N N . SER C 1 156 ? 24.36 28.037 11.626 1 21.544 177 SER C N 1
ATOM 11100 C CA . SER C 1 156 ? 23.583 28.556 10.495 1 22.67 177 SER C CA 1
ATOM 11101 C C . SER C 1 156 ? 22.41 29.429 10.928 1 22.715 177 SER C C 1
ATOM 11102 O O . SER C 1 156 ? 21.981 30.286 10.145 1 21.617 177 SER C O 1
ATOM 11109 N N . ASP C 1 157 ? 21.867 29.235 12.152 1 21.38 178 ASP C N 1
ATOM 11110 C CA . ASP C 1 157 ? 20.827 30.127 12.642 1 21.59 178 ASP C CA 1
ATOM 11111 C C . ASP C 1 157 ? 21.344 31.568 12.763 1 19.517 178 ASP C C 1
ATOM 11112 O O . ASP C 1 157 ? 20.618 32.537 12.49 1 18.272 178 ASP C O 1
ATOM 11121 N N . TYR C 1 158 ? 22.592 31.728 13.226 1 17.897 179 TYR C N 1
ATOM 11122 C CA . TYR C 1 158 ? 23.18 33.056 13.329 1 17.881 179 TYR C CA 1
ATOM 11123 C C . TYR C 1 158 ? 23.467 33.609 11.933 1 18.103 179 TYR C C 1
ATOM 11124 O O . TYR C 1 158 ? 23.274 34.793 11.689 1 19.614 179 TYR C O 1
ATOM 11141 N N . THR C 1 159 ? 23.974 32.772 11.014 1 18.957 180 THR C N 1
ATOM 11142 C CA . THR C 1 159 ? 24.193 33.246 9.631 1 19.169 180 THR C CA 1
ATOM 11143 C C . THR C 1 159 ? 22.883 33.786 9.042 1 19.397 180 THR C C 1
ATOM 11144 O O . THR C 1 159 ? 22.839 34.873 8.481 1 19.411 180 THR C O 1
ATOM 11154 N N . ASN C 1 160 ? 21.786 33.031 9.192 1 19.984 181 ASN C N 1
ATOM 11155 C CA . ASN C 1 160 ? 20.485 33.417 8.654 1 20.395 181 ASN C CA 1
ATOM 11156 C C . ASN C 1 160 ? 19.971 34.693 9.296 1 20.585 181 ASN C C 1
ATOM 11157 O O . ASN C 1 160 ? 19.39 35.556 8.595 1 21.176 181 ASN C O 1
ATOM 11168 N N . TYR C 1 161 ? 20.139 34.806 10.627 1 18.687 182 TYR C N 1
ATOM 11169 C CA . TYR C 1 161 ? 19.72 36.002 11.335 1 18.602 182 TYR C CA 1
ATOM 11170 C C . TYR C 1 161 ? 20.473 37.233 10.83 1 18.693 182 TYR C C 1
ATOM 11171 O O . TYR C 1 161 ? 19.872 38.273 10.573 1 18.077 182 TYR C O 1
ATOM 11188 N N . LEU C 1 162 ? 21.802 37.119 10.715 1 18.212 183 LEU C N 1
ATOM 11189 C CA . LEU C 1 162 ? 22.591 38.252 10.247 1 18.159 183 LEU C CA 1
ATOM 11190 C C . LEU C 1 162 ? 22.233 38.6 8.805 1 19.178 183 LEU C C 1
ATOM 11191 O O . LEU C 1 162 ? 22.208 39.778 8.442 1 19.777 183 LEU C O 1
ATOM 11207 N N . LYS C 1 163 ? 21.976 37.594 7.968 1 17.799 184 LYS C N 1
ATOM 11208 C CA . LYS C 1 163 ? 21.538 37.891 6.617 1 19.853 184 LYS C CA 1
ATOM 11209 C C . LYS C 1 163 ? 20.215 38.647 6.623 1 20.133 184 LYS C C 1
ATOM 11210 O O . LYS C 1 163 ? 20.003 39.54 5.792 1 21.337 184 LYS C O 1
ATOM 11229 N N . ASN C 1 164 ? 19.294 38.293 7.539 1 19.82 185 ASN C N 1
ATOM 11230 C CA . ASN C 1 164 ? 18.033 39.007 7.675 1 19.036 185 ASN C CA 1
ATOM 11231 C C . ASN C 1 164 ? 18.243 40.458 8.126 1 18.318 185 ASN C C 1
ATOM 11232 O O . ASN C 1 164 ? 17.561 41.369 7.615 1 18.247 185 ASN C O 1
ATOM 11243 N N . LEU C 1 165 ? 19.129 40.661 9.098 1 17.659 186 LEU C N 1
ATOM 11244 C CA . LEU C 1 165 ? 19.417 42.008 9.584 1 17.771 186 LEU C CA 1
ATOM 11245 C C . LEU C 1 165 ? 20.029 42.833 8.436 1 17.573 186 LEU C C 1
ATOM 11246 O O . LEU C 1 165 ? 19.642 43.972 8.197 1 19.321 186 LEU C O 1
ATOM 11262 N N . ALA C 1 166 ? 20.96 42.224 7.684 1 17.811 187 ALA C N 1
ATOM 11263 C CA . ALA C 1 166 ? 21.654 42.944 6.622 1 18.104 187 ALA C CA 1
ATOM 11264 C C . ALA C 1 166 ? 20.69 43.293 5.502 1 18.269 187 ALA C C 1
ATOM 11265 O O . ALA C 1 166 ? 20.777 44.381 4.918 1 20.332 187 ALA C O 1
ATOM 11272 N N . LYS C 1 167 ? 19.817 42.356 5.111 1 19.616 188 LYS C N 1
ATOM 11273 C CA . LYS C 1 167 ? 18.816 42.617 4.075 1 22.073 188 LYS C CA 1
ATOM 11274 C C . LYS C 1 167 ? 17.995 43.854 4.432 1 21.218 188 LYS C C 1
ATOM 11275 O O . LYS C 1 167 ? 17.639 44.684 3.569 1 21.307 188 LYS C O 1
ATOM 11294 N N . TYR C 1 168 ? 17.6 43.968 5.705 1 18.819 189 TYR C N 1
ATOM 11295 C CA . TYR C 1 168 ? 16.838 45.113 6.168 1 18.772 189 TYR C CA 1
ATOM 11296 C C . TYR C 1 168 ? 17.668 46.419 6.102 1 19.061 189 TYR C C 1
ATOM 11297 O O . TYR C 1 168 ? 17.248 47.407 5.501 1 19.684 189 TYR C O 1
ATOM 11314 N N . ALA C 1 169 ? 18.859 46.391 6.682 1 18.51 190 ALA C N 1
ATOM 11315 C CA . ALA C 1 169 ? 19.734 47.565 6.734 1 19.42 190 ALA C CA 1
ATOM 11316 C C . ALA C 1 169 ? 20.077 48.056 5.321 1 18.647 190 ALA C C 1
ATOM 11317 O O . ALA C 1 169 ? 20.073 49.264 5.071 1 20.017 190 ALA C O 1
ATOM 11324 N N . HIS C 1 170 ? 20.292 47.111 4.386 1 18.663 191 HIS C N 1
ATOM 11325 C CA . HIS C 1 170 ? 20.702 47.434 3.027 1 19.033 191 HIS C CA 1
ATOM 11326 C C . HIS C 1 170 ? 19.549 47.972 2.185 1 18.282 191 HIS C C 1
ATOM 11327 O O . HIS C 1 170 ? 19.751 48.328 1.032 1 20.206 191 HIS C O 1
ATOM 11340 N N . SER C 1 171 ? 18.34 48.052 2.77 1 18.071 192 SER C N 1
ATOM 11341 C CA . SER C 1 171 ? 17.161 48.59 2.113 1 17.948 192 SER C CA 1
ATOM 11342 C C . SER C 1 171 ? 16.754 49.98 2.642 1 17.925 192 SER C C 1
ATOM 11343 O O . SER C 1 171 ? 15.752 50.531 2.147 1 19.775 192 SER C O 1
ATOM 11350 N N . ILE C 1 172 ? 17.51 50.516 3.624 1 19.731 193 ILE C N 1
ATOM 11351 C CA . ILE C 1 172 ? 17.189 51.815 4.227 1 21.243 193 ILE C CA 1
ATOM 11352 C C . ILE C 1 172 ? 18.418 52.715 4.16 1 22.484 193 ILE C C 1
ATOM 11353 O O . ILE C 1 172 ? 19.549 52.271 4.332 1 23.994 193 ILE C O 1
ATOM 11369 N N . LYS C 1 173 ? 18.168 54.023 4.047 1 24.81 194 LYS C N 1
ATOM 11370 C CA . LYS C 1 173 ? 19.275 54.958 3.911 1 23.016 194 LYS C CA 1
ATOM 11371 C C . LYS C 1 173 ? 19.632 55.572 5.266 1 22.477 194 LYS C C 1
ATOM 11372 O O . LYS C 1 173 ? 18.77 55.743 6.13 1 22.908 194 LYS C O 1
ATOM 11391 N N . THR C 1 174 ? 20.892 55.981 5.36 1 21.279 195 THR C N 1
ATOM 11392 C CA . THR C 1 174 ? 21.43 56.728 6.478 1 21.977 195 THR C CA 1
ATOM 11393 C C . THR C 1 174 ? 21.166 58.218 6.253 1 22.968 195 THR C C 1
ATOM 11394 O O . THR C 1 174 ? 20.693 58.658 5.197 1 23.756 195 THR C O 1
ATOM 11404 N N . LYS C 1 175 ? 21.522 59.02 7.266 1 24.995 196 LYS C N 1
ATOM 11405 C CA . LYS C 1 175 ? 21.409 60.468 7.125 1 28.041 196 LYS C CA 1
ATOM 11406 C C . LYS C 1 175 ? 22.382 61.031 6.101 1 28.698 196 LYS C C 1
ATOM 11407 O O . LYS C 1 175 ? 22.097 62.09 5.505 1 31.275 196 LYS C O 1
ATOM 11426 N N . ASP C 1 176 ? 23.496 60.338 5.853 1 27.622 197 ASP C N 1
ATOM 11427 C CA . ASP C 1 176 ? 24.425 60.721 4.801 1 32.244 197 ASP C CA 1
ATOM 11428 C C . ASP C 1 176 ? 24.017 60.175 3.435 1 31.754 197 ASP C C 1
ATOM 11429 O O . ASP C 1 176 ? 24.774 60.334 2.465 1 32.004 197 ASP C O 1
ATOM 11438 N N . GLY C 1 177 ? 22.86 59.502 3.396 1 28.452 198 GLY C N 1
ATOM 11439 C CA . GLY C 1 177 ? 22.199 59.219 2.131 1 30.491 198 GLY C CA 1
ATOM 11440 C C . GLY C 1 177 ? 22.658 57.924 1.462 1 26.639 198 GLY C C 1
ATOM 11441 O O . GLY C 1 177 ? 22.37 57.77 0.264 1 27.977 198 GLY C O 1
ATOM 11445 N N . GLN C 1 178 ? 23.26 56.995 2.206 1 23.897 199 GLN C N 1
ATOM 11446 C CA . GLN C 1 178 ? 23.743 55.732 1.69 1 23.447 199 GLN C CA 1
ATOM 11447 C C . GLN C 1 178 ? 23.075 54.586 2.452 1 23.386 199 GLN C C 1
ATOM 11448 O O . GLN C 1 178 ? 22.455 54.782 3.501 1 20.979 199 GLN C O 1
ATOM 11462 N N . PRO C 1 179 ? 23.178 53.329 1.978 1 20.839 200 PRO C N 1
ATOM 11463 C CA . PRO C 1 179 ? 22.627 52.191 2.707 1 20.856 200 PRO C CA 1
ATOM 11464 C C . PRO C 1 179 ? 23.295 52.044 4.071 1 19.961 200 PRO C C 1
ATOM 11465 O O . PRO C 1 179 ? 24.505 52.236 4.187 1 18.648 200 PRO C O 1
ATOM 11476 N N . LEU C 1 180 ? 22.519 51.597 5.08 1 19.314 201 LEU C N 1
ATOM 11477 C CA . LEU C 1 180 ? 23.078 51.286 6.386 1 18.672 201 LEU C CA 1
ATOM 11478 C C . LEU C 1 180 ? 23.904 50.007 6.325 1 18.968 201 LEU C C 1
ATOM 11479 O O . LEU C 1 180 ? 23.416 48.982 5.855 1 19.6 201 LEU C O 1
ATOM 11495 N N . LEU C 1 181 ? 25.163 50.062 6.814 1 17.795 202 LEU C N 1
ATOM 11496 C CA . LEU C 1 181 ? 26.069 48.933 6.781 1 16.837 202 LEU C CA 1
ATOM 11497 C C . LEU C 1 181 ? 25.952 48.105 8.058 1 17.173 202 LEU C C 1
ATOM 11498 O O . LEU C 1 181 ? 25.544 48.618 9.111 1 18.263 202 LEU C O 1
ATOM 11514 N N . VAL C 1 182 ? 26.308 46.815 7.97 1 16.548 203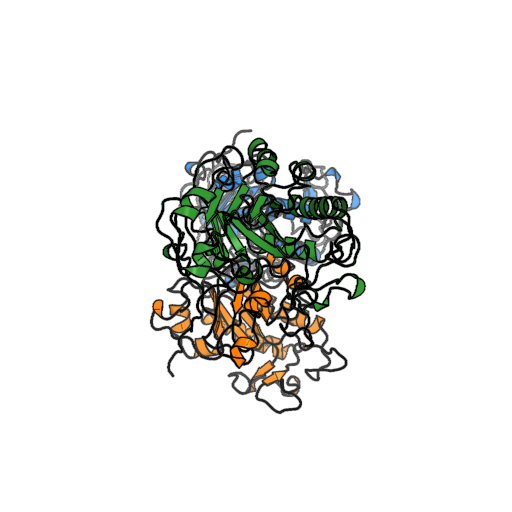 VAL C N 1
ATOM 11515 C CA . VAL C 1 182 ? 26.213 45.885 9.081 1 16.9 203 VAL C CA 1
ATOM 11516 C C . VAL C 1 182 ? 27.491 45.06 9.186 1 16.721 203 VAL C C 1
ATOM 11517 O O . VAL C 1 182 ? 27.979 44.526 8.177 1 16.669 203 VAL C O 1
ATOM 11530 N N . GLY C 1 183 ? 28.05 44.994 10.402 1 16.991 204 GLY C N 1
ATOM 11531 C CA . GLY C 1 183 ? 29.251 44.23 10.67 1 16.068 204 GLY C CA 1
ATOM 11532 C C . GLY C 1 183 ? 28.991 42.833 11.208 1 17.024 204 GLY C C 1
ATOM 11533 O O . GLY C 1 183 ? 27.903 42.511 11.727 1 16.578 204 GLY C O 1
ATOM 11537 N N . GLN C 1 184 ? 30.021 42.009 11.109 1 16.669 205 GLN C N 1
ATOM 11538 C CA . GLN C 1 184 ? 30.129 40.725 11.754 1 16.506 205 GLN C CA 1
ATOM 11539 C C . GLN C 1 184 ? 30.982 40.886 13.014 1 17.791 205 GLN C C 1
ATOM 11540 O O . GLN C 1 184 ? 32.129 41.31 12.966 1 18.833 205 GLN C O 1
ATOM 11554 N N . LYS C 1 185 ? 30.434 40.443 14.145 1 16.304 206 LYS C N 1
ATOM 11555 C CA . LYS C 1 185 ? 31.137 40.487 15.441 1 17.91 206 LYS C CA 1
ATOM 11556 C C . LYS C 1 185 ? 31.619 39.101 15.784 1 17.847 206 LYS C C 1
ATOM 11557 O O . LYS C 1 185 ? 30.819 38.214 16.054 1 18.891 206 LYS C O 1
ATOM 11576 N N . ASN C 1 186 ? 32.95 38.875 15.758 1 17.97 207 ASN C N 1
ATOM 11577 C CA . ASN C 1 186 ? 33.529 37.573 16.086 1 17.957 207 ASN C CA 1
ATOM 11578 C C . ASN C 1 186 ? 32.895 36.492 15.207 1 17.348 207 ASN C C 1
ATOM 11579 O O . ASN C 1 186 ? 32.682 36.688 14 1 17.937 207 ASN C O 1
ATOM 11590 N N . ALA C 1 187 ? 32.605 35.323 15.792 1 18.521 208 ALA C N 1
ATOM 11591 C CA . ALA C 1 187 ? 32.008 34.197 15.072 1 18.107 208 ALA C CA 1
ATOM 11592 C C . ALA C 1 187 ? 32.846 33.786 13.862 1 18.273 208 ALA C C 1
ATOM 11593 O O . ALA C 1 187 ? 32.32 33.704 12.735 1 18.894 208 ALA C O 1
ATOM 11600 N N . PRO C 1 188 ? 34.133 33.48 14.025 1 19.613 209 PRO C N 1
ATOM 11601 C CA . PRO C 1 188 ? 34.98 33.137 12.878 1 18.942 209 PRO C CA 1
ATOM 11602 C C . PRO C 1 188 ? 34.461 31.998 12.021 1 21.417 209 PRO C C 1
ATOM 11603 O O . PRO C 1 188 ? 34.716 31.993 10.822 1 21.064 209 PRO C O 1
ATOM 11614 N N . GLU C 1 189 ? 33.74 31.028 12.626 1 21.034 210 GLU C N 1
ATOM 11615 C CA . GLU C 1 189 ? 33.297 29.842 11.902 1 22.23 210 GLU C CA 1
ATOM 11616 C C . GLU C 1 189 ? 32.347 30.175 10.742 1 20.801 210 GLU C C 1
ATOM 11617 O O . GLU C 1 189 ? 32.264 29.388 9.789 1 22.123 210 GLU C O 1
ATOM 11629 N N . ILE C 1 190 ? 31.712 31.329 10.799 1 18.842 211 ILE C N 1
ATOM 11630 C CA . ILE C 1 190 ? 30.706 31.716 9.819 1 18.963 211 ILE C CA 1
ATOM 11631 C C . ILE C 1 190 ? 31.165 32.922 9.006 1 18.65 211 ILE C C 1
ATOM 11632 O O . ILE C 1 190 ? 30.375 33.421 8.193 1 20.275 211 ILE C O 1
ATOM 11648 N N . ALA C 1 191 ? 32.412 33.357 9.169 1 19.185 212 ALA C N 1
ATOM 11649 C CA . ALA C 1 191 ? 32.928 34.465 8.355 1 19.674 212 ALA C CA 1
ATOM 11650 C C . ALA C 1 191 ? 32.794 34.151 6.854 1 21.139 212 ALA C C 1
ATOM 11651 O O . ALA C 1 191 ? 32.396 35.02 6.082 1 21.63 212 ALA C O 1
ATOM 11658 N N . GLU C 1 192 ? 33.167 32.93 6.422 1 21.943 213 GLU C N 1
ATOM 11659 C CA . GLU C 1 192 ? 33.159 32.66 4.991 1 23.881 213 GLU C CA 1
ATOM 11660 C C . GLU C 1 192 ? 31.727 32.646 4.466 1 22.92 213 GLU C C 1
ATOM 11661 O O . GLU C 1 192 ? 31.506 33.003 3.312 1 24.702 213 GLU C O 1
ATOM 11673 N N . ASP C 1 193 ? 30.757 32.288 5.31 1 20.536 214 ASP C N 1
ATOM 11674 C CA . ASP C 1 193 ? 29.36 32.287 4.908 1 20.392 214 ASP C CA 1
ATOM 11675 C C . ASP C 1 193 ? 28.705 33.676 4.918 1 20.287 214 ASP C C 1
ATOM 11676 O O . ASP C 1 193 ? 27.618 33.825 4.331 1 21.686 214 ASP C O 1
ATOM 11685 N N . LEU C 1 194 ? 29.342 34.668 5.529 1 19.259 215 LEU C N 1
ATOM 11686 C CA . LEU C 1 194 ? 28.792 36.003 5.704 1 18.761 215 LEU C CA 1
ATOM 11687 C C . LEU C 1 194 ? 29.502 37.088 4.898 1 19.056 215 LEU C C 1
ATOM 11688 O O . LEU C 1 194 ? 28.968 38.18 4.788 1 18.836 215 LEU C O 1
ATOM 11704 N N . VAL C 1 195 ? 30.734 36.852 4.451 1 18.56 216 VAL C N 1
ATOM 11705 C CA . VAL C 1 195 ? 31.553 37.932 3.908 1 19.871 216 VAL C CA 1
ATOM 11706 C C . VAL C 1 195 ? 30.906 38.604 2.679 1 20.099 216 VAL C C 1
ATOM 11707 O O . VAL C 1 195 ? 31.139 39.782 2.468 1 22.076 216 VAL C O 1
ATOM 11720 N N A SER C 1 196 ? 30.152 37.878 1.858 0.5 19.57 217 SER C N 1
ATOM 11721 N N B SER C 1 196 ? 30.164 37.832 1.877 0.5 19.504 217 SER C N 1
ATOM 11722 C CA A SER C 1 196 ? 29.489 38.522 0.727 0.5 21.084 217 SER C CA 1
ATOM 11723 C CA B SER C 1 196 ? 29.503 38.362 0.699 0.5 21.027 217 SER C CA 1
ATOM 11724 C C A SER C 1 196 ? 28.383 39.474 1.195 0.5 20.547 217 SER C C 1
ATOM 11725 C C B SER C 1 196 ? 28.251 39.173 1.042 0.5 21.295 217 SER C C 1
ATOM 11726 O O A SER C 1 196 ? 28.075 40.515 0.569 0.5 21.191 217 SER C O 1
ATOM 11727 O O B SER C 1 196 ? 27.712 39.793 0.102 0.5 21.673 217 SER C O 1
ATOM 11740 N N . THR C 1 197 ? 27.757 39.1 2.296 1 19.077 218 THR C N 1
ATOM 11741 C CA . THR C 1 197 ? 26.593 39.824 2.797 1 20.589 218 THR C CA 1
ATOM 11742 C C . THR C 1 197 ? 26.98 41.033 3.645 1 20.822 218 THR C C 1
ATOM 11743 O O . THR C 1 197 ? 26.429 42.104 3.465 1 20.551 218 THR C O 1
ATOM 11754 N N . LEU C 1 198 ? 27.822 40.814 4.661 1 19.056 219 LEU C N 1
ATOM 11755 C CA . LEU C 1 198 ? 28.125 41.851 5.626 1 16.866 219 LEU C CA 1
ATOM 11756 C C . LEU C 1 198 ? 29.228 42.764 5.125 1 17.653 219 LEU C C 1
ATOM 11757 O O . LEU C 1 198 ? 29.888 42.464 4.136 1 18.571 219 LEU C O 1
ATOM 11773 N N . ASP C 1 199 ? 29.408 43.908 5.799 1 16.511 220 ASP C N 1
ATOM 11774 C CA . ASP C 1 199 ? 30.177 45.028 5.251 1 16.981 220 ASP C CA 1
ATOM 11775 C C . ASP C 1 199 ? 31.545 45.231 5.907 1 17.338 220 ASP C C 1
ATOM 11776 O O . ASP C 1 199 ? 32.332 46.036 5.413 1 16.88 220 ASP C O 1
ATOM 11785 N N . PHE C 1 200 ? 31.816 44.538 7.005 1 17.794 221 PHE C N 1
ATOM 11786 C CA . PHE C 1 200 ? 33.034 44.7 7.815 1 16.446 221 PHE C CA 1
ATOM 11787 C C . PHE C 1 200 ? 32.942 43.692 8.947 1 16.887 221 PHE C C 1
ATOM 11788 O O . PHE C 1 200 ? 31.907 43.04 9.142 1 17.274 221 PHE C O 1
ATOM 11805 N N . ALA C 1 201 ? 34.034 43.568 9.704 1 16.843 222 ALA C N 1
ATOM 11806 C CA . ALA C 1 201 ? 34.063 42.713 10.885 1 15.888 222 ALA C CA 1
ATOM 11807 C C . ALA C 1 201 ? 34.664 43.476 12.041 1 17.743 222 ALA C C 1
ATOM 11808 O O . ALA C 1 201 ? 35.489 44.38 11.823 1 17.669 222 ALA C O 1
ATOM 11815 N N . VAL C 1 202 ? 34.241 43.079 13.257 1 16.864 223 VAL C N 1
ATOM 11816 C CA . VAL C 1 202 ? 34.788 43.576 14.513 1 17.103 223 VAL C CA 1
ATOM 11817 C C . VAL C 1 202 ? 35.206 42.348 15.294 1 17.866 223 VAL C C 1
ATOM 11818 O O . VAL C 1 202 ? 34.377 41.473 15.51 1 17.439 223 VAL C O 1
ATOM 11831 N N . LEU C 1 203 ? 36.483 42.269 15.705 1 17.546 224 LEU C N 1
ATOM 11832 C CA . LEU C 1 203 ? 37.043 41.084 16.312 1 17.401 224 LEU C CA 1
ATOM 11833 C C . LEU C 1 203 ? 37.583 41.422 17.7 1 18.722 224 LEU C C 1
ATOM 11834 O O . LEU C 1 203 ? 38.141 42.492 17.926 1 18.975 224 LEU C O 1
ATOM 11850 N N . GLU C 1 204 ? 37.462 40.446 18.596 1 18.508 225 GLU C N 1
ATOM 11851 C CA . GLU C 1 204 ? 38.104 40.516 19.911 1 18.752 225 GLU C CA 1
ATOM 11852 C C . GLU C 1 204 ? 39.022 39.333 20.109 1 19.608 225 GLU C C 1
ATOM 11853 O O . GLU C 1 204 ? 38.612 38.159 20.005 1 18.629 225 GLU C O 1
ATOM 11865 N N . SER C 1 205 ? 40.308 39.622 20.408 1 18.891 226 SER C N 1
ATOM 11866 C CA . SER C 1 205 ? 41.268 38.603 20.769 1 19.925 226 SER C CA 1
ATOM 11867 C C . SER C 1 205 ? 41.442 37.562 19.672 1 20.449 226 SER C C 1
ATOM 11868 O O . SER C 1 205 ? 41.69 36.406 19.996 1 21.826 226 SER C O 1
ATOM 11875 N N . CYS C 1 206 ? 41.449 37.997 18.39 1 20.343 227 CYS C N 1
ATOM 11876 C CA . CYS C 1 206 ? 41.738 37.052 17.324 1 19.925 227 CYS C CA 1
ATOM 11877 C C . CYS C 1 206 ? 43.158 36.506 17.461 1 20.442 227 CYS C C 1
ATOM 11878 O O . CYS C 1 206 ? 43.392 35.383 17.041 1 21.917 227 CYS C O 1
ATOM 11885 N N . ARG C 1 207 ? 44.083 37.261 18.073 1 20.519 228 ARG C N 1
ATOM 11886 C CA . ARG C 1 207 ? 45.436 36.78 18.306 1 21.822 228 ARG C CA 1
ATOM 11887 C C . ARG C 1 207 ? 45.556 35.727 19.413 1 23.837 228 ARG C C 1
ATOM 11888 O O . ARG C 1 207 ? 46.607 35.121 19.556 1 24.627 228 ARG C O 1
ATOM 11909 N N . GLY C 1 208 ? 44.473 35.505 20.168 1 23.186 229 GLY C N 1
ATOM 11910 C CA . GLY C 1 208 ? 44.47 34.531 21.246 1 25.707 229 GLY C CA 1
ATOM 11911 C C . GLY C 1 208 ? 44.994 35.166 22.531 1 28.254 229 GLY C C 1
ATOM 11912 O O . GLY C 1 208 ? 44.645 36.296 22.803 1 34.057 229 GLY C O 1
ATOM 11916 N N . ASN C 1 209 ? 45.741 34.416 23.33 1 28.907 230 ASN C N 1
ATOM 11917 C CA . ASN C 1 209 ? 46.139 34.887 24.657 1 31.457 230 ASN C CA 1
ATOM 11918 C C . ASN C 1 209 ? 47.644 34.737 24.8 1 28.532 230 ASN C C 1
ATOM 11919 O O . ASN C 1 209 ? 48.199 33.679 24.482 1 29.378 230 ASN C O 1
ATOM 11930 N N . SER C 1 210 ? 48.322 35.809 25.241 1 28.388 231 SER C N 1
ATOM 11931 C CA . SER C 1 210 ? 49.781 35.829 25.289 1 29.989 231 SER C CA 1
ATOM 11932 C C . SER C 1 210 ? 50.348 34.888 26.337 1 34.966 231 SER C C 1
ATOM 11933 O O . SER C 1 210 ? 51.55 34.595 26.32 1 35.22 231 SER C O 1
ATOM 11940 N N . ASP C 1 211 ? 49.509 34.497 27.307 1 34.617 232 ASP C N 1
ATOM 11941 C CA . ASP C 1 211 ? 50.007 33.608 28.351 1 42.314 232 ASP C CA 1
ATOM 11942 C C . ASP C 1 211 ? 50.227 32.224 27.739 1 45.794 232 ASP C C 1
ATOM 11943 O O . ASP C 1 211 ? 49.259 31.586 27.344 1 49.331 232 ASP C O 1
ATOM 11952 N N . PRO C 1 212 ? 51.473 31.701 27.662 1 57.16 233 PRO C N 1
ATOM 11953 C CA . PRO C 1 212 ? 51.682 30.39 27.038 1 66.113 233 PRO C CA 1
ATOM 11954 C C . PRO C 1 212 ? 51.087 29.225 27.837 1 70.833 233 PRO C C 1
ATOM 11955 O O . PRO C 1 212 ? 50.985 28.128 27.291 1 73.128 233 PRO C O 1
ATOM 11966 N N . ASN C 1 213 ? 50.727 29.458 29.116 1 68.203 234 ASN C N 1
ATOM 11967 C CA . ASN C 1 213 ? 50.093 28.442 29.948 1 73.564 234 ASN C CA 1
ATOM 11968 C C . ASN C 1 213 ? 48.581 28.379 29.736 1 71.913 234 ASN C C 1
ATOM 11969 O O . ASN C 1 213 ? 47.964 27.374 30.056 1 77.303 234 ASN C O 1
ATOM 11980 N N . GLU C 1 214 ? 47.99 29.454 29.21 1 67.363 235 GLU C N 1
ATOM 11981 C CA . GLU C 1 214 ? 46.552 29.581 29.064 1 68.287 235 GLU C CA 1
ATOM 11982 C C . GLU C 1 214 ? 46.131 28.899 27.763 1 67.758 235 GLU C C 1
ATOM 11983 O O . GLU C 1 214 ? 46.944 28.629 26.874 1 67.382 235 GLU C O 1
ATOM 11995 N N . GLU C 1 215 ? 44.825 28.642 27.651 1 63.134 236 GLU C N 1
ATOM 11996 C CA . GLU C 1 215 ? 44.212 28.256 26.389 1 67.438 236 GLU C CA 1
ATOM 11997 C C . GLU C 1 215 ? 44.213 29.45 25.433 1 57.533 236 GLU C C 1
ATOM 11998 O O . GLU C 1 215 ? 43.863 30.579 25.802 1 60.114 236 GLU C O 1
ATOM 12010 N N . SER C 1 216 ? 44.712 29.199 24.22 1 50.034 237 SER C N 1
ATOM 12011 C CA . SER C 1 216 ? 44.745 30.22 23.182 1 49.297 237 SER C CA 1
ATOM 12012 C C . SER C 1 216 ? 44.217 29.622 21.878 1 42.768 237 SER C C 1
ATOM 12013 O O . SER C 1 216 ? 44.779 28.644 21.4 1 47.78 237 SER C O 1
ATOM 12020 N N . TRP C 1 217 ? 43.162 30.2 21.314 1 42.97 238 TRP C N 1
ATOM 12021 C CA . TRP C 1 217 ? 42.668 29.715 20.025 1 44.398 238 TRP C CA 1
ATOM 12022 C C . TRP C 1 217 ? 42.624 30.874 19.032 1 32.554 238 TRP C C 1
ATOM 12023 O O . TRP C 1 217 ? 41.621 31.543 18.915 1 33.401 238 TRP C O 1
ATOM 12044 N N . PRO C 1 218 ? 43.741 31.172 18.343 1 30.084 239 PRO C N 1
ATOM 12045 C CA . PRO C 1 218 ? 43.751 32.331 17.457 1 27.933 239 PRO C CA 1
ATOM 12046 C C . PRO C 1 218 ? 42.823 32.115 16.255 1 26.013 239 PRO C C 1
ATOM 12047 O O . PRO C 1 218 ? 42.67 30.993 15.795 1 28.188 239 PRO C O 1
ATOM 12058 N N . PHE C 1 219 ? 42.249 33.197 15.723 1 22.729 240 PHE C N 1
ATOM 12059 C CA . PHE C 1 219 ? 41.339 33.082 14.592 1 23.324 240 PHE C CA 1
ATOM 12060 C C . PHE C 1 219 ? 41.454 34.259 13.618 1 22.93 240 PHE C C 1
ATOM 12061 O O . PHE C 1 219 ? 40.568 34.398 12.763 1 22.4 240 PHE C O 1
ATOM 12078 N N . CYS C 1 220 ? 42.515 35.08 13.7 1 21.785 241 CYS C N 1
ATOM 12079 C CA . CYS C 1 220 ? 42.623 36.241 12.812 1 20.658 241 CYS C CA 1
ATOM 12080 C C . CYS C 1 220 ? 42.521 35.81 11.333 1 21.318 241 CYS C C 1
ATOM 12081 O O . CYS C 1 220 ? 41.833 36.488 10.553 1 21.477 241 CYS C O 1
ATOM 12088 N N . GLU C 1 221 ? 43.143 34.677 10.975 1 22.316 242 GLU C N 1
ATOM 12089 C CA . GLU C 1 221 ? 43.222 34.218 9.594 1 24.206 242 GLU C CA 1
ATOM 12090 C C . GLU C 1 221 ? 41.838 34.004 8.97 1 22.868 242 GLU C C 1
ATOM 12091 O O . GLU C 1 221 ? 41.703 34.154 7.753 1 22.595 242 GLU C O 1
ATOM 12103 N N . ASP C 1 222 ? 40.808 33.735 9.806 1 20.993 243 ASP C N 1
ATOM 12104 C CA . ASP C 1 222 ? 39.463 33.513 9.302 1 21.849 243 ASP C CA 1
ATOM 12105 C C . ASP C 1 222 ? 38.832 34.784 8.735 1 20.427 243 ASP C C 1
ATOM 12106 O O . ASP C 1 222 ? 37.766 34.7 8.117 1 20.265 243 ASP C O 1
ATOM 12115 N N . PHE C 1 223 ? 39.414 35.964 9.003 1 18.893 244 PHE C N 1
ATOM 12116 C CA . PHE C 1 223 ? 38.85 37.214 8.566 1 18.126 244 PHE C CA 1
ATOM 12117 C C . PHE C 1 223 ? 39.689 37.852 7.45 1 18.076 244 PHE C C 1
ATOM 12118 O O . PHE C 1 223 ? 39.279 38.925 6.965 1 18.83 244 PHE C O 1
ATOM 12135 N N . GLN C 1 224 ? 40.743 37.189 6.957 1 18.682 245 GLN C N 1
ATOM 12136 C CA . GLN C 1 224 ? 41.404 37.646 5.727 1 19.565 245 GLN C CA 1
ATOM 12137 C C . GLN C 1 224 ? 40.405 37.73 4.562 1 20.698 245 GLN C C 1
ATOM 12138 O O . GLN C 1 224 ? 40.581 38.561 3.688 1 21.899 245 GLN C O 1
ATOM 12152 N N . THR C 1 225 ? 39.361 36.892 4.562 1 19.546 246 THR C N 1
ATOM 12153 C CA . THR C 1 225 ? 38.372 36.918 3.489 1 20.88 246 THR C CA 1
ATOM 12154 C C . THR C 1 225 ? 37.667 38.279 3.419 1 18.753 246 THR C C 1
ATOM 12155 O O . THR C 1 225 ? 37.334 38.71 2.299 1 20.16 246 THR C O 1
ATOM 12165 N N . TYR C 1 226 ? 37.485 38.973 4.539 1 18.713 247 TYR C N 1
ATOM 12166 C CA . TYR C 1 226 ? 36.941 40.334 4.516 1 19.064 247 TYR C CA 1
ATOM 12167 C C . TYR C 1 226 ? 37.909 41.322 3.853 1 18.234 247 TYR C C 1
ATOM 12168 O O . TYR C 1 226 ? 37.512 42.128 3.026 1 18.069 247 TYR C O 1
ATOM 12185 N N . ILE C 1 227 ? 39.197 41.242 4.203 1 18.333 248 ILE C N 1
ATOM 12186 C CA . ILE C 1 227 ? 40.223 42.084 3.587 1 20.026 248 ILE C CA 1
ATOM 12187 C C . ILE C 1 227 ? 40.249 41.866 2.076 1 19.642 248 ILE C C 1
ATOM 12188 O O . ILE C 1 227 ? 40.361 42.825 1.285 1 21.034 248 ILE C O 1
ATOM 12204 N N . ASP C 1 228 ? 40.125 40.592 1.618 1 19.968 249 ASP C N 1
ATOM 12205 C CA . ASP C 1 228 ? 40.087 40.241 0.213 1 21.269 249 ASP C CA 1
ATOM 12206 C C . ASP C 1 228 ? 38.884 40.888 -0.509 1 19.681 249 ASP C C 1
ATOM 12207 O O . ASP C 1 228 ? 39.005 41.109 -1.707 1 21.269 249 ASP C O 1
ATOM 12216 N N . ALA C 1 229 ? 37.811 41.109 0.234 1 19.756 250 ALA C N 1
ATOM 12217 C CA . ALA C 1 229 ? 36.589 41.73 -0.295 1 20.657 250 ALA C CA 1
ATOM 12218 C C . ALA C 1 229 ? 36.636 43.253 -0.217 1 21.1 250 ALA C C 1
ATOM 12219 O O . ALA C 1 229 ? 35.673 43.904 -0.575 1 22.375 250 ALA C O 1
ATOM 12226 N N . GLY C 1 230 ? 37.729 43.842 0.269 1 21.143 251 GLY C N 1
ATOM 12227 C CA . GLY C 1 230 ? 37.768 45.284 0.426 1 21.403 251 GLY C CA 1
ATOM 12228 C C . GLY C 1 230 ? 36.919 45.793 1.599 1 21.044 251 GLY C C 1
ATOM 12229 O O . GLY C 1 230 ? 36.437 46.918 1.542 1 20.542 251 GLY C O 1
ATOM 12233 N N . LYS C 1 231 ? 36.771 44.968 2.645 1 18.78 252 LYS C N 1
ATOM 12234 C CA . LYS C 1 231 ? 35.959 45.301 3.802 1 18.135 252 LYS C CA 1
ATOM 12235 C C . LYS C 1 231 ? 36.854 45.369 5.022 1 19.577 252 LYS C C 1
ATOM 12236 O O . LYS C 1 231 ? 37.632 44.448 5.283 1 18.639 252 LYS C O 1
ATOM 12255 N N . PRO C 1 232 ? 36.793 46.458 5.82 1 17.906 253 PRO C N 1
ATOM 12256 C CA . PRO C 1 232 ? 37.692 46.583 6.973 1 17.597 253 PRO C CA 1
ATOM 12257 C C . PRO C 1 232 ? 37.444 45.51 8.028 1 18.106 253 PRO C C 1
ATOM 12258 O O . PRO C 1 232 ? 36.324 45.029 8.219 1 17.8 253 PRO C O 1
ATOM 12269 N N . VAL C 1 233 ? 38.511 45.185 8.742 1 17.349 254 VAL C N 1
ATOM 12270 C CA . VAL C 1 233 ? 38.474 44.288 9.89 1 17.417 254 VAL C CA 1
ATOM 12271 C C . VAL C 1 233 ? 38.998 45.093 11.084 1 17.968 254 VAL C C 1
ATOM 12272 O O . VAL C 1 233 ? 40.16 45.483 11.13 1 19.316 254 VAL C O 1
ATOM 12285 N N . LEU C 1 234 ? 38.079 45.391 11.999 1 16.881 255 LEU C N 1
ATOM 12286 C CA . LEU C 1 234 ? 38.326 46.276 13.13 1 17.981 255 LEU C CA 1
ATOM 12287 C C . LEU C 1 234 ? 38.69 45.378 14.283 1 18.638 255 LEU C C 1
ATOM 12288 O O . LEU C 1 234 ? 37.817 44.722 14.855 1 18.718 255 LEU C O 1
ATOM 12304 N N . GLN C 1 235 ? 39.981 45.378 14.636 1 17.768 256 GLN C N 1
ATOM 12305 C CA . GLN C 1 235 ? 40.55 44.337 15.477 1 18.419 256 GLN C CA 1
ATOM 12306 C C . GLN C 1 235 ? 40.894 44.867 16.867 1 20.302 256 GLN C C 1
ATOM 12307 O O . GLN C 1 235 ? 41.746 45.756 16.991 1 19.326 256 GLN C O 1
ATOM 12321 N N . ILE C 1 236 ? 40.235 44.307 17.896 1 17.915 257 ILE C N 1
ATOM 12322 C CA . ILE C 1 236 ? 40.507 44.67 19.292 1 18.013 257 ILE C CA 1
ATOM 12323 C C . ILE C 1 236 ? 41.364 43.596 19.93 1 19.586 257 ILE C C 1
ATOM 12324 O O . ILE C 1 236 ? 41.002 42.416 19.899 1 19.806 257 ILE C O 1
ATOM 12340 N N . GLU C 1 237 ? 42.455 44.009 20.567 1 19.18 258 GLU C N 1
ATOM 12341 C CA . GLU C 1 237 ? 43.248 43.124 21.399 1 19.872 258 GLU C CA 1
ATOM 12342 C C . GLU C 1 237 ? 43.288 43.684 22.818 1 19.68 258 GLU C C 1
ATOM 12343 O O . GLU C 1 237 ? 43.312 44.902 23.014 1 20.68 258 GLU C O 1
ATOM 12355 N N . TYR C 1 238 ? 43.277 42.748 23.789 1 20.93 259 TYR C N 1
ATOM 12356 C CA . TYR C 1 238 ? 43.224 43.017 25.213 1 20.753 259 TYR C CA 1
ATOM 12357 C C . TYR C 1 238 ? 44.444 42.42 25.882 1 22.468 259 TYR C C 1
ATOM 12358 O O . TYR C 1 238 ? 44.369 41.354 26.511 1 22.419 259 TYR C O 1
ATOM 12375 N N . PRO C 1 239 ? 45.622 43.078 25.809 1 22.846 260 PRO C N 1
ATOM 12376 C CA . PRO C 1 239 ? 46.823 42.529 26.432 1 23.977 260 PRO C CA 1
ATOM 12377 C C . PRO C 1 239 ? 46.559 42.402 27.929 1 24.66 260 PRO C C 1
ATOM 12378 O O . PRO C 1 239 ? 46.223 43.403 28.568 1 25.899 260 PRO C O 1
ATOM 12389 N N . PRO C 1 240 ? 46.746 41.201 28.523 1 25.934 261 PRO C N 1
ATOM 12390 C CA . PRO C 1 240 ? 46.453 41.014 29.946 1 26.569 261 PRO C CA 1
ATOM 12391 C C . PRO C 1 240 ? 47.246 41.948 30.861 1 26.849 261 PRO C C 1
ATOM 12392 O O . PRO C 1 240 ? 46.842 42.235 31.979 1 27.434 261 PRO C O 1
ATOM 12403 N N . SER C 1 241 ? 48.435 42.384 30.441 1 26.696 262 SER C N 1
ATOM 12404 C CA . SER C 1 241 ? 49.252 43.29 31.222 1 27.874 262 SER C CA 1
ATOM 12405 C C . SER C 1 241 ? 48.567 44.615 31.535 1 27.5 262 SER C C 1
ATOM 12406 O O . SER C 1 241 ? 48.97 45.224 32.531 1 30.497 262 SER C O 1
ATOM 12413 N N . VAL C 1 242 ? 47.604 45.07 30.719 1 25.88 263 VAL C N 1
ATOM 12414 C CA . VAL C 1 242 ? 47.045 46.391 30.994 1 27.311 263 VAL C CA 1
ATOM 12415 C C . VAL C 1 242 ? 46.196 46.335 32.274 1 29.083 263 VAL C C 1
ATOM 12416 O O . VAL C 1 242 ? 46.366 47.15 33.155 1 30.361 263 VAL C O 1
ATOM 12429 N N . GLU C 1 243 ? 45.31 45.361 32.363 1 30.222 264 GLU C N 1
ATOM 12430 C CA . GLU C 1 243 ? 44.485 45.183 33.556 1 33.286 264 GLU C CA 1
ATOM 12431 C C . GLU C 1 243 ? 45.354 45.009 34.795 1 36.027 264 GLU C C 1
ATOM 12432 O O . GLU C 1 243 ? 45.029 45.535 35.855 1 35.912 264 GLU C O 1
ATOM 12444 N N . LYS C 1 244 ? 46.467 44.288 34.667 1 34.664 265 LYS C N 1
ATOM 12445 C CA . LYS C 1 244 ? 47.316 43.96 35.799 1 36.782 265 LYS C CA 1
ATOM 12446 C C . LYS C 1 244 ? 48.235 45.101 36.212 1 38.129 265 LYS C C 1
ATOM 12447 O O . LYS C 1 244 ? 48.504 45.217 37.407 1 39.744 265 LYS C O 1
ATOM 12466 N N . THR C 1 245 ? 48.804 45.851 35.261 1 34.509 266 THR C N 1
ATOM 12467 C CA . THR C 1 245 ? 49.892 46.787 35.515 1 36.571 266 THR C CA 1
ATOM 12468 C C . THR C 1 245 ? 49.556 48.225 35.104 1 38.64 266 THR C C 1
ATOM 12469 O O . THR C 1 245 ? 50.315 49.125 35.479 1 41.186 266 THR C O 1
ATOM 12479 N N . GLY C 1 246 ? 48.508 48.429 34.299 1 36.908 267 GLY C N 1
ATOM 12480 C CA . GLY C 1 246 ? 48.137 49.741 33.796 1 37.962 267 GLY C CA 1
ATOM 12481 C C . GLY C 1 246 ? 48.877 50.129 32.512 1 37.504 267 GLY C C 1
ATOM 12482 O O . GLY C 1 246 ? 48.611 51.2 31.965 1 38.231 267 GLY C O 1
ATOM 12486 N N . LYS C 1 247 ? 49.703 49.219 31.964 1 35.2 268 LYS C N 1
ATOM 12487 C CA . LYS C 1 247 ? 50.335 49.47 30.673 1 35.079 268 LYS C CA 1
ATOM 12488 C C . LYS C 1 247 ? 50.633 48.157 29.956 1 32.248 268 LYS C C 1
ATOM 12489 O O . LYS C 1 247 ? 50.595 47.072 30.548 1 31.458 268 LYS C O 1
ATOM 12508 N N . VAL C 1 248 ? 50.881 48.268 28.642 1 31.102 269 VAL C N 1
ATOM 12509 C CA . VAL C 1 248 ? 51.199 47.108 27.834 1 28.435 269 VAL C CA 1
ATOM 12510 C C . VAL C 1 248 ? 52.642 46.722 28.126 1 28.811 269 VAL C C 1
ATOM 12511 O O . VAL C 1 248 ? 53.556 47.536 27.977 1 30.048 269 VAL C O 1
ATOM 12524 N N . SER C 1 249 ? 52.867 45.492 28.58 1 28.498 270 SER C N 1
ATOM 12525 C CA . SER C 1 249 ? 54.189 45.021 28.889 1 29.305 270 SER C CA 1
ATOM 12526 C C . SER C 1 249 ? 55.011 44.841 27.604 1 28.971 270 SER C C 1
ATOM 12527 O O . SER C 1 249 ? 54.455 44.719 26.524 1 27.57 270 SER C O 1
ATOM 12534 N N . ALA C 1 250 ? 56.331 44.791 27.795 1 31.415 271 ALA C N 1
ATOM 12535 C CA . ALA C 1 250 ? 57.251 44.461 26.711 1 32.473 271 ALA C CA 1
ATOM 12536 C C . ALA C 1 250 ? 56.878 43.139 26.034 1 31.045 271 ALA C C 1
ATOM 12537 O O . ALA C 1 250 ? 56.844 43.044 24.797 1 29.801 271 ALA C O 1
ATOM 12544 N N . SER C 1 251 ? 56.604 42.099 26.83 1 30.597 272 SER C N 1
ATOM 12545 C CA . SER C 1 251 ? 56.278 40.796 26.261 1 29.93 272 SER C CA 1
ATOM 12546 C C . SER C 1 251 ? 54.939 40.844 25.538 1 27.953 272 SER C C 1
ATOM 12547 O O . SER C 1 251 ? 54.779 40.178 24.515 1 26.743 272 SER C O 1
ATOM 12554 N N . ASP C 1 252 ? 53.967 41.64 26.034 1 27.331 273 ASP C N 1
ATOM 12555 C CA . ASP C 1 252 ? 52.699 41.758 25.346 1 25.859 273 ASP C CA 1
ATOM 12556 C C . ASP C 1 252 ? 52.843 42.542 24.032 1 25.654 273 ASP C C 1
ATOM 12557 O O . ASP C 1 252 ? 52.145 42.249 23.074 1 24.579 273 ASP C O 1
ATOM 12566 N N . ASN C 1 253 ? 53.751 43.519 23.995 1 26.701 274 ASN C N 1
ATOM 12567 C CA . ASN C 1 253 ? 54.067 44.187 22.733 1 25.569 274 ASN C CA 1
ATOM 12568 C C . ASN C 1 253 ? 54.565 43.172 21.709 1 25.625 274 ASN C C 1
ATOM 12569 O O . ASN C 1 253 ? 54.12 43.196 20.572 1 26.222 274 ASN C O 1
ATOM 12580 N N . LYS C 1 254 ? 55.451 42.265 22.12 1 26.143 275 LYS C N 1
ATOM 12581 C CA . LYS C 1 254 ? 55.961 41.233 21.208 1 27.45 275 LYS C CA 1
ATOM 12582 C C . LYS C 1 254 ? 54.79 40.392 20.7 1 27.643 275 LYS C C 1
ATOM 12583 O O . LYS C 1 254 ? 54.682 40.108 19.479 1 26.765 275 LYS C O 1
ATOM 12602 N N . TYR C 1 255 ? 53.911 39.965 21.622 1 25.203 276 TYR C N 1
ATOM 12603 C CA . TYR C 1 255 ? 52.845 39.037 21.253 1 24.921 276 TYR C CA 1
ATOM 12604 C C . TYR C 1 255 ? 51.807 39.675 20.346 1 24.093 276 TYR C C 1
ATOM 12605 O O . TYR C 1 255 ? 51.348 39.059 19.375 1 22.761 276 TYR C O 1
ATOM 12622 N N . TYR C 1 256 ? 51.377 40.902 20.691 1 23.562 277 TYR C N 1
ATOM 12623 C CA . TYR C 1 256 ? 50.214 41.494 20.051 1 22.614 277 TYR C CA 1
ATOM 12624 C C . TYR C 1 256 ? 50.567 42.448 18.901 1 23.664 277 TYR C C 1
ATOM 12625 O O . TYR C 1 256 ? 49.708 42.653 18.034 1 23.548 277 TYR C O 1
ATOM 12642 N N . CYS C 1 257 ? 51.775 43.038 18.899 1 24.77 278 CYS C N 1
ATOM 12643 C CA . CYS C 1 257 ? 52.098 44.12 17.974 1 24.839 278 CYS C CA 1
ATOM 12644 C C . CYS C 1 257 ? 53.063 43.704 16.861 1 26.247 278 CYS C C 1
ATOM 12645 O O . CYS C 1 257 ? 53.177 44.434 15.895 1 27.503 278 CYS C O 1
ATOM 12652 N N . THR C 1 258 ? 53.752 42.568 16.984 1 24.465 279 THR C N 1
ATOM 12653 C CA . THR C 1 258 ? 54.65 42.087 15.951 1 24.251 279 THR C CA 1
ATOM 12654 C C . THR C 1 258 ? 53.805 41.718 14.727 1 23.403 279 THR C C 1
ATOM 12655 O O . THR C 1 258 ? 52.913 40.9 14.836 1 23.753 279 THR C O 1
ATOM 12665 N N . ALA C 1 259 ? 54.083 42.338 13.577 1 23.641 280 ALA C N 1
ATOM 12666 C CA . ALA C 1 259 ? 53.312 42.102 12.349 1 24.05 280 ALA C CA 1
ATOM 12667 C C . ALA C 1 259 ? 53.343 40.613 12.003 1 23.23 280 ALA C C 1
ATOM 12668 O O . ALA C 1 259 ? 54.393 39.988 12.06 1 24.554 280 ALA C O 1
ATOM 12675 N N . GLU C 1 260 ? 52.173 40.082 11.616 1 23.916 281 GLU C N 1
ATOM 12676 C CA . GLU C 1 260 ? 52.047 38.678 11.224 1 25.317 281 GLU C CA 1
ATOM 12677 C C . GLU C 1 260 ? 51.107 38.604 10.02 1 24.593 281 GLU C C 1
ATOM 12678 O O . GLU C 1 260 ? 50.26 39.452 9.895 1 23.315 281 GLU C O 1
ATOM 12690 N N . ASP C 1 261 ? 51.198 37.549 9.207 1 24.579 282 ASP C N 1
ATOM 12691 C CA . ASP C 1 261 ? 50.333 37.482 8.033 1 25.227 282 ASP C CA 1
ATOM 12692 C C . ASP C 1 261 ? 48.855 37.377 8.405 1 24.071 282 ASP C C 1
ATOM 12693 O O . ASP C 1 261 ? 47.967 37.863 7.674 1 22.599 282 ASP C O 1
ATOM 12702 N N . GLU C 1 262 ? 48.547 36.722 9.54 1 23.629 283 GLU C N 1
ATOM 12703 C CA . GLU C 1 262 ? 47.157 36.376 9.836 1 22.804 283 GLU C CA 1
ATOM 12704 C C . GLU C 1 262 ? 46.239 37.58 10.056 1 21.77 283 GLU C C 1
ATOM 12705 O O . GLU C 1 262 ? 45.042 37.496 9.723 1 21.686 283 GLU C O 1
ATOM 12717 N N . ASP C 1 263 ? 46.77 38.684 10.613 1 21.332 284 ASP C N 1
ATOM 12718 C CA . ASP C 1 263 ? 46.003 39.909 10.827 1 20.614 284 ASP C CA 1
ATOM 12719 C C . ASP C 1 263 ? 46.518 41.049 9.946 1 20.121 284 ASP C C 1
ATOM 12720 O O . ASP C 1 263 ? 46.252 42.222 10.225 1 19.848 284 ASP C O 1
ATOM 12729 N N . LYS C 1 264 ? 47.266 40.727 8.899 1 20.802 285 LYS C N 1
ATOM 12730 C CA . LYS C 1 264 ? 47.738 41.764 7.989 1 22.033 285 LYS C CA 1
ATOM 12731 C C . LYS C 1 264 ? 46.547 42.505 7.365 1 21.462 285 LYS C C 1
ATOM 12732 O O . LYS C 1 264 ? 45.565 41.896 6.911 1 21.068 285 LYS C O 1
ATOM 12751 N N . GLY C 1 265 ? 46.61 43.847 7.413 1 21.41 286 GLY C N 1
ATOM 12752 C CA . GLY C 1 265 ? 45.579 44.689 6.826 1 22.06 286 GLY C CA 1
ATOM 12753 C C . GLY C 1 265 ? 44.432 45.003 7.79 1 20.862 286 GLY C C 1
ATOM 12754 O O . GLY C 1 265 ? 43.571 45.844 7.462 1 20.338 286 GLY C O 1
ATOM 12758 N N . PHE C 1 266 ? 44.394 44.356 8.965 1 20.121 287 PHE C N 1
ATOM 12759 C CA . PHE C 1 266 ? 43.406 44.674 9.967 1 18.906 287 PHE C CA 1
ATOM 12760 C C . PHE C 1 266 ? 43.743 46.039 10.58 1 20.407 287 PHE C C 1
ATOM 12761 O O . PHE C 1 266 ? 44.9 46.494 10.518 1 19.854 287 PHE C O 1
ATOM 12778 N N . SER C 1 267 ? 42.719 46.624 11.185 1 18.709 288 SER C N 1
ATOM 12779 C CA . SER C 1 267 ? 42.811 47.889 11.916 1 19.192 288 SER C CA 1
ATOM 12780 C C . SER C 1 267 ? 42.922 47.585 13.407 1 19.513 288 SER C C 1
ATOM 12781 O O . SER C 1 267 ? 41.887 47.419 14.062 1 18.8 288 SER C O 1
ATOM 12788 N N . LYS C 1 268 ? 44.165 47.474 13.919 1 20.171 289 LYS C N 1
ATOM 12789 C CA . LYS C 1 268 ? 44.378 46.975 15.272 1 20.331 289 LYS C CA 1
ATOM 12790 C C . LYS C 1 268 ? 44.355 48.102 16.32 1 20.236 289 LYS C C 1
ATOM 12791 O O . LYS C 1 268 ? 44.993 49.139 16.159 1 20.267 289 LYS C O 1
ATOM 12810 N N . ILE C 1 269 ? 43.598 47.883 17.392 1 19.214 290 ILE C N 1
ATOM 12811 C CA . ILE C 1 269 ? 43.592 48.754 18.563 1 19.869 290 ILE C CA 1
ATOM 12812 C C . ILE C 1 269 ? 43.756 47.897 19.82 1 20.351 290 ILE C C 1
ATOM 12813 O O . ILE C 1 269 ? 43.232 46.788 19.881 1 19.909 290 ILE C O 1
ATOM 12829 N N . ILE C 1 270 ? 44.515 48.438 20.785 1 20.613 291 ILE C N 1
ATOM 12830 C CA . ILE C 1 270 ? 44.66 47.859 22.104 1 21.408 291 ILE C CA 1
ATOM 12831 C C . ILE C 1 270 ? 43.678 48.561 23.044 1 21.317 291 ILE C C 1
ATOM 12832 O O . ILE C 1 270 ? 43.641 49.793 23.153 1 20.89 291 ILE C O 1
ATOM 12848 N N . LYS C 1 271 ? 42.929 47.728 23.766 1 20.695 292 LYS C N 1
ATOM 12849 C CA . LYS C 1 271 ? 42.004 48.147 24.824 1 20.787 292 LYS C CA 1
ATOM 12850 C C . LYS C 1 271 ? 42.285 47.283 26.039 1 22.445 292 LYS C C 1
ATOM 12851 O O . LYS C 1 271 ? 43.098 46.351 25.974 1 23.605 292 LYS C O 1
ATOM 12870 N N . TRP C 1 272 ? 41.685 47.6 27.193 1 23.257 293 TRP C N 1
ATOM 12871 C CA . TRP C 1 272 ? 42.12 46.884 28.401 1 25.021 293 TRP C CA 1
ATOM 12872 C C . TRP C 1 272 ? 41.175 45.768 28.841 1 24.897 293 TRP C C 1
ATOM 12873 O O . TRP C 1 272 ? 41.636 44.849 29.514 1 26.639 293 TRP C O 1
ATOM 12894 N N . ALA C 1 273 ? 39.89 45.838 28.499 1 23.333 294 ALA C N 1
ATOM 12895 C CA . ALA C 1 273 ? 38.925 44.831 28.946 1 23.986 294 ALA C CA 1
ATOM 12896 C C . ALA C 1 273 ? 37.677 44.756 28.099 1 23.599 294 ALA C C 1
ATOM 12897 O O . ALA C 1 273 ? 37.039 45.778 27.857 1 23.324 294 ALA C O 1
ATOM 12904 N N A SER C 1 274 ? 37.306 43.531 27.714 0.5 24.408 295 SER C N 1
ATOM 12905 N N B SER C 1 274 ? 37.273 43.527 27.726 0.5 24.173 295 SER C N 1
ATOM 12906 C CA A SER C 1 274 ? 36.127 43.279 26.917 0.5 22.986 295 SER C CA 1
ATOM 12907 C CA B SER C 1 274 ? 36.083 43.305 26.927 0.5 22.744 295 SER C CA 1
ATOM 12908 C C A SER C 1 274 ? 34.87 43.741 27.654 0.5 25.081 295 SER C C 1
ATOM 12909 C C B SER C 1 274 ? 34.857 43.818 27.669 0.5 24.881 295 SER C C 1
ATOM 12910 O O A SER C 1 274 ? 33.953 44.221 27.007 0.5 26.061 295 SER C O 1
ATOM 12911 O O B SER C 1 274 ? 33.988 44.438 27.058 0.5 25.74 295 SER C O 1
ATOM 12924 N N . ALA C 1 275 ? 34.849 43.618 28.993 1 24.523 296 ALA C N 1
ATOM 12925 C CA . ALA C 1 275 ? 33.691 44.009 29.787 1 26.028 296 ALA C CA 1
ATOM 12926 C C . ALA C 1 275 ? 33.665 45.519 30.08 1 26.042 296 ALA C C 1
ATOM 12927 O O . ALA C 1 275 ? 32.724 45.987 30.718 1 25.239 296 ALA C O 1
ATOM 12935 N N . GLN C 1 276 ? 34.717 46.267 29.705 1 23.864 297 GLN C N 1
ATOM 12936 C CA . GLN C 1 276 ? 34.727 47.705 29.924 1 21.883 297 GLN C CA 1
ATOM 12937 C C . GLN C 1 276 ? 35.486 48.395 28.78 1 19.954 297 GLN C C 1
ATOM 12938 O O . GLN C 1 276 ? 36.625 48.85 28.965 1 20.388 297 GLN C O 1
ATOM 12952 N N . LEU C 1 277 ? 34.784 48.54 27.644 1 19.729 298 LEU C N 1
ATOM 12953 C CA . LEU C 1 277 ? 35.318 49.183 26.456 1 20.079 298 LEU C CA 1
ATOM 12954 C C . LEU C 1 277 ? 35.116 50.694 26.603 1 20.637 298 LEU C C 1
ATOM 12955 O O . LEU C 1 277 ? 34.243 51.302 25.959 1 20.364 298 LEU C O 1
ATOM 12971 N N . ASP C 1 278 ? 35.92 51.249 27.497 1 21.071 299 ASP C N 1
ATOM 12972 C CA . ASP C 1 278 ? 35.948 52.657 27.844 1 21.186 299 ASP C CA 1
ATOM 12973 C C . ASP C 1 278 ? 36.901 53.396 26.91 1 20.65 299 ASP C C 1
ATOM 12974 O O . ASP C 1 278 ? 37.285 52.87 25.874 1 21.481 299 ASP C O 1
ATOM 12983 N N . GLY C 1 279 ? 37.235 54.639 27.255 1 22.525 300 GLY C N 1
ATOM 12984 C CA . GLY C 1 279 ? 37.958 55.502 26.334 1 22.096 300 GLY C CA 1
ATOM 12985 C C . GLY C 1 279 ? 39.464 55.227 26.277 1 22.227 300 GLY C C 1
ATOM 12986 O O . GLY C 1 279 ? 40.133 55.777 25.409 1 23.061 300 GLY C O 1
ATOM 12990 N N . TRP C 1 280 ? 40.009 54.454 27.221 1 22.654 301 TRP C N 1
ATOM 12991 C CA . TRP C 1 280 ? 41.436 54.151 27.2 1 23.104 301 TRP C CA 1
ATOM 12992 C C . TRP C 1 280 ? 41.761 53.327 25.961 1 21.677 301 TRP C C 1
ATOM 12993 O O . TRP C 1 280 ? 40.997 52.473 25.561 1 22.044 301 TRP C O 1
ATOM 13014 N N . GLY C 1 281 ? 42.894 53.622 25.321 1 22.268 302 GLY C N 1
ATOM 13015 C CA . GLY C 1 281 ? 43.325 52.795 24.215 1 22.463 302 GLY C CA 1
ATOM 13016 C C . GLY C 1 281 ? 44.755 53.093 23.802 1 22.007 302 GLY C C 1
ATOM 13017 O O . GLY C 1 281 ? 45.388 53.999 24.306 1 22.779 302 GLY C O 1
ATOM 13021 N N . GLN C 1 282 ? 45.251 52.268 22.878 1 22.259 303 GLN C N 1
ATOM 13022 C CA . GLN C 1 282 ? 46.603 52.443 22.397 1 23.345 303 GLN C CA 1
ATOM 13023 C C . GLN C 1 282 ? 46.725 51.806 21.025 1 22.745 303 GLN C C 1
ATOM 13024 O O . GLN C 1 282 ? 46.163 50.727 20.771 1 21.181 303 GLN C O 1
ATOM 13038 N N . TYR C 1 283 ? 47.494 52.46 20.152 1 21.854 304 TYR C N 1
ATOM 13039 C CA . TYR C 1 283 ? 47.911 51.848 18.903 1 22.77 304 TYR C CA 1
ATOM 13040 C C . TYR C 1 283 ? 49.321 51.297 19.07 1 23.124 304 TYR C C 1
ATOM 13041 O O . TYR C 1 283 ? 50.136 51.863 19.821 1 23.975 304 TYR C O 1
ATOM 13058 N N . CYS C 1 284 ? 49.653 50.23 18.336 1 25.101 305 CYS C N 1
ATOM 13059 C CA . CYS C 1 284 ? 50.981 49.638 18.487 1 24.756 305 CYS C CA 1
ATOM 13060 C C . CYS C 1 284 ? 52.076 50.682 18.225 1 27.937 305 CYS C C 1
ATOM 13061 O O . CYS C 1 284 ? 52.025 51.391 17.222 1 29.569 305 CYS C O 1
ATOM 13068 N N . GLY C 1 285 ? 53.001 50.779 19.167 1 30.467 306 GLY C N 1
ATOM 13069 C CA . GLY C 1 285 ? 54.158 51.663 19.069 1 34.932 306 GLY C CA 1
ATOM 13070 C C . GLY C 1 285 ? 53.86 53.124 19.436 1 36.976 306 GLY C C 1
ATOM 13071 O O . GLY C 1 285 ? 54.705 53.996 19.255 1 38.076 306 GLY C O 1
ATOM 13075 N N . GLU C 1 286 ? 52.69 53.403 19.985 1 31.577 307 GLU C N 1
ATOM 13076 C CA . GLU C 1 286 ? 52.306 54.779 20.252 1 33.468 307 GLU C CA 1
ATOM 13077 C C . GLU C 1 286 ? 51.942 54.895 21.723 1 32.662 307 GLU C C 1
ATOM 13078 O O . GLU C 1 286 ? 51.688 53.886 22.395 1 30.453 307 GLU C O 1
ATOM 13090 N N . GLU C 1 287 ? 52.003 56.138 22.232 1 32.518 308 GLU C N 1
ATOM 13091 C CA . GLU C 1 287 ? 51.634 56.395 23.599 1 32.731 308 GLU C CA 1
ATOM 13092 C C . GLU C 1 287 ? 50.147 56.164 23.758 1 30.319 308 GLU C C 1
ATOM 13093 O O . GLU C 1 287 ? 49.356 56.442 22.847 1 29.342 308 GLU C O 1
ATOM 13105 N N . PRO C 1 288 ? 49.704 55.6 24.891 1 29.192 309 PRO C N 1
ATOM 13106 C CA . PRO C 1 288 ? 48.264 55.411 25.102 1 28.125 309 PRO C CA 1
ATOM 13107 C C . PRO C 1 288 ? 47.526 56.747 25.106 1 28.265 309 PRO C C 1
ATOM 13108 O O . PRO C 1 288 ? 48.103 57.8 25.417 1 27.942 309 PRO C O 1
ATOM 13119 N N . PHE C 1 289 ? 46.234 56.662 24.8 1 26.565 310 PHE C N 1
ATOM 13120 C CA . PHE C 1 289 ? 45.362 57.826 24.812 1 28.839 310 PHE C CA 1
ATOM 13121 C C . PHE C 1 289 ? 44.153 57.506 25.676 1 27.604 310 PHE C C 1
ATOM 13122 O O . PHE C 1 289 ? 43.926 56.355 26.052 1 24.55 310 PHE C O 1
ATOM 13139 N N . ARG C 1 290 ? 43.334 58.534 25.918 1 28.215 311 ARG C N 1
ATOM 13140 C CA . ARG C 1 290 ? 42.046 58.29 26.542 1 27.24 311 ARG C CA 1
ATOM 13141 C C . ARG C 1 290 ? 40.999 59.175 25.898 1 26.578 311 ARG C C 1
ATOM 13142 O O . ARG C 1 290 ? 41.099 60.398 26.01 1 28.069 311 ARG C O 1
ATOM 13163 N N . THR C 1 291 ? 39.995 58.541 25.289 1 24.009 312 THR C N 1
ATOM 13164 C CA . THR C 1 291 ? 38.817 59.264 24.841 1 23.75 312 THR C CA 1
ATOM 13165 C C . THR C 1 291 ? 38.083 59.743 26.081 1 24.375 312 THR C C 1
ATOM 13166 O O . THR C 1 291 ? 37.629 58.921 26.863 1 23.887 312 THR C O 1
ATOM 13176 N N . PRO C 1 292 ? 37.901 61.058 26.264 1 25.626 313 PRO C N 1
ATOM 13177 C CA . PRO C 1 292 ? 37.222 61.556 27.459 1 26.887 313 PRO C CA 1
ATOM 13178 C C . PRO C 1 292 ? 35.737 61.219 27.441 1 25.716 313 PRO C C 1
ATOM 13179 O O . PRO C 1 292 ? 35.17 60.93 26.392 1 24.781 313 PRO C O 1
ATOM 13190 N N . ALA C 1 293 ? 35.126 61.198 28.63 1 27.35 314 ALA C N 1
ATOM 13191 C CA . ALA C 1 293 ? 33.708 60.862 28.787 1 26.898 314 ALA C CA 1
ATOM 13192 C C . ALA C 1 293 ? 32.832 62.116 28.831 1 28.731 314 ALA C C 1
ATOM 13193 O O . ALA C 1 293 ? 33.189 63.135 29.451 1 28.307 314 ALA C O 1
ATOM 13200 N N . ALA C 1 294 ? 31.634 62.009 28.245 1 26.539 315 ALA C N 1
ATOM 13201 C CA . ALA C 1 294 ? 30.584 62.985 28.507 1 28.245 315 ALA C CA 1
ATOM 13202 C C . ALA C 1 294 ? 30.072 62.823 29.943 1 30.621 315 ALA C C 1
ATOM 13203 O O . ALA C 1 294 ? 30.132 61.745 30.508 1 29.025 315 ALA C O 1
ATOM 13210 N N . LYS C 1 295 ? 29.51 63.891 30.496 1 31.641 316 LYS C N 1
ATOM 13211 C CA . LYS C 1 295 ? 28.936 63.863 31.839 1 35.394 316 LYS C CA 1
ATOM 13212 C C . LYS C 1 295 ? 27.417 63.819 31.747 1 34.468 316 LYS C C 1
ATOM 13213 O O . LYS C 1 295 ? 26.845 64.586 30.991 1 34.149 316 LYS C O 1
ATOM 13232 N N . TYR C 1 296 ? 26.786 62.943 32.531 1 33.107 317 TYR C N 1
ATOM 13233 C CA . TYR C 1 296 ? 25.343 62.939 32.715 1 34.733 317 TYR C CA 1
ATOM 13234 C C . TYR C 1 296 ? 24.906 64.101 33.641 1 39.324 317 TYR C C 1
ATOM 13235 O O . TYR C 1 296 ? 25.731 64.614 34.414 1 40.405 317 TYR C O 1
#

Organism: Fusarium vanettenii (strain ATCC MYA-4622 / CBS 123669 / FGSC 9596 / NRRL 45880 / 77-13-4) (NCBI:txid660122)

Secondary structure (DSSP, 8-state):
--TT-STT--EEEE-SSPBP-SSGGGSSSTT--EEEEEHHHHHHSTTHHHHHHHTT-EEEEEEESSEEETT-TTGGGS-GGGEEEETTTTS--SEEEE-TT-HHHHHHHHHHHHHHHHHT-SEEEEE------BTTB-SSSS---HHHHHHHHHHHHHHHTTSB-TTSSBPEEEEES-GGGHHHHTTT-SEEEEESTT--SSTTS-----GGGGHHHHHTT--EEEEE--HHHHHHSS--HHHHHHHHS--GGGTT-EEEE-SBTTB--SEEB-TTS--EEPPBP--/--TT-STT--EEEE-SSPBP-SSGGGSSSTT--EEEEEHHHHHH-TTHHHHHHHTT-EEEEEEESSEEETT-TTGGGS-GGGEEEETTTTS--SEEEE-TT-HHHHHHHHHHHHHHHHHT-SEEEEE----SSBTTB-SSSS---HHHHHHHHHHHHHHHTTSB-TTSSBPEEEEES-GGGHHHHTTT-SEEEEESTT--S-TTS-----GGGGHHHHHTT--EEEEE--HHHHHHSS--HHHHHHHHS--GGGTT-EEEE-S-TT---SEEB-TTS--EEPPBPP-/--TT-STT--EEEE-SSPBP-SSGGGSSSTT--EEEEEHHHHHHSTTHHHHHHHTT-EEEEEEESSEEETT-TTGGGS-GGGEEEETTTTS--SEEEE-TTSHHHHHHHHHHHHHHHHHT-SEEEEE------BTTB-SSSS---HHHHHHHHHHHHHHHTTSB-TTSSBPEEEEES-GGGHHHHTTT-SEEEEESTT--S-TTS-----GGGGHHHHHTT--EEEEE--HHHHHHSS--HHHHHHHHS--GGGTT-EEEE-S-TT---SEEB-TTS--EEPPBP--

Foldseek 3Di:
DVVQQFFPAAAAEAELFAFDQPALVLQPPNSHQEYEYALVSCVVPLCRLVSSVVSNHAYEHEDALFKDFQPDPCNVQDDPVQWFADLPPVDDDRMTTGNLLDPSSLVVVLVVLVSCQVSAHQEYEYDDLAQADDPNRHSHVPNHDNVSSLVSQLSSLVSQQVDHHPVGHGYFYEAEDNLVCCVVCLVRHAAYEYELLLFALPPPDPTDHRLQSCVVNNVVRHAYAYEYAHVCCLVPVDRDPSNLCSQPPDDPSNPRHNYKYAHDPSGSHQWIDDRPDDIDGSDHDDD/DVVQQFFPAAAAEAEQFAFDQPALVLQPVNSHQEYEYALVSCVVPLCRLVSSVVSNHAYEHEDALFKDFQPDPCNVQDDPVQWFDDLPPVDDDRITGGNLLDVSSLVVVLVVLVSCQVSAHQEYEYDDLAQAADPPGHNHVPNDDNVSSLVSQLSSLVSQQVDHHPVGHGYFYEAEDNLVCCVVCLVRHAEYEYECLLPALPPPDPDHHRLQSCVVNNVVRHAYAYEYAHQCCVVPVDQDPSNLVSPVDDDPSNPRHNYKYDHDPVGSHQWIDDRPDDIDGSDHDDD/DVVLQFFPAAAAEAAQFAFDQPALVLQPVLSHQEYEYALVSCVVPLCRLVSSVVSNHAYEHEDALFKDFQPDPCNVQDDPVFWFDDLPPVDDDRITGGNLLDVSSLVVVLVVLVSCQVSAHQEYEYDDLAQADDPNRGSHPPNDDNVSSLVSQLSSLVSQQVGHHPVGHGYFYEAEDNLVCCVVCLVRHAEYEYEQLLFALPPVDDGDHRLQSCVVNNVVRHAYAYEYAHQCCVVPVDQDPSNLVSPVPDDPSNPSHNYKYDHDPVGSHQWIDDRPGDIDGSDHDDD

Solvent-accessible surface area: 37455 Å² total; per-residue (Å²): 37,34,48,58,7,79,36,54,14,50,0,0,1,1,30,104,34,4,1,67,21,110,53,53,78,18,2,68,12,95,97,0,94,0,0,0,2,30,15,29,25,5,68,98,32,107,81,0,5,66,29,0,56,92,34,42,16,5,0,0,0,19,12,3,0,0,0,1,22,72,163,23,147,25,77,110,138,11,45,87,123,1,53,18,47,11,64,70,132,123,57,140,49,46,40,49,30,0,14,6,129,32,89,87,0,49,130,27,0,19,52,21,1,55,65,0,10,164,44,4,0,12,0,0,0,0,22,22,0,54,4,16,58,95,108,102,64,35,51,0,36,40,142,2,133,38,54,22,0,8,81,4,0,82,66,0,0,111,67,0,22,28,30,99,9,151,65,18,19,29,0,27,0,0,0,6,19,1,23,109,4,0,113,76,0,1,15,38,0,23,0,0,0,0,36,31,0,11,2,39,36,59,119,137,96,106,36,225,80,29,5,114,63,0,46,29,0,20,86,0,1,7,1,0,0,0,0,0,28,1,50,14,0,119,182,89,16,143,28,42,91,83,8,65,150,77,2,23,70,98,82,119,83,11,151,36,19,7,39,0,2,0,50,10,72,89,64,6,10,0,19,0,27,7,45,82,72,146,61,32,122,1,37,45,14,186,194,39,35,44,62,7,76,37,52,14,47,0,0,0,1,31,96,32,6,0,68,19,103,52,54,76,18,1,65,12,89,104,0,92,0,0,0,2,30,14,31,26,6,71,100,30,101,102,0,7,75,44,0,54,92,33,45,16,6,0,0,0,23,13,2,0,0,0,1,20,60,149,24,140,31,76,105,144,11,37,90,128,1,59,21,71,16,53,56,148,106,164,143,39,99,49,57,26,0,15,6,132,30,87,99,0,45,125,31,0,13,53,18,1,60,46,0,10,144,39,3,0,11,0,0,0,0,22,24,0,53,2,19,86,71,138,146,119,30,41,0,36,39,140,1,146,38,57,29,0,8,81,5,0,82,66,0,0,110,67,0,22,28,29,104,8,146,64,19,19,30,0,26,0,0,0,8,21,2,14,93,4,1,118,76,0,1,12,39,0,23,0,0,0,0,37,39,0,10,4,57,26,70,129,141,45,171,50,137,89,22,5,112,58,0,44,27,0,17,82,0,1,6,1,0,0,0,0,0,29,1,47,13,10,123,179,87,54,100,13,30,25,76,9,16,37,78,3,17,12,43,70,93,80,10,133,34,19,6,39,0,0,1,73,14,70,99,61,8,8,0,28,0,13,9,38,21,67,143,64,30,135,0,35,53,15,90,196,43,75,90,70,16,122,41,53,15,48,0,0,1,1,31,94,32,5,1,68,23,99,53,51,77,18,1,66,11,96,103,0,94,1,0,0,1,29,15,14,25,6,13,31,28,29,46,0,5,66,29,0,56,90,34,45,13,6,0,0,0,19,12,2,0,0,0,1,18,56,147,22,106,22,76,110,143,12,33,144,125,0,53,22,69,14,58,57,147,106,163,143,38,98,49,57,27,0,13,5,130,32,86,96,0,44,125,25,0,13,51,19,1,54,57,0,10,54,23,4,0,11,0,0,1,0,23,23,0,54,3,14,67,92,97,137,125,36,53,0,36,40,141,2,134,38,53,23,0,9,80,5,0,86,66,0,0,160,68,0,72,84,36,154,7,149,85,52,74,71,0,24,0,0,0,7,20,2,25,109,5,0,121,89,0,11,108,37,0,24,0,0,0,0,36,39,0,10,11,45,24,56,132,143,101,130,40,188,88,31,5,113,62,0,45,28,0,36,122,53,44,39,2,0,0,1,0,0,29,0,49,12,10,104,156,94,54,137,12,31,83,75,8,55,155,71,3,30,78,97,82,116,83,11,146,35,19,6,39,0,0,2,72,14,70,99,63,7,9,0,28,0,16,8,46,80,71,151,65,28,134,1,36,45,14,190,145

B-factor: mean 29.54, std 11.62, range [15.89, 103.85]

InterPro domains:
  IPR004352 Glycoside-hydrolase family GH114, TIM-barrel domain [PF03537] (41-300)
  IPR013785 Aldolase-type TIM barrel [G3DSA:3.20.20.70] (36-310)
  IPR017853 Glycoside hydrolase superfamily [SSF51445] (58-305)

Nearest PDB structures (foldseek):
  6ojb-assembly1_A  TM=8.898E-01  e=3.603E-22  Aspergillus fumigatus Af293
  2yfn-assembly1_A  TM=4.942E-01  e=9.015E-05  Mediterraneibacter gnavus E1
  6phw-assembly1_A  TM=4.881E-01  e=1.834E-04  Streptococcus pneumoniae TIGR4
  6phu-assembly1_A  TM=4.633E-01  e=1.536E-04  Streptococcus pneumoniae TIGR4
  8k1a-assembly1_C  TM=4.358E-01  e=3.331E-03  Blautia pseudococcoides

Sequence (861 aa):
GLADFKPGVQWEICIHHPIKHDSAADLIPTKAKVWDIDMGHAQEFPNMIPMLKKSAGKFVICYFNAGALQDWDDDKSKFPKEVIGHSLSYPYDSEEWYLDIRDSRVLEELQTARLDIAAKIGCDAVDPDNVDAWQQDDEDPTGFKLKSSDYTNYLKNLAKYAHSIKTKDGQPLLVGQKNAPEIAEEDLVSSTLDFAVLESCRGNSDPNEESWPFCEDFQTYIDAGKPVLQIEYPPSVEKTGKVSASDNKYYCTAEDEDKGFSKIIKWASSAQLDGWGQYCGEEPFRTPAAKYGLADFKPGVQWEICIHHPIKHDSAADLIPTKAKVWDIDMGHAQEFPNMIPMLKKSAGKFVICYFNAGALQDWDDDKSKFPKEVIGHSLSYPYDSEEWYLDIRDSRVLELQTARLDIAAKIGCDAVDPDNVDAWQQDDEDPTGFKLKSSDYTNYLKNLAKYAHSIKTKDGQPLLVGQKNAPEIAEEDLVSSTLDFAVLESCRGNSDPNEESWPFCEDFQTYIDAGKPVLQIEYPPSVEKTGKVSASSDNKYYCTAEDEDKGFSKIIKWASSAQLDGWGQYCGEEPFRTPAAKYGLADFKPGVQWEICIHHPIKHDSAADLIPTKAKVWDIDMGHAQEFPNMIPMLKKSAGKFVICYFNAGALQDWDDDKSKFPKEVIGHSLSYPYDSEEEWYLDIRDSRVLEELQTARLDIAAKIGCDAVDPDNVDAWQQDDEDPTGFKLKSSDYTNYLKNLAKYAHSIKTKDGQPLLVGQKNAPEIAEDLVSSTLDFAVLESCRGNSDPNEESWPFCEDFQTYIDAGKPVLQIEYPPSVEKTGKVSASDNKYYCTAEDEDKGFSKIIKWASSAQLDGWGQYCGEEPFRTPAAKY